Protein AF-0000000086748219 (afdb_homodimer)

Foldseek 3Di:
DQQQEEEEEDQALLCQLVLLLVVVVVHVAYEYEYEAQADRPPPPDVVVVQVSNVVSPHPYYYYHYCNQVLCVVQVLLLLLLLFDAPNARSCPLLSVLLSVLVRSLVVCVVVVHQEYEYADDDQSVVLNQVNNVVSRGHYHHSCPPVPDDLVNSVVVCVVVVNDCVRRRPDQWDWGDGLQWIKIFGDPVQPVPDDQDPVNCCVQLVQEDDDDDKDKKKFWDALSATQDIRPHGDHSSVLSVVQVNVCSHQVESWDWDFHQALVGDTTTMIIRGRSSRQSSVQSLVLLPQQDDDVLNVVSNVLSNVLNVCSRNSNCPPVVNVVSSVSSSVSSNLSGWMWMWIGHRHDIDTDDIDGPRGPDDPLCDPPDDRPPDDPVVVVVCCVVVCVVVVVVVVVVVD/DQQQEEEEEDQALLCQLVLLLVVVVVHVAYEYEYEAQADRPPPPDPVVVQVSNVVSPHPYYYYHYCNQVLCVVQVLLLLLLLFDAPNARSCPLLSVLLSVLVRSLVVCVVVVHQEYEYADDDLSVVLNQVNNVVSRGHYHHSCPPVPDDLVNSVVVCVVVVNDCVRYRPDQWDWGDGLQWIKIFGDPVQPVPDDQDPVNCCVQLVQEDDDDDKDKKKFWDALLATQDIRPHGDHSSVLSVVQVNVCSHQVESWDWDFHQALVGDTTTMIIRGRSSRQSSVQSLVLLPQQDDDVLNVVSNVLSNVLNVCSRNSNCVPVVNVVSSVSSSVSSNLSGWMWMWIDHRHDIGTDDIDGPRGPDDPLCDPPDDRPPDDPVVVVVCCVVVCVVVVVVVVVVVD

InterPro domains:
  IPR001518 Argininosuccinate synthase [PTHR11587] (19-390)
  IPR014729 Rossmann-like alpha/beta/alpha sandwich fold [G3DSA:3.40.50.620] (17-172)
  IPR024074 Argininosuccinate synthetase, catalytic/multimerisation domain body [G3DSA:3.90.1260.10] (173-395)
  IPR024074 Argininosuccinate synthetase, catalytic/multimerisation domain body [SSF69864] (170-391)
  IPR048267 Arginosuccinate synthase-like, N-terminal domain [PF00764] (21-163)
  IPR048268 Arginosuccinate synthase C-terminal domain [PF20979] (172-387)

Secondary structure (DSSP, 8-state):
-EEEEEEEEE--TTTHHHHHHHHHTT-SEEEEEEEESS--TT---HHHHHHHHHHHT-SEEEEEE-HHHHIIIIIHHHHHTT--BTTTB--HHHHHHHHHHHHHHHHHHHHTEEEEEE---HHHHHHHHHHHHHTT-EEEETTTT----HHHHHHHHHHTT--GGGTTS---EEEEETTEEEEESGGGG-TTSPPPHHHHHHHTTT--SS---EEEEEEEETTEEEEETTEE--HHHHHHHHHHHHHHHT-SEEEEEEE-TTS-EEEEEEE-HHHHHHHHHHHHHHHHHS-HHHHHHHHHHHHHHHHHHHTT-TT-HHHHHHHHHHHHHHTT--EEEEEEEETTEEEEEEEE-SS----GGG-TTTT-SS--HHHHHHHHHHHTHHHHHHHHHH--/-EEEEEEEEE--TTTHHHHHHHHHTT-SEEEEEEEESS--TT---HHHHHHHHHHHT-SEEEEEE-HHHHIIIIIHHHHHTT--BTTTB--HHHHHHHHHHHHHHHHHHHHTEEEEEE---HHHHHHHHHHHHHTT-EEEETTTT----HHHHHHHHHHTT--GGGTTS---EEEEETTEEEEESGGGG-TTSPPPHHHHHHHTTT--SS---EEEEEEEETTEEEEETTEE--HHHHHHHHHHHHHHHT-SEEEEEEE-TTS-EEEEEEE-HHHHHHHHHHHHHHHHHS-HHHHHHHHHHHHHHHHHHHTT-TT-HHHHHHHHHHHHHHTT--EEEEEEEETTEEEEEEEE-SS----GGG-TTTT-SS--HHHHHHHHHHHTHHHHHHHTTT--

Solvent-accessible surface area (backbone atoms only — not comparable to full-atom values): 40875 Å² total; per-residue (Å²): 124,40,82,42,34,33,37,34,51,55,84,53,76,55,54,42,43,61,48,43,43,58,45,52,76,75,23,85,36,37,32,37,33,36,69,39,54,42,65,51,78,90,62,86,48,72,65,57,52,44,50,49,42,44,73,31,58,31,74,41,74,43,81,40,86,36,40,65,59,40,41,66,69,42,50,45,54,37,44,58,34,52,38,50,43,90,83,42,38,66,49,37,66,44,48,44,39,53,46,49,30,54,53,50,46,54,53,26,57,77,68,51,34,38,35,37,33,36,72,48,60,58,65,52,32,37,27,34,40,41,45,26,39,59,70,72,34,45,58,37,60,63,48,61,72,58,76,69,49,69,64,52,53,44,51,50,26,58,70,67,65,42,70,54,84,66,48,77,79,52,63,58,50,74,48,49,36,66,55,24,35,36,44,28,38,61,77,42,58,44,47,62,47,65,82,47,68,72,55,43,49,65,75,45,65,60,42,57,90,78,66,82,64,42,76,46,32,41,30,29,55,50,48,38,62,42,25,54,68,86,40,77,44,55,58,65,56,51,38,53,51,35,33,56,53,17,43,29,30,48,23,41,63,28,61,42,55,42,65,41,74,88,49,48,56,46,41,38,39,27,34,21,23,30,54,46,54,50,24,54,45,45,48,52,47,38,45,42,28,42,52,46,70,54,48,62,51,45,56,57,52,21,49,54,51,29,52,35,37,66,58,41,37,72,70,29,68,64,49,55,55,49,47,53,54,42,52,61,61,20,62,40,20,34,32,37,33,31,34,40,40,32,62,46,30,78,40,62,50,28,38,45,49,91,46,40,73,65,48,68,50,52,25,71,78,74,82,17,87,73,51,56,60,64,52,45,55,54,44,35,60,60,67,34,48,64,45,39,63,60,33,55,69,64,79,93,125,40,84,43,35,34,39,32,50,56,85,52,78,55,54,41,42,61,49,42,43,57,44,52,76,74,23,85,36,37,33,36,32,37,71,41,50,58,52,53,78,90,63,85,45,71,67,57,53,43,51,51,44,43,73,32,58,32,74,41,75,44,80,42,87,36,39,65,59,38,40,66,69,42,51,44,53,37,42,58,34,52,37,50,42,91,83,42,39,66,49,37,66,46,50,45,38,53,46,51,31,53,52,50,48,53,52,26,59,76,68,48,36,39,34,40,31,38,72,47,58,58,65,50,30,35,27,34,40,43,45,26,39,59,70,72,33,46,57,37,60,62,49,61,74,57,77,68,50,70,65,51,52,45,50,49,26,57,71,67,66,44,72,54,86,68,49,78,81,54,64,57,51,73,48,49,37,59,55,25,36,36,42,28,41,62,77,42,58,43,47,63,47,64,82,49,67,73,57,44,48,65,74,46,66,61,42,58,90,79,66,81,64,42,76,48,33,42,30,30,54,52,48,38,62,41,25,54,69,85,40,76,42,56,58,64,57,51,38,53,52,35,35,57,52,16,43,30,28,48,22,41,64,28,60,44,55,42,65,41,73,90,49,49,54,45,41,38,39,26,34,22,23,29,54,47,52,50,24,55,45,46,49,52,46,37,44,42,28,44,53,45,70,55,47,60,51,44,55,56,51,21,49,53,50,29,52,36,37,64,58,42,36,74,70,30,67,64,50,54,55,49,48,52,53,44,52,61,61,21,61,40,21,34,33,39,33,32,35,40,39,32,64,47,32,77,40,61,50,30,39,46,49,92,46,38,73,64,48,69,49,51,27,71,78,58,88,16,86,71,50,56,61,65,52,46,56,54,45,35,60,59,66,33,49,64,45,38,63,60,34,56,69,63,78,94

Nearest PDB structures (foldseek):
  4xfj-assembly1_A-2  TM=9.222E-01  e=5.088E-36  Mycolicibacterium thermoresistibile ATCC 19527
  1kh2-assembly1_C  TM=9.119E-01  e=2.266E-33  Thermus thermophilus
  1kh2-assembly1_D  TM=9.105E-01  e=1.922E-33  Thermus thermophilus
  1kh1-assembly1_A  TM=9.023E-01  e=4.147E-33  Thermus thermophilus
  1kh2-assembly1_B  TM=9.054E-01  e=7.590E-33  Thermus thermophilus

Radius of gyration: 29.4 Å; Cα contacts (8 Å, |Δi|>4): 1573; chains: 2; bounding box: 52×96×67 Å

pLDDT: mean 86.66, std 14.76, range [33.09, 98.88]

Sequence (792 aa):
MNSNSVLVIYYNRRYNPLIIRSLKYEFKEVISLYIDEGKVRDIEDIEDIELECMVAGADKFIYKDYRIQYVENFILKAIKANAIYQNGCFLSAELSRSAIAEAAVEVANDLNIDYIAHQFSGNDQVRMDMNIEILNKIPIAALREFKYDENIVFNYAMRYGIPQEFGGNNPYSINENIGGFSIESSPLEESEILLPEDGKEKLFEHALSATEPIFLSLDFENGVPISLDGEKKSLYEIIEILNEIGKKLSIGIFDIVEDGIVGLKTRAIYQSPAAHVLITAHRDLEYYCSNRNENWFKEIIDKKWGELVYSGLWYDPLLTHLNHFINSMNQNVNGEVTLELGYKYVNVCSRTSKTSIHDHNLAIYNRGNLYSQSYAEVFEKTFNIYNKQNAKPKMRMNSNSVLVIYYNRRYNPLIIRSLKYEFKEVISLYIDEGKVRDIEDIEDIELECMVAGADKFIYKDYRIQYVENFILKAIKANAIYQNGCFLSAELSRSAIAEAAVEVANDLNIDYIAHQFSGNDQVRMDMNIEILNKIPIAALREFKYDENIVFNYAMRYGIPQEFGGNNPYSINENIGGFSIESSPLEESEILLPEDGKEKLFEHALSATEPIFLSLDFENGVPISLDGEKKSLYEIIEILNEIGKKLSIGIFDIVEDGIVGLKTRAIYQSPAAHVLITAHRDLEYYCSNRNENWFKEIIDKKWGELVYSGLWYDPLLTHLNHFINSMNQNVNGEVTLELGYKYVNVCSRTSKTSIHDHNLAIYNRGNLYSQSYAEVFEKTFNIYNKQNAKPKMR

Structure (mmCIF, N/CA/C/O backbone):
data_AF-0000000086748219-model_v1
#
loop_
_entity.id
_entity.type
_entity.pdbx_description
1 polymer 'argininosuccinate synthase'
#
loop_
_atom_site.group_PDB
_atom_site.id
_atom_site.type_symbol
_atom_site.label_atom_id
_atom_site.label_alt_id
_atom_site.label_comp_id
_atom_site.label_asym_id
_atom_site.label_entity_id
_atom_site.label_seq_id
_atom_site.pdbx_PDB_ins_code
_atom_site.Cartn_x
_atom_site.Cartn_y
_atom_site.Cartn_z
_atom_site.occupancy
_atom_site.B_iso_or_equiv
_atom_site.auth_seq_id
_atom_site.auth_comp_id
_atom_site.auth_asym_id
_atom_site.auth_atom_id
_atom_site.pdbx_PDB_model_num
ATOM 1 N N . MET A 1 1 ? -13.281 46.312 7.117 1 44.25 1 MET A N 1
ATOM 2 C CA . MET A 1 1 ? -12.039 45.562 7.109 1 44.25 1 MET A CA 1
ATOM 3 C C . MET A 1 1 ? -11.039 46.125 8.109 1 44.25 1 MET A C 1
ATOM 5 O O . MET A 1 1 ? -10.719 47.312 8.062 1 44.25 1 MET A O 1
ATOM 9 N N . ASN A 1 2 ? -11.195 45.625 9.375 1 56.09 2 ASN A N 1
ATOM 10 C CA . ASN A 1 2 ? -10.375 46.219 10.43 1 56.09 2 ASN A CA 1
ATOM 11 C C . ASN A 1 2 ? -8.891 45.938 10.203 1 56.09 2 ASN A C 1
ATOM 13 O O . ASN A 1 2 ? -8.438 44.781 10.359 1 56.09 2 ASN A O 1
ATOM 17 N N . SER A 1 3 ? -8.227 46.875 9.469 1 68.81 3 SER A N 1
ATOM 18 C CA . SER A 1 3 ? -6.836 46.812 9.023 1 68.81 3 SER A CA 1
ATOM 19 C C . SER A 1 3 ? -5.871 47.031 10.18 1 68.81 3 SER A C 1
ATOM 21 O O . SER A 1 3 ? -4.656 46.906 10.016 1 68.81 3 SER A O 1
ATOM 23 N N . ASN A 1 4 ? -6.465 47.094 11.422 1 89.94 4 ASN A N 1
ATOM 24 C CA . ASN A 1 4 ? -5.555 47.438 12.508 1 89.94 4 ASN A CA 1
ATOM 25 C C . ASN A 1 4 ? -5.328 46.25 13.445 1 89.94 4 ASN A C 1
ATOM 27 O O . ASN A 1 4 ? -4.551 46.344 14.398 1 89.94 4 ASN A O 1
ATOM 31 N N . SER A 1 5 ? -6.059 45.188 13.117 1 96.62 5 SER A N 1
ATOM 32 C CA . SER A 1 5 ? -5.926 44.031 13.977 1 96.62 5 SER A CA 1
ATOM 33 C C . SER A 1 5 ? -5.422 42.812 13.195 1 96.62 5 SER A C 1
ATOM 35 O O . SER A 1 5 ? -5.656 42.719 11.984 1 96.62 5 SER A O 1
ATOM 37 N N . VAL A 1 6 ? -4.75 41.938 13.875 1 97.81 6 VAL A N 1
ATOM 38 C CA . VAL A 1 6 ? -4.25 40.719 13.258 1 97.81 6 VAL A CA 1
ATOM 39 C C . VAL A 1 6 ? -4.473 39.531 14.203 1 97.81 6 VAL A C 1
ATOM 41 O O . VAL A 1 6 ? -4.336 39.656 15.422 1 97.81 6 VAL A O 1
ATOM 44 N N . LEU A 1 7 ? -4.965 38.5 13.633 1 98.19 7 LEU A N 1
ATOM 45 C CA . LEU A 1 7 ? -5.047 37.25 14.336 1 98.19 7 LEU A CA 1
ATOM 46 C C . LEU A 1 7 ? -3.789 36.406 14.102 1 98.19 7 LEU A C 1
ATOM 48 O O . LEU A 1 7 ? -3.424 36.125 12.953 1 98.19 7 LEU A O 1
ATOM 52 N N . VAL A 1 8 ? -3.07 36.031 15.195 1 97 8 VAL A N 1
ATOM 53 C CA . VAL A 1 8 ? -1.841 35.281 15.031 1 97 8 VAL A CA 1
ATOM 54 C C . VAL A 1 8 ? -2.031 33.875 15.609 1 97 8 VAL A C 1
ATOM 56 O O . VAL A 1 8 ? -2.381 33.719 16.781 1 97 8 VAL A O 1
ATOM 59 N N . ILE A 1 9 ? -1.791 32.844 14.773 1 96.19 9 ILE A N 1
ATOM 60 C CA . ILE A 1 9 ? -1.945 31.438 15.164 1 96.19 9 ILE A CA 1
ATOM 61 C C . ILE A 1 9 ? -0.724 30.984 15.961 1 96.19 9 ILE A C 1
ATOM 63 O O . ILE A 1 9 ? 0.408 31.078 15.484 1 96.19 9 ILE A O 1
ATOM 67 N N . TYR A 1 10 ? -0.985 30.578 17.172 1 91.75 10 TYR A N 1
ATOM 68 C CA . TYR A 1 10 ? 0.047 29.953 17.969 1 91.75 10 TYR A CA 1
ATOM 69 C C . TYR A 1 10 ? 0.236 28.484 17.562 1 91.75 10 TYR A C 1
ATOM 71 O O . TYR A 1 10 ? -0.708 27.703 17.609 1 91.75 10 TYR A O 1
ATOM 79 N N . TYR A 1 11 ? 1.419 28.078 17.25 1 83.75 11 TYR A N 1
ATOM 80 C CA . TYR A 1 11 ? 1.657 26.703 16.844 1 83.75 11 TYR A CA 1
ATOM 81 C C . TYR A 1 11 ? 2.939 26.156 17.469 1 83.75 11 TYR A C 1
ATOM 83 O O . TYR A 1 11 ? 2.994 25 17.891 1 83.75 11 TYR A O 1
ATOM 91 N N . ASN A 1 12 ? 4 26.922 17.391 1 73.94 12 ASN A N 1
ATOM 92 C CA . ASN A 1 12 ? 5.297 26.562 17.953 1 73.94 12 ASN A CA 1
ATOM 93 C C . ASN A 1 12 ? 5.82 27.625 18.906 1 73.94 12 ASN A C 1
ATOM 95 O O . ASN A 1 12 ? 5.734 28.812 18.609 1 73.94 12 ASN A O 1
ATOM 99 N N . ARG A 1 13 ? 6.355 27.188 19.891 1 68.75 13 ARG A N 1
ATOM 100 C CA . ARG A 1 13 ? 6.758 28.078 20.969 1 68.75 13 ARG A CA 1
ATOM 101 C C . ARG A 1 13 ? 8.008 28.859 20.594 1 68.75 13 ARG A C 1
ATOM 103 O O . ARG A 1 13 ? 8.203 29.984 21.047 1 68.75 13 ARG A O 1
ATOM 110 N N . ARG A 1 14 ? 8.727 28.297 19.75 1 70.94 14 ARG A N 1
ATOM 111 C CA . ARG A 1 14 ? 10.047 28.844 19.5 1 70.94 14 ARG A CA 1
ATOM 112 C C . ARG A 1 14 ? 9.953 30.234 18.875 1 70.94 14 ARG A C 1
ATOM 114 O O . ARG A 1 14 ? 10.656 31.156 19.281 1 70.94 14 ARG A O 1
ATOM 121 N N . TYR A 1 15 ? 9.07 30.438 17.984 1 77.94 15 TYR A N 1
ATOM 122 C CA . TYR A 1 15 ? 9.07 31.672 17.219 1 77.94 15 TYR A CA 1
ATOM 123 C C . TYR A 1 15 ? 7.898 32.562 17.609 1 77.94 15 TYR A C 1
ATOM 125 O O . TYR A 1 15 ? 7.867 33.75 17.266 1 77.94 15 TYR A O 1
ATOM 133 N N . ASN A 1 16 ? 7.031 32.094 18.391 1 82.31 16 ASN A N 1
ATOM 134 C CA . ASN A 1 16 ? 5.762 32.75 18.641 1 82.31 16 ASN A CA 1
ATOM 135 C C . ASN A 1 16 ? 5.961 34.094 19.297 1 82.31 16 ASN A C 1
ATOM 137 O O . ASN A 1 16 ? 5.383 35.094 18.875 1 82.31 16 ASN A O 1
ATOM 141 N N . PRO A 1 17 ? 6.777 34.156 20.312 1 79.5 17 PRO A N 1
ATOM 142 C CA . PRO A 1 17 ? 6.934 35.469 20.969 1 79.5 17 PRO A CA 1
ATOM 143 C C . PRO A 1 17 ? 7.527 36.531 20.047 1 79.5 17 PRO A C 1
ATOM 145 O O . PRO A 1 17 ? 7.105 37.688 20.078 1 79.5 17 PRO A O 1
ATOM 148 N N . LEU A 1 18 ? 8.469 36.094 19.281 1 80.06 18 LEU A N 1
ATOM 149 C CA . LEU A 1 18 ? 9.086 37.031 18.344 1 80.06 18 LEU A CA 1
ATOM 150 C C . LEU A 1 18 ? 8.094 37.5 17.281 1 80.06 18 LEU A C 1
ATOM 152 O O . LEU A 1 18 ? 8.109 38.656 16.859 1 80.06 18 LEU A O 1
ATOM 156 N N . ILE A 1 19 ? 7.281 36.625 16.891 1 87.88 19 ILE A N 1
ATOM 157 C CA . ILE A 1 19 ? 6.285 36.906 15.875 1 87.88 19 ILE A CA 1
ATOM 158 C C . ILE A 1 19 ? 5.266 37.906 16.422 1 87.88 19 ILE A C 1
ATOM 160 O O . ILE A 1 19 ? 4.938 38.906 15.773 1 87.88 19 ILE A O 1
ATOM 164 N N . ILE A 1 20 ? 4.859 37.719 17.594 1 90.12 20 ILE A N 1
ATOM 165 C CA . ILE A 1 20 ? 3.877 38.562 18.234 1 90.12 20 ILE A CA 1
ATOM 166 C C . ILE A 1 20 ? 4.457 39.969 18.391 1 90.12 20 ILE A C 1
ATOM 168 O O . ILE A 1 20 ? 3.797 40.969 18.078 1 90.12 20 ILE A O 1
ATOM 172 N N . ARG A 1 21 ? 5.633 40.094 18.797 1 84.88 21 ARG A N 1
ATOM 173 C CA . ARG A 1 21 ? 6.281 41.375 18.984 1 84.88 21 ARG A CA 1
ATOM 174 C C . ARG A 1 21 ? 6.426 42.125 17.656 1 84.88 21 ARG A C 1
ATOM 176 O O . ARG A 1 21 ? 6.223 43.344 17.594 1 84.88 21 ARG A O 1
ATOM 183 N N . SER A 1 22 ? 6.859 41.344 16.719 1 85.19 22 SER A N 1
ATOM 184 C CA . SER A 1 22 ? 7.008 41.969 15.398 1 85.19 22 SER A CA 1
ATOM 185 C C . SER A 1 22 ? 5.68 42.5 14.875 1 85.19 22 SER A C 1
ATOM 187 O O . SER A 1 22 ? 5.625 43.562 14.273 1 85.19 22 SER A O 1
ATOM 189 N N . LEU A 1 23 ? 4.629 41.781 15.125 1 91 23 LEU A N 1
ATOM 190 C CA . LEU A 1 23 ? 3.309 42.156 14.625 1 91 23 LEU A CA 1
ATOM 191 C C . LEU A 1 23 ? 2.779 43.375 15.375 1 91 23 LEU A C 1
ATOM 193 O O . LEU A 1 23 ? 2.012 44.188 14.82 1 91 23 LEU A O 1
ATOM 197 N N . LYS A 1 24 ? 3.227 43.594 16.547 1 89.44 24 LYS A N 1
ATOM 198 C CA . LYS A 1 24 ? 2.801 44.75 17.359 1 89.44 24 LYS A CA 1
ATOM 199 C C . LYS A 1 24 ? 3.299 46.062 16.766 1 89.44 24 LYS A C 1
ATOM 201 O O . LYS A 1 24 ? 2.699 47.125 16.984 1 89.44 24 LYS A O 1
ATOM 206 N N . TYR A 1 25 ? 4.352 45.906 16.016 1 86.25 25 TYR A N 1
ATOM 207 C CA . TYR A 1 25 ? 4.871 47.094 15.359 1 86.25 25 TYR A CA 1
ATOM 208 C C . TYR A 1 25 ? 4.039 47.469 14.133 1 86.25 25 TYR A C 1
ATOM 210 O O . TYR A 1 25 ? 4.078 48.594 13.648 1 86.25 25 TYR A O 1
ATOM 218 N N . GLU A 1 26 ? 3.344 46.562 13.688 1 89 26 GLU A N 1
ATOM 219 C CA . GLU A 1 26 ? 2.627 46.75 12.438 1 89 26 GLU A CA 1
ATOM 220 C C . GLU A 1 26 ? 1.127 46.906 12.672 1 89 26 GLU A C 1
ATOM 222 O O . GLU A 1 26 ? 0.426 47.531 11.875 1 89 26 GLU A O 1
ATOM 227 N N . PHE A 1 27 ? 0.646 46.312 13.766 1 94.81 27 PHE A N 1
ATOM 228 C CA . PHE A 1 27 ? -0.787 46.281 14.039 1 94.81 27 PHE A CA 1
ATOM 229 C C . PHE A 1 27 ? -1.09 46.844 15.414 1 94.81 27 PHE A C 1
ATOM 231 O O . PHE A 1 27 ? -0.301 46.688 16.344 1 94.81 27 PHE A O 1
ATOM 238 N N . LYS A 1 28 ? -2.18 47.531 15.57 1 95.19 28 LYS A N 1
ATOM 239 C CA . LYS A 1 28 ? -2.604 48.094 16.844 1 95.19 28 LYS A CA 1
ATOM 240 C C . LYS A 1 28 ? -3.033 47 17.828 1 95.19 28 LYS A C 1
ATOM 242 O O . LYS A 1 28 ? -2.857 47.156 19.031 1 95.19 28 LYS A O 1
ATOM 247 N N . GLU A 1 29 ? -3.627 46.031 17.234 1 97.06 29 GLU A N 1
ATOM 248 C CA . GLU A 1 29 ? -4.133 44.938 18.047 1 97.06 29 GLU A CA 1
ATOM 249 C C . GLU A 1 29 ? -3.676 43.594 17.5 1 97.06 29 GLU A C 1
ATOM 251 O O . GLU A 1 29 ? -3.891 43.281 16.328 1 97.06 29 GLU A O 1
ATOM 256 N N . VAL A 1 30 ? -3.037 42.812 18.406 1 96.81 30 VAL A N 1
ATOM 257 C CA . VAL A 1 30 ? -2.586 41.469 18.078 1 96.81 30 VAL A CA 1
ATOM 258 C C . VAL A 1 30 ? -3.32 40.469 18.953 1 96.81 30 VAL A C 1
ATOM 260 O O . VAL A 1 30 ? -3.213 40.5 20.172 1 96.81 30 VAL A O 1
ATOM 263 N N . ILE A 1 31 ? -4.09 39.625 18.297 1 98 31 ILE A N 1
ATOM 264 C CA . ILE A 1 31 ? -4.832 38.562 19 1 98 31 ILE A CA 1
ATOM 265 C C . ILE A 1 31 ? -4.207 37.219 18.703 1 98 31 ILE A C 1
ATOM 267 O O . ILE A 1 31 ? -4.105 36.812 17.547 1 98 31 ILE A O 1
ATOM 271 N N . SER A 1 32 ? -3.805 36.5 19.812 1 96.5 32 SER A N 1
ATOM 272 C CA . SER A 1 32 ? -3.232 35.156 19.656 1 96.5 32 SER A CA 1
ATOM 273 C C . SER A 1 32 ? -4.316 34.094 19.688 1 96.5 32 SER A C 1
ATOM 275 O O . SER A 1 32 ? -5.266 34.188 20.469 1 96.5 32 SER A O 1
ATOM 277 N N . LEU A 1 33 ? -4.168 33.125 18.812 1 96.94 33 LEU A N 1
ATOM 278 C CA . LEU A 1 33 ? -5.141 32.031 18.688 1 96.94 33 LEU A CA 1
ATOM 279 C C . LEU A 1 33 ? -4.457 30.688 18.766 1 96.94 33 LEU A C 1
ATOM 281 O O . LEU A 1 33 ? -3.527 30.406 18 1 96.94 33 LEU A O 1
ATOM 285 N N . TYR A 1 34 ? -4.891 29.906 19.719 1 94.31 34 TYR A N 1
ATOM 286 C CA . TYR A 1 34 ? -4.488 28.5 19.766 1 94.31 34 TYR A CA 1
ATOM 287 C C . TYR A 1 34 ? -5.621 27.594 19.328 1 94.31 34 TYR A C 1
ATOM 289 O O . TYR A 1 34 ? -6.727 27.641 19.875 1 94.31 34 TYR A O 1
ATOM 297 N N . ILE A 1 35 ? -5.367 26.844 18.312 1 95 35 ILE A N 1
ATOM 298 C CA . ILE A 1 35 ? -6.34 25.891 17.781 1 95 35 ILE A CA 1
ATOM 299 C C . ILE A 1 35 ? -5.977 24.469 18.219 1 95 35 ILE A C 1
ATOM 301 O O . ILE A 1 35 ? -4.91 23.969 17.875 1 95 35 ILE A O 1
ATOM 305 N N . ASP A 1 36 ? -6.883 23.828 18.953 1 93 36 ASP A N 1
ATOM 306 C CA . ASP A 1 36 ? -6.656 22.484 19.484 1 93 36 ASP A CA 1
ATOM 307 C C . ASP A 1 36 ? -7.152 21.406 18.516 1 93 36 ASP A C 1
ATOM 309 O O . ASP A 1 36 ? -8.359 21.203 18.375 1 93 36 ASP A O 1
ATOM 313 N N . GLU A 1 37 ? -6.305 20.75 17.844 1 92.62 37 GLU A N 1
ATOM 314 C CA . GLU A 1 37 ? -6.621 19.656 16.922 1 92.62 37 GLU A CA 1
ATOM 315 C C . GLU A 1 37 ? -6.316 18.312 17.547 1 92.62 37 GLU A C 1
ATOM 317 O O . GLU A 1 37 ? -6.109 17.328 16.828 1 92.62 37 GLU A O 1
ATOM 322 N N . GLY A 1 38 ? -6.27 18.156 18.844 1 84.75 38 GLY A N 1
ATOM 323 C CA . GLY A 1 38 ? -5.898 16.938 19.547 1 84.75 38 GLY A CA 1
ATOM 324 C C . GLY A 1 38 ? -4.398 16.766 19.703 1 84.75 38 GLY A C 1
ATOM 325 O O . GLY A 1 38 ? -3.686 16.516 18.734 1 84.75 38 GLY A O 1
ATOM 326 N N . LYS A 1 39 ? -3.609 16.781 20.75 1 67.06 39 LYS A N 1
ATOM 327 C CA . LYS A 1 39 ? -2.279 16.656 21.344 1 67.06 39 LYS A CA 1
ATOM 328 C C . LYS A 1 39 ? -1.251 17.453 20.547 1 67.06 39 LYS A C 1
ATOM 330 O O . LYS A 1 39 ? -0.856 17.047 19.453 1 67.06 39 LYS A O 1
ATOM 335 N N . VAL A 1 40 ? -1.242 18.703 20.703 1 55.19 40 VAL A N 1
ATOM 336 C CA . VAL A 1 40 ? -0.011 19.297 20.203 1 55.19 40 VAL A CA 1
ATOM 337 C C . VAL A 1 40 ? 1.123 19.078 21.203 1 55.19 40 VAL A C 1
ATOM 339 O O . VAL A 1 40 ? 0.905 19.109 22.406 1 55.19 40 VAL A O 1
ATOM 342 N N . ARG A 1 41 ? 2.193 18.375 20.703 1 51.03 41 ARG A N 1
ATOM 343 C CA . ARG A 1 41 ? 3.369 18.109 21.516 1 51.03 41 ARG A CA 1
ATOM 344 C C . ARG A 1 41 ? 3.664 19.281 22.453 1 51.03 41 ARG A C 1
ATOM 346 O O . ARG A 1 41 ? 3.553 20.438 22.047 1 51.03 41 ARG A O 1
ATOM 353 N N . ASP A 1 42 ? 3.922 18.969 23.703 1 50.16 42 ASP A N 1
ATOM 354 C CA . ASP A 1 42 ? 4.578 19.781 24.734 1 50.16 42 ASP A CA 1
ATOM 355 C C . ASP A 1 42 ? 3.609 20.781 25.359 1 50.16 42 ASP A C 1
ATOM 357 O O . ASP A 1 42 ? 4.023 21.672 26.094 1 50.16 42 ASP A O 1
ATOM 361 N N . ILE A 1 43 ? 2.371 20.75 24.719 1 56.06 43 ILE A N 1
ATOM 362 C CA . ILE A 1 43 ? 1.488 21.719 25.344 1 56.06 43 ILE A CA 1
ATOM 363 C C . ILE A 1 43 ? 0.711 21.047 26.484 1 56.06 43 ILE A C 1
ATOM 365 O O . ILE A 1 43 ? -0.194 20.25 26.234 1 56.06 43 ILE A O 1
ATOM 369 N N . GLU A 1 44 ? 1.254 21.031 27.641 1 58.5 44 GLU A N 1
ATOM 370 C CA . GLU A 1 44 ? 0.619 20.453 28.812 1 58.5 44 GLU A CA 1
ATOM 371 C C . GLU A 1 44 ? -0.442 21.391 29.391 1 58.5 44 GLU A C 1
ATOM 373 O O . GLU A 1 44 ? -1.471 20.938 29.891 1 58.5 44 GLU A O 1
ATOM 378 N N . ASP A 1 45 ? -0.203 22.688 29.109 1 74.25 45 ASP A N 1
ATOM 379 C CA . ASP A 1 45 ? -1.075 23.594 29.859 1 74.25 45 ASP A CA 1
ATOM 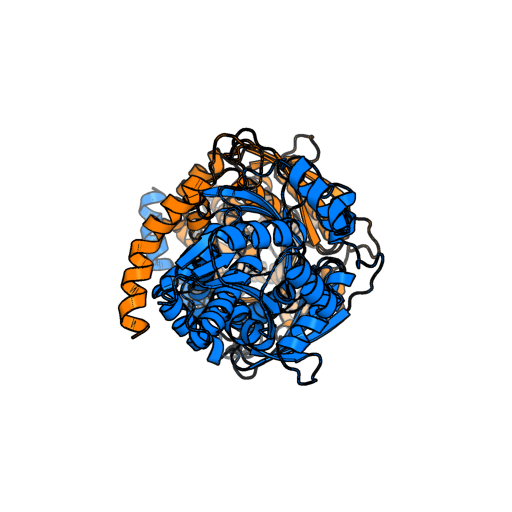380 C C . ASP A 1 45 ? -1.427 24.828 29.031 1 74.25 45 ASP A C 1
ATOM 382 O O . ASP A 1 45 ? -0.548 25.609 28.672 1 74.25 45 ASP A O 1
ATOM 386 N N . ILE A 1 46 ? -2.691 25.016 28.672 1 85.25 46 ILE A N 1
ATOM 387 C CA . ILE A 1 46 ? -3.229 26.125 27.891 1 85.25 46 ILE A CA 1
ATOM 388 C C . ILE A 1 46 ? -2.926 27.438 28.609 1 85.25 46 ILE A C 1
ATOM 390 O O . ILE A 1 46 ? -2.701 28.453 27.953 1 85.25 46 ILE A O 1
ATOM 394 N N . GLU A 1 47 ? -2.865 27.375 29.891 1 85.62 47 GLU A N 1
ATOM 395 C CA . GLU A 1 47 ? -2.584 28.578 30.672 1 85.62 47 GLU A CA 1
ATOM 396 C C . GLU A 1 47 ? -1.161 29.062 30.422 1 85.62 47 GLU A C 1
ATOM 398 O O . GLU A 1 47 ? -0.912 30.281 30.406 1 85.62 47 GLU A O 1
ATOM 403 N N . ASP A 1 48 ? -0.318 28.156 30.25 1 82.81 48 ASP A N 1
ATOM 404 C CA . ASP A 1 48 ? 1.069 28.516 29.953 1 82.81 48 ASP A CA 1
ATOM 405 C C . ASP A 1 48 ? 1.195 29.172 28.594 1 82.81 48 ASP A C 1
ATOM 407 O O . ASP A 1 48 ? 1.968 30.125 28.422 1 82.81 48 ASP A O 1
ATOM 411 N N . ILE A 1 49 ? 0.416 28.719 27.672 1 86.88 49 ILE A N 1
ATOM 412 C CA . ILE A 1 49 ? 0.436 29.281 26.328 1 86.88 49 ILE A CA 1
ATOM 413 C C . ILE A 1 49 ? -0.123 30.703 26.359 1 86.88 49 ILE A C 1
ATOM 415 O O . ILE A 1 49 ? 0.437 31.609 25.75 1 86.88 49 ILE A O 1
ATOM 419 N N . GLU A 1 50 ? -1.192 30.844 27.094 1 90.25 50 GLU A N 1
ATOM 420 C CA . GLU A 1 50 ? -1.798 32.156 27.219 1 90.25 50 GLU A CA 1
ATOM 421 C C . GLU A 1 50 ? -0.817 33.156 27.828 1 90.25 50 GLU A C 1
ATOM 423 O O . GLU A 1 50 ? -0.656 34.281 27.312 1 90.25 50 GLU A O 1
ATOM 428 N N . LEU A 1 51 ? -0.209 32.688 28.875 1 85.88 51 LEU A N 1
ATOM 429 C CA . LEU A 1 51 ? 0.747 33.562 29.547 1 85.88 51 LEU A CA 1
ATOM 430 C C . LEU A 1 51 ? 1.887 33.938 28.609 1 85.88 51 LEU A C 1
ATOM 432 O O . LEU A 1 51 ? 2.295 35.125 28.578 1 85.88 51 LEU A O 1
ATOM 436 N N . GLU A 1 52 ? 2.4 32.969 27.906 1 83.44 52 GLU A N 1
ATOM 437 C CA . GLU A 1 52 ? 3.486 33.219 26.969 1 83.44 52 GLU A CA 1
ATOM 438 C C . GLU A 1 52 ? 3.078 34.25 25.906 1 83.44 52 GLU A C 1
ATOM 440 O O . GLU A 1 52 ? 3.854 35.125 25.578 1 83.44 52 GLU A O 1
ATOM 445 N N . CYS A 1 53 ? 1.902 34.125 25.406 1 90.62 53 CYS A N 1
ATOM 446 C CA . CYS A 1 53 ? 1.413 35.031 24.359 1 90.62 53 CYS A CA 1
ATOM 447 C C . CYS A 1 53 ? 1.209 36.438 24.891 1 90.62 53 CYS A C 1
ATOM 449 O O . CYS A 1 53 ? 1.591 37.406 24.25 1 90.62 53 CYS A O 1
ATOM 451 N N . MET A 1 54 ? 0.697 36.531 26.094 1 91.44 54 MET A N 1
ATOM 452 C CA . MET A 1 54 ? 0.422 37.812 26.703 1 91.44 54 MET A CA 1
ATOM 453 C C . MET A 1 54 ? 1.719 38.562 27.031 1 91.44 54 MET A C 1
ATOM 455 O O . MET A 1 54 ? 1.835 39.75 26.797 1 91.44 54 MET A O 1
ATOM 459 N N . VAL A 1 55 ? 2.641 37.781 27.5 1 85.31 55 VAL A N 1
ATOM 460 C CA . VAL A 1 55 ? 3.936 38.344 27.859 1 85.31 55 VAL A CA 1
ATOM 461 C C . VAL A 1 55 ? 4.648 38.844 26.594 1 85.31 55 VAL A C 1
ATOM 463 O O . VAL A 1 55 ? 5.355 39.844 26.625 1 85.31 55 VAL A O 1
ATOM 466 N N . ALA A 1 56 ? 4.426 38.125 25.562 1 86.75 56 ALA A N 1
ATOM 467 C CA . ALA A 1 56 ? 5.059 38.5 24.297 1 86.75 56 ALA A CA 1
ATOM 468 C C . ALA A 1 56 ? 4.43 39.75 23.719 1 86.75 56 ALA A C 1
ATOM 470 O O . ALA A 1 56 ? 5.008 40.375 22.828 1 86.75 56 ALA A O 1
ATOM 471 N N . GLY A 1 57 ? 3.223 40.188 24.203 1 89.62 57 GLY A N 1
ATOM 472 C CA . GLY A 1 57 ? 2.652 41.438 23.797 1 89.62 57 GLY A CA 1
ATOM 473 C C . GLY A 1 57 ? 1.289 41.312 23.141 1 89.62 57 GLY A C 1
ATOM 474 O O . GLY A 1 57 ? 0.713 42.281 22.672 1 89.62 57 GLY A O 1
ATOM 475 N N . ALA A 1 58 ? 0.746 40.125 23.172 1 95.31 58 ALA A N 1
ATOM 476 C CA . ALA A 1 58 ? -0.592 39.938 22.609 1 95.31 58 ALA A CA 1
ATOM 477 C C . ALA A 1 58 ? -1.633 40.688 23.438 1 95.31 58 ALA A C 1
ATOM 479 O O . ALA A 1 58 ? -1.527 40.75 24.656 1 95.31 58 ALA A O 1
ATOM 480 N N . ASP A 1 59 ? -2.592 41.219 22.734 1 97 59 ASP A N 1
ATOM 481 C CA . ASP A 1 59 ? -3.652 41.969 23.406 1 97 59 ASP A CA 1
ATOM 482 C C . ASP A 1 59 ? -4.723 41.031 23.953 1 97 59 ASP A C 1
ATOM 484 O O . ASP A 1 59 ? -5.414 41.344 24.922 1 97 59 ASP A O 1
ATOM 488 N N . LYS A 1 60 ? -4.875 39.938 23.297 1 97.25 60 LYS A N 1
ATOM 489 C CA . LYS A 1 60 ? -5.859 38.906 23.672 1 97.25 60 LYS A CA 1
ATOM 490 C C . LYS A 1 60 ? -5.383 37.531 23.266 1 97.25 60 LYS A C 1
ATOM 492 O O . LYS A 1 60 ? -4.59 37.375 22.328 1 97.25 60 LYS A O 1
ATOM 497 N N . PHE A 1 61 ? -5.82 36.531 24.078 1 96.69 61 PHE A N 1
ATOM 498 C CA . PHE A 1 61 ? -5.574 35.125 23.766 1 96.69 61 PHE A CA 1
ATOM 499 C C . PHE A 1 61 ? -6.887 34.375 23.625 1 96.69 61 PHE A C 1
ATOM 501 O O . PHE A 1 61 ? -7.793 34.531 24.453 1 96.69 61 PHE A O 1
ATOM 508 N N . ILE A 1 62 ? -7.023 33.594 22.516 1 97.31 62 ILE A N 1
ATOM 509 C CA . ILE A 1 62 ? -8.219 32.781 22.281 1 97.31 62 ILE A CA 1
ATOM 510 C C . ILE A 1 62 ? -7.836 31.328 22.125 1 97.31 62 ILE A C 1
ATOM 512 O O . ILE A 1 62 ? -6.895 31 21.391 1 97.31 62 ILE A O 1
ATOM 516 N N . TYR A 1 63 ? -8.484 30.453 22.875 1 94.75 63 TYR A N 1
ATOM 517 C CA . TYR A 1 63 ? -8.406 29.016 22.688 1 94.75 63 TYR A CA 1
ATOM 518 C C . TYR A 1 63 ? -9.602 28.5 21.891 1 94.75 63 TYR A C 1
ATOM 520 O O . TYR A 1 63 ? -10.75 28.75 22.25 1 94.75 63 TYR A O 1
ATOM 528 N N . LYS A 1 64 ? -9.336 27.891 20.781 1 95.69 64 LYS A N 1
ATOM 529 C CA . LYS A 1 64 ? -10.383 27.297 19.953 1 95.69 64 LYS A CA 1
ATOM 530 C C . LYS A 1 64 ? -10.289 25.781 19.953 1 95.69 64 LYS A C 1
ATOM 532 O O . LYS A 1 64 ? -9.344 25.203 19.391 1 95.69 64 LYS A O 1
ATOM 537 N N . ASP A 1 65 ? -11.25 25.125 20.578 1 94.38 65 ASP A N 1
ATOM 538 C CA . ASP A 1 65 ? -11.352 23.672 20.5 1 94.38 65 ASP A CA 1
ATOM 539 C C . ASP A 1 65 ? -11.852 23.234 19.125 1 94.38 65 ASP A C 1
ATOM 541 O O . ASP A 1 65 ? -12.977 23.547 18.734 1 94.38 65 ASP A O 1
ATOM 545 N N . TYR A 1 66 ? -10.977 22.578 18.391 1 95.81 66 TYR A N 1
ATOM 546 C CA . TYR A 1 66 ? -11.32 22.172 17.031 1 95.81 66 TYR A CA 1
ATOM 547 C C . TYR A 1 66 ? -11.125 20.672 16.844 1 95.81 66 TYR A C 1
ATOM 549 O O . TYR A 1 66 ? -11.086 20.172 15.711 1 95.81 66 TYR A O 1
ATOM 557 N N . ARG A 1 67 ? -11.062 19.953 17.969 1 95.38 67 ARG A N 1
ATOM 558 C CA . ARG A 1 67 ? -10.727 18.531 17.984 1 95.38 67 ARG A CA 1
ATOM 559 C C . ARG A 1 67 ? -11.789 17.703 17.266 1 95.38 67 ARG A C 1
ATOM 561 O O . ARG A 1 67 ? -11.469 16.891 16.391 1 95.38 67 ARG A O 1
ATOM 568 N N . ILE A 1 68 ? -13.008 17.891 17.469 1 96.44 68 ILE A N 1
ATOM 569 C CA . ILE A 1 68 ? -14.102 17.109 16.906 1 96.44 68 ILE A CA 1
ATOM 570 C C . ILE A 1 68 ? -14.297 17.469 15.438 1 96.44 68 ILE A C 1
ATOM 572 O O . ILE A 1 68 ? -14.438 16.594 14.586 1 96.44 68 ILE A O 1
ATOM 576 N N . GLN A 1 69 ? -14.289 18.766 15.125 1 97.06 69 GLN A N 1
ATOM 577 C CA . GLN A 1 69 ? -14.43 19.219 13.742 1 97.06 69 GLN A CA 1
ATOM 578 C C . GLN A 1 69 ? -13.297 18.672 12.875 1 97.06 69 GLN A C 1
ATOM 580 O O . GLN A 1 69 ? -13.531 18.266 11.734 1 97.06 69 GLN A O 1
ATOM 585 N N . TYR A 1 70 ? -12.102 18.656 13.477 1 97.56 70 TYR A N 1
ATOM 586 C CA . TYR A 1 70 ? -10.945 18.156 12.742 1 97.56 70 TYR A CA 1
ATOM 587 C C . TYR A 1 70 ? -11.117 16.688 12.383 1 97.56 70 TYR A C 1
ATOM 589 O O . TYR A 1 70 ? -10.906 16.297 11.227 1 97.56 70 TYR A O 1
ATOM 597 N N . VAL A 1 71 ? -11.578 15.875 13.32 1 97.62 71 VAL A N 1
ATOM 598 C CA . VAL A 1 71 ? -11.688 14.43 13.133 1 97.62 71 VAL A CA 1
ATOM 599 C C . VAL A 1 71 ? -12.867 14.117 12.211 1 97.62 71 VAL A C 1
ATOM 601 O O . VAL A 1 71 ? -12.734 13.312 11.281 1 97.62 71 VAL A O 1
ATOM 604 N N . GLU A 1 72 ? -13.984 14.812 12.32 1 97.38 72 GLU A N 1
ATOM 605 C CA . GLU A 1 72 ? -15.219 14.477 11.617 1 97.38 72 GLU A CA 1
ATOM 606 C C . GLU A 1 72 ? -15.227 15.055 10.203 1 97.38 72 GLU A C 1
ATOM 608 O O . GLU A 1 72 ? -15.812 14.469 9.289 1 97.38 72 GLU A O 1
ATOM 613 N N . ASN A 1 73 ? -14.531 16.188 10.031 1 97.75 73 ASN A N 1
ATOM 614 C CA . ASN A 1 73 ? -14.656 16.859 8.75 1 97.75 73 ASN A CA 1
ATOM 615 C C . ASN A 1 73 ? -13.414 16.656 7.883 1 97.75 73 ASN A C 1
ATOM 617 O O . ASN A 1 73 ? -13.453 16.875 6.672 1 97.75 73 ASN A O 1
ATOM 621 N N . PHE A 1 74 ? -12.336 16.266 8.484 1 98.5 74 PHE A N 1
ATOM 622 C CA . PHE A 1 74 ? -11.102 16.156 7.715 1 98.5 74 PHE A CA 1
ATOM 623 C C . PHE A 1 74 ? -10.547 14.742 7.773 1 98.5 74 PHE A C 1
ATOM 625 O O . PHE A 1 74 ? -10.492 14.047 6.754 1 98.5 74 PHE A O 1
ATOM 632 N N . ILE A 1 75 ? -10.289 14.219 8.977 1 98.56 75 ILE A N 1
ATOM 633 C CA . ILE A 1 75 ? -9.656 12.914 9.117 1 98.56 75 ILE A CA 1
ATOM 634 C C . ILE A 1 75 ? -10.594 11.828 8.586 1 98.56 75 ILE A C 1
ATOM 636 O O . ILE A 1 75 ? -10.156 10.883 7.934 1 98.56 75 ILE A O 1
ATOM 640 N N . LEU A 1 76 ? -11.898 11.961 8.875 1 98.81 76 LEU A N 1
ATOM 641 C CA . LEU A 1 76 ? -12.867 10.969 8.414 1 98.81 76 LEU A CA 1
ATOM 642 C C . LEU A 1 76 ? -12.852 10.867 6.895 1 98.81 76 LEU A C 1
ATOM 644 O O . LEU A 1 76 ? -12.945 9.773 6.34 1 98.81 76 LEU A O 1
ATOM 648 N N . LYS A 1 77 ? -12.758 11.992 6.223 1 98.75 77 LYS A N 1
ATOM 649 C CA . LYS A 1 77 ? -12.688 11.984 4.766 1 98.75 77 LYS A CA 1
ATOM 650 C C . LYS A 1 77 ? -11.445 11.234 4.281 1 98.75 77 LYS A C 1
ATOM 652 O O . LYS A 1 77 ? -11.484 10.539 3.266 1 98.75 77 LYS A O 1
ATOM 657 N N . ALA A 1 78 ? -10.359 11.43 4.98 1 98.88 78 ALA A N 1
ATOM 658 C CA . ALA A 1 78 ? -9.125 10.734 4.625 1 98.88 78 ALA A CA 1
ATOM 659 C C . ALA A 1 78 ? -9.273 9.227 4.816 1 98.88 78 ALA A C 1
ATOM 661 O O . ALA A 1 78 ? -8.766 8.438 4.012 1 98.88 78 ALA A O 1
ATOM 662 N N . ILE A 1 79 ? -9.953 8.805 5.883 1 98.81 79 ILE A N 1
ATOM 663 C CA . ILE A 1 79 ? -10.195 7.383 6.133 1 98.81 79 ILE A CA 1
ATOM 664 C C . ILE A 1 79 ? -11.023 6.789 4.996 1 98.81 79 ILE A C 1
ATOM 666 O O . ILE A 1 79 ? -10.648 5.773 4.41 1 98.81 79 ILE A O 1
ATOM 670 N N . LYS A 1 80 ? -12.102 7.5 4.641 1 98.81 80 LYS A N 1
ATOM 671 C CA . LYS A 1 80 ? -12.984 7.016 3.586 1 98.81 80 LYS A CA 1
ATOM 672 C C . LYS A 1 80 ? -12.273 6.98 2.24 1 98.81 80 LYS A C 1
ATOM 674 O O . LYS A 1 80 ? -12.594 6.16 1.379 1 98.81 80 LYS A O 1
ATOM 679 N N . ALA A 1 81 ? -11.266 7.805 2.088 1 98.75 81 ALA A N 1
ATOM 680 C CA . ALA A 1 81 ? -10.508 7.891 0.842 1 98.75 81 ALA A CA 1
ATOM 681 C C . ALA A 1 81 ? -9.305 6.949 0.864 1 98.75 81 ALA A C 1
ATOM 683 O O . ALA A 1 81 ? -8.5 6.938 -0.068 1 98.75 81 ALA A O 1
ATOM 684 N N . ASN A 1 82 ? -9.18 6.164 1.945 1 98.62 82 ASN A N 1
ATOM 685 C CA . ASN A 1 82 ? -7.984 5.34 2.104 1 98.62 82 ASN A CA 1
ATOM 686 C C . ASN A 1 82 ? -6.715 6.129 1.805 1 98.62 82 ASN A C 1
ATOM 688 O O . ASN A 1 82 ? -5.844 5.652 1.072 1 98.62 82 ASN A O 1
ATOM 692 N N . ALA A 1 83 ? -6.559 7.273 2.365 1 98.19 83 ALA A N 1
ATOM 693 C CA . ALA A 1 83 ? -5.562 8.258 1.939 1 98.19 83 ALA A CA 1
ATOM 694 C C . ALA A 1 83 ? -4.184 7.91 2.492 1 98.19 83 ALA A C 1
ATOM 696 O O . ALA A 1 83 ? -3.99 7.859 3.709 1 98.19 83 ALA A O 1
ATOM 697 N N . ILE A 1 84 ? -3.246 7.68 1.661 1 97.38 84 ILE A N 1
ATOM 698 C CA . ILE A 1 84 ? -1.824 7.531 1.954 1 97.38 84 ILE A CA 1
ATOM 699 C C . ILE A 1 84 ? -0.998 8.07 0.79 1 97.38 84 ILE A C 1
ATOM 701 O O . ILE A 1 84 ? -1.099 7.574 -0.335 1 97.38 84 ILE A O 1
ATOM 705 N N . TYR A 1 85 ? -0.346 9.141 1.043 1 97.62 85 TYR A N 1
ATOM 706 C CA . TYR A 1 85 ? 0.497 9.75 0.022 1 97.62 85 TYR A CA 1
ATOM 707 C C . TYR A 1 85 ? 1.865 9.086 -0.027 1 97.62 85 TYR A C 1
ATOM 709 O O . TYR A 1 85 ? 2.559 8.992 0.99 1 97.62 85 TYR A O 1
ATOM 717 N N . GLN A 1 86 ? 2.182 8.5 -1.201 1 96 86 GLN A N 1
ATOM 718 C CA . GLN A 1 86 ? 3.451 7.871 -1.55 1 96 86 GLN A CA 1
ATOM 719 C C . GLN A 1 86 ? 3.848 6.82 -0.514 1 96 86 GLN A C 1
ATOM 721 O O . GLN A 1 86 ? 5 6.777 -0.076 1 96 86 GLN A O 1
ATOM 726 N N . ASN A 1 87 ? 2.895 6.078 -0.021 1 93.81 87 ASN A N 1
ATOM 727 C CA . ASN A 1 87 ? 3.018 4.848 0.753 1 93.81 87 ASN A CA 1
ATOM 728 C C . ASN A 1 87 ? 3.641 5.105 2.123 1 93.81 87 ASN A C 1
ATOM 730 O O . ASN A 1 87 ? 4.391 4.273 2.635 1 93.81 87 ASN A O 1
ATOM 734 N N . GLY A 1 88 ? 3.355 6.293 2.668 1 95.94 88 GLY A N 1
ATOM 735 C CA . GLY A 1 88 ? 3.93 6.484 3.99 1 95.94 88 GLY A CA 1
ATOM 736 C C . GLY A 1 88 ? 3.389 7.707 4.703 1 95.94 88 GLY A C 1
ATOM 737 O O . GLY A 1 88 ? 3.459 7.797 5.934 1 95.94 88 GLY A O 1
ATOM 738 N N . CYS A 1 89 ? 2.895 8.602 3.949 1 97.31 89 CYS A N 1
ATOM 739 C CA . CYS A 1 89 ? 2.354 9.836 4.516 1 97.31 89 CYS A CA 1
ATOM 740 C C . CYS A 1 89 ? 0.833 9.781 4.578 1 97.31 89 CYS A C 1
ATOM 742 O O . CYS A 1 89 ? 0.165 9.758 3.543 1 97.31 89 CYS A O 1
ATOM 744 N N . PHE A 1 90 ? 0.295 9.836 5.758 1 98.06 90 PHE A N 1
ATOM 745 C CA . PHE A 1 90 ? -1.149 9.75 5.938 1 98.06 90 PHE A CA 1
ATOM 746 C C . PHE A 1 90 ? -1.775 11.141 5.98 1 98.06 90 PHE A C 1
ATOM 748 O O . PHE A 1 90 ? -2.863 11.312 6.531 1 98.06 90 PHE A O 1
ATOM 755 N N . LEU A 1 91 ? -1.058 12.164 5.57 1 98.19 91 LEU A N 1
ATOM 756 C CA . LEU A 1 91 ? -1.521 13.516 5.285 1 98.19 91 LEU A CA 1
ATOM 757 C C . LEU A 1 91 ? -1.93 14.234 6.566 1 98.19 91 LEU A C 1
ATOM 759 O O . LEU A 1 91 ? -2.877 15.016 6.57 1 98.19 91 LEU A O 1
ATOM 763 N N . SER A 1 92 ? -1.312 13.922 7.684 1 96.44 92 SER A N 1
ATOM 764 C CA . SER A 1 92 ? -1.671 14.523 8.969 1 96.44 92 SER A CA 1
ATOM 765 C C . SER A 1 92 ? -1.466 16.031 8.945 1 96.44 92 SER A C 1
ATOM 767 O O . SER A 1 92 ? -2.357 16.797 9.336 1 96.44 92 SER A O 1
ATOM 769 N N . ALA A 1 93 ? -0.311 16.5 8.484 1 94.88 93 ALA A N 1
ATOM 770 C CA . ALA A 1 93 ? -0.023 17.922 8.422 1 94.88 93 ALA A CA 1
ATOM 771 C C . ALA A 1 93 ? -0.903 18.625 7.391 1 94.88 93 ALA A C 1
ATOM 773 O O . ALA A 1 93 ? -1.396 19.734 7.625 1 94.88 93 ALA A O 1
ATOM 774 N N . GLU A 1 94 ? -1.057 18 6.273 1 96.88 94 GLU A N 1
ATOM 775 C CA . GLU A 1 94 ? -1.824 18.562 5.172 1 96.88 94 GLU A CA 1
ATOM 776 C C . GLU A 1 94 ? -3.279 18.797 5.57 1 96.88 94 GLU A C 1
ATOM 778 O O . GLU A 1 94 ? -3.848 19.844 5.285 1 96.88 94 GLU A O 1
ATOM 783 N N . LEU A 1 95 ? -3.832 17.797 6.23 1 98.25 95 LEU A N 1
ATOM 784 C CA . LEU A 1 95 ? -5.199 17.922 6.723 1 98.25 95 LEU A CA 1
ATOM 785 C C . LEU A 1 95 ? -5.281 18.969 7.82 1 98.25 95 LEU A C 1
ATOM 787 O O . LEU A 1 95 ? -6.227 19.766 7.852 1 98.25 95 LEU A O 1
ATOM 791 N N . SER A 1 96 ? -4.352 18.984 8.656 1 96.56 96 SER A N 1
ATOM 792 C CA . SER A 1 96 ? -4.297 19.938 9.766 1 96.56 96 SER A CA 1
ATOM 793 C C . SER A 1 96 ? -4.254 21.375 9.266 1 96.56 96 SER A C 1
ATOM 795 O O . SER A 1 96 ? -4.949 22.25 9.797 1 96.56 96 SER A O 1
ATOM 797 N N . ARG A 1 97 ? -3.457 21.688 8.258 1 96.94 97 ARG A N 1
ATOM 798 C CA . ARG A 1 97 ? -3.332 23.047 7.766 1 96.94 97 ARG A CA 1
ATOM 799 C C . ARG A 1 97 ? -4.664 23.562 7.23 1 96.94 97 ARG A C 1
ATOM 801 O O . ARG A 1 97 ? -4.957 24.75 7.324 1 96.94 97 ARG A O 1
ATOM 808 N N . SER A 1 98 ? -5.375 22.703 6.555 1 96.88 98 SER A N 1
ATOM 809 C CA . SER A 1 98 ? -6.707 23.094 6.098 1 96.88 98 SER A CA 1
ATOM 810 C C . SER A 1 98 ? -7.645 23.344 7.273 1 96.88 98 SER A C 1
ATOM 812 O O . SER A 1 98 ? -8.406 24.312 7.27 1 96.88 98 SER A O 1
ATOM 814 N N . ALA A 1 99 ? -7.562 22.516 8.25 1 97.44 99 ALA A N 1
ATOM 815 C CA . ALA A 1 99 ? -8.406 22.641 9.43 1 97.44 99 ALA A CA 1
ATOM 816 C C . ALA A 1 99 ? -8.07 23.906 10.211 1 97.44 99 ALA A C 1
ATOM 818 O O . ALA A 1 99 ? -8.969 24.641 10.648 1 97.44 99 ALA A O 1
ATOM 819 N N . ILE A 1 100 ? -6.785 24.156 10.391 1 97.19 100 ILE A N 1
ATOM 820 C CA . ILE A 1 100 ? -6.316 25.328 11.125 1 97.19 100 ILE A CA 1
ATOM 821 C C . ILE A 1 100 ? -6.746 26.594 10.398 1 97.19 100 ILE A C 1
ATOM 823 O O . ILE A 1 100 ? -7.207 27.547 11.023 1 97.19 100 ILE A O 1
ATOM 827 N N . ALA A 1 101 ? -6.586 26.578 9.125 1 97.5 101 ALA A N 1
ATOM 828 C CA . ALA A 1 101 ? -7.02 27.734 8.344 1 97.5 101 ALA A CA 1
ATOM 829 C C . ALA A 1 101 ? -8.516 27.984 8.516 1 97.5 101 ALA A C 1
ATOM 831 O O . ALA A 1 101 ? -8.938 29.125 8.742 1 97.5 101 ALA A O 1
ATOM 832 N N . GLU A 1 102 ? -9.281 26.953 8.406 1 97.62 102 GLU A N 1
ATOM 833 C CA . GLU A 1 102 ? -10.734 27.062 8.555 1 97.62 102 GLU A CA 1
ATOM 834 C C . GLU A 1 102 ? -11.094 27.594 9.938 1 97.62 102 GLU A C 1
ATOM 836 O O . GLU A 1 102 ? -11.922 28.5 10.062 1 97.62 102 GLU A O 1
ATOM 841 N N . ALA A 1 103 ? -10.492 27.062 10.961 1 98.12 103 ALA A N 1
ATOM 842 C CA . ALA A 1 103 ? -10.75 27.484 12.336 1 98.12 103 ALA A CA 1
ATOM 843 C C . ALA A 1 103 ? -10.359 28.938 12.539 1 98.12 103 ALA A C 1
ATOM 845 O O . ALA A 1 103 ? -11.086 29.703 13.18 1 98.12 103 ALA A O 1
ATOM 846 N N . ALA A 1 104 ? -9.18 29.297 12.039 1 98.44 104 ALA A N 1
ATOM 847 C CA . ALA A 1 104 ? -8.695 30.672 12.172 1 98.44 104 ALA A CA 1
ATOM 848 C C . ALA A 1 104 ? -9.633 31.656 11.477 1 98.44 104 ALA A C 1
ATOM 850 O O . ALA A 1 104 ? -9.914 32.719 12 1 98.44 104 ALA A O 1
ATOM 851 N N . VAL A 1 105 ? -10.125 31.297 10.336 1 97.81 105 VAL A N 1
ATOM 852 C CA . VAL A 1 105 ? -11.016 32.156 9.57 1 97.81 105 VAL A CA 1
ATOM 853 C C . VAL A 1 105 ? -12.344 32.312 10.312 1 97.81 105 VAL A C 1
ATOM 855 O O . VAL A 1 105 ? -12.922 33.406 10.336 1 97.81 105 VAL A O 1
ATOM 858 N N . GLU A 1 106 ? -12.797 31.25 10.891 1 98 106 GLU A N 1
ATOM 859 C CA . GLU A 1 106 ? -14.008 31.359 11.703 1 98 106 GLU A CA 1
ATOM 860 C C . GLU A 1 106 ? -13.852 32.406 12.805 1 98 106 GLU A C 1
ATOM 862 O O . GLU A 1 106 ? -14.719 33.25 12.984 1 98 106 GLU A O 1
ATOM 867 N N . VAL A 1 107 ? -12.742 32.344 13.492 1 98.19 107 VAL A N 1
ATOM 868 C CA . VAL A 1 107 ? -12.484 33.281 14.586 1 98.19 107 VAL A CA 1
ATOM 869 C C . VAL A 1 107 ? -12.305 34.688 14.031 1 98.19 107 VAL A C 1
ATOM 871 O O . VAL A 1 107 ? -12.836 35.656 14.586 1 98.19 107 VAL A O 1
ATOM 874 N N . ALA A 1 108 ? -11.562 34.781 12.977 1 97.94 108 ALA A N 1
ATOM 875 C CA . ALA A 1 108 ? -11.328 36.094 12.336 1 97.94 108 ALA A CA 1
ATOM 876 C C . ALA A 1 108 ? -12.641 36.719 11.906 1 97.94 108 ALA A C 1
ATOM 878 O O . ALA A 1 108 ? -12.82 37.938 12.031 1 97.94 108 ALA A O 1
ATOM 879 N N . ASN A 1 109 ? -13.555 35.938 11.352 1 97.25 109 ASN A N 1
ATOM 880 C CA . ASN A 1 109 ? -14.875 36.438 10.969 1 97.25 109 ASN A CA 1
ATOM 881 C C . ASN A 1 109 ? -15.648 36.969 12.172 1 97.25 109 ASN A C 1
ATOM 883 O O . ASN A 1 109 ? -16.25 38.031 12.117 1 97.25 109 ASN A O 1
ATOM 887 N N . ASP A 1 110 ? -15.625 36.25 13.242 1 97.19 110 ASP A N 1
ATOM 888 C CA . ASP A 1 110 ? -16.328 36.656 14.461 1 97.19 110 ASP A CA 1
ATOM 889 C C . ASP A 1 110 ? -15.781 37.969 15 1 97.19 110 ASP A C 1
ATOM 891 O O . ASP A 1 110 ? -16.531 38.75 15.57 1 97.19 110 ASP A O 1
ATOM 895 N N . LEU A 1 111 ? -14.469 38.219 14.758 1 96.56 111 LEU A N 1
ATOM 896 C CA . LEU A 1 111 ? -13.812 39.375 15.312 1 96.56 111 LEU A CA 1
ATOM 897 C C . LEU A 1 111 ? -13.711 40.5 14.273 1 96.56 111 LEU A C 1
ATOM 899 O O . LEU A 1 111 ? -13.195 41.594 14.562 1 96.56 111 LEU A O 1
ATOM 903 N N . ASN A 1 112 ? -14.156 40.156 13.062 1 96.44 112 ASN A N 1
ATOM 904 C CA . ASN A 1 112 ? -14.078 41.094 11.945 1 96.44 112 ASN A CA 1
ATOM 905 C C . ASN A 1 112 ? -12.641 41.531 11.664 1 96.44 112 ASN A C 1
ATOM 907 O O . ASN A 1 112 ? -12.344 42.719 11.547 1 96.44 112 ASN A O 1
ATOM 911 N N . ILE A 1 113 ? -11.773 40.56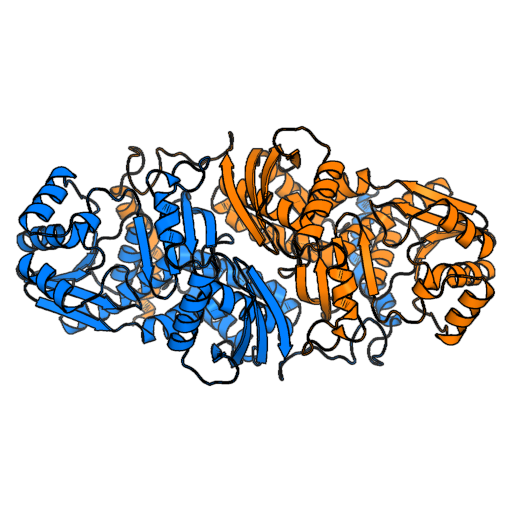2 11.695 1 97.19 113 ILE A N 1
ATOM 912 C CA . ILE A 1 113 ? -10.359 40.75 11.383 1 97.19 113 ILE A CA 1
ATOM 913 C C . ILE A 1 113 ? -10.055 40.188 9.992 1 97.19 113 ILE A C 1
ATOM 915 O O . ILE A 1 113 ? -10.523 39.094 9.641 1 97.19 113 ILE A O 1
ATOM 919 N N . ASP A 1 114 ? -9.273 40.844 9.258 1 96.62 114 ASP A N 1
ATOM 920 C CA . ASP A 1 114 ? -8.977 40.438 7.895 1 96.62 114 ASP A CA 1
ATOM 921 C C . ASP A 1 114 ? -7.645 39.656 7.84 1 96.62 114 ASP A C 1
ATOM 923 O O . ASP A 1 114 ? -7.453 38.812 6.984 1 96.62 114 ASP A O 1
ATOM 927 N N . TYR A 1 115 ? -6.672 40.031 8.711 1 97.5 115 TYR A N 1
ATOM 928 C CA . TYR A 1 115 ? -5.309 39.531 8.648 1 97.5 115 TYR A CA 1
ATOM 929 C C . TYR A 1 115 ? -5.141 38.312 9.57 1 97.5 115 TYR A C 1
ATOM 931 O O . TYR A 1 115 ? -5.527 38.375 10.734 1 97.5 115 TYR A O 1
ATOM 939 N N . ILE A 1 116 ? -4.613 37.25 9.086 1 97.62 116 ILE A N 1
ATOM 940 C CA . ILE A 1 116 ? -4.277 36.031 9.852 1 97.62 116 ILE A CA 1
ATOM 941 C C . ILE A 1 116 ? -2.801 35.719 9.656 1 97.62 116 ILE A C 1
ATOM 943 O O . ILE A 1 116 ? -2.359 35.438 8.539 1 97.62 116 ILE A O 1
ATOM 947 N N . ALA A 1 117 ? -2.084 35.75 10.727 1 95.94 117 ALA A N 1
ATOM 948 C CA . ALA A 1 117 ? -0.66 35.406 10.68 1 95.94 117 ALA A CA 1
ATOM 949 C C . ALA A 1 117 ? -0.41 33.969 11.133 1 95.94 117 ALA A C 1
ATOM 951 O O . ALA A 1 117 ? -1.059 33.5 12.062 1 95.94 117 ALA A O 1
ATOM 952 N N . HIS A 1 118 ? 0.455 33.281 10.477 1 94.44 118 HIS A N 1
ATOM 953 C CA . HIS A 1 118 ? 0.862 31.938 10.859 1 94.44 118 HIS A CA 1
ATOM 954 C C . HIS A 1 118 ? 2.379 31.797 10.828 1 94.44 118 HIS A C 1
ATOM 956 O O . HIS A 1 118 ? 3.088 32.719 10.398 1 94.44 118 HIS A O 1
ATOM 962 N N . GLN A 1 119 ? 2.895 30.625 11.305 1 88.88 119 GLN A N 1
ATOM 963 C CA . GLN A 1 119 ? 4.34 30.484 11.43 1 88.88 119 GLN A CA 1
ATOM 964 C C . GLN A 1 119 ? 4.836 29.234 10.695 1 88.88 119 GLN A C 1
ATOM 966 O O . GLN A 1 119 ? 5.84 28.641 11.094 1 88.88 119 GLN A O 1
ATOM 971 N N . PHE A 1 120 ? 4.145 28.812 9.719 1 87.81 120 PHE A N 1
ATOM 972 C CA . PHE A 1 120 ? 4.539 27.625 8.969 1 87.81 120 PHE A CA 1
ATOM 973 C C . PHE A 1 120 ? 5.516 27.984 7.859 1 87.81 120 PHE A C 1
ATOM 975 O O . PHE A 1 120 ? 5.527 29.125 7.383 1 87.81 120 PHE A O 1
ATOM 982 N N . SER A 1 121 ? 6.348 27.047 7.477 1 80.75 121 SER A N 1
ATOM 983 C CA . SER A 1 121 ? 7.305 27.188 6.387 1 80.75 121 SER A CA 1
ATOM 984 C C . SER A 1 121 ? 7.168 26.047 5.379 1 80.75 121 SER A C 1
ATOM 986 O O . SER A 1 121 ? 6.395 25.109 5.59 1 80.75 121 SER A O 1
ATOM 988 N N . GLY A 1 122 ? 7.84 26.219 4.242 1 81.06 122 GLY A N 1
ATOM 989 C CA . GLY A 1 122 ? 7.871 25.156 3.258 1 81.06 122 GLY A CA 1
ATOM 990 C C . GLY A 1 122 ? 6.516 24.875 2.633 1 81.06 122 GLY A C 1
ATOM 991 O O . GLY A 1 122 ? 5.801 25.812 2.25 1 81.06 122 GLY A O 1
ATOM 992 N N . ASN A 1 123 ? 6.188 23.609 2.57 1 86.75 123 ASN A N 1
ATOM 993 C CA . ASN A 1 123 ? 4.914 23.219 1.983 1 86.75 123 ASN A CA 1
ATOM 994 C C . ASN A 1 123 ? 3.73 23.75 2.791 1 86.75 123 ASN A C 1
ATOM 996 O O . ASN A 1 123 ? 2.707 24.125 2.223 1 86.75 123 ASN A O 1
ATOM 1000 N N . ASP A 1 124 ? 3.949 23.812 4.016 1 90.62 124 ASP A N 1
ATOM 1001 C CA . ASP A 1 124 ? 2.852 24.172 4.91 1 90.62 124 ASP A CA 1
ATOM 1002 C C . ASP A 1 124 ? 2.527 25.672 4.809 1 90.62 124 ASP A C 1
ATOM 1004 O O . ASP A 1 124 ? 1.376 26.062 4.992 1 90.62 124 ASP A O 1
ATOM 1008 N N . GLN A 1 125 ? 3.551 26.469 4.551 1 88.94 125 GLN A N 1
ATOM 1009 C CA . GLN A 1 125 ? 3.26 27.875 4.332 1 88.94 125 GLN A CA 1
ATOM 1010 C C . GLN A 1 125 ? 2.365 28.062 3.111 1 88.94 125 GLN A C 1
ATOM 1012 O O . GLN A 1 125 ? 1.447 28.891 3.131 1 88.94 125 GLN A O 1
ATOM 1017 N N . VAL A 1 126 ? 2.664 27.266 2.115 1 88.75 126 VAL A N 1
ATOM 1018 C CA . VAL A 1 126 ? 1.885 27.328 0.884 1 88.75 126 VAL A CA 1
ATOM 1019 C C . VAL A 1 126 ? 0.445 26.906 1.159 1 88.75 126 VAL A C 1
ATOM 1021 O O . VAL A 1 126 ? -0.5 27.578 0.757 1 88.75 126 VAL A O 1
ATOM 1024 N N . ARG A 1 127 ? 0.256 25.875 1.883 1 93.56 127 ARG A N 1
ATOM 1025 C CA . ARG A 1 127 ? -1.068 25.359 2.209 1 93.56 127 ARG A CA 1
ATOM 1026 C C . ARG A 1 127 ? -1.871 26.375 3.014 1 93.56 127 ARG A C 1
ATOM 1028 O O . ARG A 1 127 ? -3.035 26.641 2.707 1 93.56 127 ARG A O 1
ATOM 1035 N N . MET A 1 128 ? -1.205 26.969 3.953 1 94.31 128 MET A N 1
ATOM 1036 C CA . MET A 1 128 ? -1.869 27.938 4.828 1 94.31 128 MET A CA 1
ATOM 1037 C C . MET A 1 128 ? -2.271 29.188 4.051 1 94.31 128 MET A C 1
ATOM 1039 O O . MET A 1 128 ? -3.414 29.641 4.145 1 94.31 128 MET A O 1
ATOM 1043 N N . ASP A 1 129 ? -1.329 29.672 3.279 1 92.62 129 ASP A N 1
ATOM 1044 C CA . ASP A 1 129 ? -1.603 30.891 2.506 1 92.62 129 ASP A CA 1
ATOM 1045 C C . ASP A 1 129 ? -2.781 30.672 1.558 1 92.62 129 ASP A C 1
ATOM 1047 O O . ASP A 1 129 ? -3.699 31.5 1.507 1 92.62 129 ASP A O 1
ATOM 1051 N N . MET A 1 130 ? -2.777 29.562 0.894 1 90.94 130 MET A N 1
ATOM 1052 C CA . MET A 1 130 ? -3.809 29.281 -0.101 1 90.94 130 MET A CA 1
ATOM 1053 C C . MET A 1 130 ? -5.176 29.141 0.56 1 90.94 130 MET A C 1
ATOM 1055 O O . MET A 1 130 ? -6.16 29.734 0.101 1 90.94 130 MET A O 1
ATOM 1059 N N . ASN A 1 131 ? -5.242 28.453 1.648 1 92.88 131 ASN A N 1
ATOM 1060 C CA . ASN A 1 131 ? -6.52 28.203 2.299 1 92.88 131 ASN A CA 1
ATOM 1061 C C . ASN A 1 131 ? -7.082 29.469 2.947 1 92.88 131 ASN A C 1
ATOM 1063 O O . ASN A 1 131 ? -8.281 29.734 2.846 1 92.88 131 ASN A O 1
ATOM 1067 N N . ILE A 1 132 ? -6.223 30.25 3.564 1 94.38 132 ILE A N 1
ATOM 1068 C CA . ILE A 1 132 ? -6.664 31.484 4.188 1 94.38 132 ILE A CA 1
ATOM 1069 C C . ILE A 1 132 ? -7.188 32.438 3.121 1 94.38 132 ILE A C 1
ATOM 1071 O O . ILE A 1 132 ? -8.242 33.062 3.295 1 94.38 132 ILE A O 1
ATOM 1075 N N . GLU A 1 133 ? -6.523 32.5 2.018 1 92.12 133 GLU A N 1
ATOM 1076 C CA . GLU A 1 133 ? -6.906 33.406 0.929 1 92.12 133 GLU A CA 1
ATOM 1077 C C . GLU A 1 133 ? -8.227 32.969 0.301 1 92.12 133 GLU A C 1
ATOM 1079 O O . GLU A 1 133 ? -9.094 33.812 0.018 1 92.12 133 GLU A O 1
ATOM 1084 N N . ILE A 1 134 ? -8.359 31.703 0.084 1 90.12 134 ILE A N 1
ATOM 1085 C CA . ILE A 1 134 ? -9.562 31.172 -0.552 1 90.12 134 ILE A CA 1
ATOM 1086 C C . ILE A 1 134 ? -10.773 31.453 0.333 1 90.12 134 ILE A C 1
ATOM 1088 O O . ILE A 1 134 ? -11.883 31.672 -0.168 1 90.12 134 ILE A O 1
ATOM 1092 N N . LEU A 1 135 ? -10.531 31.516 1.621 1 92.88 135 LEU A N 1
ATOM 1093 C CA . LEU A 1 135 ? -11.609 31.766 2.574 1 92.88 135 LEU A CA 1
ATOM 1094 C C . LEU A 1 135 ? -11.758 33.25 2.842 1 92.88 135 LEU A C 1
ATOM 1096 O O . LEU A 1 135 ? -12.367 33.656 3.842 1 92.88 135 LEU A O 1
ATOM 1100 N N . ASN A 1 136 ? -11.141 34.062 2.037 1 91.38 136 ASN A N 1
ATOM 1101 C CA . ASN A 1 136 ? -11.344 35.5 1.945 1 91.38 136 ASN A CA 1
ATOM 1102 C C . ASN A 1 136 ? -10.695 36.25 3.117 1 91.38 136 ASN A C 1
ATOM 1104 O O . ASN A 1 136 ? -11.297 37.125 3.703 1 91.38 136 ASN A O 1
ATOM 1108 N N . LYS A 1 137 ? -9.555 35.844 3.521 1 95.38 137 LYS A N 1
ATOM 1109 C CA . LYS A 1 137 ? -8.711 36.531 4.48 1 95.38 137 LYS A CA 1
ATOM 1110 C C . LYS A 1 137 ? -7.312 36.75 3.916 1 95.38 137 LYS A C 1
ATOM 1112 O O . LYS A 1 137 ? -6.98 36.25 2.846 1 95.38 137 LYS A O 1
ATOM 1117 N N . ILE A 1 138 ? -6.539 37.594 4.574 1 94.38 138 ILE A N 1
ATOM 1118 C CA . ILE A 1 138 ? -5.199 37.938 4.113 1 94.38 138 ILE A CA 1
ATOM 1119 C C . ILE A 1 138 ? -4.16 37.219 4.977 1 94.38 138 ILE A C 1
ATOM 1121 O O . ILE A 1 138 ? -4.004 37.531 6.156 1 94.38 138 ILE A O 1
ATOM 1125 N N . PRO A 1 139 ? -3.453 36.25 4.414 1 94.5 139 PRO A N 1
ATOM 1126 C CA . PRO A 1 139 ? -2.445 35.531 5.199 1 94.5 139 PRO A CA 1
ATOM 1127 C C . PRO A 1 139 ? -1.157 36.312 5.379 1 94.5 139 PRO A C 1
ATOM 1129 O O . PRO A 1 139 ? -0.774 37.094 4.492 1 94.5 139 PRO A O 1
ATOM 1132 N N . ILE A 1 140 ? -0.574 36.156 6.523 1 92.69 140 ILE A N 1
ATOM 1133 C CA . ILE A 1 140 ? 0.771 36.656 6.812 1 92.69 140 ILE A CA 1
ATOM 1134 C C . ILE A 1 140 ? 1.665 35.5 7.227 1 92.69 140 ILE A C 1
ATOM 1136 O O . ILE A 1 140 ? 1.49 34.906 8.305 1 92.69 140 ILE A O 1
ATOM 1140 N N . ALA A 1 141 ? 2.58 35.125 6.359 1 90.12 141 ALA A N 1
ATOM 1141 C CA . ALA A 1 141 ? 3.6 34.156 6.73 1 90.12 141 ALA A CA 1
ATOM 1142 C C . ALA A 1 141 ? 4.715 34.812 7.543 1 90.12 141 ALA A C 1
ATOM 1144 O O . ALA A 1 141 ? 5.688 35.312 6.98 1 90.12 141 ALA A O 1
ATOM 1145 N N . ALA A 1 142 ? 4.637 34.656 8.727 1 86.06 142 ALA A N 1
ATOM 1146 C CA . ALA A 1 142 ? 5.43 35.5 9.633 1 86.06 142 ALA A CA 1
ATOM 1147 C C . ALA A 1 142 ? 6.906 35.094 9.57 1 86.06 142 ALA A C 1
ATOM 1149 O O . ALA A 1 142 ? 7.781 35.938 9.836 1 86.06 142 ALA A O 1
ATOM 1150 N N . LEU A 1 143 ? 7.168 33.812 9.18 1 79.88 143 LEU A N 1
ATOM 1151 C CA . LEU A 1 143 ? 8.547 33.344 9.195 1 79.88 143 LEU A CA 1
ATOM 1152 C C . LEU A 1 143 ? 9.195 33.531 7.828 1 79.88 143 LEU A C 1
ATOM 1154 O O . LEU A 1 143 ? 10.391 33.25 7.664 1 79.88 143 LEU A O 1
ATOM 1158 N N . ARG A 1 144 ? 8.531 33.812 6.879 1 76.25 144 ARG A N 1
ATOM 1159 C CA . ARG A 1 144 ? 9.039 33.875 5.512 1 76.25 144 ARG A CA 1
ATOM 1160 C C . ARG A 1 144 ? 10.234 34.812 5.402 1 76.25 144 ARG A C 1
ATOM 1162 O O . ARG A 1 144 ? 11.219 34.5 4.73 1 76.25 144 ARG A O 1
ATOM 1169 N N . GLU A 1 145 ? 10.109 35.969 6.035 1 62.56 145 GLU A N 1
ATOM 1170 C CA . GLU A 1 145 ? 11.203 36.938 5.973 1 62.56 145 GLU A CA 1
ATOM 1171 C C . GLU A 1 145 ? 12.055 36.875 7.238 1 62.56 145 GLU A C 1
ATOM 1173 O O . GLU A 1 145 ? 12.75 37.844 7.562 1 62.56 145 GLU A O 1
ATOM 1178 N N . PHE A 1 146 ? 11.852 35.625 7.809 1 60.28 146 PHE A N 1
ATOM 1179 C CA . PHE A 1 146 ? 12.469 35.531 9.125 1 60.28 146 PHE A CA 1
ATOM 1180 C C . PHE A 1 146 ? 13.953 35.875 9.055 1 60.28 146 PHE A C 1
ATOM 1182 O O . PHE A 1 146 ? 14.734 35.125 8.438 1 60.28 146 PHE A O 1
ATOM 1189 N N . LYS A 1 147 ? 14.312 37.125 9.148 1 58.78 147 LYS A N 1
ATOM 1190 C CA . LYS A 1 147 ? 15.648 37.719 9.203 1 58.78 147 LYS A CA 1
ATOM 1191 C C . LYS A 1 147 ? 16.25 37.562 10.594 1 58.78 147 LYS A C 1
ATOM 1193 O O . LYS A 1 147 ? 17.281 38.188 10.898 1 58.78 147 LYS A O 1
ATOM 1198 N N . TYR A 1 148 ? 15.523 36.562 11.328 1 56.41 148 TYR A N 1
ATOM 1199 C CA . TYR A 1 148 ? 15.961 36.656 12.711 1 56.41 148 TYR A CA 1
ATOM 1200 C C . TYR A 1 148 ? 17.203 35.812 12.945 1 56.41 148 TYR A C 1
ATOM 1202 O O . TYR A 1 148 ? 17.266 34.656 12.508 1 56.41 148 TYR A O 1
ATOM 1210 N N . ASP A 1 149 ? 18.266 36.281 13.211 1 58.69 149 ASP A N 1
ATOM 1211 C CA . ASP A 1 149 ? 19.469 35.594 13.672 1 58.69 149 ASP A CA 1
ATOM 1212 C C . ASP A 1 149 ? 19.172 34.625 14.805 1 58.69 149 ASP A C 1
ATOM 1214 O O . ASP A 1 149 ? 18.375 34.938 15.695 1 58.69 149 ASP A O 1
ATOM 1218 N N . GLU A 1 150 ? 19.484 33.344 14.656 1 60.78 150 GLU A N 1
ATOM 1219 C CA . GLU A 1 150 ? 19.312 32.312 15.703 1 60.78 150 GLU A CA 1
ATOM 1220 C C . GLU A 1 150 ? 19.641 32.906 17.078 1 60.78 150 GLU A C 1
ATOM 1222 O O . GLU A 1 150 ? 19 32.562 18.078 1 60.78 150 GLU A O 1
ATOM 1227 N N . ASN A 1 151 ? 20.656 33.719 17.031 1 62.59 151 ASN A N 1
ATOM 1228 C CA . ASN A 1 151 ? 21.078 34.312 18.297 1 62.59 151 ASN A CA 1
ATOM 1229 C C . ASN A 1 151 ? 20 35.25 18.859 1 62.59 151 ASN A C 1
ATOM 1231 O O . ASN A 1 151 ? 19.812 35.281 20.078 1 62.59 151 ASN A O 1
ATOM 1235 N N . ILE A 1 152 ? 19.297 35.812 17.969 1 63.03 152 ILE A N 1
ATOM 1236 C CA . ILE A 1 152 ? 18.234 36.719 18.391 1 63.03 152 ILE A CA 1
ATOM 1237 C C . ILE A 1 152 ? 17.078 35.906 19 1 63.03 152 ILE A C 1
ATOM 1239 O O . ILE A 1 152 ? 16.547 36.281 20.047 1 63.03 152 ILE A O 1
ATOM 1243 N N . VAL A 1 153 ? 16.797 34.875 18.344 1 64.5 153 VAL A N 1
ATOM 1244 C CA . VAL A 1 153 ? 15.711 34 18.828 1 64.5 153 VAL A CA 1
ATOM 1245 C C . VAL A 1 153 ? 16.062 33.438 20.188 1 64.5 153 VAL A C 1
ATOM 1247 O O . VAL A 1 153 ? 15.234 33.406 21.094 1 64.5 153 VAL A O 1
ATOM 1250 N N . PHE A 1 154 ? 17.359 33.031 20.219 1 63.91 154 PHE A N 1
ATOM 1251 C CA . PHE A 1 154 ? 17.844 32.469 21.453 1 63.91 154 PHE A CA 1
ATOM 1252 C C . PHE A 1 154 ? 17.828 33.5 22.578 1 63.91 154 PHE A C 1
ATOM 1254 O O . PHE A 1 154 ? 17.344 33.219 23.688 1 63.91 154 PHE A O 1
ATOM 1261 N N . ASN A 1 155 ? 18.344 34.594 22.281 1 64.69 155 ASN A N 1
ATOM 1262 C CA . ASN A 1 155 ? 18.438 35.656 23.281 1 64.69 155 ASN A CA 1
ATOM 1263 C C . ASN A 1 155 ? 17.062 36.094 23.766 1 64.69 155 ASN A C 1
ATOM 1265 O O . ASN A 1 155 ? 16.875 36.344 24.953 1 64.69 155 ASN A O 1
ATOM 1269 N N . TYR A 1 156 ? 16.188 36.062 22.844 1 62.72 156 TYR A N 1
ATOM 1270 C CA . TYR A 1 156 ? 14.82 36.406 23.203 1 62.72 156 TYR A CA 1
ATOM 1271 C C . TYR A 1 156 ? 14.227 35.344 24.125 1 62.72 156 TYR A C 1
ATOM 1273 O O . TYR A 1 156 ? 13.609 35.688 25.141 1 62.72 156 TYR A O 1
ATOM 1281 N N . ALA A 1 157 ? 14.438 34.219 23.766 1 62.41 157 ALA A N 1
ATOM 1282 C CA . ALA A 1 157 ? 13.93 33.094 24.578 1 62.41 157 ALA A CA 1
ATOM 1283 C C . ALA A 1 157 ? 14.5 33.156 25.984 1 62.41 157 ALA A C 1
ATOM 1285 O O . ALA A 1 157 ? 13.773 32.969 26.969 1 62.41 157 ALA A O 1
ATOM 1286 N N . MET A 1 158 ? 15.758 33.438 25.969 1 63.34 158 MET A N 1
ATOM 1287 C CA . MET A 1 158 ? 16.438 33.5 27.25 1 63.34 158 MET A CA 1
ATOM 1288 C C . MET A 1 158 ? 15.875 34.625 28.094 1 63.34 158 MET A C 1
ATOM 1290 O O . MET A 1 158 ? 15.641 34.469 29.297 1 63.34 158 MET A O 1
ATOM 1294 N N . ARG A 1 159 ? 15.703 35.594 27.422 1 60.16 159 ARG A N 1
ATOM 1295 C CA . ARG A 1 159 ? 15.273 36.812 28.109 1 60.16 159 ARG A CA 1
ATOM 1296 C C . ARG A 1 159 ? 13.891 36.625 28.734 1 60.16 159 ARG A C 1
ATOM 1298 O O . ARG A 1 159 ? 13.602 37.156 29.797 1 60.16 159 ARG A O 1
ATOM 1305 N N . TYR A 1 160 ? 13.156 35.906 28.094 1 56.41 160 TYR A N 1
ATOM 1306 C CA . TYR A 1 160 ? 11.773 35.844 28.578 1 56.41 160 TYR A CA 1
ATOM 1307 C C . TYR A 1 160 ? 11.492 34.469 29.172 1 56.41 160 TYR A C 1
ATOM 1309 O O . TYR A 1 160 ? 10.336 34.094 29.391 1 56.41 160 TYR A O 1
ATOM 1317 N N . GLY A 1 161 ? 12.586 33.812 29.484 1 55.06 161 GLY A N 1
ATOM 1318 C CA . GLY A 1 161 ? 12.492 32.531 30.172 1 55.06 161 GLY A CA 1
ATOM 1319 C C . GLY A 1 161 ? 11.797 31.453 29.344 1 55.06 161 GLY A C 1
ATOM 1320 O O . GLY A 1 161 ? 11.094 30.609 29.891 1 55.06 161 GLY A O 1
ATOM 1321 N N . ILE A 1 162 ? 11.727 31.672 28.078 1 55.75 162 ILE A N 1
ATOM 1322 C CA . ILE A 1 162 ? 11.148 30.641 27.234 1 55.75 162 ILE A CA 1
ATOM 1323 C C . ILE A 1 162 ? 12.086 29.438 27.172 1 55.75 162 ILE A C 1
ATOM 1325 O O . ILE A 1 162 ? 13.258 29.562 26.812 1 55.75 162 ILE A O 1
ATOM 1329 N N . PRO A 1 163 ? 11.688 28.297 27.812 1 52.75 163 PRO A N 1
ATOM 1330 C CA . PRO A 1 163 ? 12.555 27.109 27.844 1 52.75 163 PRO A CA 1
ATOM 1331 C C . PRO A 1 163 ? 13.203 26.812 26.484 1 52.75 163 PRO A C 1
ATOM 1333 O O . PRO A 1 163 ? 12.547 26.922 25.453 1 52.75 163 PRO A O 1
ATOM 1336 N N . GLN A 1 164 ? 14.555 26.75 26.469 1 49.28 164 GLN A N 1
ATOM 1337 C CA . GLN A 1 164 ? 15.414 26.5 25.328 1 49.28 164 GLN A CA 1
ATOM 1338 C C . GLN A 1 164 ? 15.062 25.156 24.672 1 49.28 164 GLN A C 1
ATOM 1340 O O . GLN A 1 164 ? 15.461 24.906 23.531 1 49.28 164 GLN A O 1
ATOM 1345 N N . GLU A 1 165 ? 14.664 24.328 25.406 1 47.12 165 GLU A N 1
ATOM 1346 C CA . GLU A 1 165 ? 14.375 23 24.875 1 47.12 165 GLU A CA 1
ATOM 1347 C C . GLU A 1 165 ? 13.602 23.078 23.578 1 47.12 165 GLU A C 1
ATOM 1349 O O . GLU A 1 165 ? 13.625 22.125 22.781 1 47.12 165 GLU A O 1
ATOM 1354 N N . PHE A 1 166 ? 12.836 24.109 23.453 1 46.19 166 PHE A N 1
ATOM 1355 C CA . PHE A 1 166 ? 11.93 24.188 22.312 1 46.19 166 PHE A CA 1
ATOM 1356 C C . PHE A 1 166 ? 12.609 24.828 21.125 1 46.19 166 PHE A C 1
ATOM 1358 O O . PHE A 1 166 ? 12.18 24.656 19.984 1 46.19 166 PHE A O 1
ATOM 1365 N N . GLY A 1 167 ? 13.68 25.625 21.281 1 48.34 167 GLY A N 1
ATOM 1366 C CA . GLY A 1 167 ? 14.133 26.406 20.141 1 48.34 167 GLY A CA 1
ATOM 1367 C C . GLY A 1 167 ? 15.539 26.047 19.688 1 48.34 167 GLY A C 1
ATOM 1368 O O . GLY A 1 167 ? 15.812 25.938 18.5 1 48.34 167 GLY A O 1
ATOM 1369 N N . GLY A 1 168 ? 16.547 26.125 20.562 1 48.53 168 GLY A N 1
ATOM 1370 C CA . GLY A 1 168 ? 17.891 26.344 20.094 1 48.53 168 GLY A CA 1
ATOM 1371 C C . GLY A 1 168 ? 18.578 25.062 19.641 1 48.53 168 GLY A C 1
ATOM 1372 O O . GLY A 1 168 ? 19.375 25.078 18.688 1 48.53 168 GLY A O 1
ATOM 1373 N N . ASN A 1 169 ? 18.312 23.906 20.312 1 55.97 169 ASN A N 1
ATOM 1374 C CA . ASN A 1 169 ? 19.188 22.781 20.031 1 55.97 169 ASN A CA 1
ATOM 1375 C C . ASN A 1 169 ? 18.438 21.656 19.328 1 55.97 169 ASN A C 1
ATOM 1377 O O . ASN A 1 169 ? 18.953 20.531 19.234 1 55.97 169 ASN A O 1
ATOM 1381 N N . ASN A 1 170 ? 17.219 21.984 18.859 1 65.88 170 ASN A N 1
ATOM 1382 C CA . ASN A 1 170 ? 16.531 20.906 18.172 1 65.88 170 ASN A CA 1
ATOM 1383 C C . ASN A 1 170 ? 16.688 21.016 16.656 1 65.88 170 ASN A C 1
ATOM 1385 O O . ASN A 1 170 ? 16.109 21.906 16.031 1 65.88 170 ASN A O 1
ATOM 1389 N N . PRO A 1 171 ? 17.391 20.156 16.188 1 72.81 171 PRO A N 1
ATOM 1390 C CA . PRO A 1 171 ? 17.672 20.266 14.758 1 72.81 171 PRO A CA 1
ATOM 1391 C C . PRO A 1 171 ? 16.516 19.766 13.891 1 72.81 171 PRO A C 1
ATOM 1393 O O . PRO A 1 171 ? 16.578 19.844 12.664 1 72.81 171 PRO A O 1
ATOM 1396 N N . TYR A 1 172 ? 15.406 19.344 14.633 1 78.31 172 TYR A N 1
ATOM 1397 C CA . TYR A 1 172 ? 14.328 18.719 13.859 1 78.31 172 TYR A CA 1
ATOM 1398 C C . TYR A 1 172 ? 13.117 19.641 13.789 1 78.31 172 TYR A C 1
ATOM 1400 O O . TYR A 1 172 ? 12.875 20.438 14.711 1 78.31 172 TYR A O 1
ATOM 1408 N N . SER A 1 173 ? 12.445 19.562 12.633 1 79.81 173 SER A N 1
ATOM 1409 C CA . SER A 1 173 ? 11.094 20.094 12.508 1 79.81 173 SER A CA 1
ATOM 1410 C C . SER A 1 173 ? 10.047 19.031 12.789 1 79.81 173 SER A C 1
ATOM 1412 O O . SER A 1 173 ? 9.969 18.031 12.078 1 79.81 173 SER A O 1
ATOM 1414 N N . ILE A 1 174 ? 9.328 19.25 13.812 1 84.06 174 ILE A N 1
ATOM 1415 C CA . ILE A 1 174 ? 8.398 18.219 14.266 1 84.06 174 ILE A CA 1
ATOM 1416 C C . ILE A 1 174 ? 6.965 18.75 14.172 1 84.06 174 ILE A C 1
ATOM 1418 O O . ILE A 1 174 ? 6.699 19.906 14.508 1 84.06 174 ILE A O 1
ATOM 1422 N N . ASN A 1 175 ? 6.109 17.969 13.656 1 86.06 175 ASN A N 1
ATOM 1423 C CA . ASN A 1 175 ? 4.672 18.219 13.633 1 86.06 175 ASN A CA 1
ATOM 1424 C C . ASN A 1 175 ? 3.895 17.078 14.305 1 86.06 175 ASN A C 1
ATOM 1426 O O . ASN A 1 175 ? 4.195 15.906 14.086 1 86.06 175 ASN A O 1
ATOM 1430 N N . GLU A 1 176 ? 2.951 17.5 15.148 1 90.06 176 GLU A N 1
ATOM 1431 C CA . GLU A 1 176 ? 2.146 16.469 15.789 1 90.06 176 GLU A CA 1
ATOM 1432 C C . GLU A 1 176 ? 0.716 16.938 16.031 1 90.06 176 GLU A C 1
ATOM 1434 O O . GLU A 1 176 ? 0.495 18.094 16.391 1 90.06 176 GLU A O 1
ATOM 1439 N N . ASN A 1 177 ? -0.179 16.234 15.727 1 92.69 177 ASN A N 1
ATOM 1440 C CA . ASN A 1 177 ? -1.595 16.359 16.062 1 92.69 177 ASN A CA 1
ATOM 1441 C C . ASN A 1 177 ? -2.252 14.984 16.203 1 92.69 177 ASN A C 1
ATOM 1443 O O . ASN A 1 177 ? -1.565 13.961 16.219 1 92.69 177 ASN A O 1
ATOM 1447 N N . ILE A 1 178 ? -3.521 14.961 16.359 1 95.38 178 ILE A N 1
ATOM 1448 C CA . ILE A 1 178 ? -4.191 13.695 16.625 1 95.38 178 ILE A CA 1
ATOM 1449 C C . ILE A 1 178 ? -4.066 12.773 15.414 1 95.38 178 ILE A C 1
ATOM 1451 O O . ILE A 1 178 ? -4.188 11.555 15.539 1 95.38 178 ILE A O 1
ATOM 1455 N N . GLY A 1 179 ? -3.771 13.32 14.242 1 95.88 179 GLY A N 1
ATOM 1456 C CA . GLY A 1 179 ? -3.67 12.547 13.008 1 95.88 179 GLY A CA 1
ATOM 1457 C C . GLY A 1 179 ? -2.328 11.859 12.844 1 95.88 179 GLY A C 1
ATOM 1458 O O . GLY A 1 179 ? -2.201 10.914 12.062 1 95.88 179 GLY A O 1
ATOM 1459 N N . GLY A 1 180 ? -1.327 12.445 13.562 1 94.75 180 GLY A N 1
ATOM 1460 C CA . GLY A 1 180 ? -0.028 11.797 13.445 1 94.75 180 GLY A CA 1
ATOM 1461 C C . GLY A 1 180 ? 1.126 12.711 13.812 1 94.75 180 GLY A C 1
ATOM 1462 O O . GLY A 1 180 ? 0.914 13.812 14.328 1 94.75 180 GLY A O 1
ATOM 1463 N N . PHE A 1 181 ? 2.285 12.188 13.594 1 92.62 181 PHE A N 1
ATOM 1464 C CA . PHE A 1 181 ? 3.562 12.789 13.938 1 92.62 181 PHE A CA 1
ATOM 1465 C C . PHE A 1 181 ? 4.527 12.734 12.766 1 92.62 181 PHE A C 1
ATOM 1467 O O . PHE A 1 181 ? 4.5 11.781 11.977 1 92.62 181 PHE A O 1
ATOM 1474 N N . SER A 1 182 ? 5.273 13.773 12.562 1 92.38 182 SER A N 1
ATOM 1475 C CA . SER A 1 182 ? 6.328 13.75 11.555 1 92.38 182 SER A CA 1
ATOM 1476 C C . SER A 1 182 ? 7.59 14.445 12.055 1 92.38 182 SER A C 1
ATOM 1478 O O . SER A 1 182 ? 7.516 15.391 12.836 1 92.38 182 SER A O 1
ATOM 1480 N N . ILE A 1 183 ? 8.719 13.977 11.656 1 89.69 183 ILE A N 1
ATOM 1481 C CA . ILE A 1 183 ? 10.016 14.562 11.961 1 89.69 183 ILE A CA 1
ATOM 1482 C C . ILE A 1 183 ? 10.836 14.703 10.68 1 89.69 183 ILE A C 1
ATOM 1484 O O . ILE A 1 183 ? 10.891 13.773 9.867 1 89.69 183 ILE A O 1
ATOM 1488 N N . GLU A 1 184 ? 11.305 15.883 10.492 1 86.38 184 GLU A N 1
ATOM 1489 C CA . GLU A 1 184 ? 12.109 16.188 9.312 1 86.38 184 GLU A CA 1
ATOM 1490 C C . GLU A 1 184 ? 13.266 17.109 9.648 1 86.38 184 GLU A C 1
ATOM 1492 O O . GLU A 1 184 ? 13.469 17.469 10.82 1 86.38 184 GLU A O 1
ATOM 1497 N N . SER A 1 185 ? 14.07 17.453 8.695 1 73.25 185 SER A N 1
ATOM 1498 C CA . SER A 1 185 ? 15.086 18.5 8.695 1 73.25 185 SER A CA 1
ATOM 1499 C C . SER A 1 185 ? 16.391 18.016 9.297 1 73.25 185 SER A C 1
ATOM 1501 O O . SER A 1 185 ? 16.469 16.891 9.82 1 73.25 185 SER A O 1
ATOM 1503 N N . SER A 1 186 ? 17.438 18.797 9.133 1 73.88 186 SER A N 1
ATOM 1504 C CA . SER A 1 186 ? 18.828 18.828 9.57 1 73.88 186 SER A CA 1
ATOM 1505 C C . SER A 1 186 ? 19.562 17.562 9.156 1 73.88 186 SER A C 1
ATOM 1507 O O . SER A 1 186 ? 19.828 17.344 7.969 1 73.88 186 SER A O 1
ATOM 1509 N N . PRO A 1 187 ? 19.578 16.578 10.148 1 74.31 187 PRO A N 1
ATOM 1510 C CA . PRO A 1 187 ? 20.359 15.383 9.828 1 74.31 187 PRO A CA 1
ATOM 1511 C C . PRO A 1 187 ? 19.625 14.461 8.852 1 74.31 187 PRO A C 1
ATOM 1513 O O . PRO A 1 187 ? 20.266 13.68 8.133 1 74.31 187 PRO A O 1
ATOM 1516 N N . LEU A 1 188 ? 18.328 14.656 8.641 1 80.69 188 LEU A N 1
ATOM 1517 C CA . LEU A 1 188 ? 17.516 13.75 7.836 1 80.69 188 LEU A CA 1
ATOM 1518 C C . LEU A 1 188 ? 17.547 14.156 6.367 1 80.69 188 LEU A C 1
ATOM 1520 O O . LEU A 1 188 ? 17.078 13.406 5.504 1 80.69 188 LEU A O 1
ATOM 1524 N N . GLU A 1 189 ? 18.094 15.25 6.121 1 78.44 189 GLU A N 1
ATOM 1525 C CA . GLU A 1 189 ? 18.219 15.672 4.73 1 78.44 189 GLU A CA 1
ATOM 1526 C C . GLU A 1 189 ? 19.172 14.766 3.955 1 78.44 189 GLU A C 1
ATOM 1528 O O . GLU A 1 189 ? 19.094 14.688 2.727 1 78.44 189 GLU A O 1
ATOM 1533 N N . GLU A 1 190 ? 19.984 14.188 4.723 1 82.12 190 GLU A N 1
ATOM 1534 C CA . GLU A 1 190 ? 20.859 13.172 4.133 1 82.12 190 GLU A CA 1
ATOM 1535 C C . GLU A 1 190 ? 20.188 11.805 4.133 1 82.12 190 GLU A C 1
ATOM 1537 O O . GLU A 1 190 ? 20.219 11.094 5.141 1 82.12 190 GLU A O 1
ATOM 1542 N N . SER A 1 191 ? 19.75 11.383 2.988 1 87.19 191 SER A N 1
ATOM 1543 C CA . SER A 1 191 ? 18.906 10.195 2.891 1 87.19 191 SER A CA 1
ATOM 1544 C C . SER A 1 191 ? 19.703 8.922 3.131 1 87.19 191 SER A C 1
ATOM 1546 O O . SER A 1 191 ? 19.141 7.852 3.342 1 87.19 191 SER A O 1
ATOM 1548 N N . GLU A 1 192 ? 21.016 9.031 3.17 1 89.06 192 GLU A N 1
ATOM 1549 C CA . GLU A 1 192 ? 21.875 7.863 3.301 1 89.06 192 GLU A CA 1
ATOM 1550 C C . GLU A 1 192 ? 22.094 7.496 4.766 1 89.06 192 GLU A C 1
ATOM 1552 O O . GLU A 1 192 ? 22.578 6.406 5.074 1 89.06 192 GLU A O 1
ATOM 1557 N N . ILE A 1 193 ? 21.734 8.352 5.633 1 88.38 193 ILE A N 1
ATOM 1558 C CA . ILE A 1 193 ? 22.031 8.094 7.039 1 88.38 193 ILE A CA 1
ATOM 1559 C C . ILE A 1 193 ? 20.844 7.398 7.703 1 88.38 193 ILE A C 1
ATOM 1561 O O . ILE A 1 193 ? 19.703 7.625 7.328 1 88.38 193 ILE A O 1
ATOM 1565 N N . LEU A 1 194 ? 21.188 6.645 8.688 1 91.88 194 LEU A N 1
ATOM 1566 C CA . LEU A 1 194 ? 20.156 6.078 9.539 1 91.88 194 LEU A CA 1
ATOM 1567 C C . LEU A 1 194 ? 19.609 7.129 10.5 1 91.88 194 LEU A C 1
ATOM 1569 O O . LEU A 1 194 ? 20.266 8.133 10.773 1 91.88 194 LEU A O 1
ATOM 1573 N N . LEU A 1 195 ? 18.406 6.914 10.961 1 89.75 195 LEU A N 1
ATOM 1574 C CA . LEU A 1 195 ? 17.828 7.824 11.938 1 89.75 195 LEU A CA 1
ATOM 1575 C C . LEU A 1 195 ? 18.734 7.973 13.148 1 89.75 195 LEU A C 1
ATOM 1577 O O . LEU A 1 195 ? 19.062 6.984 13.812 1 89.75 195 LEU A O 1
ATOM 1581 N N . PRO A 1 196 ? 19.109 9.203 13.414 1 89.69 196 PRO A N 1
ATOM 1582 C CA . PRO A 1 196 ? 19.984 9.422 14.57 1 89.69 196 PRO A CA 1
ATOM 1583 C C . PRO A 1 196 ? 19.312 9.102 15.898 1 89.69 196 PRO A C 1
ATOM 1585 O O . PRO A 1 196 ? 18.078 9.078 15.977 1 89.69 196 PRO A O 1
ATOM 1588 N N . GLU A 1 197 ? 20.109 8.938 16.891 1 89.44 197 GLU A N 1
ATOM 1589 C CA . GLU A 1 197 ? 19.609 8.508 18.188 1 89.44 197 GLU A CA 1
ATOM 1590 C C . GLU A 1 197 ? 18.641 9.523 18.781 1 89.44 197 GLU A C 1
ATOM 1592 O O . GLU A 1 197 ? 17.641 9.148 19.391 1 89.44 197 GLU A O 1
ATOM 1597 N N . ASP A 1 198 ? 18.938 10.742 18.641 1 86.62 198 ASP A N 1
ATOM 1598 C CA . ASP A 1 198 ? 18.062 11.781 19.172 1 86.62 198 ASP A CA 1
ATOM 1599 C C . ASP A 1 198 ? 16.719 11.781 18.453 1 86.62 198 ASP A C 1
ATOM 1601 O O . ASP A 1 198 ? 15.68 12.055 19.078 1 86.62 198 ASP A O 1
ATOM 1605 N N . GLY A 1 199 ? 16.75 11.484 17.188 1 87.12 199 GLY A N 1
ATOM 1606 C CA . GLY A 1 199 ? 15.492 11.336 16.469 1 87.12 199 GLY A CA 1
ATOM 1607 C C . GLY A 1 199 ? 14.703 10.109 16.891 1 87.12 199 GLY A C 1
ATOM 1608 O O . GLY A 1 199 ? 13.477 10.172 17 1 87.12 199 GLY A O 1
ATOM 1609 N N . LYS A 1 200 ? 15.445 9.062 17.203 1 89.56 200 LYS A N 1
ATOM 1610 C CA . LYS A 1 200 ? 14.812 7.832 17.672 1 89.56 200 LYS A CA 1
ATOM 1611 C C . LYS A 1 200 ? 14.102 8.039 19 1 89.56 200 LYS A C 1
ATOM 1613 O O . LYS A 1 200 ? 13 7.523 19.219 1 89.56 200 LYS A O 1
ATOM 1618 N N . GLU A 1 201 ? 14.75 8.781 19.781 1 87.94 201 GLU A N 1
ATOM 1619 C CA . GLU A 1 201 ? 14.188 9.039 21.109 1 87.94 201 GLU A CA 1
ATOM 1620 C C . GLU A 1 201 ? 12.844 9.758 21 1 87.94 201 GLU A C 1
ATOM 1622 O O . GLU A 1 201 ? 11.914 9.461 21.75 1 87.94 201 GLU A O 1
ATOM 1627 N N . LYS A 1 202 ? 12.75 10.594 20.062 1 85.88 202 LYS A N 1
ATOM 1628 C CA . LYS A 1 202 ? 11.516 11.344 19.859 1 85.88 202 LYS A CA 1
ATOM 1629 C C . LYS A 1 202 ? 10.43 10.461 19.25 1 85.88 202 LYS A C 1
ATOM 1631 O O . LYS A 1 202 ? 9.281 10.492 19.688 1 85.88 202 LYS A O 1
ATOM 1636 N N . LEU A 1 203 ? 10.852 9.68 18.359 1 87.56 203 LEU A N 1
ATOM 1637 C CA . LEU A 1 203 ? 9.914 8.844 17.609 1 87.56 203 LEU A CA 1
ATOM 1638 C C . LEU A 1 203 ? 9.422 7.684 18.469 1 87.56 203 LEU A C 1
ATOM 1640 O O . LEU A 1 203 ? 8.25 7.309 18.406 1 87.56 203 LEU A O 1
ATOM 1644 N N . PHE A 1 204 ? 10.336 7.145 19.312 1 87.56 204 PHE A N 1
ATOM 1645 C CA . PHE A 1 204 ? 10.039 5.914 20.047 1 87.56 204 PHE A CA 1
ATOM 1646 C C . PHE A 1 204 ? 9.945 6.184 21.531 1 87.56 204 PHE A C 1
ATOM 1648 O O . PHE A 1 204 ? 10.188 5.289 22.344 1 87.56 204 PHE A O 1
ATOM 1655 N N . GLU A 1 205 ? 9.633 7.352 21.875 1 84.38 205 GLU A N 1
ATOM 1656 C CA . GLU A 1 205 ? 9.562 7.793 23.266 1 84.38 205 GLU A CA 1
ATOM 1657 C C . GLU A 1 205 ? 8.648 6.891 24.078 1 84.38 205 GLU A C 1
ATOM 1659 O O . GLU A 1 205 ? 8.93 6.602 25.25 1 84.38 205 GLU A O 1
ATOM 1664 N N . HIS A 1 206 ? 7.621 6.363 23.453 1 84.88 206 HIS A N 1
ATOM 1665 C CA . HIS A 1 206 ? 6.629 5.59 24.188 1 84.88 206 HIS A CA 1
ATOM 1666 C C . HIS A 1 206 ? 6.664 4.121 23.781 1 84.88 206 HIS A C 1
ATOM 1668 O O . HIS A 1 206 ? 5.801 3.342 24.203 1 84.88 206 HIS A O 1
ATOM 1674 N N . ALA A 1 207 ? 7.625 3.773 22.984 1 88.56 207 ALA A N 1
ATOM 1675 C CA . ALA A 1 207 ? 7.672 2.414 22.453 1 88.56 207 ALA A CA 1
ATOM 1676 C C . ALA A 1 207 ? 8.023 1.406 23.531 1 88.56 207 ALA A C 1
ATOM 1678 O O . ALA A 1 207 ? 8.875 1.669 24.391 1 88.56 207 ALA A O 1
ATOM 1679 N N . LEU A 1 208 ? 7.344 0.327 23.469 1 82.81 208 LEU A N 1
ATOM 1680 C CA . LEU A 1 208 ? 7.664 -0.788 24.344 1 82.81 208 LEU A CA 1
ATOM 1681 C C . LEU A 1 208 ? 8.617 -1.767 23.656 1 82.81 208 LEU A C 1
ATOM 1683 O O . LEU A 1 208 ? 8.617 -1.877 22.438 1 82.81 208 LEU A O 1
ATOM 1687 N N . SER A 1 209 ? 9.516 -2.451 24.328 1 65.62 209 SER A N 1
ATOM 1688 C CA . SER A 1 209 ? 10.5 -3.381 23.781 1 65.62 209 SER A CA 1
ATOM 1689 C C . SER A 1 209 ? 9.852 -4.691 23.359 1 65.62 209 SER A C 1
ATOM 1691 O O . SER A 1 209 ? 10.273 -5.316 22.391 1 65.62 209 SER A O 1
ATOM 1693 N N . ALA A 1 210 ? 9.156 -5.258 24.25 1 62.09 210 ALA A N 1
ATOM 1694 C CA . ALA A 1 210 ? 8.648 -6.586 23.906 1 62.09 210 ALA A CA 1
ATOM 1695 C C . ALA A 1 210 ? 7.137 -6.66 24.094 1 62.09 210 ALA A C 1
ATOM 1697 O O . ALA A 1 210 ? 6.625 -6.285 25.156 1 62.09 210 ALA A O 1
ATOM 1698 N N . THR A 1 211 ? 6.41 -6.73 22.797 1 70.19 211 THR A N 1
ATOM 1699 C CA . THR A 1 211 ? 5 -6.77 23.172 1 70.19 211 THR A CA 1
ATOM 1700 C C . THR A 1 211 ? 4.262 -7.852 22.391 1 70.19 211 THR A C 1
ATOM 1702 O O . THR A 1 211 ? 4.621 -8.156 21.25 1 70.19 211 THR A O 1
ATOM 1705 N N . GLU A 1 212 ? 3.572 -8.758 23.125 1 85.31 212 GLU A N 1
ATOM 1706 C CA . GLU A 1 212 ? 2.584 -9.648 22.531 1 85.31 212 GLU A CA 1
ATOM 1707 C C . GLU A 1 212 ? 1.601 -8.875 21.656 1 85.31 212 GLU A C 1
ATOM 1709 O O . GLU A 1 212 ? 1.216 -7.75 22 1 85.31 212 GLU A O 1
ATOM 1714 N N . PRO A 1 213 ? 1.354 -9.461 20.562 1 91.38 213 PRO A N 1
ATOM 1715 C CA . PRO A 1 213 ? 0.371 -8.797 19.703 1 91.38 213 PRO A CA 1
ATOM 1716 C C . PRO A 1 213 ? -0.993 -8.648 20.375 1 91.38 213 PRO A C 1
ATOM 1718 O O . PRO A 1 213 ? -1.323 -9.406 21.281 1 91.38 213 PRO A O 1
ATOM 1721 N N . ILE A 1 214 ? -1.679 -7.629 19.984 1 93.94 214 ILE A N 1
ATOM 1722 C CA . ILE A 1 214 ? -3.033 -7.383 20.453 1 93.94 214 ILE A CA 1
ATOM 1723 C C . ILE A 1 214 ? -4.027 -7.574 19.312 1 93.94 214 ILE A C 1
ATOM 1725 O O . ILE A 1 214 ? -3.738 -7.23 18.172 1 93.94 214 ILE A O 1
ATOM 1729 N N . PHE A 1 215 ? -5.176 -8.156 19.719 1 96.19 215 PHE A N 1
ATOM 1730 C CA . PHE A 1 215 ? -6.27 -8.281 18.75 1 96.19 215 PHE A CA 1
ATOM 1731 C C . PHE A 1 215 ? -7.379 -7.285 19.078 1 96.19 215 PHE A C 1
ATOM 1733 O O . PHE A 1 215 ? -7.723 -7.082 20.234 1 96.19 215 PHE A O 1
ATOM 1740 N N . LEU A 1 216 ? -7.84 -6.633 18.062 1 97.69 216 LEU A N 1
ATOM 1741 C CA . LEU A 1 216 ? -8.977 -5.734 18.25 1 97.69 216 LEU A CA 1
ATOM 1742 C C . LEU A 1 216 ? -9.898 -5.77 17.047 1 97.69 216 LEU A C 1
ATOM 1744 O O . LEU A 1 216 ? -9.508 -6.23 15.969 1 97.69 216 LEU A O 1
ATOM 1748 N N . SER A 1 217 ? -11.156 -5.324 17.266 1 98.38 217 SER A N 1
ATOM 1749 C CA . SER A 1 217 ? -12.141 -5.289 16.188 1 98.38 217 SER A CA 1
ATOM 1750 C C . SER A 1 217 ? -12.703 -3.887 16 1 98.38 217 SER A C 1
ATOM 1752 O O . SER A 1 217 ? -12.945 -3.172 16.969 1 98.38 217 SER A O 1
ATOM 1754 N N . LEU A 1 218 ? -12.82 -3.475 14.797 1 98.75 218 LEU A N 1
ATOM 1755 C CA . LEU A 1 218 ? -13.422 -2.201 14.414 1 98.75 218 LEU A CA 1
ATOM 1756 C C . LEU A 1 218 ? -14.703 -2.422 13.617 1 98.75 218 LEU A C 1
ATOM 1758 O O . LEU A 1 218 ? -14.727 -3.221 12.68 1 98.75 218 LEU A O 1
ATOM 1762 N N . ASP A 1 219 ? -15.719 -1.733 14.008 1 98.56 219 ASP A N 1
ATOM 1763 C CA . ASP A 1 219 ? -16.969 -1.746 13.258 1 98.56 219 ASP A CA 1
ATOM 1764 C C . ASP A 1 219 ? -17.156 -0.449 12.469 1 98.56 219 ASP A C 1
ATOM 1766 O O . ASP A 1 219 ? -16.844 0.635 12.977 1 98.56 219 ASP A O 1
ATOM 1770 N N . PHE A 1 220 ? -17.641 -0.618 11.266 1 98.69 220 PHE A N 1
ATOM 1771 C CA . PHE A 1 220 ? -17.875 0.518 10.375 1 98.69 220 PHE A CA 1
ATOM 1772 C C . PHE A 1 220 ? -19.328 0.593 9.961 1 98.69 220 PHE A C 1
ATOM 1774 O O . PHE A 1 220 ? -19.984 -0.437 9.75 1 98.69 220 PHE A O 1
ATOM 1781 N N . GLU A 1 221 ? -19.875 1.762 9.812 1 98.44 221 GLU A N 1
ATOM 1782 C CA . GLU A 1 221 ? -21.156 2.088 9.18 1 98.44 221 GLU A CA 1
ATOM 1783 C C . GLU A 1 221 ? -20.984 3.188 8.141 1 98.44 221 GLU A C 1
ATOM 1785 O O . GLU A 1 221 ? -20.594 4.312 8.469 1 98.44 221 GLU A O 1
ATOM 1790 N N . ASN A 1 222 ? -21.25 2.877 6.926 1 97.94 222 ASN A N 1
ATOM 1791 C CA . ASN A 1 222 ? -21.016 3.797 5.812 1 97.94 222 ASN A CA 1
ATOM 1792 C C . ASN A 1 222 ? -19.594 4.32 5.793 1 97.94 222 ASN A C 1
ATOM 1794 O O . ASN A 1 222 ? -19.359 5.52 5.641 1 97.94 222 ASN A O 1
ATOM 1798 N N . GLY A 1 223 ? -18.719 3.445 6.102 1 98.31 223 GLY A N 1
ATOM 1799 C CA . GLY A 1 223 ? -17.297 3.773 6.051 1 98.31 223 GLY A CA 1
ATOM 1800 C C . GLY A 1 223 ? -16.812 4.504 7.289 1 98.31 223 GLY A C 1
ATOM 1801 O O . GLY A 1 223 ? -15.641 4.852 7.387 1 98.31 223 GLY A O 1
ATOM 1802 N N . VAL A 1 224 ? -17.672 4.777 8.273 1 98.56 224 VAL A N 1
ATOM 1803 C CA . VAL A 1 224 ? -17.312 5.496 9.5 1 98.56 224 VAL A CA 1
ATOM 1804 C C . VAL A 1 224 ? -17.047 4.5 10.625 1 98.56 224 VAL A C 1
ATOM 1806 O O . VAL A 1 224 ? -17.906 3.676 10.945 1 98.56 224 VAL A O 1
ATOM 1809 N N . PRO A 1 225 ? -15.867 4.5 11.25 1 98.62 225 PRO A N 1
ATOM 1810 C CA . PRO A 1 225 ? -15.68 3.691 12.453 1 98.62 225 PRO A CA 1
ATOM 1811 C C . PRO A 1 225 ? -16.641 4.078 13.578 1 98.62 225 PRO A C 1
ATOM 1813 O O . PRO A 1 225 ? -16.703 5.246 13.977 1 98.62 225 PRO A O 1
ATOM 1816 N N . ILE A 1 226 ? -17.312 3.109 14.172 1 98.31 226 ILE A N 1
ATOM 1817 C CA . ILE A 1 226 ? -18.344 3.471 15.133 1 98.31 226 ILE A CA 1
ATOM 1818 C C . ILE A 1 226 ? -18.125 2.719 16.438 1 98.31 226 ILE A C 1
ATOM 1820 O O . ILE A 1 226 ? -18.75 3.035 17.453 1 98.31 226 ILE A O 1
ATOM 1824 N N . SER A 1 227 ? -17.25 1.678 16.406 1 98.19 227 SER A N 1
ATOM 1825 C CA . SER A 1 227 ? -17.016 0.934 17.641 1 98.19 227 SER A CA 1
ATOM 1826 C C . SER A 1 227 ? -15.633 0.284 17.641 1 98.19 227 SER A C 1
ATOM 1828 O O . SER A 1 227 ? -15.055 0.05 16.578 1 98.19 227 SER A O 1
ATOM 1830 N N . LEU A 1 228 ? -15.102 0.083 18.766 1 98.44 228 LEU A N 1
ATOM 1831 C CA . LEU A 1 228 ? -13.875 -0.649 19.047 1 98.44 228 LEU A CA 1
ATOM 1832 C C . LEU A 1 228 ? -14.133 -1.777 20.047 1 98.44 228 LEU A C 1
ATOM 1834 O O . LEU A 1 228 ? -14.586 -1.532 21.156 1 98.44 228 LEU A O 1
ATOM 1838 N N . ASP A 1 229 ? -13.938 -3.018 19.625 1 97.88 229 ASP A N 1
ATOM 1839 C CA . ASP A 1 229 ? -14.172 -4.215 20.422 1 97.88 229 ASP A CA 1
ATOM 1840 C C . ASP A 1 229 ? -15.625 -4.27 20.906 1 97.88 229 ASP A C 1
ATOM 1842 O O . ASP A 1 229 ? -15.875 -4.531 22.078 1 97.88 229 ASP A O 1
ATOM 1846 N N . GLY A 1 230 ? -16.469 -3.871 20.031 1 97.25 230 GLY A N 1
ATOM 1847 C CA . GLY A 1 230 ? -17.891 -3.986 20.312 1 97.25 230 GLY A CA 1
ATOM 1848 C C . GLY A 1 230 ? -18.438 -2.811 21.094 1 97.25 230 GLY A C 1
ATOM 1849 O O . GLY A 1 230 ? -19.656 -2.664 21.234 1 97.25 230 GLY A O 1
ATOM 1850 N N . GLU A 1 231 ? -17.625 -1.93 21.578 1 98.31 231 GLU A N 1
ATOM 1851 C CA . GLU A 1 231 ? -18.062 -0.766 22.344 1 98.31 231 GLU A CA 1
ATOM 1852 C C . GLU A 1 231 ? -18.172 0.468 21.453 1 98.31 231 GLU A C 1
ATOM 1854 O O . GLU A 1 231 ? -17.203 0.873 20.812 1 98.31 231 GLU A O 1
ATOM 1859 N N . LYS A 1 232 ? -19.328 1.054 21.453 1 98.25 232 LYS A N 1
ATOM 1860 C CA . LYS A 1 232 ? -19.547 2.266 20.672 1 98.25 232 LYS A CA 1
ATOM 1861 C C . LYS A 1 232 ? -18.688 3.42 21.188 1 98.25 232 LYS A C 1
ATOM 1863 O O . LYS A 1 232 ? -18.594 3.633 22.406 1 98.25 232 LYS A O 1
ATOM 1868 N N . LYS A 1 233 ? -18.031 4.078 20.359 1 97.94 233 LYS A N 1
ATOM 1869 C CA . LYS A 1 233 ? -17.172 5.219 20.656 1 97.94 233 LYS A CA 1
ATOM 1870 C C . LYS A 1 233 ? -17.203 6.234 19.516 1 97.94 233 LYS A C 1
ATOM 1872 O O . LYS A 1 233 ? -17.5 5.887 18.375 1 97.94 233 LYS A O 1
ATOM 1877 N N . SER A 1 234 ? -16.953 7.504 19.844 1 97.5 234 SER A N 1
ATOM 1878 C CA . SER A 1 234 ? -16.781 8.508 18.797 1 97.5 234 SER A CA 1
ATOM 1879 C C . SER A 1 234 ? -15.492 8.266 18.016 1 97.5 234 SER A C 1
ATOM 1881 O O . SER A 1 234 ? -14.578 7.594 18.5 1 97.5 234 SER A O 1
ATOM 1883 N N . LEU A 1 235 ? -15.461 8.742 16.875 1 97.81 235 LEU A N 1
ATOM 1884 C CA . LEU A 1 235 ? -14.25 8.609 16.062 1 97.81 235 LEU A CA 1
ATOM 1885 C C . LEU A 1 235 ? -13.047 9.203 16.797 1 97.81 235 LEU A C 1
ATOM 1887 O O . LEU A 1 235 ? -11.953 8.641 16.734 1 97.81 235 LEU A O 1
ATOM 1891 N N . TYR A 1 236 ? -13.211 10.352 17.453 1 96.94 236 TYR A N 1
ATOM 1892 C CA . TYR A 1 236 ? -12.133 10.969 18.219 1 96.94 236 TYR A CA 1
ATOM 1893 C C . TYR A 1 236 ? -11.578 10.023 19.266 1 96.94 236 TYR A C 1
ATOM 1895 O O . TYR A 1 236 ? -10.367 9.867 19.406 1 96.94 236 TYR A O 1
ATOM 1903 N N . GLU A 1 237 ? -12.461 9.352 19.984 1 96.69 237 GLU A N 1
ATOM 1904 C CA . GLU A 1 237 ? -12.055 8.414 21.031 1 96.69 237 GLU A CA 1
ATOM 1905 C C . GLU A 1 237 ? -11.32 7.215 20.438 1 96.69 237 GLU A C 1
ATOM 1907 O O . GLU A 1 237 ? -10.32 6.762 21 1 96.69 237 GLU A O 1
ATOM 1912 N N . ILE A 1 238 ? -11.852 6.723 19.359 1 98.25 238 ILE A N 1
ATOM 1913 C CA . ILE A 1 238 ? -11.234 5.582 18.688 1 98.25 238 ILE A CA 1
ATOM 1914 C C . ILE A 1 238 ? -9.805 5.941 18.281 1 98.25 238 ILE A C 1
ATOM 1916 O O . ILE A 1 238 ? -8.875 5.172 18.516 1 98.25 238 ILE A O 1
ATOM 1920 N N . ILE A 1 239 ? -9.648 7.121 17.703 1 98 239 ILE A N 1
ATOM 1921 C CA . ILE A 1 239 ? -8.344 7.57 17.234 1 98 239 ILE A CA 1
ATOM 1922 C C . ILE A 1 239 ? -7.391 7.723 18.422 1 98 239 ILE A C 1
ATOM 1924 O O . ILE A 1 239 ? -6.234 7.297 18.359 1 98 239 ILE A O 1
ATOM 1928 N N . GLU A 1 240 ? -7.82 8.281 19.531 1 95.69 240 GLU A N 1
ATOM 1929 C CA . GLU A 1 240 ? -6.988 8.453 20.719 1 95.69 240 GLU A CA 1
ATOM 1930 C C . GLU A 1 240 ? -6.488 7.105 21.25 1 95.69 240 GLU A C 1
ATOM 1932 O O . GLU A 1 240 ? -5.305 6.965 21.562 1 95.69 240 GLU A O 1
ATOM 1937 N N . ILE A 1 241 ? -7.395 6.148 21.312 1 96.62 241 ILE A N 1
ATOM 1938 C CA . ILE A 1 241 ? -7.051 4.828 21.828 1 96.62 241 ILE A CA 1
ATOM 1939 C C . ILE A 1 241 ? -6.039 4.156 20.891 1 96.62 241 ILE A C 1
ATOM 1941 O O . ILE A 1 241 ? -5.035 3.609 21.359 1 96.62 241 ILE A O 1
ATOM 1945 N N . LEU A 1 242 ? -6.309 4.23 19.625 1 97.69 242 LEU A N 1
ATOM 1946 C CA . LEU A 1 242 ? -5.422 3.594 18.656 1 97.69 242 LEU A CA 1
ATOM 1947 C C . LEU A 1 242 ? -4.055 4.266 18.641 1 97.69 242 LEU A C 1
ATOM 1949 O O . LEU A 1 242 ? -3.035 3.602 18.438 1 97.69 242 LEU A O 1
ATOM 1953 N N . ASN A 1 243 ? -4.023 5.594 18.828 1 96.19 243 ASN A N 1
ATOM 1954 C CA . ASN A 1 243 ? -2.74 6.281 18.938 1 96.19 243 ASN A CA 1
ATOM 1955 C C . ASN A 1 243 ? -1.946 5.801 20.156 1 96.19 243 ASN A C 1
ATOM 1957 O O . ASN A 1 243 ? -0.735 5.594 20.062 1 96.19 243 ASN A O 1
ATOM 1961 N N . GLU A 1 244 ? -2.598 5.648 21.234 1 93.94 244 GLU A N 1
ATOM 1962 C CA . GLU A 1 244 ? -1.927 5.176 22.438 1 93.94 244 GLU A CA 1
ATOM 1963 C C . GLU A 1 244 ? -1.345 3.779 22.234 1 93.94 244 GLU A C 1
ATOM 1965 O O . GLU A 1 244 ? -0.182 3.533 22.562 1 93.94 244 GLU A O 1
ATOM 1970 N N . ILE A 1 245 ? -2.152 2.906 21.688 1 94.81 245 ILE A N 1
ATOM 1971 C CA . ILE A 1 245 ? -1.721 1.538 21.422 1 94.81 245 ILE A CA 1
ATOM 1972 C C . ILE A 1 245 ? -0.591 1.544 20.391 1 94.81 245 ILE A C 1
ATOM 1974 O O . ILE A 1 245 ? 0.442 0.901 20.594 1 94.81 245 ILE A O 1
ATOM 1978 N N . GLY A 1 246 ? -0.813 2.283 19.359 1 95.12 246 GLY A N 1
ATOM 1979 C CA . GLY A 1 246 ? 0.128 2.291 18.25 1 95.12 246 GLY A CA 1
ATOM 1980 C C . GLY A 1 246 ? 1.473 2.893 18.609 1 95.12 246 GLY A C 1
ATOM 1981 O O . GLY A 1 246 ? 2.512 2.451 18.125 1 95.12 246 GLY A O 1
ATOM 1982 N N . LYS A 1 247 ? 1.473 3.938 19.453 1 93.69 247 LYS A N 1
ATOM 1983 C CA . LYS A 1 247 ? 2.738 4.516 19.906 1 93.69 247 LYS A CA 1
ATOM 1984 C C . LYS A 1 247 ? 3.545 3.504 20.719 1 93.69 247 LYS A C 1
ATOM 1986 O O . LYS A 1 247 ? 4.766 3.422 20.578 1 93.69 247 LYS A O 1
ATOM 1991 N N . LYS A 1 248 ? 2.865 2.725 21.484 1 93.75 248 LYS A N 1
ATOM 1992 C CA . LYS A 1 248 ? 3.521 1.701 22.297 1 93.75 248 LYS A CA 1
ATOM 1993 C C . LYS A 1 248 ? 4.074 0.581 21.422 1 93.75 248 LYS A C 1
ATOM 1995 O O . LYS A 1 248 ? 5.133 0.021 21.719 1 93.75 248 LYS A O 1
ATOM 2000 N N . LEU A 1 249 ? 3.422 0.309 20.328 1 95.12 249 LEU A N 1
ATOM 2001 C CA . LEU A 1 249 ? 3.799 -0.8 19.453 1 95.12 249 LEU A CA 1
ATOM 2002 C C . LEU A 1 249 ? 4.559 -0.299 18.234 1 95.12 249 LEU A C 1
ATOM 2004 O O . LEU A 1 249 ? 4.875 -1.077 17.328 1 95.12 249 LEU A O 1
ATOM 2008 N N . SER A 1 250 ? 4.828 1 18.141 1 94.5 250 SER A N 1
ATOM 2009 C CA . SER A 1 250 ? 5.559 1.611 17.031 1 94.5 250 SER A CA 1
ATOM 2010 C C . SER A 1 250 ? 4.879 1.327 15.695 1 94.5 250 SER A C 1
ATOM 2012 O O . SER A 1 250 ? 5.539 0.938 14.734 1 94.5 250 SER A O 1
ATOM 2014 N N . ILE A 1 251 ? 3.586 1.498 15.719 1 95.88 251 ILE A N 1
ATOM 2015 C CA . ILE A 1 251 ? 2.787 1.239 14.523 1 95.88 251 ILE A CA 1
ATOM 2016 C C . ILE A 1 251 ? 2.711 2.504 13.672 1 95.88 251 ILE A C 1
ATOM 2018 O O . ILE A 1 251 ? 2.617 3.613 14.203 1 95.88 251 ILE A O 1
ATOM 2022 N N . GLY A 1 252 ? 2.713 2.328 12.367 1 96.25 252 GLY A N 1
ATOM 2023 C CA . GLY A 1 252 ? 2.451 3.426 11.445 1 96.25 252 GLY A CA 1
ATOM 2024 C C . GLY A 1 252 ? 3.658 4.316 11.219 1 96.25 252 GLY A C 1
ATOM 2025 O O . GLY A 1 252 ? 3.518 5.52 11.008 1 96.25 252 GLY A O 1
ATOM 2026 N N . ILE A 1 253 ? 4.883 3.754 11.336 1 96.25 253 ILE A N 1
ATOM 2027 C CA . ILE A 1 253 ? 6.113 4.504 11.117 1 96.25 253 ILE A CA 1
ATOM 2028 C C . ILE A 1 253 ? 6.633 4.242 9.703 1 96.25 253 ILE A C 1
ATOM 2030 O O . ILE A 1 253 ? 6.84 3.088 9.32 1 96.25 253 ILE A O 1
ATOM 2034 N N . PHE A 1 254 ? 6.797 5.246 8.953 1 97.06 254 PHE A N 1
ATOM 2035 C CA . PHE A 1 254 ? 7.289 5.145 7.586 1 97.06 254 PHE A CA 1
ATOM 2036 C C . PHE A 1 254 ? 8.367 6.195 7.316 1 97.06 254 PHE A C 1
ATOM 2038 O O . PHE A 1 254 ? 8.188 7.371 7.641 1 97.06 254 PHE A O 1
ATOM 2045 N N . ASP A 1 255 ? 9.469 5.812 6.812 1 96.5 255 ASP A N 1
ATOM 2046 C CA . ASP A 1 255 ? 10.555 6.664 6.332 1 96.5 255 ASP A CA 1
ATOM 2047 C C . ASP A 1 255 ? 10.5 6.828 4.816 1 96.5 255 ASP A C 1
ATOM 2049 O O . ASP A 1 255 ? 10.758 5.879 4.074 1 96.5 255 ASP A O 1
ATOM 2053 N N . ILE A 1 256 ? 10.172 8.055 4.387 1 94.44 256 ILE A N 1
ATOM 2054 C CA . ILE A 1 256 ? 9.992 8.195 2.945 1 94.44 256 ILE A CA 1
ATOM 2055 C C . ILE A 1 256 ? 10.695 9.461 2.465 1 94.44 256 ILE A C 1
ATOM 2057 O O . ILE A 1 256 ? 10.945 10.375 3.252 1 94.44 256 ILE A O 1
ATOM 2061 N N . VAL A 1 257 ? 11.07 9.484 1.247 1 92.38 257 VAL A N 1
ATOM 2062 C CA . VAL A 1 257 ? 11.414 10.695 0.516 1 92.38 257 VAL A CA 1
ATOM 2063 C C . VAL A 1 257 ? 10.258 11.094 -0.395 1 92.38 257 VAL A C 1
ATOM 2065 O O . VAL A 1 257 ? 9.984 10.43 -1.396 1 92.38 257 VAL A O 1
ATOM 2068 N N . GLU A 1 258 ? 9.578 12.141 -0.005 1 91.94 258 GLU A N 1
ATOM 2069 C CA . GLU A 1 258 ? 8.336 12.484 -0.683 1 91.94 258 GLU A CA 1
ATOM 2070 C C . GLU A 1 258 ? 8.539 13.625 -1.67 1 91.94 258 GLU A C 1
ATOM 2072 O O . GLU A 1 258 ? 9.5 14.383 -1.562 1 91.94 258 GLU A O 1
ATOM 2077 N N . ASP A 1 259 ? 7.633 13.695 -2.605 1 92.12 259 ASP A N 1
ATOM 2078 C CA . ASP A 1 259 ? 7.555 14.805 -3.551 1 92.12 259 ASP A CA 1
ATOM 2079 C C . ASP A 1 259 ? 6.75 15.961 -2.975 1 92.12 259 ASP A C 1
ATOM 2081 O O . ASP A 1 259 ? 5.551 15.82 -2.713 1 92.12 259 ASP A O 1
ATOM 2085 N N . GLY A 1 260 ? 7.383 17.078 -2.816 1 89.38 260 GLY A N 1
ATOM 2086 C CA . GLY A 1 260 ? 6.711 18.25 -2.277 1 89.38 260 GLY A CA 1
ATOM 2087 C C . GLY A 1 260 ? 5.824 18.953 -3.289 1 89.38 260 GLY A C 1
ATOM 2088 O O . GLY A 1 260 ? 5.773 18.562 -4.457 1 89.38 260 GLY A O 1
ATOM 2089 N N . ILE A 1 261 ? 5.172 19.984 -2.855 1 86.25 261 ILE A N 1
ATOM 2090 C CA . ILE A 1 261 ? 4.172 20.688 -3.646 1 86.25 261 ILE A CA 1
ATOM 2091 C C . ILE A 1 261 ? 4.836 21.344 -4.855 1 86.25 261 ILE A C 1
ATOM 2093 O O . ILE A 1 261 ? 4.285 21.344 -5.957 1 86.25 261 ILE A O 1
ATOM 2097 N N . VAL A 1 262 ? 6.027 21.859 -4.652 1 78.38 262 VAL A N 1
ATOM 2098 C CA . VAL A 1 262 ? 6.691 22.578 -5.738 1 78.38 262 VAL A CA 1
ATOM 2099 C C . VAL A 1 262 ? 7.605 21.625 -6.504 1 78.38 262 VAL A C 1
ATOM 2101 O O . VAL A 1 262 ? 8.367 22.047 -7.375 1 78.38 262 VAL A O 1
ATOM 2104 N N . GLY A 1 263 ? 7.637 20.359 -6.055 1 78.19 263 GLY A N 1
ATOM 2105 C CA . GLY A 1 263 ? 8.391 19.359 -6.801 1 78.19 263 GLY A CA 1
ATOM 2106 C C . GLY A 1 263 ? 9.703 18.984 -6.137 1 78.19 263 GLY A C 1
ATOM 2107 O O . GLY A 1 263 ? 10.391 18.078 -6.594 1 78.19 263 GLY A O 1
ATOM 2108 N N . LEU A 1 264 ? 10.047 19.641 -5.059 1 81 264 LEU A N 1
ATOM 2109 C CA . LEU A 1 264 ? 11.266 19.297 -4.336 1 81 264 LEU A CA 1
ATOM 2110 C C . LEU A 1 264 ? 11.031 18.094 -3.43 1 81 264 LEU A C 1
ATOM 2112 O O . LEU A 1 264 ? 9.945 17.922 -2.883 1 81 264 LEU A O 1
ATOM 2116 N N . LYS A 1 265 ? 12.078 17.344 -3.301 1 86.25 265 LYS A N 1
ATOM 2117 C CA . LYS A 1 265 ? 11.984 16.141 -2.471 1 86.25 265 LYS A CA 1
ATOM 2118 C C . LYS A 1 265 ? 12.414 16.422 -1.037 1 86.25 265 LYS A C 1
ATOM 2120 O O . LYS A 1 265 ? 13.336 17.219 -0.811 1 86.25 265 LYS A O 1
ATOM 2125 N N . THR A 1 266 ? 11.758 15.812 -0.146 1 86.31 266 THR A N 1
ATOM 2126 C CA . THR A 1 266 ? 12.086 15.93 1.271 1 86.31 266 THR A CA 1
ATOM 2127 C C . THR A 1 266 ? 11.969 14.578 1.968 1 86.31 266 THR A C 1
ATOM 2129 O O . THR A 1 266 ? 11 13.852 1.751 1 86.31 266 THR A O 1
ATOM 2132 N N . ARG A 1 267 ? 12.945 14.258 2.746 1 91 267 ARG A N 1
ATOM 2133 C CA . ARG A 1 267 ? 12.852 13.062 3.582 1 91 267 ARG A CA 1
ATOM 2134 C C . ARG A 1 267 ? 12.133 13.375 4.895 1 91 267 ARG A C 1
ATOM 2136 O O . ARG A 1 267 ? 12.438 14.375 5.551 1 91 267 ARG A O 1
ATOM 2143 N N . ALA A 1 268 ? 11.211 12.633 5.203 1 92.81 268 ALA A N 1
ATOM 2144 C CA . ALA A 1 268 ? 10.5 12.727 6.477 1 92.81 268 ALA A CA 1
ATOM 2145 C C . ALA A 1 268 ? 10.172 11.344 7.027 1 92.81 268 ALA A C 1
ATOM 2147 O O . ALA A 1 268 ? 9.969 10.391 6.262 1 92.81 268 ALA A O 1
ATOM 2148 N N . ILE A 1 269 ? 10.164 11.242 8.312 1 95.12 269 ILE A N 1
ATOM 2149 C CA . ILE A 1 269 ? 9.688 10.047 9 1 95.12 269 ILE A CA 1
ATOM 2150 C C . ILE A 1 269 ? 8.344 10.344 9.672 1 95.12 269 ILE A C 1
ATOM 2152 O O . ILE A 1 269 ? 8.234 11.289 10.453 1 95.12 269 ILE A O 1
ATOM 2156 N N . TYR A 1 270 ? 7.398 9.562 9.336 1 96.19 270 TYR A N 1
ATOM 2157 C CA . TYR A 1 270 ? 6.035 9.75 9.828 1 96.19 270 TYR A CA 1
ATOM 2158 C C . TYR A 1 270 ? 5.656 8.648 10.812 1 96.19 270 TYR A C 1
ATOM 2160 O O . TYR A 1 270 ? 6.137 7.52 10.703 1 96.19 270 TYR A O 1
ATOM 2168 N N . GLN A 1 271 ? 4.789 8.992 11.758 1 96.25 271 GLN A N 1
ATOM 2169 C CA . GLN A 1 271 ? 4.082 8.023 12.578 1 96.25 271 GLN A CA 1
ATOM 2170 C C . GLN A 1 271 ? 2.605 8.383 12.711 1 96.25 271 GLN A C 1
ATOM 2172 O O . GLN A 1 271 ? 2.264 9.43 13.266 1 96.25 271 GLN A O 1
ATOM 2177 N N . SER A 1 272 ? 1.793 7.594 12.164 1 97.44 272 SER A N 1
ATOM 2178 C CA . SER A 1 272 ? 0.346 7.77 12.234 1 97.44 272 SER A CA 1
ATOM 2179 C C . SER A 1 272 ? -0.353 6.457 12.578 1 97.44 272 SER A C 1
ATOM 2181 O O . SER A 1 272 ? -1.013 5.855 11.727 1 97.44 272 SER A O 1
ATOM 2183 N N . PRO A 1 273 ? -0.294 6.086 13.828 1 97.12 273 PRO A N 1
ATOM 2184 C CA . PRO A 1 273 ? -0.784 4.758 14.195 1 97.12 273 PRO A CA 1
ATOM 2185 C C . PRO A 1 273 ? -2.277 4.582 13.93 1 97.12 273 PRO A C 1
ATOM 2187 O O . PRO A 1 273 ? -2.684 3.609 13.289 1 97.12 273 PRO A O 1
ATOM 2190 N N . ALA A 1 274 ? -3.088 5.531 14.398 1 98.19 274 ALA A N 1
ATOM 2191 C CA . ALA A 1 274 ? -4.535 5.406 14.234 1 98.19 274 ALA A CA 1
ATOM 2192 C C . ALA A 1 274 ? -4.926 5.391 12.758 1 98.19 274 ALA A C 1
ATOM 2194 O O . ALA A 1 274 ? -5.734 4.566 12.336 1 98.19 274 ALA A O 1
ATOM 2195 N N . ALA A 1 275 ? -4.336 6.312 12.008 1 98.5 275 ALA A N 1
ATOM 2196 C CA . ALA A 1 275 ? -4.648 6.367 10.586 1 98.5 275 ALA A CA 1
ATOM 2197 C C . ALA A 1 275 ? -4.277 5.059 9.891 1 98.5 275 ALA A C 1
ATOM 2199 O O . ALA A 1 275 ? -5.039 4.547 9.07 1 98.5 275 ALA A O 1
ATOM 2200 N N . HIS A 1 276 ? -3.113 4.52 10.188 1 98.56 276 HIS A N 1
ATOM 2201 C CA . HIS A 1 276 ? -2.654 3.277 9.578 1 98.56 276 HIS A CA 1
ATOM 2202 C C . HIS A 1 276 ? -3.604 2.125 9.891 1 98.56 276 HIS A C 1
ATOM 2204 O O . HIS A 1 276 ? -3.977 1.361 8.992 1 98.56 276 HIS A O 1
ATOM 2210 N N . VAL A 1 277 ? -3.996 2.01 11.102 1 98.69 277 VAL A N 1
ATOM 2211 C CA . VAL A 1 277 ? -4.883 0.935 11.539 1 98.69 277 VAL A CA 1
ATOM 2212 C C . VAL A 1 277 ? -6.254 1.102 10.891 1 98.69 277 VAL A C 1
ATOM 2214 O O . VAL A 1 277 ? -6.789 0.158 10.297 1 98.69 277 VAL A O 1
ATOM 2217 N N . LEU A 1 278 ? -6.777 2.309 10.961 1 98.88 278 LEU A N 1
ATOM 2218 C CA . LEU A 1 278 ? -8.133 2.57 10.484 1 98.88 278 LEU A CA 1
ATOM 2219 C C . LEU A 1 278 ? -8.211 2.416 8.969 1 98.88 278 LEU A C 1
ATOM 2221 O O . LEU A 1 278 ? -9.172 1.841 8.453 1 98.88 278 LEU A O 1
ATOM 2225 N N . ILE A 1 279 ? -7.246 2.916 8.289 1 98.81 279 ILE A N 1
ATOM 2226 C CA . ILE A 1 279 ? -7.273 2.85 6.832 1 98.81 279 ILE A CA 1
ATOM 2227 C C . ILE A 1 279 ? -7.062 1.408 6.375 1 98.81 279 ILE A C 1
ATOM 2229 O O . ILE A 1 279 ? -7.684 0.957 5.41 1 98.81 279 ILE A O 1
ATOM 2233 N N . THR A 1 280 ? -6.172 0.659 7.055 1 98.62 280 THR A N 1
ATOM 2234 C CA . THR A 1 280 ? -5.984 -0.756 6.754 1 98.62 280 THR A CA 1
ATOM 2235 C C . THR A 1 280 ? -7.301 -1.515 6.891 1 98.62 280 THR A C 1
ATOM 2237 O O . THR A 1 280 ? -7.68 -2.281 6 1 98.62 280 THR A O 1
ATOM 2240 N N . ALA A 1 281 ? -8 -1.276 7.957 1 98.69 281 ALA A N 1
ATOM 2241 C CA . ALA A 1 281 ? -9.281 -1.937 8.203 1 98.69 281 ALA A CA 1
ATOM 2242 C C . ALA A 1 281 ? -10.336 -1.495 7.195 1 98.69 281 ALA A C 1
ATOM 2244 O O . ALA A 1 281 ? -11.047 -2.326 6.625 1 98.69 281 ALA A O 1
ATOM 2245 N N . HIS A 1 282 ? -10.43 -0.218 6.988 1 98.81 282 HIS A N 1
ATOM 2246 C CA . HIS A 1 282 ? -11.43 0.343 6.086 1 98.81 282 HIS A CA 1
ATOM 2247 C C . HIS A 1 282 ? -11.25 -0.189 4.668 1 98.81 282 HIS A C 1
ATOM 2249 O O . HIS A 1 282 ? -12.219 -0.625 4.039 1 98.81 282 HIS A O 1
ATOM 2255 N N . ARG A 1 283 ? -10.055 -0.106 4.191 1 98.44 283 ARG A N 1
ATOM 2256 C CA . ARG A 1 283 ? -9.75 -0.549 2.836 1 98.44 283 ARG A CA 1
ATOM 2257 C C . ARG A 1 283 ? -10.109 -2.018 2.646 1 98.44 283 ARG A C 1
ATOM 2259 O O . ARG A 1 283 ? -10.68 -2.395 1.62 1 98.44 283 ARG A O 1
ATOM 2266 N N . ASP A 1 284 ? -9.734 -2.814 3.578 1 97.81 284 ASP A N 1
ATOM 2267 C CA . ASP A 1 284 ? -10.055 -4.238 3.512 1 97.81 284 ASP A CA 1
ATOM 2268 C C . ASP A 1 284 ? -11.562 -4.461 3.432 1 97.81 284 ASP A C 1
ATOM 2270 O O . ASP A 1 284 ? -12.039 -5.234 2.598 1 97.81 284 ASP A O 1
ATOM 2274 N N . LEU A 1 285 ? -12.312 -3.832 4.289 1 97.56 285 LEU A N 1
ATOM 2275 C CA . LEU A 1 285 ? -13.766 -3.967 4.305 1 97.56 285 LEU A CA 1
ATOM 2276 C C . LEU A 1 285 ? -14.375 -3.443 3.008 1 97.56 285 LEU A C 1
ATOM 2278 O O . LEU A 1 285 ? -15.344 -4.008 2.5 1 97.56 285 LEU A O 1
ATOM 2282 N N . GLU A 1 286 ? -13.828 -2.35 2.535 1 97.5 286 GLU A N 1
ATOM 2283 C CA . GLU A 1 286 ? -14.305 -1.767 1.283 1 97.5 286 GLU A CA 1
ATOM 2284 C C . GLU A 1 286 ? -14.125 -2.736 0.119 1 97.5 286 GLU A C 1
ATOM 2286 O O . GLU A 1 286 ? -15.023 -2.904 -0.703 1 97.5 286 GLU A O 1
ATOM 2291 N N . TYR A 1 287 ? -12.961 -3.357 0.03 1 95.5 287 TYR A N 1
ATOM 2292 C CA . TYR A 1 287 ? -12.742 -4.391 -0.976 1 95.5 287 TYR A CA 1
ATOM 2293 C C . TYR A 1 287 ? -13.789 -5.488 -0.87 1 95.5 287 TYR A C 1
ATOM 2295 O O . TYR A 1 287 ? -14.297 -5.977 -1.886 1 95.5 287 TYR A O 1
ATOM 2303 N N . TYR A 1 288 ? -14.078 -5.844 0.359 1 94.75 288 TYR A N 1
ATOM 2304 C CA . TYR A 1 288 ? -14.984 -6.945 0.656 1 94.75 288 TYR A CA 1
ATOM 2305 C C . TYR A 1 288 ? -16.406 -6.605 0.224 1 94.75 288 TYR A C 1
ATOM 2307 O O . TYR A 1 288 ? -17.156 -7.48 -0.228 1 94.75 288 TYR A O 1
ATOM 2315 N N . CYS A 1 289 ? -16.75 -5.324 0.281 1 94.69 289 CYS A N 1
ATOM 2316 C CA . CYS A 1 289 ? -18.141 -4.914 0.11 1 94.69 289 CYS A CA 1
ATOM 2317 C C . CYS A 1 289 ? -18.391 -4.414 -1.308 1 94.69 289 CYS A C 1
ATOM 2319 O O . CYS A 1 289 ? -19.547 -4.215 -1.708 1 94.69 289 CYS A O 1
ATOM 2321 N N . SER A 1 290 ? -17.359 -4.199 -2.1 1 93.94 290 SER A N 1
ATOM 2322 C CA . SER A 1 290 ? -17.5 -3.611 -3.428 1 93.94 290 SER A CA 1
ATOM 2323 C C . SER A 1 290 ? -17.062 -4.59 -4.512 1 93.94 290 SER A C 1
ATOM 2325 O O . SER A 1 290 ? -16.312 -5.531 -4.242 1 93.94 290 SER A O 1
ATOM 2327 N N . ASN A 1 291 ? -17.562 -4.426 -5.73 1 91.81 291 ASN A N 1
ATOM 2328 C CA . ASN A 1 291 ? -17.172 -5.316 -6.824 1 91.81 291 ASN A CA 1
ATOM 2329 C C . ASN A 1 291 ? -15.867 -4.875 -7.465 1 91.81 291 ASN A C 1
ATOM 2331 O O . ASN A 1 291 ? -15.289 -3.859 -7.074 1 91.81 291 ASN A O 1
ATOM 2335 N N . ARG A 1 292 ? -15.445 -5.621 -8.391 1 91.88 292 ARG A N 1
ATOM 2336 C CA . ARG A 1 292 ? -14.125 -5.449 -8.992 1 91.88 292 ARG A CA 1
ATOM 2337 C C . ARG A 1 292 ? -14.008 -4.086 -9.672 1 91.88 292 ARG A C 1
ATOM 2339 O O . ARG A 1 292 ? -13.016 -3.377 -9.477 1 91.88 292 ARG A O 1
ATOM 2346 N N . ASN A 1 293 ? -14.977 -3.709 -10.445 1 91.44 293 ASN A N 1
ATOM 2347 C CA . ASN A 1 293 ? -14.938 -2.441 -11.172 1 91.44 293 ASN A CA 1
ATOM 2348 C C . ASN A 1 293 ? -14.875 -1.255 -10.211 1 91.44 293 ASN A C 1
ATOM 2350 O O . ASN A 1 293 ? -14.117 -0.309 -10.438 1 91.44 293 ASN A O 1
ATOM 2354 N N . GLU A 1 294 ? -15.688 -1.376 -9.172 1 93.88 294 GLU A N 1
ATOM 2355 C CA . GLU A 1 294 ? -15.672 -0.333 -8.148 1 93.88 294 GLU A CA 1
ATOM 2356 C C . GLU A 1 294 ? -14.305 -0.237 -7.48 1 93.88 294 GLU A C 1
ATOM 2358 O O . GLU A 1 294 ? -13.727 0.848 -7.387 1 93.88 294 GLU A O 1
ATOM 2363 N N . ASN A 1 295 ? -13.812 -1.385 -7.07 1 95.69 295 ASN A N 1
ATOM 2364 C CA . ASN A 1 295 ? -12.547 -1.409 -6.344 1 95.69 295 ASN A CA 1
ATOM 2365 C C . ASN A 1 295 ? -11.398 -0.888 -7.203 1 95.69 295 ASN A C 1
ATOM 2367 O O . ASN A 1 295 ? -10.594 -0.076 -6.742 1 95.69 295 ASN A O 1
ATOM 2371 N N . TRP A 1 296 ? -11.328 -1.359 -8.5 1 95.62 296 TRP A N 1
ATOM 2372 C CA . TRP A 1 296 ? -10.258 -0.928 -9.406 1 95.62 296 TRP A CA 1
ATOM 2373 C C . TRP A 1 296 ? -10.32 0.579 -9.633 1 95.62 296 TRP A C 1
ATOM 2375 O O . TRP A 1 296 ? -9.289 1.262 -9.57 1 95.62 296 TRP A O 1
ATOM 2385 N N . PHE A 1 297 ? -11.453 1.108 -9.836 1 96.12 297 PHE A N 1
ATOM 2386 C CA . PHE A 1 297 ? -11.602 2.533 -10.109 1 96.12 297 PHE A CA 1
ATOM 2387 C C . PHE A 1 297 ? -11.359 3.354 -8.852 1 96.12 297 PHE A C 1
ATOM 2389 O O . PHE A 1 297 ? -10.742 4.418 -8.898 1 96.12 297 PHE A O 1
ATOM 2396 N N . LYS A 1 298 ? -11.812 2.895 -7.719 1 97.44 298 LYS A N 1
ATOM 2397 C CA . LYS A 1 298 ? -11.688 3.596 -6.445 1 97.44 298 LYS A CA 1
ATOM 2398 C C . LYS A 1 298 ? -10.227 3.799 -6.07 1 97.44 298 LYS A C 1
ATOM 2400 O O . LYS A 1 298 ? -9.875 4.797 -5.438 1 97.44 298 LYS A O 1
ATOM 2405 N N . GLU A 1 299 ? -9.375 2.889 -6.43 1 96.25 299 GLU A N 1
ATOM 2406 C CA . GLU A 1 299 ? -7.953 3.045 -6.141 1 96.25 299 GLU A CA 1
ATOM 2407 C C . GLU A 1 299 ? -7.379 4.273 -6.84 1 96.25 299 GLU A C 1
ATOM 2409 O O . GLU A 1 299 ? -6.527 4.969 -6.281 1 96.25 299 GLU A O 1
ATOM 2414 N N . ILE A 1 300 ? -7.816 4.531 -8.031 1 96.19 300 ILE A N 1
ATOM 2415 C CA . ILE A 1 300 ? -7.395 5.715 -8.773 1 96.19 300 ILE A CA 1
ATOM 2416 C C . ILE A 1 300 ? -7.945 6.969 -8.102 1 96.19 300 ILE A C 1
ATOM 2418 O O . ILE A 1 300 ? -7.227 7.961 -7.938 1 96.19 300 ILE A O 1
ATOM 2422 N N . ILE A 1 301 ? -9.195 6.922 -7.664 1 97.44 301 ILE A N 1
ATOM 2423 C CA . ILE A 1 301 ? -9.875 8.039 -7.02 1 97.44 301 ILE A CA 1
ATOM 2424 C C . ILE A 1 301 ? -9.18 8.383 -5.707 1 97.44 301 ILE A C 1
ATOM 2426 O O . ILE A 1 301 ? -8.922 9.555 -5.422 1 97.44 301 ILE A O 1
ATOM 2430 N N . ASP A 1 302 ? -8.883 7.336 -4.934 1 98.31 302 ASP A N 1
ATOM 2431 C CA . ASP A 1 302 ? -8.219 7.535 -3.648 1 98.31 302 ASP A CA 1
ATOM 2432 C C . ASP A 1 302 ? -6.863 8.219 -3.828 1 98.31 302 ASP A C 1
ATOM 2434 O O . ASP A 1 302 ? -6.508 9.117 -3.061 1 98.31 302 ASP A O 1
ATOM 2438 N N . LYS A 1 303 ? -6.121 7.789 -4.82 1 97.38 303 LYS A N 1
ATOM 2439 C CA . LYS A 1 303 ? -4.812 8.383 -5.094 1 97.38 303 LYS A CA 1
ATOM 2440 C C . LYS A 1 303 ? -4.941 9.859 -5.457 1 97.38 303 LYS A C 1
ATOM 2442 O O . LYS A 1 303 ? -4.207 10.695 -4.93 1 97.38 303 LYS A O 1
ATOM 2447 N N . LYS A 1 304 ? -5.82 10.141 -6.355 1 97.56 304 LYS A N 1
ATOM 2448 C CA . LYS A 1 304 ? -6.027 11.523 -6.773 1 97.56 304 LYS A CA 1
ATOM 2449 C C . LYS A 1 304 ? -6.457 12.398 -5.602 1 97.56 304 LYS A C 1
ATOM 2451 O O . LYS A 1 304 ? -6.02 13.539 -5.48 1 97.56 304 LYS A O 1
ATOM 2456 N N . TRP A 1 305 ? -7.316 11.867 -4.762 1 98.56 305 TRP A N 1
ATOM 2457 C CA . TRP A 1 305 ? -7.73 12.578 -3.557 1 98.56 305 TRP A CA 1
ATOM 2458 C C . TRP A 1 305 ? -6.523 12.953 -2.705 1 98.56 305 TRP A C 1
ATOM 2460 O O . TRP A 1 305 ? -6.383 14.109 -2.299 1 98.56 305 TRP A O 1
ATOM 2470 N N . GLY A 1 306 ? -5.648 11.969 -2.449 1 98.12 306 GLY A N 1
ATOM 2471 C CA . GLY A 1 306 ? -4.449 12.211 -1.664 1 98.12 306 GLY A CA 1
ATOM 2472 C C . GLY A 1 306 ? -3.535 13.25 -2.275 1 98.12 306 GLY A C 1
ATOM 2473 O O . GLY A 1 306 ? -2.971 14.086 -1.562 1 98.12 306 GLY A O 1
ATOM 2474 N N . GLU A 1 307 ? -3.418 13.281 -3.617 1 96.88 307 GLU A N 1
ATOM 2475 C CA . GLU A 1 307 ? -2.582 14.25 -4.328 1 96.88 307 GLU A CA 1
ATOM 2476 C C . GLU A 1 307 ? -3.104 15.672 -4.145 1 96.88 307 GLU A C 1
ATOM 2478 O O . GLU A 1 307 ? -2.324 16.609 -3.949 1 96.88 307 GLU A O 1
ATOM 2483 N N . LEU A 1 308 ? -4.406 15.82 -4.203 1 96.69 308 LEU A N 1
ATOM 2484 C CA . LEU A 1 308 ? -5.004 17.141 -4.059 1 96.69 308 LEU A CA 1
ATOM 2485 C C . LEU A 1 308 ? -4.812 17.672 -2.645 1 96.69 308 LEU A C 1
ATOM 2487 O O . LEU A 1 308 ? -4.402 18.828 -2.459 1 96.69 308 LEU A O 1
ATOM 2491 N N . VAL A 1 309 ? -5.043 16.812 -1.688 1 97.81 309 VAL A N 1
ATOM 2492 C CA . VAL A 1 309 ? -4.906 17.234 -0.299 1 97.81 309 VAL A CA 1
ATOM 2493 C C . VAL A 1 309 ? -3.443 17.547 0.004 1 97.81 309 VAL A C 1
ATOM 2495 O O . VAL A 1 309 ? -3.135 18.562 0.634 1 97.81 309 VAL A O 1
ATOM 2498 N N . TYR A 1 310 ? -2.59 16.672 -0.481 1 97.12 310 TYR A N 1
ATOM 2499 C CA . TYR A 1 310 ? -1.165 16.906 -0.292 1 97.12 310 TYR A CA 1
ATOM 2500 C C . TYR A 1 310 ? -0.766 18.266 -0.869 1 97.12 310 TYR A C 1
ATOM 2502 O O . TYR A 1 310 ? 0.053 18.984 -0.286 1 97.12 310 TYR A O 1
ATOM 2510 N N . SER A 1 311 ? -1.384 18.688 -1.926 1 93.44 311 SER A N 1
ATOM 2511 C CA . SER A 1 311 ? -1.027 19.906 -2.656 1 93.44 311 SER A CA 1
ATOM 2512 C C . SER A 1 311 ? -1.722 21.125 -2.07 1 93.44 311 SER A C 1
ATOM 2514 O O . SER A 1 311 ? -1.615 22.219 -2.615 1 93.44 311 SER A O 1
ATOM 2516 N N . GLY A 1 312 ? -2.465 20.953 -0.983 1 93.44 312 GLY A N 1
ATOM 2517 C CA . GLY A 1 312 ? -3.139 22.078 -0.342 1 93.44 312 GLY A CA 1
ATOM 2518 C C . GLY A 1 312 ? -4.402 22.5 -1.063 1 93.44 312 GLY A C 1
ATOM 2519 O O . GLY A 1 312 ? -4.859 23.641 -0.91 1 93.44 312 GLY A O 1
ATOM 2520 N N . LEU A 1 313 ? -5.012 21.625 -1.838 1 93.88 313 LEU A N 1
ATOM 2521 C CA . LEU A 1 313 ? -6.164 21.953 -2.664 1 93.88 313 LEU A CA 1
ATOM 2522 C C . LEU A 1 313 ? -7.453 21.453 -2.023 1 93.88 313 LEU A C 1
ATOM 2524 O O . LEU A 1 313 ? -8.289 20.844 -2.699 1 93.88 313 LEU A O 1
ATOM 2528 N N . TRP A 1 314 ? -7.613 21.672 -0.779 1 95.12 314 TRP A N 1
ATOM 2529 C CA . TRP A 1 314 ? -8.766 21.219 -0.006 1 95.12 314 TRP A CA 1
ATOM 2530 C C . TRP A 1 314 ? -10.062 21.797 -0.568 1 95.12 314 TRP A C 1
ATOM 2532 O O . TRP A 1 314 ? -11.102 21.141 -0.524 1 95.12 314 TRP A O 1
ATOM 2542 N N . TYR A 1 315 ? -9.977 23 -1.16 1 91.88 315 TYR A N 1
ATOM 2543 C CA . TYR A 1 315 ? -11.188 23.672 -1.617 1 91.88 315 TYR A CA 1
ATOM 2544 C C . TYR A 1 315 ? -11.32 23.578 -3.133 1 91.88 315 TYR A C 1
ATOM 2546 O O . TYR A 1 315 ? -12.18 24.234 -3.727 1 91.88 315 TYR A O 1
ATOM 2554 N N . ASP A 1 316 ? -10.5 22.812 -3.727 1 91.38 316 ASP A N 1
ATOM 2555 C CA . ASP A 1 316 ? -10.656 22.562 -5.156 1 91.38 316 ASP A CA 1
ATOM 2556 C C . ASP A 1 316 ? -11.969 21.844 -5.453 1 91.38 316 ASP A C 1
ATOM 2558 O O . ASP A 1 316 ? -12.32 20.875 -4.77 1 91.38 316 ASP A O 1
ATOM 2562 N N . PRO A 1 317 ? -12.688 22.297 -6.484 1 91.56 317 PRO A N 1
ATOM 2563 C CA . PRO A 1 317 ? -13.969 21.641 -6.797 1 91.56 317 PRO A CA 1
ATOM 2564 C C . PRO A 1 317 ? -13.82 20.156 -7.094 1 91.56 317 PRO A C 1
ATOM 2566 O O . PRO A 1 317 ? -14.734 19.375 -6.812 1 91.56 317 PRO A O 1
ATOM 2569 N N . LEU A 1 318 ? -12.742 19.797 -7.641 1 94.31 318 LEU A N 1
ATOM 2570 C CA . LEU A 1 318 ? -12.539 18.375 -7.938 1 94.31 318 LEU A CA 1
ATOM 2571 C C . LEU A 1 318 ? -12.586 17.547 -6.66 1 94.31 318 LEU A C 1
ATOM 2573 O O . LEU A 1 318 ? -13.094 16.422 -6.66 1 94.31 318 LEU A O 1
ATOM 2577 N N . LEU A 1 319 ? -11.977 18.047 -5.594 1 96.44 319 LEU A N 1
ATOM 2578 C CA . LEU A 1 319 ? -12.008 17.312 -4.336 1 96.44 319 LEU A CA 1
ATOM 2579 C C . LEU A 1 319 ? -13.445 17.078 -3.873 1 96.44 319 LEU A C 1
ATOM 2581 O O . LEU A 1 319 ? -13.758 16.016 -3.32 1 96.44 319 LEU A O 1
ATOM 2585 N N . THR A 1 320 ? -14.289 18.062 -4.117 1 94.38 320 THR A N 1
ATOM 2586 C CA . THR A 1 320 ? -15.703 17.922 -3.783 1 94.38 320 THR A CA 1
ATOM 2587 C C . THR A 1 320 ? -16.344 16.797 -4.574 1 94.38 320 THR A C 1
ATOM 2589 O O . THR A 1 320 ? -17.094 15.984 -4.016 1 94.38 320 THR A O 1
ATOM 2592 N N . HIS A 1 321 ? -16.078 16.734 -5.914 1 96.38 321 HIS A N 1
ATOM 2593 C CA . HIS A 1 321 ? -16.609 15.664 -6.75 1 96.38 321 HIS A CA 1
ATOM 2594 C C . HIS A 1 321 ? -16.078 14.305 -6.297 1 96.38 321 HIS A C 1
ATOM 2596 O O . HIS A 1 321 ? -16.844 13.328 -6.254 1 96.38 321 HIS A O 1
ATOM 2602 N N . LEU A 1 322 ? -14.805 14.242 -5.941 1 98.31 322 LEU A N 1
ATOM 2603 C CA . LEU A 1 322 ? -14.219 12.992 -5.453 1 98.31 322 LEU A CA 1
ATOM 2604 C C . LEU A 1 322 ? -14.883 12.562 -4.152 1 98.31 322 LEU A C 1
ATOM 2606 O O . LEU A 1 322 ? -15.148 11.375 -3.953 1 98.31 322 LEU A O 1
ATOM 2610 N N . ASN A 1 323 ? -15.156 13.516 -3.293 1 97.88 323 ASN A N 1
ATOM 2611 C CA . ASN A 1 323 ? -15.812 13.195 -2.031 1 97.88 323 ASN A CA 1
ATOM 2612 C C . ASN A 1 323 ? -17.203 12.609 -2.258 1 97.88 323 ASN A C 1
ATOM 2614 O O . ASN A 1 323 ? -17.625 11.703 -1.542 1 97.88 323 ASN A O 1
ATOM 2618 N N . HIS A 1 324 ? -17.922 13.164 -3.219 1 97.5 324 HIS A N 1
ATOM 2619 C CA . HIS A 1 324 ? -19.234 12.609 -3.535 1 97.5 324 HIS A CA 1
ATOM 2620 C C . HIS A 1 324 ? -19.125 11.164 -4.016 1 97.5 324 HIS A C 1
ATOM 2622 O O . HIS A 1 324 ? -19.922 10.312 -3.625 1 97.5 324 HIS A O 1
ATOM 2628 N N . PHE A 1 325 ? -18.172 10.891 -4.859 1 98.19 325 PHE A N 1
ATOM 2629 C CA . PHE A 1 325 ? -17.938 9.531 -5.332 1 98.19 325 PHE A CA 1
ATOM 2630 C C . PHE A 1 325 ? -17.578 8.609 -4.168 1 98.19 325 PHE A C 1
ATOM 2632 O O . PHE A 1 325 ? -18.156 7.539 -4.02 1 98.19 325 PHE A O 1
ATOM 2639 N N . ILE A 1 326 ? -16.656 9.039 -3.33 1 98.56 326 ILE A N 1
ATOM 2640 C CA . ILE A 1 326 ? -16.156 8.25 -2.211 1 98.56 326 ILE A CA 1
ATOM 2641 C C . ILE A 1 326 ? -17.281 7.977 -1.221 1 98.56 326 ILE A C 1
ATOM 2643 O O . ILE A 1 326 ? -17.438 6.848 -0.75 1 98.56 326 ILE A O 1
ATOM 2647 N N . ASN A 1 327 ? -18.078 8.969 -0.976 1 97.94 327 ASN A N 1
ATOM 2648 C CA . ASN A 1 327 ? -19.203 8.789 -0.069 1 97.94 327 ASN A CA 1
ATOM 2649 C C . ASN A 1 327 ? -20.219 7.797 -0.632 1 97.94 327 ASN A C 1
ATOM 2651 O O . ASN A 1 327 ? -20.812 7.008 0.113 1 97.94 327 ASN A O 1
ATOM 2655 N N . SER A 1 328 ? -20.484 7.914 -1.893 1 97.56 328 SER A N 1
ATOM 2656 C CA . SER A 1 328 ? -21.406 6.992 -2.531 1 97.56 328 SER A CA 1
ATOM 2657 C C . SER A 1 328 ? -20.938 5.547 -2.396 1 97.56 328 SER A C 1
ATOM 2659 O O . SER A 1 328 ? -21.734 4.66 -2.068 1 97.56 328 SER A O 1
ATOM 2661 N N . MET A 1 329 ? -19.672 5.277 -2.553 1 96.12 329 MET A N 1
ATOM 2662 C CA . MET A 1 329 ? -19.125 3.93 -2.436 1 96.12 329 MET A CA 1
ATOM 2663 C C . MET A 1 329 ? -19.156 3.453 -0.987 1 96.12 329 MET A C 1
ATOM 2665 O O . MET A 1 329 ? -19.312 2.26 -0.727 1 96.12 329 MET A O 1
ATOM 2669 N N . ASN A 1 330 ? -18.953 4.355 -0.082 1 97.94 330 ASN A N 1
ATOM 2670 C CA . ASN A 1 330 ? -18.844 4 1.329 1 97.94 330 ASN A CA 1
ATOM 2671 C C . ASN A 1 330 ? -20.188 3.641 1.925 1 97.94 330 ASN A C 1
ATOM 2673 O O . ASN A 1 330 ? -20.266 3.1 3.029 1 97.94 330 ASN A O 1
ATOM 2677 N N . GLN A 1 331 ? -21.281 3.891 1.222 1 96 331 GLN A N 1
ATOM 2678 C CA . GLN A 1 331 ? -22.609 3.514 1.702 1 96 331 GLN A CA 1
ATOM 2679 C C . GLN A 1 331 ? -22.688 2.014 1.972 1 96 331 GLN A C 1
ATOM 2681 O O . GLN A 1 331 ? -23.438 1.574 2.842 1 96 331 GLN A O 1
ATOM 2686 N N . ASN A 1 332 ? -21.859 1.263 1.293 1 94.06 332 ASN A N 1
ATOM 2687 C CA . ASN A 1 332 ? -21.906 -0.19 1.424 1 94.06 332 ASN A CA 1
ATOM 2688 C C . ASN A 1 332 ? -20.812 -0.706 2.361 1 94.06 332 ASN A C 1
ATOM 2690 O O . ASN A 1 332 ? -20.719 -1.911 2.598 1 94.06 332 ASN A O 1
ATOM 2694 N N . VAL A 1 333 ? -19.984 0.156 2.895 1 97.5 333 VAL A N 1
ATOM 2695 C CA . VAL A 1 333 ? -18.906 -0.263 3.77 1 97.5 333 VAL A CA 1
ATOM 2696 C C . VAL A 1 333 ? -19.406 -0.354 5.211 1 97.5 333 VAL A C 1
ATOM 2698 O O . VAL A 1 333 ? -19.172 0.551 6.016 1 97.5 333 VAL A O 1
ATOM 2701 N N . ASN A 1 334 ? -20.141 -1.435 5.449 1 97.38 334 ASN A N 1
ATOM 2702 C CA . ASN A 1 334 ? -20.719 -1.751 6.746 1 97.38 334 ASN A CA 1
ATOM 2703 C C . ASN A 1 334 ? -20.281 -3.127 7.238 1 97.38 334 ASN A C 1
ATOM 2705 O O . ASN A 1 334 ? -20.5 -4.133 6.555 1 97.38 334 ASN A O 1
ATOM 2709 N N . GLY A 1 335 ? -19.609 -3.158 8.359 1 97.75 335 GLY A N 1
ATOM 2710 C CA . GLY A 1 335 ? -19.172 -4.438 8.883 1 97.75 335 GLY A CA 1
ATOM 2711 C C . GLY A 1 335 ? -18.062 -4.309 9.914 1 97.75 335 GLY A C 1
ATOM 2712 O O . GLY A 1 335 ? -17.781 -3.211 10.406 1 97.75 335 GLY A O 1
ATOM 2713 N N . GLU A 1 336 ? -17.516 -5.473 10.266 1 98.12 336 GLU A N 1
ATOM 2714 C CA . GLU A 1 336 ? -16.516 -5.551 11.32 1 98.12 336 GLU A CA 1
ATOM 2715 C C . GLU A 1 336 ? -15.227 -6.184 10.805 1 98.12 336 GLU A C 1
ATOM 2717 O O . GLU A 1 336 ? -15.266 -7.172 10.062 1 98.12 336 GLU A O 1
ATOM 2722 N N . VAL A 1 337 ? -14.133 -5.594 11.141 1 98.5 337 VAL A N 1
ATOM 2723 C CA . VAL A 1 337 ? -12.82 -6.125 10.797 1 98.5 337 VAL A CA 1
ATOM 2724 C C . VAL A 1 337 ? -12.031 -6.41 12.078 1 98.5 337 VAL A C 1
ATOM 2726 O O . VAL A 1 337 ? -11.961 -5.566 12.977 1 98.5 337 VAL A O 1
ATOM 2729 N N . THR A 1 338 ? -11.453 -7.562 12.164 1 98.38 338 THR A N 1
ATOM 2730 C CA . THR A 1 338 ? -10.555 -7.914 13.258 1 98.38 338 THR A CA 1
ATOM 2731 C C . THR A 1 338 ? -9.094 -7.777 12.82 1 98.38 338 THR A C 1
ATOM 2733 O O . THR A 1 338 ? -8.711 -8.289 11.766 1 98.38 338 THR A O 1
ATOM 2736 N N . LEU A 1 339 ? -8.32 -7.105 13.664 1 98.44 339 LEU A N 1
ATOM 2737 C CA . LEU A 1 339 ? -6.926 -6.836 13.352 1 98.44 339 LEU A CA 1
ATOM 2738 C C . LEU A 1 339 ? -6.004 -7.402 14.422 1 98.44 339 LEU A C 1
ATOM 2740 O O . LEU A 1 339 ? -6.383 -7.469 15.594 1 98.44 339 LEU A O 1
ATOM 2744 N N . GLU A 1 340 ? -4.875 -7.828 14.016 1 97.25 340 GLU A N 1
ATOM 2745 C CA . GLU A 1 340 ? -3.74 -8.109 14.891 1 97.25 340 GLU A CA 1
ATOM 2746 C C . GLU A 1 340 ? -2.723 -6.973 14.859 1 97.25 340 GLU A C 1
ATOM 2748 O O . GLU A 1 340 ? -2.213 -6.621 13.789 1 97.25 340 GLU A O 1
ATOM 2753 N N . LEU A 1 341 ? -2.506 -6.348 16 1 96.81 341 LEU A N 1
ATOM 2754 C CA . LEU A 1 341 ? -1.49 -5.309 16.125 1 96.81 341 LEU A CA 1
ATOM 2755 C C . LEU A 1 341 ? -0.274 -5.828 16.891 1 96.81 341 LEU A C 1
ATOM 2757 O O . LEU A 1 341 ? -0.398 -6.297 18.031 1 96.81 341 LEU A O 1
ATOM 2761 N N . GLY A 1 342 ? 0.829 -5.82 16.25 1 94.31 342 GLY A N 1
ATOM 2762 C CA . GLY A 1 342 ? 2.105 -6.133 16.875 1 94.31 342 GLY A CA 1
ATOM 2763 C C . GLY A 1 342 ? 3.139 -5.035 16.688 1 94.31 342 GLY A C 1
ATOM 2764 O O . GLY A 1 342 ? 2.812 -3.934 16.25 1 94.31 342 GLY A O 1
ATOM 2765 N N . TYR A 1 343 ? 4.363 -5.332 17.141 1 93.12 343 TYR A N 1
ATOM 2766 C CA . TYR A 1 343 ? 5.422 -4.336 17.016 1 93.12 343 TYR A CA 1
ATOM 2767 C C . TYR A 1 343 ? 5.703 -4.004 15.562 1 93.12 343 TYR A C 1
ATOM 2769 O O . TYR A 1 343 ? 6.258 -4.828 14.828 1 93.12 343 TYR A O 1
ATOM 2777 N N . LYS A 1 344 ? 5.23 -2.871 15.078 1 94.06 344 LYS A N 1
ATOM 2778 C CA . LYS A 1 344 ? 5.523 -2.25 13.789 1 94.06 344 LYS A CA 1
ATOM 2779 C C . LYS A 1 344 ? 4.676 -2.865 12.68 1 94.06 344 LYS A C 1
ATOM 2781 O O . LYS A 1 344 ? 4.961 -2.674 11.492 1 94.06 344 LYS A O 1
ATOM 2786 N N . TYR A 1 345 ? 3.582 -3.682 13.07 1 94.5 345 TYR A N 1
ATOM 2787 C CA . TYR A 1 345 ? 2.766 -4.215 11.984 1 94.5 345 TYR A CA 1
ATOM 2788 C C . TYR A 1 345 ? 1.293 -4.246 12.375 1 94.5 345 TYR A C 1
ATOM 2790 O O . TYR A 1 345 ? 0.958 -4.234 13.562 1 94.5 345 TYR A O 1
ATOM 2798 N N . VAL A 1 346 ? 0.461 -4.145 11.398 1 97.38 346 VAL A N 1
ATOM 2799 C CA . VAL A 1 346 ? -0.988 -4.309 11.453 1 97.38 346 VAL A CA 1
ATOM 2800 C C . VAL A 1 346 ? -1.436 -5.348 10.43 1 97.38 346 VAL A C 1
ATOM 2802 O O . VAL A 1 346 ? -1.123 -5.234 9.242 1 97.38 346 VAL A O 1
ATOM 2805 N N . ASN A 1 347 ? -2.145 -6.418 10.883 1 96.81 347 ASN A N 1
ATOM 2806 C CA . ASN A 1 347 ? -2.635 -7.449 9.969 1 96.81 347 ASN A CA 1
ATOM 2807 C C . ASN A 1 347 ? -4.141 -7.652 10.109 1 96.81 347 ASN A C 1
ATOM 2809 O O . ASN A 1 347 ? -4.664 -7.68 11.227 1 96.81 347 ASN A O 1
ATOM 2813 N N . VAL A 1 348 ? -4.805 -7.699 9.031 1 97.81 348 VAL A N 1
ATOM 2814 C CA . VAL A 1 348 ? -6.215 -8.086 9.039 1 97.81 348 VAL A CA 1
ATOM 2815 C C . VAL A 1 348 ? -6.336 -9.586 9.281 1 97.81 348 VAL A C 1
ATOM 2817 O O . VAL A 1 348 ? -5.594 -10.383 8.703 1 97.81 348 VAL A O 1
ATOM 2820 N N . CYS A 1 349 ? -7.301 -9.969 10.117 1 96.19 349 CYS A N 1
ATOM 2821 C CA . CYS A 1 349 ? -7.438 -11.367 10.492 1 96.19 349 CYS A CA 1
ATOM 2822 C C . CYS A 1 349 ? -8.773 -11.93 10.023 1 96.19 349 CYS A C 1
ATOM 2824 O O . CYS A 1 349 ? -8.898 -13.133 9.766 1 96.19 349 CYS A O 1
ATOM 2826 N N . SER A 1 350 ? -9.789 -11.109 10.031 1 95.69 350 SER A N 1
ATOM 2827 C CA . SER A 1 350 ? -11.117 -11.516 9.602 1 95.69 350 SER A CA 1
ATOM 2828 C C . SER A 1 350 ? -12.008 -10.305 9.328 1 95.69 350 SER A C 1
ATOM 2830 O O . SER A 1 350 ? -11.656 -9.18 9.688 1 95.69 350 SER A O 1
ATOM 2832 N N . ARG A 1 351 ? -13.102 -10.516 8.633 1 96.06 351 ARG A N 1
ATOM 2833 C CA . ARG A 1 351 ? -14.078 -9.469 8.367 1 96.06 351 ARG A CA 1
ATOM 2834 C C . ARG A 1 351 ? -15.477 -10.055 8.18 1 96.06 351 ARG A C 1
ATOM 2836 O O . ARG A 1 351 ? -15.617 -11.188 7.715 1 96.06 351 ARG A O 1
ATOM 2843 N N . THR A 1 352 ? -16.406 -9.32 8.555 1 94.62 352 THR A N 1
ATOM 2844 C CA . THR A 1 352 ? -17.812 -9.648 8.352 1 94.62 352 THR A CA 1
ATOM 2845 C C . THR A 1 352 ? -18.594 -8.43 7.879 1 94.62 352 THR A C 1
ATOM 2847 O O . THR A 1 352 ? -18.234 -7.297 8.211 1 94.62 352 THR A O 1
ATOM 2850 N N . SER A 1 353 ? -19.562 -8.703 7.051 1 94.38 353 SER A N 1
ATOM 2851 C CA . SER A 1 353 ? -20.391 -7.613 6.555 1 94.38 353 SER A CA 1
ATOM 2852 C C . SER A 1 353 ? -21.75 -8.125 6.102 1 94.38 353 SER A C 1
ATOM 2854 O O . SER A 1 353 ? -21.844 -9.188 5.477 1 94.38 353 SER A O 1
ATOM 2856 N N . LYS A 1 354 ? -22.781 -7.371 6.395 1 89.06 354 LYS A N 1
ATOM 2857 C CA . LYS A 1 354 ? -24.125 -7.684 5.895 1 89.06 354 LYS A CA 1
ATOM 2858 C C . LYS A 1 354 ? -24.328 -7.133 4.488 1 89.06 354 LYS A C 1
ATOM 2860 O O . LYS A 1 354 ? -25.297 -7.48 3.812 1 89.06 354 LYS A O 1
ATOM 2865 N N . THR A 1 355 ? -23.359 -6.383 4.059 1 89.19 355 THR A N 1
ATOM 2866 C CA . THR A 1 355 ? -23.484 -5.754 2.748 1 89.19 355 THR A CA 1
ATOM 2867 C C . THR A 1 355 ? -22.438 -6.312 1.779 1 89.19 355 THR A C 1
ATOM 2869 O O . THR A 1 355 ? -22.281 -5.797 0.672 1 89.19 355 THR A O 1
ATOM 2872 N N . SER A 1 356 ? -21.781 -7.309 2.193 1 86.38 356 SER A N 1
ATOM 2873 C CA . SER A 1 356 ? -20.781 -7.898 1.308 1 86.38 356 SER A CA 1
ATOM 2874 C C . SER A 1 356 ? -21.438 -8.547 0.094 1 86.38 356 SER A C 1
ATOM 2876 O O . SER A 1 356 ? -22.578 -9.008 0.169 1 86.38 356 SER A O 1
ATOM 2878 N N . ILE A 1 357 ? -20.688 -8.57 -0.971 1 79.25 357 ILE A N 1
ATOM 2879 C CA . ILE A 1 357 ? -21.188 -9.242 -2.164 1 79.25 357 ILE A CA 1
ATOM 2880 C C . ILE A 1 357 ? -20.578 -10.641 -2.262 1 79.25 357 ILE A C 1
ATOM 2882 O O . ILE A 1 357 ? -20.812 -11.352 -3.24 1 79.25 357 ILE A O 1
ATOM 2886 N N . HIS A 1 358 ? -19.828 -10.938 -1.249 1 77.31 358 HIS A N 1
ATOM 2887 C CA . HIS A 1 358 ? -19.25 -12.273 -1.166 1 77.31 358 HIS A CA 1
ATOM 2888 C C . HIS A 1 358 ? -20.312 -13.312 -0.843 1 77.31 358 HIS A C 1
ATOM 2890 O O . HIS A 1 358 ? -21.078 -13.148 0.11 1 77.31 358 HIS A O 1
ATOM 2896 N N . ASP A 1 359 ? -20.422 -14.227 -1.691 1 70.88 359 ASP A N 1
ATOM 2897 C CA . ASP A 1 359 ? -21.328 -15.344 -1.482 1 70.88 359 ASP A CA 1
ATOM 2898 C C . ASP A 1 359 ? -20.578 -16.672 -1.463 1 70.88 359 ASP A C 1
ATOM 2900 O O . ASP A 1 359 ? -20 -17.078 -2.475 1 70.88 359 ASP A O 1
ATOM 2904 N N . HIS A 1 360 ? -20.609 -17.281 -0.36 1 66.75 360 HIS A N 1
ATOM 2905 C CA . HIS A 1 360 ? -19.891 -18.531 -0.161 1 66.75 360 HIS A CA 1
ATOM 2906 C C . HIS A 1 360 ? -20.328 -19.578 -1.176 1 66.75 360 HIS A C 1
ATOM 2908 O O . HIS A 1 360 ? -19.531 -20.453 -1.552 1 66.75 360 HIS A O 1
ATOM 2914 N N . ASN A 1 361 ? -21.531 -19.406 -1.603 1 64 361 ASN A N 1
ATOM 2915 C CA . ASN A 1 361 ? -22.078 -20.391 -2.539 1 64 361 ASN A CA 1
ATOM 2916 C C . ASN A 1 361 ? -21.531 -20.188 -3.945 1 64 361 ASN A C 1
ATOM 2918 O O . ASN A 1 361 ? -21.625 -21.078 -4.797 1 64 361 ASN A O 1
ATOM 2922 N N . LEU A 1 362 ? -20.938 -19.047 -4.152 1 62.53 362 LEU A N 1
ATOM 2923 C CA . LEU A 1 362 ? -20.359 -18.719 -5.457 1 62.53 362 LEU A CA 1
ATOM 2924 C C . LEU A 1 362 ? -18.859 -18.953 -5.457 1 62.53 362 LEU A C 1
ATOM 2926 O O . LEU A 1 362 ? -18.188 -18.688 -6.457 1 62.53 362 LEU A O 1
ATOM 2930 N N . ALA A 1 363 ? -18.453 -19.562 -4.465 1 57.19 363 ALA A N 1
ATOM 2931 C CA . ALA A 1 363 ? -17 -19.719 -4.34 1 57.19 363 ALA A CA 1
ATOM 2932 C C . ALA A 1 363 ? -16.469 -20.672 -5.406 1 57.19 363 ALA A C 1
ATOM 2934 O O . ALA A 1 363 ? -17.094 -21.688 -5.719 1 57.19 363 ALA A O 1
ATOM 2935 N N . ILE A 1 364 ? -15.383 -20.25 -6.094 1 53.31 364 ILE A N 1
ATOM 2936 C CA . ILE A 1 364 ? -14.797 -20.875 -7.27 1 53.31 364 ILE A CA 1
ATOM 2937 C C . ILE A 1 364 ? -14.367 -22.297 -6.93 1 53.31 364 ILE A C 1
ATOM 2939 O O . ILE A 1 364 ? -14.438 -23.203 -7.773 1 53.31 364 ILE A O 1
ATOM 2943 N N . TYR A 1 365 ? -13.695 -22.5 -5.605 1 49.03 365 TYR A N 1
ATOM 2944 C CA . TYR A 1 365 ? -13.141 -23.812 -5.301 1 49.03 365 TYR A CA 1
ATOM 2945 C C . TYR A 1 365 ? -14.117 -24.641 -4.473 1 49.03 365 TYR A C 1
ATOM 2947 O O . TYR A 1 365 ? -14.5 -24.25 -3.371 1 49.03 365 TYR A O 1
ATOM 2955 N N . ASN A 1 366 ? -14.922 -25.422 -4.984 1 50.97 366 ASN A N 1
ATOM 2956 C CA . ASN A 1 366 ? -15.68 -26.578 -4.535 1 50.97 366 ASN A CA 1
ATOM 2957 C C . ASN A 1 366 ? -17.188 -26.375 -4.738 1 50.97 366 ASN A C 1
ATOM 2959 O O . ASN A 1 366 ? -17.797 -27.078 -5.547 1 50.97 366 ASN A O 1
ATOM 2963 N N . ARG A 1 367 ? -17.812 -26.031 -3.568 1 46.09 367 ARG A N 1
ATOM 2964 C CA . ARG A 1 367 ? -19.094 -26.547 -3.09 1 46.09 367 ARG A CA 1
ATOM 2965 C C . ARG A 1 367 ? -20.25 -25.703 -3.594 1 46.09 367 ARG A C 1
ATOM 2967 O O . ARG A 1 367 ? -21.422 -26 -3.295 1 46.09 367 ARG A O 1
ATOM 2974 N N . GLY A 1 368 ? -19.781 -24.594 -4.207 1 45.94 368 GLY A N 1
ATOM 2975 C CA . GLY A 1 368 ? -21.047 -23.922 -4.492 1 45.94 368 GLY A CA 1
ATOM 2976 C C . GLY A 1 368 ? -21.609 -24.266 -5.859 1 45.94 368 GLY A C 1
ATOM 2977 O O . GLY A 1 368 ? -20.891 -24.781 -6.723 1 45.94 368 GLY A O 1
ATOM 2978 N N . ASN A 1 369 ? -22.875 -24.531 -5.953 1 49.41 369 ASN A N 1
ATOM 2979 C CA . ASN A 1 369 ? -23.688 -25 -7.062 1 49.41 369 ASN A CA 1
ATOM 2980 C C . ASN A 1 369 ? -23.922 -23.906 -8.094 1 49.41 369 ASN A C 1
ATOM 2982 O O . ASN A 1 369 ? -24.469 -24.156 -9.164 1 49.41 369 ASN A O 1
ATOM 2986 N N . LEU A 1 370 ? -23.344 -22.75 -7.73 1 50.53 370 LEU A N 1
ATOM 2987 C CA . LEU A 1 370 ? -23.859 -21.719 -8.625 1 50.53 370 LEU A CA 1
ATOM 2988 C C . LEU A 1 370 ? -22.828 -21.344 -9.688 1 50.53 370 LEU A C 1
ATOM 2990 O O . LEU A 1 370 ? -23.156 -20.766 -10.711 1 50.53 370 LEU A O 1
ATOM 2994 N N . TYR A 1 371 ? -21.484 -21.75 -9.477 1 57.53 371 TYR A N 1
ATOM 2995 C CA . TYR A 1 371 ? -20.484 -21.484 -10.508 1 57.53 371 TYR A CA 1
ATOM 2996 C C . TYR A 1 371 ? -19.906 -22.781 -11.047 1 57.53 371 TYR A C 1
ATOM 2998 O O . TYR A 1 371 ? -19.266 -23.547 -10.312 1 57.53 371 TYR A O 1
ATOM 3006 N N . SER A 1 372 ? -20.359 -23.031 -12.227 1 63.75 372 SER A N 1
ATOM 3007 C CA . SER A 1 372 ? -19.844 -24.234 -12.875 1 63.75 372 SER A CA 1
ATOM 3008 C C . SER A 1 372 ? -18.484 -23.969 -13.516 1 63.75 372 SER A C 1
ATOM 3010 O O . SER A 1 372 ? -18.281 -22.922 -14.148 1 63.75 372 SER A O 1
ATOM 3012 N N . GLN A 1 373 ? -17.578 -24.781 -13.281 1 67.38 373 GLN A N 1
ATOM 3013 C CA . GLN A 1 373 ? -16.266 -24.719 -13.891 1 67.38 373 GLN A CA 1
ATOM 3014 C C . GLN A 1 373 ? -16.359 -24.641 -15.414 1 67.38 373 GLN A C 1
ATOM 3016 O O . GLN A 1 373 ? -15.469 -24.125 -16.078 1 67.38 373 GLN A O 1
ATOM 3021 N N . SER A 1 374 ? -17.453 -25.141 -15.898 1 68.31 374 SER A N 1
ATOM 3022 C CA . SER A 1 374 ? -17.656 -25.078 -17.344 1 68.31 374 SER A CA 1
ATOM 3023 C C . SER A 1 374 ? -17.859 -23.641 -17.812 1 68.31 374 SER A C 1
ATOM 3025 O O . SER A 1 374 ? -17.625 -23.344 -18.984 1 68.31 374 SER A O 1
ATOM 3027 N N . TYR A 1 375 ? -18.328 -22.812 -16.922 1 68.38 375 TYR A N 1
ATOM 3028 C CA . TYR A 1 375 ? -18.484 -21.406 -17.281 1 68.38 375 TYR A CA 1
ATOM 3029 C C . TYR A 1 375 ? -17.125 -20.766 -17.547 1 68.38 375 TYR A C 1
ATOM 3031 O O . TYR A 1 375 ? -17.016 -19.859 -18.375 1 68.38 375 TYR A O 1
ATOM 3039 N N . ALA A 1 376 ? -16.109 -21.312 -16.844 1 71 376 ALA A N 1
ATOM 3040 C CA . ALA A 1 376 ? -14.766 -20.797 -17.047 1 71 376 ALA A CA 1
ATOM 3041 C C . ALA A 1 376 ? -14.305 -20.984 -18.484 1 71 376 ALA A C 1
ATOM 3043 O O . ALA A 1 376 ? -13.625 -20.125 -19.047 1 71 376 ALA A O 1
ATOM 3044 N N . GLU A 1 377 ? -14.711 -22.094 -19 1 73.06 377 GLU A N 1
ATOM 3045 C CA . GLU A 1 377 ? -14.328 -22.375 -20.375 1 73.06 377 GLU A CA 1
ATOM 3046 C C . GLU A 1 377 ? -14.945 -21.375 -21.344 1 73.06 377 GLU A C 1
ATOM 3048 O O . GLU A 1 377 ? -14.258 -20.844 -22.219 1 73.06 377 GLU A O 1
ATOM 3053 N N . VAL A 1 378 ? -16.219 -21.109 -21.156 1 67.06 378 VAL A N 1
ATOM 3054 C CA . VAL A 1 378 ? -16.922 -20.188 -22.031 1 67.06 378 VAL A CA 1
ATOM 3055 C C . VAL A 1 378 ? -16.375 -18.766 -21.828 1 67.06 378 VAL A C 1
ATOM 3057 O O . VAL A 1 378 ? -16.172 -18.031 -22.797 1 67.06 378 VAL A O 1
ATOM 3060 N N . PHE A 1 379 ? -16.172 -18.516 -20.641 1 75.06 379 PHE A N 1
ATOM 3061 C CA . PHE A 1 379 ? -15.648 -17.188 -20.297 1 75.06 379 PHE A CA 1
ATOM 3062 C C . PHE A 1 379 ? -14.305 -16.953 -20.969 1 75.06 379 PHE A C 1
ATOM 3064 O O . PHE A 1 379 ? -14.117 -15.945 -21.672 1 75.06 379 PHE A O 1
ATOM 3071 N N . GLU A 1 380 ? -13.422 -17.812 -20.797 1 77.31 380 GLU A N 1
ATOM 3072 C CA . GLU A 1 380 ? -12.078 -17.594 -21.312 1 77.31 380 GLU A CA 1
ATOM 3073 C C . GLU A 1 380 ? -12.078 -17.547 -22.844 1 77.31 380 GLU A C 1
ATOM 3075 O O . GLU A 1 380 ? -11.312 -16.781 -23.438 1 77.31 380 GLU A O 1
ATOM 3080 N N . LYS A 1 381 ? -12.898 -18.375 -23.484 1 70.25 381 LYS A N 1
ATOM 3081 C CA . LYS A 1 381 ? -12.969 -18.375 -24.938 1 70.25 381 LYS A CA 1
ATOM 3082 C C . LYS A 1 381 ? -13.461 -17.031 -25.469 1 70.25 381 LYS A C 1
ATOM 3084 O O . LYS A 1 381 ? -12.992 -16.562 -26.5 1 70.25 381 LYS A O 1
ATOM 3089 N N . THR A 1 382 ? -14.391 -16.422 -24.688 1 66.88 382 THR A N 1
ATOM 3090 C CA . THR A 1 382 ? -14.93 -15.125 -25.094 1 66.88 382 THR A CA 1
ATOM 3091 C C . THR A 1 382 ? -13.977 -14 -24.703 1 66.88 382 THR A C 1
ATOM 3093 O O . THR A 1 382 ? -13.688 -13.109 -25.516 1 66.88 382 THR A O 1
ATOM 3096 N N . PHE A 1 383 ? -13.5 -14.164 -23.547 1 74.88 383 PHE A N 1
ATOM 3097 C CA . PHE A 1 383 ? -12.617 -13.141 -23 1 74.88 383 PHE A CA 1
ATOM 3098 C C . PHE A 1 383 ? -11.312 -13.07 -23.766 1 74.88 383 PHE A C 1
ATOM 3100 O O . PHE A 1 383 ? -10.727 -12 -23.922 1 74.88 383 PHE A O 1
ATOM 3107 N N . ASN A 1 384 ? -10.953 -14.156 -24.375 1 72.94 384 ASN A N 1
ATOM 3108 C CA . ASN A 1 384 ? -9.648 -14.273 -25.016 1 72.94 384 ASN A CA 1
ATOM 3109 C C . ASN A 1 384 ? -9.711 -13.883 -26.484 1 72.94 384 ASN A C 1
ATOM 3111 O O . ASN A 1 384 ? -8.68 -13.812 -27.156 1 72.94 384 ASN A O 1
ATOM 3115 N N . ILE A 1 385 ? -10.875 -13.648 -27.047 1 63.38 385 ILE A N 1
ATOM 3116 C CA . ILE A 1 385 ? -11.055 -13.406 -28.469 1 63.38 385 ILE A CA 1
ATOM 3117 C C . ILE A 1 385 ? -10.195 -12.219 -28.906 1 63.38 385 ILE A C 1
ATOM 3119 O O . ILE A 1 385 ? -9.438 -12.305 -29.875 1 63.38 385 ILE A O 1
ATOM 3123 N N . TYR A 1 386 ? -10.242 -11.156 -28.125 1 64.5 386 TYR A N 1
ATOM 3124 C CA . TYR A 1 386 ? -9.523 -9.961 -28.531 1 64.5 386 TYR A CA 1
ATOM 3125 C C . TYR A 1 386 ? -8.016 -10.133 -28.344 1 64.5 386 TYR A C 1
ATOM 3127 O O . TYR A 1 386 ? -7.227 -9.688 -29.172 1 64.5 386 TYR A O 1
ATOM 3135 N N . ASN A 1 387 ? -7.672 -10.844 -27.281 1 70.31 387 ASN A N 1
ATOM 3136 C CA . ASN A 1 387 ? -6.25 -11.039 -27 1 70.31 387 ASN A CA 1
ATOM 3137 C C . ASN A 1 387 ? -5.59 -11.93 -28.047 1 70.31 387 ASN A C 1
ATOM 3139 O O . ASN A 1 387 ? -4.449 -11.68 -28.438 1 70.31 387 ASN A O 1
ATOM 3143 N N . LYS A 1 388 ? -6.324 -12.914 -28.484 1 68.25 388 LYS A N 1
ATOM 3144 C CA . LYS A 1 388 ? -5.824 -13.82 -29.516 1 68.25 388 LYS A CA 1
ATOM 3145 C C . LYS A 1 388 ? -5.648 -13.102 -30.844 1 68.25 388 LYS A C 1
ATOM 3147 O O . LYS A 1 388 ? -4.656 -13.32 -31.547 1 68.25 388 LYS A O 1
ATOM 3152 N N . GLN A 1 389 ? -6.59 -12.211 -31.172 1 67.31 389 GLN A N 1
ATOM 3153 C CA . GLN A 1 389 ? -6.52 -11.477 -32.438 1 67.31 389 GLN A CA 1
ATOM 3154 C C . GLN A 1 389 ? -5.316 -10.539 -32.469 1 67.31 389 GLN A C 1
ATOM 3156 O O . GLN A 1 389 ? -4.688 -10.352 -33.5 1 67.31 389 GLN A O 1
ATOM 3161 N N . ASN A 1 390 ? -4.996 -10.062 -31.312 1 68.06 390 ASN A N 1
ATOM 3162 C CA . ASN A 1 390 ? -3.885 -9.117 -31.234 1 68.06 390 ASN A CA 1
ATOM 3163 C C . ASN A 1 390 ? -2.539 -9.836 -31.219 1 68.06 390 ASN A C 1
ATOM 3165 O O . ASN A 1 390 ? -1.518 -9.258 -31.594 1 68.06 390 ASN A O 1
ATOM 3169 N N . ALA A 1 391 ? -2.506 -11.047 -30.625 1 62.12 391 ALA A N 1
ATOM 3170 C CA . ALA A 1 391 ? -1.265 -11.805 -30.531 1 62.12 391 ALA A CA 1
ATOM 3171 C C . ALA A 1 391 ? -0.858 -12.383 -31.875 1 62.12 391 ALA A C 1
ATOM 3173 O O . ALA A 1 391 ? 0.327 -12.602 -32.125 1 62.12 391 ALA A O 1
ATOM 3174 N N . LYS A 1 392 ? -1.748 -12.617 -32.688 1 54.31 392 LYS A N 1
ATOM 3175 C CA . LYS A 1 392 ? -1.515 -13.242 -34 1 54.31 392 LYS A CA 1
ATOM 3176 C C . LYS A 1 392 ? -0.54 -12.422 -34.812 1 54.31 392 LYS A C 1
ATOM 3178 O O . LYS A 1 392 ? 0.426 -12.961 -35.375 1 54.31 392 LYS A O 1
ATOM 3183 N N . PRO A 1 393 ? -0.762 -11.062 -34.906 1 46.12 393 PRO A N 1
ATOM 3184 C CA . PRO A 1 393 ? 0.179 -10.328 -35.781 1 46.12 393 PRO A CA 1
ATOM 3185 C C . PRO A 1 393 ? 1.571 -10.219 -35.156 1 46.12 393 PRO A C 1
ATOM 3187 O O . PRO A 1 393 ? 2.549 -9.977 -35.875 1 46.12 393 PRO A O 1
ATOM 3190 N N . LYS A 1 394 ? 1.633 -10.375 -33.969 1 51.28 394 LYS A N 1
ATOM 3191 C CA . LYS A 1 394 ? 2.906 -10.07 -33.312 1 51.28 394 LYS A CA 1
ATOM 3192 C C . LYS A 1 394 ? 3.754 -11.328 -33.156 1 51.28 394 LYS A C 1
ATOM 3194 O O . LYS A 1 394 ? 4.93 -11.25 -32.812 1 51.28 394 LYS A O 1
ATOM 3199 N N . MET A 1 395 ? 3.154 -12.5 -32.906 1 39.69 395 MET A N 1
ATOM 3200 C CA . MET A 1 395 ? 3.838 -13.789 -32.906 1 39.69 395 MET A CA 1
ATOM 3201 C C . MET A 1 395 ? 4.316 -14.141 -34.312 1 39.69 395 MET A C 1
ATOM 3203 O O . MET A 1 395 ? 5.027 -15.133 -34.5 1 39.69 395 MET A O 1
ATOM 3207 N N . ARG A 1 396 ? 3.953 -13.336 -35.188 1 33.66 396 ARG A N 1
ATOM 3208 C CA . ARG A 1 396 ? 4.578 -13.461 -36.5 1 33.66 396 ARG A CA 1
ATOM 3209 C C . ARG A 1 396 ? 5.895 -12.695 -36.531 1 33.66 396 ARG A C 1
ATOM 3211 O O . ARG A 1 396 ? 5.98 -11.562 -36.062 1 33.66 396 ARG A O 1
ATOM 3218 N N . MET B 1 1 ? 0.491 -31.719 -37.125 1 44.91 1 MET B N 1
ATOM 3219 C CA . MET B 1 1 ? -0.158 -31.547 -35.844 1 44.91 1 MET B CA 1
ATOM 3220 C C . MET B 1 1 ? -0.495 -32.906 -35.219 1 44.91 1 MET B C 1
ATOM 3222 O O . MET B 1 1 ? -1.138 -33.75 -35.875 1 44.91 1 MET B O 1
ATOM 3226 N N . ASN B 1 2 ? 0.519 -33.406 -34.438 1 58.03 2 ASN B N 1
ATOM 3227 C CA . ASN B 1 2 ? 0.391 -34.75 -33.906 1 58.03 2 ASN B CA 1
ATOM 3228 C C . ASN B 1 2 ? -0.764 -34.844 -32.906 1 58.03 2 ASN B C 1
ATOM 3230 O O . ASN B 1 2 ? -0.681 -34.344 -31.797 1 58.03 2 ASN B O 1
ATOM 3234 N N . SER B 1 3 ? -1.958 -35.281 -33.438 1 69.5 3 SER B N 1
ATOM 3235 C CA . SER B 1 3 ? -3.221 -35.375 -32.719 1 69.5 3 SER B CA 1
ATOM 3236 C C . SER B 1 3 ? -3.252 -36.594 -31.797 1 69.5 3 SER B C 1
ATOM 3238 O O . SER B 1 3 ? -4.184 -36.75 -31.016 1 69.5 3 SER B O 1
ATOM 3240 N N . ASN B 1 4 ? -2.076 -37.25 -31.703 1 90.12 4 ASN B N 1
ATOM 3241 C CA . ASN B 1 4 ? -2.143 -38.5 -30.938 1 90.12 4 ASN B CA 1
ATOM 3242 C C . ASN B 1 4 ? -1.348 -38.406 -29.641 1 90.12 4 ASN B C 1
ATOM 3244 O O . ASN B 1 4 ? -1.312 -39.344 -28.859 1 90.12 4 ASN B O 1
ATOM 3248 N N . SER B 1 5 ? -0.727 -37.25 -29.5 1 96.69 5 SER B N 1
ATOM 3249 C CA . SER B 1 5 ? 0.08 -37.062 -28.297 1 96.69 5 SER B CA 1
ATOM 3250 C C . SER B 1 5 ? -0.407 -35.875 -27.469 1 96.69 5 SER B C 1
ATOM 3252 O O . SER B 1 5 ? -0.975 -34.938 -28.016 1 96.69 5 SER B O 1
ATOM 3254 N N . VAL B 1 6 ? -0.193 -35.969 -26.188 1 97.81 6 VAL B N 1
ATOM 3255 C CA . VAL B 1 6 ? -0.56 -34.875 -25.281 1 97.81 6 VAL B CA 1
ATOM 3256 C C . VAL B 1 6 ? 0.557 -34.656 -24.266 1 97.81 6 VAL B C 1
ATOM 3258 O O . VAL B 1 6 ? 1.186 -35.594 -23.812 1 97.81 6 VAL B O 1
ATOM 3261 N N . LEU B 1 7 ? 0.863 -33.406 -24.109 1 98.19 7 LEU B N 1
ATOM 3262 C CA . LEU B 1 7 ? 1.757 -33 -23.031 1 98.19 7 LEU B CA 1
ATOM 3263 C C . LEU B 1 7 ? 0.969 -32.688 -21.766 1 98.19 7 LEU B C 1
ATOM 3265 O O . LEU B 1 7 ? 0.068 -31.844 -21.781 1 98.19 7 LEU B O 1
ATOM 3269 N N . VAL B 1 8 ? 1.258 -33.406 -20.641 1 97 8 VAL B N 1
ATOM 3270 C CA . VAL B 1 8 ? 0.518 -33.156 -19.406 1 97 8 VAL B CA 1
ATOM 3271 C C . VAL B 1 8 ? 1.444 -32.531 -18.359 1 97 8 VAL B C 1
ATOM 3273 O O . VAL B 1 8 ? 2.482 -33.125 -18.016 1 97 8 VAL B O 1
ATOM 3276 N N . ILE B 1 9 ? 1.061 -31.359 -17.828 1 96.19 9 ILE B N 1
ATOM 3277 C CA . ILE B 1 9 ? 1.847 -30.641 -16.828 1 96.19 9 ILE B CA 1
ATOM 3278 C C . ILE B 1 9 ? 1.618 -31.25 -15.453 1 96.19 9 ILE B C 1
ATOM 3280 O O . ILE B 1 9 ? 0.48 -31.344 -14.984 1 96.19 9 ILE B O 1
ATOM 3284 N N . TYR B 1 10 ? 2.693 -31.703 -14.867 1 91.81 10 TYR B N 1
ATOM 3285 C CA . TYR B 1 10 ? 2.662 -32.156 -13.477 1 91.81 10 TYR B CA 1
ATOM 3286 C C . TYR B 1 10 ? 2.715 -30.938 -12.539 1 91.81 10 TYR B C 1
ATOM 3288 O O . TYR B 1 10 ? 3.656 -30.156 -12.586 1 91.81 10 TYR B O 1
ATOM 3296 N N . TYR B 1 11 ? 1.795 -30.828 -11.633 1 83.88 11 TYR B N 1
ATOM 3297 C CA . TYR B 1 11 ? 1.789 -29.703 -10.711 1 83.88 11 TYR B CA 1
ATOM 3298 C C . TYR B 1 11 ? 1.438 -30.156 -9.297 1 83.88 11 TYR B C 1
ATOM 3300 O O . TYR B 1 11 ? 2.014 -29.672 -8.32 1 83.88 11 TYR B O 1
ATOM 3308 N N . ASN B 1 12 ? 0.403 -30.938 -9.172 1 73.88 12 ASN B N 1
ATOM 3309 C CA . ASN B 1 12 ? -0.044 -31.469 -7.891 1 73.88 12 ASN B CA 1
ATOM 3310 C C . ASN B 1 12 ? -0.153 -33 -7.914 1 73.88 12 ASN B C 1
ATOM 3312 O O . ASN B 1 12 ? -0.637 -33.562 -8.891 1 73.88 12 ASN B O 1
ATOM 3316 N N . ARG B 1 13 ? 0.226 -33.531 -6.883 1 68.88 13 ARG B N 1
ATOM 3317 C CA . ARG B 1 13 ? 0.333 -35 -6.824 1 68.88 13 ARG B CA 1
ATOM 3318 C C . ARG B 1 13 ? -1.043 -35.625 -6.703 1 68.88 13 ARG B C 1
ATOM 3320 O O . ARG B 1 13 ? -1.249 -36.75 -7.168 1 68.88 13 ARG B O 1
ATOM 3327 N N . ARG B 1 14 ? -1.905 -34.875 -6.191 1 71 14 ARG B N 1
ATOM 3328 C CA . ARG B 1 14 ? -3.188 -35.469 -5.824 1 71 14 ARG B CA 1
ATOM 3329 C C . ARG B 1 14 ? -3.939 -35.969 -7.059 1 71 14 ARG B C 1
ATOM 3331 O O . ARG B 1 14 ? -4.465 -37.094 -7.074 1 71 14 ARG B O 1
ATOM 3338 N N . TYR B 1 15 ? -3.926 -35.25 -8.102 1 77.75 15 TYR B N 1
ATOM 3339 C CA . TYR B 1 15 ? -4.793 -35.562 -9.227 1 77.75 15 TYR B CA 1
ATOM 3340 C C . TYR B 1 15 ? -3.982 -36.062 -10.414 1 77.75 15 TYR B C 1
ATOM 3342 O O . TYR B 1 15 ? -4.539 -36.625 -11.367 1 77.75 15 TYR B O 1
ATOM 3350 N N . ASN B 1 16 ? -2.717 -36 -10.336 1 82.38 16 ASN B N 1
ATOM 3351 C CA . ASN B 1 16 ? -1.861 -36.219 -11.5 1 82.38 16 ASN B CA 1
ATOM 3352 C C . ASN B 1 16 ? -1.998 -37.656 -12.031 1 82.38 16 ASN B C 1
ATOM 3354 O O . ASN B 1 16 ? -2.172 -37.844 -13.234 1 82.38 16 ASN B O 1
ATOM 3358 N N . PRO B 1 17 ? -1.953 -38.625 -11.172 1 79.31 17 PRO B N 1
ATOM 3359 C CA . PRO B 1 17 ? -2.049 -40 -11.703 1 79.31 17 PRO B CA 1
ATOM 3360 C C . PRO B 1 17 ? -3.381 -40.25 -12.398 1 79.31 17 PRO B C 1
ATOM 3362 O O . PRO B 1 17 ? -3.414 -40.938 -13.438 1 79.31 17 PRO B O 1
ATOM 3365 N N . LEU B 1 18 ? -4.41 -39.75 -11.828 1 80.19 18 LEU B N 1
ATOM 3366 C CA . LEU B 1 18 ? -5.73 -39.938 -12.422 1 80.19 18 LEU B CA 1
ATOM 3367 C C . LEU B 1 18 ? -5.832 -39.219 -13.758 1 80.19 18 LEU B C 1
ATOM 3369 O O . LEU B 1 18 ? -6.461 -39.719 -14.695 1 80.19 18 LEU B O 1
ATOM 3373 N N . ILE B 1 19 ? -5.234 -38.125 -13.82 1 87.81 19 ILE B N 1
ATOM 3374 C CA . ILE B 1 19 ? -5.262 -37.312 -15.047 1 87.81 19 ILE B CA 1
ATOM 3375 C C . ILE B 1 19 ? -4.488 -38.062 -16.141 1 87.81 19 ILE B C 1
ATOM 3377 O O . ILE B 1 19 ? -4.973 -38.188 -17.281 1 87.81 19 ILE B O 1
ATOM 3381 N N . ILE B 1 20 ? -3.387 -38.594 -15.828 1 90.19 20 ILE B N 1
ATOM 3382 C CA . ILE B 1 20 ? -2.555 -39.281 -16.797 1 90.19 20 ILE B CA 1
ATOM 3383 C C . ILE B 1 20 ? -3.297 -40.531 -17.312 1 90.19 20 ILE B C 1
ATOM 3385 O O . ILE B 1 20 ? -3.334 -40.781 -18.516 1 90.19 20 ILE B O 1
ATOM 3389 N N . ARG B 1 21 ? -3.914 -41.219 -16.484 1 85 21 ARG B N 1
ATOM 3390 C CA . ARG B 1 21 ? -4.648 -42.438 -16.875 1 85 21 ARG B CA 1
ATOM 3391 C C . ARG B 1 21 ? -5.816 -42.062 -17.797 1 85 21 ARG B C 1
ATOM 3393 O O . ARG B 1 21 ? -6.082 -42.781 -18.766 1 85 21 ARG B O 1
ATOM 3400 N N . SER B 1 22 ? -6.48 -41.062 -17.375 1 85.31 22 SER B N 1
ATOM 3401 C CA . SER B 1 22 ? -7.605 -40.625 -18.188 1 85.31 22 SER B CA 1
ATOM 3402 C C . SER B 1 22 ? -7.148 -40.219 -19.594 1 85.31 22 SER B C 1
ATOM 3404 O O . SER B 1 22 ? -7.824 -40.5 -20.578 1 85.31 22 SER B O 1
ATOM 3406 N N . LEU B 1 23 ? -6.043 -39.594 -19.688 1 91.06 23 LEU B N 1
ATOM 3407 C CA . LEU B 1 23 ? -5.531 -39.094 -20.969 1 91.06 23 LEU B CA 1
ATOM 3408 C C . LEU B 1 23 ? -5.059 -40.25 -21.844 1 91.06 23 LEU B C 1
ATOM 3410 O O . LEU B 1 23 ? -5.102 -40.188 -23.062 1 91.06 23 LEU B O 1
ATOM 3414 N N . LYS B 1 24 ? -4.695 -41.344 -21.25 1 89.62 24 LYS B N 1
ATOM 3415 C CA . LYS B 1 24 ? -4.234 -42.5 -21.969 1 89.62 24 LYS B CA 1
ATOM 3416 C C . LYS B 1 24 ? -5.367 -43.125 -22.781 1 89.62 24 LYS B C 1
ATOM 3418 O O . LYS B 1 24 ? -5.125 -43.812 -23.781 1 89.62 24 LYS B O 1
ATOM 3423 N N . TYR B 1 25 ? -6.547 -42.875 -22.312 1 86.38 25 TYR B N 1
ATOM 3424 C CA . TYR B 1 25 ? -7.699 -43.375 -23.047 1 86.38 25 TYR B CA 1
ATOM 3425 C C . TYR B 1 25 ? -7.98 -42.531 -24.281 1 86.38 25 TYR B C 1
ATOM 3427 O O . TYR B 1 25 ? -8.656 -43 -25.203 1 86.38 25 TYR B O 1
ATOM 3435 N N . GLU B 1 26 ? -7.488 -41.406 -24.266 1 89 26 GLU B N 1
ATOM 3436 C CA . GLU B 1 26 ? -7.828 -40.469 -25.344 1 89 26 GLU B CA 1
ATOM 3437 C C . GLU B 1 26 ? -6.656 -40.281 -26.281 1 89 26 GLU B C 1
ATOM 3439 O O . GLU B 1 26 ? -6.848 -39.938 -27.453 1 89 26 GLU B O 1
ATOM 3444 N N . PHE B 1 27 ? -5.43 -40.469 -25.781 1 94.88 27 PHE B N 1
ATOM 3445 C CA . PHE B 1 27 ? -4.23 -40.219 -26.562 1 94.88 27 PHE B CA 1
ATOM 3446 C C . PHE B 1 27 ? -3.32 -41.438 -26.609 1 94.88 27 PHE B C 1
ATOM 3448 O O . PHE B 1 27 ? -3.24 -42.188 -25.641 1 94.88 27 PHE B O 1
ATOM 3455 N N . LYS B 1 28 ? -2.652 -41.656 -27.703 1 95.19 28 LYS B N 1
ATOM 3456 C CA . LYS B 1 28 ? -1.722 -42.781 -27.859 1 95.19 28 LYS B CA 1
ATOM 3457 C C . LYS B 1 28 ? -0.464 -42.562 -27.016 1 95.19 28 LYS B C 1
ATOM 3459 O O . LYS B 1 28 ? 0.132 -43.531 -26.531 1 95.19 28 LYS B O 1
ATOM 3464 N N . GLU B 1 29 ? -0.116 -41.312 -26.953 1 97.12 29 GLU B N 1
ATOM 3465 C CA . GLU B 1 29 ? 1.096 -40.969 -26.219 1 97.12 29 GLU B CA 1
ATOM 3466 C C . GLU B 1 29 ? 0.838 -39.844 -25.219 1 97.12 29 GLU B C 1
ATOM 3468 O O . GLU B 1 29 ? 0.344 -38.781 -25.609 1 97.12 29 GLU B O 1
ATOM 3473 N N . VAL B 1 30 ? 1.19 -40.156 -23.953 1 96.88 30 VAL B N 1
ATOM 3474 C CA . VAL B 1 30 ? 1.07 -39.156 -22.891 1 96.88 30 VAL B CA 1
ATOM 3475 C C . VAL B 1 30 ? 2.453 -38.812 -22.328 1 96.88 30 VAL B C 1
ATOM 3477 O O . VAL B 1 30 ? 3.143 -39.688 -21.812 1 96.88 30 VAL B O 1
ATOM 3480 N N . ILE B 1 31 ? 2.855 -37.562 -22.5 1 98 31 ILE B N 1
ATOM 3481 C CA . ILE B 1 31 ? 4.145 -37.125 -22 1 98 31 ILE B CA 1
ATOM 3482 C C . ILE B 1 31 ? 3.936 -36.188 -20.797 1 98 31 ILE B C 1
ATOM 3484 O O . ILE B 1 31 ? 3.26 -35.188 -20.906 1 98 31 ILE B O 1
ATOM 3488 N N . SER B 1 32 ? 4.559 -36.594 -19.641 1 96.62 32 SER B N 1
ATOM 3489 C CA . SER B 1 32 ? 4.461 -35.781 -18.438 1 96.62 32 SER B CA 1
ATOM 3490 C C . SER B 1 32 ? 5.578 -34.75 -18.375 1 96.62 32 SER B C 1
ATOM 3492 O O . SER B 1 32 ? 6.723 -35.031 -18.734 1 96.62 32 SER B O 1
ATOM 3494 N N . LEU B 1 33 ? 5.223 -33.531 -17.969 1 97 33 LEU B N 1
ATOM 3495 C CA . LEU B 1 33 ? 6.164 -32.438 -17.891 1 97 33 LEU B CA 1
ATOM 3496 C C . LEU B 1 33 ? 6.145 -31.781 -16.516 1 97 33 LEU B C 1
ATOM 3498 O O . LEU B 1 33 ? 5.09 -31.375 -16.031 1 97 33 LEU B O 1
ATOM 3502 N N . TYR B 1 34 ? 7.297 -31.766 -15.883 1 94.38 34 TYR B N 1
ATOM 3503 C CA . TYR B 1 34 ? 7.473 -30.984 -14.664 1 94.38 34 TYR B CA 1
ATOM 3504 C C . TYR B 1 34 ? 8.281 -29.719 -14.93 1 94.38 34 TYR B C 1
ATOM 3506 O O . TYR B 1 34 ? 9.391 -29.781 -15.461 1 94.38 34 TYR B O 1
ATOM 3514 N N . ILE B 1 35 ? 7.688 -28.609 -14.664 1 95.06 35 ILE B N 1
ATOM 3515 C CA . ILE B 1 35 ? 8.336 -27.312 -14.844 1 95.06 35 ILE B CA 1
ATOM 3516 C C . ILE B 1 35 ? 8.789 -26.781 -13.492 1 95.06 35 ILE B C 1
ATOM 3518 O O . ILE B 1 35 ? 7.969 -26.516 -12.609 1 95.06 35 ILE B O 1
ATOM 3522 N N . ASP B 1 36 ? 10.102 -26.547 -13.328 1 93.12 36 ASP B N 1
ATOM 3523 C CA . ASP B 1 36 ? 10.695 -26.078 -12.078 1 93.12 36 ASP B CA 1
ATOM 3524 C C . ASP B 1 36 ? 10.766 -24.562 -12.039 1 93.12 36 ASP B C 1
ATOM 3526 O O . ASP B 1 36 ? 11.594 -23.953 -12.719 1 93.12 36 ASP B O 1
ATOM 3530 N N . GLU B 1 37 ? 9.977 -23.938 -11.266 1 92.75 37 GLU B N 1
ATOM 3531 C CA . GLU B 1 37 ? 9.953 -22.484 -11.078 1 92.75 37 GLU B CA 1
ATOM 3532 C C . GLU B 1 37 ? 10.547 -22.094 -9.734 1 92.75 37 GLU B C 1
ATOM 3534 O O . GLU B 1 37 ? 10.234 -21.031 -9.195 1 92.75 37 GLU B O 1
ATOM 3539 N N . GLY B 1 38 ? 11.609 -22.797 -8.992 1 84.81 38 GLY B N 1
ATOM 3540 C CA . GLY B 1 38 ? 12.25 -22.516 -7.719 1 84.81 38 GLY B CA 1
ATOM 3541 C C . GLY B 1 38 ? 11.453 -23.016 -6.527 1 84.81 38 GLY B C 1
ATOM 3542 O O . GLY B 1 38 ? 11.305 -22.297 -5.535 1 84.81 38 GLY B O 1
ATOM 3543 N N . LYS B 1 39 ? 10.867 -24.016 -6.07 1 67.25 39 LYS B N 1
ATOM 3544 C CA . LYS B 1 39 ? 10.359 -24.75 -4.91 1 67.25 39 LYS B CA 1
ATOM 3545 C C . LYS B 1 39 ? 8.867 -25.031 -5.051 1 67.25 39 LYS B C 1
ATOM 3547 O O . LYS B 1 39 ? 8.039 -24.125 -4.863 1 67.25 39 LYS B O 1
ATOM 3552 N N . VAL B 1 40 ? 8.633 -26 -5.77 1 55.5 40 VAL B N 1
ATOM 3553 C CA . VAL B 1 40 ? 7.246 -26.438 -5.59 1 55.5 40 VAL B CA 1
ATOM 3554 C C . VAL B 1 40 ? 7.133 -27.312 -4.348 1 55.5 40 VAL B C 1
ATOM 3556 O O . VAL B 1 40 ? 8.039 -28.078 -4.035 1 55.5 40 VAL B O 1
ATOM 3559 N N . ARG B 1 41 ? 6.281 -26.844 -3.369 1 51.62 41 ARG B N 1
ATOM 3560 C CA . ARG B 1 41 ? 6.047 -27.562 -2.121 1 51.62 41 ARG B CA 1
ATOM 3561 C C . ARG B 1 41 ? 6.078 -29.062 -2.344 1 51.62 41 ARG B C 1
ATOM 3563 O O . ARG B 1 41 ? 5.547 -29.562 -3.34 1 51.62 41 ARG B O 1
ATOM 3570 N N . ASP B 1 42 ? 6.781 -29.797 -1.459 1 50.56 42 ASP B N 1
ATOM 3571 C CA . ASP B 1 42 ? 6.727 -31.234 -1.188 1 50.56 42 ASP B CA 1
ATOM 3572 C C . ASP B 1 42 ? 7.512 -32.031 -2.236 1 50.56 42 ASP B C 1
ATOM 3574 O O . ASP B 1 42 ? 7.41 -33.25 -2.301 1 50.56 42 ASP B O 1
ATOM 3578 N N . ILE B 1 43 ? 8.016 -31.172 -3.232 1 56.31 43 ILE B N 1
ATOM 3579 C CA . ILE B 1 43 ? 8.758 -31.969 -4.207 1 56.31 43 ILE B CA 1
ATOM 3580 C C . ILE B 1 43 ? 10.227 -32.062 -3.805 1 56.31 43 ILE B C 1
ATOM 3582 O O . ILE B 1 43 ? 10.961 -31.062 -3.912 1 56.31 43 ILE B O 1
ATOM 3586 N N . GLU B 1 44 ? 10.578 -33 -3.031 1 58.75 44 GLU B N 1
ATOM 3587 C CA . GLU B 1 44 ? 11.953 -33.219 -2.578 1 58.75 44 GLU B CA 1
ATOM 3588 C C . GLU B 1 44 ? 12.789 -33.906 -3.654 1 58.75 44 GLU B C 1
ATOM 3590 O O . GLU B 1 44 ? 13.977 -33.625 -3.793 1 58.75 44 GLU B O 1
ATOM 3595 N N . ASP B 1 45 ? 12.078 -34.688 -4.469 1 74.44 45 ASP B N 1
ATOM 3596 C CA . ASP B 1 45 ? 12.891 -35.5 -5.34 1 74.44 45 ASP B CA 1
ATOM 3597 C C . ASP B 1 45 ? 12.242 -35.688 -6.711 1 74.44 45 ASP B C 1
ATOM 3599 O O . ASP B 1 45 ? 11.148 -36.219 -6.828 1 74.44 45 ASP B O 1
ATOM 3603 N N . ILE B 1 46 ? 12.867 -35.188 -7.758 1 85.38 46 ILE B N 1
ATOM 3604 C CA . ILE B 1 46 ? 12.422 -35.25 -9.148 1 85.38 46 ILE B CA 1
ATOM 3605 C C . ILE B 1 46 ? 12.242 -36.688 -9.57 1 85.38 46 ILE B C 1
ATOM 3607 O O . ILE B 1 46 ? 11.352 -37 -10.367 1 85.38 46 ILE B O 1
ATOM 3611 N N . GLU B 1 47 ? 13.055 -37.531 -9 1 85.56 47 GLU B N 1
ATOM 3612 C CA . GLU B 1 47 ? 12.969 -38.938 -9.328 1 85.56 47 GLU B CA 1
ATOM 3613 C C . GLU B 1 47 ? 11.656 -39.562 -8.859 1 85.56 47 GLU B C 1
ATOM 3615 O O . GLU B 1 47 ? 11.094 -40.438 -9.523 1 85.56 47 GLU B O 1
ATOM 3620 N N . ASP B 1 48 ? 11.219 -39.094 -7.781 1 82.94 48 ASP B N 1
ATOM 3621 C CA . ASP B 1 48 ? 9.945 -39.562 -7.254 1 82.94 48 ASP B CA 1
ATOM 3622 C C . ASP B 1 48 ? 8.789 -39.125 -8.148 1 82.94 48 ASP B C 1
ATOM 3624 O O . ASP B 1 48 ? 7.844 -39.875 -8.359 1 82.94 48 ASP B O 1
ATOM 3628 N N . ILE B 1 49 ? 8.898 -37.969 -8.688 1 86.88 49 ILE B N 1
ATOM 3629 C CA . ILE B 1 49 ? 7.859 -37.438 -9.57 1 86.88 49 ILE B CA 1
ATOM 3630 C C . ILE B 1 49 ? 7.84 -38.25 -10.867 1 86.88 49 ILE B C 1
ATOM 3632 O O . ILE B 1 49 ? 6.773 -38.594 -11.367 1 86.88 49 ILE B O 1
ATOM 3636 N N . GLU B 1 50 ? 9.023 -38.5 -11.359 1 90.38 50 GLU B N 1
ATOM 3637 C CA . GLU B 1 50 ? 9.133 -39.281 -12.578 1 90.38 50 GLU B CA 1
ATOM 3638 C C . GLU B 1 50 ? 8.508 -40.656 -12.398 1 90.38 50 GLU B C 1
ATOM 3640 O O . GLU B 1 50 ? 7.73 -41.125 -13.242 1 90.38 50 GLU B O 1
ATOM 3645 N N . LEU B 1 51 ? 8.883 -41.25 -11.305 1 86 51 LEU B N 1
ATOM 3646 C CA . LEU B 1 51 ? 8.367 -42.594 -11.023 1 86 51 LEU B CA 1
ATOM 3647 C C . LEU B 1 51 ? 6.844 -42.562 -10.93 1 86 51 LEU B C 1
ATOM 3649 O O . LEU B 1 51 ? 6.168 -43.438 -11.469 1 86 51 LEU B O 1
ATOM 3653 N N . GLU B 1 52 ? 6.336 -41.594 -10.219 1 83.5 52 GLU B N 1
ATOM 3654 C CA . GLU B 1 52 ? 4.891 -41.438 -10.062 1 83.5 52 GLU B CA 1
ATOM 3655 C C . GLU B 1 52 ? 4.203 -41.281 -11.414 1 83.5 52 GLU B C 1
ATOM 3657 O O . GLU B 1 52 ? 3.162 -41.906 -11.656 1 83.5 52 GLU B O 1
ATOM 3662 N N . CYS B 1 53 ? 4.746 -40.531 -12.289 1 90.81 53 CYS B N 1
ATOM 3663 C CA . CYS B 1 53 ? 4.164 -40.281 -13.594 1 90.81 53 CYS B CA 1
ATOM 3664 C C . CYS B 1 53 ? 4.215 -41.5 -14.469 1 90.81 53 CYS B C 1
ATOM 3666 O O . CYS B 1 53 ? 3.232 -41.844 -15.133 1 90.81 53 CYS B O 1
ATOM 3668 N N . MET B 1 54 ? 5.32 -42.219 -14.375 1 91.5 54 MET B N 1
ATOM 3669 C CA . MET B 1 54 ? 5.5 -43.438 -15.195 1 91.5 54 MET B CA 1
ATOM 3670 C C . MET B 1 54 ? 4.559 -44.531 -14.742 1 91.5 54 MET B C 1
ATOM 3672 O O . MET B 1 54 ? 3.957 -45.219 -15.57 1 91.5 54 MET B O 1
ATOM 3676 N N . VAL B 1 55 ? 4.426 -44.625 -13.469 1 85.38 55 VAL B N 1
ATOM 3677 C CA . VAL B 1 55 ? 3.553 -45.656 -12.906 1 85.38 55 VAL B CA 1
ATOM 3678 C C . VAL B 1 55 ? 2.1 -45.344 -13.266 1 85.38 55 VAL B C 1
ATOM 3680 O O . VAL B 1 55 ? 1.306 -46.25 -13.492 1 85.38 55 VAL B O 1
ATOM 3683 N N . ALA B 1 56 ? 1.811 -44.125 -13.336 1 86.75 56 ALA B N 1
ATOM 3684 C CA . ALA B 1 56 ? 0.451 -43.688 -13.664 1 86.75 56 ALA B CA 1
ATOM 3685 C C . ALA B 1 56 ? 0.139 -43.969 -15.133 1 86.75 56 ALA B C 1
ATOM 3687 O O . ALA B 1 56 ? -1.026 -43.969 -15.539 1 86.75 56 ALA B O 1
ATOM 3688 N N . GLY B 1 57 ? 1.192 -44.188 -16 1 89.81 57 GLY B N 1
ATOM 3689 C CA . GLY B 1 57 ? 0.946 -44.594 -17.375 1 89.81 57 GLY B CA 1
ATOM 3690 C C . GLY B 1 57 ? 1.554 -43.625 -18.391 1 89.81 57 GLY B C 1
ATOM 3691 O O . GLY B 1 57 ? 1.366 -43.812 -19.594 1 89.81 57 GLY B O 1
ATOM 3692 N N . ALA B 1 58 ? 2.324 -42.688 -17.906 1 95.38 58 ALA B N 1
ATOM 3693 C CA . ALA B 1 58 ? 2.982 -41.781 -18.844 1 95.38 58 ALA B CA 1
ATOM 3694 C C . ALA B 1 58 ? 4.012 -42.531 -19.688 1 95.38 58 ALA B C 1
ATOM 3696 O O . ALA B 1 58 ? 4.688 -43.438 -19.203 1 95.38 58 ALA B O 1
ATOM 3697 N N . ASP B 1 59 ? 4.09 -42.125 -20.922 1 97.06 59 ASP B N 1
ATOM 3698 C CA . ASP B 1 59 ? 5.043 -42.75 -21.828 1 97.06 59 ASP B CA 1
ATOM 3699 C C . ASP B 1 59 ? 6.438 -42.156 -21.656 1 97.06 59 ASP B C 1
ATOM 3701 O O . ASP B 1 59 ? 7.441 -42.812 -21.938 1 97.06 59 ASP B O 1
ATOM 3705 N N . LYS B 1 60 ? 6.492 -40.906 -21.281 1 97.31 60 LYS B N 1
ATOM 3706 C CA . LYS B 1 60 ? 7.73 -40.188 -21.078 1 97.31 60 LYS B CA 1
ATOM 3707 C C . LYS B 1 60 ? 7.566 -39.125 -19.984 1 97.31 60 LYS B C 1
ATOM 3709 O O . LYS B 1 60 ? 6.457 -38.625 -19.734 1 97.31 60 LYS B O 1
ATOM 3714 N N . PHE B 1 61 ? 8.68 -38.875 -19.281 1 96.75 61 PHE B N 1
ATOM 3715 C CA . PHE B 1 61 ? 8.734 -37.812 -18.297 1 96.75 61 PHE B CA 1
ATOM 3716 C C . PHE B 1 61 ? 9.82 -36.781 -18.656 1 96.75 61 PHE B C 1
ATOM 3718 O O . PHE B 1 61 ? 10.938 -37.156 -19.016 1 96.75 61 PHE B O 1
ATOM 3725 N N . ILE B 1 62 ? 9.461 -35.469 -18.656 1 97.31 62 ILE B N 1
ATOM 3726 C CA . ILE B 1 62 ? 10.406 -34.406 -18.969 1 97.31 62 ILE B CA 1
ATOM 3727 C C . ILE B 1 62 ? 10.484 -33.438 -17.797 1 97.31 62 ILE B C 1
ATOM 3729 O O . ILE B 1 62 ? 9.453 -33.031 -17.25 1 97.31 62 ILE B O 1
ATOM 3733 N N . TYR B 1 63 ? 11.672 -33.156 -17.328 1 94.81 63 TYR B N 1
ATOM 3734 C CA . TYR B 1 63 ? 11.953 -32.094 -16.375 1 94.81 63 TYR B CA 1
ATOM 3735 C C . TYR B 1 63 ? 12.453 -30.828 -17.078 1 94.81 63 TYR B C 1
ATOM 3737 O O . TYR B 1 63 ? 13.43 -30.891 -17.844 1 94.81 63 TYR B O 1
ATOM 3745 N N . LYS B 1 64 ? 11.75 -29.75 -16.922 1 95.75 64 LYS B N 1
ATOM 3746 C CA . LYS B 1 64 ? 12.164 -28.484 -17.5 1 95.75 64 LYS B CA 1
ATOM 3747 C C . LYS B 1 64 ? 12.555 -27.484 -16.422 1 95.75 64 LYS B C 1
ATOM 3749 O O . LYS B 1 64 ? 11.703 -27.016 -15.664 1 95.75 64 LYS B O 1
ATOM 3754 N N . ASP B 1 65 ? 13.844 -27.172 -16.328 1 94.5 65 ASP B N 1
ATOM 3755 C CA . ASP B 1 65 ? 14.312 -26.109 -15.438 1 94.5 65 ASP B CA 1
ATOM 3756 C C . ASP B 1 65 ? 13.938 -24.734 -15.984 1 94.5 65 ASP B C 1
ATOM 3758 O O . ASP B 1 65 ? 14.406 -24.328 -17.047 1 94.5 65 ASP B O 1
ATOM 3762 N N . TYR B 1 66 ? 13.055 -24.062 -15.305 1 95.88 66 TYR B N 1
ATOM 3763 C CA . TYR B 1 66 ? 12.57 -22.766 -15.766 1 95.88 66 TYR B CA 1
ATOM 3764 C C . TYR B 1 66 ? 12.766 -21.703 -14.695 1 95.88 66 TYR B C 1
ATOM 3766 O O . TYR B 1 66 ? 12.148 -20.641 -14.75 1 95.88 66 TYR B O 1
ATOM 3774 N N . ARG B 1 67 ? 13.656 -21.922 -13.719 1 95.75 67 ARG B N 1
ATOM 3775 C CA . ARG B 1 67 ? 13.867 -21.078 -12.547 1 95.75 67 ARG B CA 1
ATOM 3776 C C . ARG B 1 67 ? 14.422 -19.719 -12.945 1 95.75 67 ARG B C 1
ATOM 3778 O O . ARG B 1 67 ? 13.875 -18.688 -12.562 1 95.75 67 ARG B O 1
ATOM 3785 N N . ILE B 1 68 ? 15.367 -19.688 -13.766 1 96.25 68 ILE B N 1
ATOM 3786 C CA . ILE B 1 68 ? 16.031 -18.453 -14.148 1 96.25 68 ILE B CA 1
ATOM 3787 C C . ILE B 1 68 ? 15.133 -17.641 -15.078 1 96.25 68 ILE B C 1
ATOM 3789 O O . ILE B 1 68 ? 14.977 -16.422 -14.906 1 96.25 68 ILE B O 1
ATOM 3793 N N . GLN B 1 69 ? 14.516 -18.312 -16.047 1 97.06 69 GLN B N 1
ATOM 3794 C CA . GLN B 1 69 ? 13.602 -17.641 -16.969 1 97.06 69 GLN B CA 1
ATOM 3795 C C . GLN B 1 69 ? 12.414 -17.047 -16.234 1 97.06 69 GLN B C 1
ATOM 3797 O O . GLN B 1 69 ? 11.984 -15.93 -16.547 1 97.06 69 GLN B O 1
ATOM 3802 N N . TYR B 1 70 ? 11.945 -17.797 -15.227 1 97.62 70 TYR B N 1
ATOM 3803 C CA . TYR B 1 70 ? 10.805 -17.328 -14.453 1 97.62 70 TYR B CA 1
ATOM 3804 C C . TYR B 1 70 ? 11.148 -16.047 -13.703 1 97.62 70 TYR B C 1
ATOM 3806 O O . TYR B 1 70 ? 10.398 -15.07 -13.75 1 97.62 70 TYR B O 1
ATOM 3814 N N . VAL B 1 71 ? 12.312 -15.992 -13.094 1 97.69 71 VAL B N 1
ATOM 3815 C CA . VAL B 1 71 ? 12.719 -14.859 -12.266 1 97.69 71 VAL B CA 1
ATOM 3816 C C . VAL B 1 71 ? 13.07 -13.664 -13.148 1 97.69 71 VAL B C 1
ATOM 3818 O O . VAL B 1 71 ? 12.648 -12.539 -12.875 1 97.69 71 VAL B O 1
ATOM 3821 N N . GLU B 1 72 ? 13.719 -13.859 -14.281 1 97.44 72 GLU B N 1
ATOM 3822 C CA . GLU B 1 72 ? 14.266 -12.781 -15.102 1 97.44 72 GLU B CA 1
ATOM 3823 C C . GLU B 1 72 ? 13.195 -12.211 -16.031 1 97.44 72 GLU B C 1
ATOM 3825 O O . GLU B 1 72 ? 13.219 -11.023 -16.359 1 97.44 72 GLU B O 1
ATOM 3830 N N . ASN B 1 73 ? 12.25 -13.078 -16.438 1 97.75 73 ASN B N 1
ATOM 3831 C CA . ASN B 1 73 ? 11.312 -12.625 -17.469 1 97.75 73 ASN B CA 1
ATOM 3832 C C . ASN B 1 73 ? 9.953 -12.281 -16.875 1 97.75 73 ASN B C 1
ATOM 3834 O O . ASN B 1 73 ? 9.148 -11.609 -17.516 1 97.75 73 ASN B O 1
ATOM 3838 N N . PHE B 1 74 ? 9.68 -12.758 -15.688 1 98.5 74 PHE B N 1
ATOM 3839 C CA . PHE B 1 74 ? 8.352 -12.555 -15.133 1 98.5 74 PHE B CA 1
ATOM 3840 C C . PHE B 1 74 ? 8.422 -11.805 -13.805 1 98.5 74 PHE B C 1
ATOM 3842 O O . PHE B 1 74 ? 7.961 -10.672 -13.695 1 98.5 74 PHE B O 1
ATOM 3849 N N . ILE B 1 75 ? 9.164 -12.344 -12.836 1 98.56 75 ILE B N 1
ATOM 3850 C CA . ILE B 1 75 ? 9.203 -11.758 -11.5 1 98.56 75 ILE B CA 1
ATOM 3851 C C . ILE B 1 75 ? 9.875 -10.383 -11.562 1 98.56 75 ILE B C 1
ATOM 3853 O O . ILE B 1 75 ? 9.43 -9.445 -10.898 1 98.56 75 ILE B O 1
ATOM 3857 N N . LEU B 1 76 ? 10.945 -10.266 -12.367 1 98.81 76 LEU B N 1
ATOM 3858 C CA . LEU B 1 76 ? 11.648 -8.984 -12.484 1 98.81 76 LEU B CA 1
ATOM 3859 C C . LEU B 1 76 ? 10.703 -7.898 -12.992 1 98.81 76 LEU B C 1
ATOM 3861 O O . LEU B 1 76 ? 10.758 -6.762 -12.516 1 98.81 76 LEU B O 1
ATOM 3865 N N . LYS B 1 77 ? 9.859 -8.227 -13.945 1 98.81 77 LYS B N 1
ATOM 3866 C CA . LYS B 1 77 ? 8.898 -7.258 -14.453 1 98.81 77 LYS B CA 1
ATOM 3867 C C . LYS B 1 77 ? 7.934 -6.816 -13.352 1 98.81 77 LYS B C 1
ATOM 3869 O O . LYS B 1 77 ? 7.539 -5.648 -13.297 1 98.81 77 LYS B O 1
ATOM 3874 N N . ALA B 1 78 ? 7.547 -7.754 -12.531 1 98.88 78 ALA B N 1
ATOM 3875 C CA . ALA B 1 78 ? 6.656 -7.43 -11.422 1 98.88 78 ALA B CA 1
ATOM 3876 C C . ALA B 1 78 ? 7.344 -6.5 -10.422 1 98.88 78 ALA B C 1
ATOM 3878 O O . ALA B 1 78 ? 6.719 -5.586 -9.875 1 98.88 78 ALA B O 1
ATOM 3879 N N . ILE B 1 79 ? 8.641 -6.723 -10.164 1 98.81 79 ILE B N 1
ATOM 3880 C CA . ILE B 1 79 ? 9.398 -5.867 -9.258 1 98.81 79 ILE B CA 1
ATOM 3881 C C . ILE B 1 79 ? 9.453 -4.445 -9.812 1 98.81 79 ILE B C 1
ATOM 3883 O O . ILE B 1 79 ? 9.133 -3.484 -9.117 1 98.81 79 ILE B O 1
ATOM 3887 N N . LYS B 1 80 ? 9.781 -4.344 -11.117 1 98.81 80 LYS B N 1
ATOM 3888 C CA . LYS B 1 80 ? 9.891 -3.035 -11.75 1 98.81 80 LYS B CA 1
ATOM 3889 C C . LYS B 1 80 ? 8.539 -2.328 -11.789 1 98.81 80 LYS B C 1
ATOM 3891 O O . LYS B 1 80 ? 8.469 -1.098 -11.766 1 98.81 80 LYS B O 1
ATOM 3896 N N . ALA B 1 81 ? 7.469 -3.092 -11.766 1 98.75 81 ALA B N 1
ATOM 3897 C CA . ALA B 1 81 ? 6.117 -2.547 -11.82 1 98.75 81 ALA B CA 1
ATOM 3898 C C . ALA B 1 81 ? 5.57 -2.299 -10.414 1 98.75 81 ALA B C 1
ATOM 3900 O O . ALA B 1 81 ? 4.41 -1.91 -10.258 1 98.75 81 ALA B O 1
ATOM 3901 N N . ASN B 1 82 ? 6.406 -2.537 -9.406 1 98.62 82 ASN B N 1
ATOM 3902 C CA . ASN B 1 82 ? 5.914 -2.457 -8.031 1 98.62 82 ASN B CA 1
ATOM 3903 C C . ASN B 1 82 ? 4.574 -3.174 -7.871 1 98.62 82 ASN B C 1
ATOM 3905 O O . ASN B 1 82 ? 3.641 -2.631 -7.281 1 98.62 82 ASN B O 1
ATOM 3909 N N . ALA B 1 83 ? 4.461 -4.363 -8.336 1 98.19 83 ALA B N 1
ATOM 3910 C CA . ALA B 1 83 ? 3.182 -5.039 -8.531 1 98.19 83 ALA B CA 1
ATOM 3911 C C . ALA B 1 83 ? 2.654 -5.609 -7.215 1 98.19 83 ALA B C 1
ATOM 3913 O O . ALA B 1 83 ? 3.297 -6.461 -6.598 1 98.19 83 ALA B O 1
ATOM 3914 N N . ILE B 1 84 ? 1.54 -5.18 -6.777 1 97.38 84 ILE B N 1
ATOM 3915 C CA . ILE B 1 84 ? 0.756 -5.719 -5.672 1 97.38 84 ILE B CA 1
ATOM 3916 C C . ILE B 1 84 ? -0.733 -5.555 -5.965 1 97.38 84 ILE B C 1
ATOM 3918 O O . ILE B 1 84 ? -1.22 -4.43 -6.121 1 97.38 84 ILE B O 1
ATOM 3922 N N . TYR B 1 85 ? -1.369 -6.641 -6.18 1 97.62 85 TYR B N 1
ATOM 3923 C CA . TYR B 1 85 ? -2.801 -6.625 -6.453 1 97.62 85 TYR B CA 1
ATOM 3924 C C . TYR B 1 85 ? -3.604 -6.562 -5.16 1 97.62 85 TYR B C 1
ATOM 3926 O O . TYR B 1 85 ? -3.428 -7.402 -4.273 1 97.62 85 TYR B O 1
ATOM 3934 N N . GLN B 1 86 ? -4.391 -5.477 -5.016 1 96 86 GLN B N 1
ATOM 3935 C CA . GLN B 1 86 ? -5.316 -5.207 -3.924 1 96 86 GLN B CA 1
ATOM 3936 C C . GLN B 1 86 ? -4.625 -5.324 -2.57 1 96 86 GLN B C 1
ATOM 3938 O O . GLN B 1 86 ? -5.156 -5.938 -1.645 1 96 86 GLN B O 1
ATOM 3943 N N . ASN B 1 87 ? -3.402 -4.859 -2.484 1 93.81 87 ASN B N 1
ATOM 3944 C CA . ASN B 1 87 ? -2.619 -4.594 -1.282 1 93.81 87 ASN B CA 1
ATOM 3945 C C . ASN B 1 87 ? -2.279 -5.887 -0.541 1 93.81 87 ASN B C 1
ATOM 3947 O O . ASN B 1 87 ? -2.219 -5.902 0.69 1 93.81 87 ASN B O 1
ATOM 3951 N N . GLY B 1 88 ? -2.107 -6.965 -1.308 1 95.88 88 GLY B N 1
ATOM 3952 C CA . GLY B 1 88 ? -1.747 -8.164 -0.566 1 95.88 88 GLY B CA 1
ATOM 3953 C C . GLY B 1 88 ? -1.287 -9.305 -1.457 1 95.88 88 GLY B C 1
ATOM 3954 O O . GLY B 1 88 ? -0.592 -10.211 -1.001 1 95.88 88 GLY B O 1
ATOM 3955 N N . CYS B 1 89 ? -1.68 -9.234 -2.656 1 97.25 89 CYS B N 1
ATOM 3956 C CA . CYS B 1 89 ? -1.316 -10.281 -3.609 1 97.25 89 CYS B CA 1
ATOM 3957 C C . CYS B 1 89 ? -0.176 -9.82 -4.512 1 97.25 89 CYS B C 1
ATOM 3959 O O . CYS B 1 89 ? -0.342 -8.891 -5.305 1 97.25 89 CYS B O 1
ATOM 3961 N N . PHE B 1 90 ? 0.935 -10.484 -4.434 1 98.06 90 PHE B N 1
ATOM 3962 C CA . PHE B 1 90 ? 2.105 -10.102 -5.215 1 98.06 90 PHE B CA 1
ATOM 3963 C C . PHE B 1 90 ? 2.154 -10.875 -6.527 1 98.06 90 PHE B C 1
ATOM 3965 O O . PHE B 1 90 ? 3.221 -11.023 -7.125 1 98.06 90 PHE B O 1
ATOM 3972 N N . LEU B 1 91 ? 1.062 -11.508 -6.93 1 98.19 91 LEU B N 1
ATOM 3973 C CA . LEU B 1 91 ? 0.795 -12.078 -8.242 1 98.19 91 LEU B CA 1
ATOM 3974 C C . LEU B 1 91 ? 1.675 -13.297 -8.492 1 98.19 91 LEU B C 1
ATOM 3976 O O . LEU B 1 91 ? 2.107 -13.539 -9.617 1 98.19 91 LEU B O 1
ATOM 3980 N N . SER B 1 92 ? 2.039 -14.039 -7.469 1 96.44 92 SER B N 1
ATOM 3981 C CA . SER B 1 92 ? 2.918 -15.195 -7.609 1 96.44 92 SER B CA 1
ATOM 3982 C C . SER B 1 92 ? 2.295 -16.25 -8.508 1 96.44 92 SER B C 1
ATOM 3984 O O . SER B 1 92 ? 2.939 -16.75 -9.438 1 96.44 92 SER B O 1
ATOM 3986 N N . ALA B 1 93 ? 1.04 -16.609 -8.266 1 94.81 93 ALA B N 1
ATOM 3987 C CA . ALA B 1 93 ? 0.358 -17.625 -9.07 1 94.81 93 ALA B CA 1
ATOM 3988 C C . ALA B 1 93 ? 0.116 -17.125 -10.484 1 94.81 93 ALA B C 1
ATOM 3990 O O . ALA B 1 93 ? 0.277 -17.875 -11.453 1 94.81 93 ALA B O 1
ATOM 3991 N N . GLU B 1 94 ? -0.284 -15.906 -10.586 1 96.94 94 GLU B N 1
ATOM 3992 C CA . GLU B 1 94 ? -0.611 -15.305 -11.875 1 96.94 94 GLU B CA 1
ATOM 3993 C C . GLU B 1 94 ? 0.606 -15.281 -12.797 1 96.94 94 GLU B C 1
ATOM 3995 O O . GLU B 1 94 ? 0.506 -15.625 -13.977 1 96.94 94 GLU B O 1
ATOM 4000 N N . LEU B 1 95 ? 1.726 -14.875 -12.227 1 98.25 95 LEU B N 1
ATOM 4001 C CA . LEU B 1 95 ? 2.971 -14.875 -12.984 1 98.25 95 LEU B CA 1
ATOM 4002 C C . LEU B 1 95 ? 3.4 -16.297 -13.328 1 98.25 95 LEU B C 1
ATOM 4004 O O . LEU B 1 95 ? 3.842 -16.562 -14.453 1 98.25 95 LEU B O 1
ATOM 4008 N N . SER B 1 96 ? 3.262 -17.156 -12.43 1 96.62 96 SER B N 1
ATOM 4009 C CA . SER B 1 96 ? 3.635 -18.547 -12.609 1 96.62 96 SER B CA 1
ATOM 4010 C C . SER B 1 96 ? 2.846 -19.203 -13.742 1 96.62 96 SER B C 1
ATOM 4012 O O . SER B 1 96 ? 3.408 -19.922 -14.562 1 96.62 96 SER B O 1
ATOM 4014 N N . ARG B 1 97 ? 1.541 -18.969 -13.836 1 96.94 97 ARG B N 1
ATOM 4015 C CA . ARG B 1 97 ? 0.722 -19.594 -14.867 1 96.94 97 ARG B CA 1
ATOM 4016 C C . ARG B 1 97 ? 1.175 -19.156 -16.266 1 96.94 97 ARG B C 1
ATOM 4018 O O . ARG B 1 97 ? 1.089 -19.938 -17.219 1 96.94 97 ARG B O 1
ATOM 4025 N N . SER B 1 98 ? 1.526 -17.906 -16.391 1 96.94 98 SER B N 1
ATOM 4026 C CA . SER B 1 98 ? 2.068 -17.453 -17.656 1 96.94 98 SER B CA 1
ATOM 4027 C C . SER B 1 98 ? 3.4 -18.125 -17.969 1 96.94 98 SER B C 1
ATOM 4029 O O . SER B 1 98 ? 3.646 -18.531 -19.109 1 96.94 98 SER B O 1
ATOM 4031 N N . ALA B 1 99 ? 4.215 -18.25 -17 1 97.5 99 ALA B N 1
ATOM 4032 C CA . ALA B 1 99 ? 5.527 -18.875 -17.156 1 97.5 99 ALA B CA 1
ATOM 4033 C C . ALA B 1 99 ? 5.387 -20.359 -17.5 1 97.5 99 ALA B C 1
ATOM 4035 O O . ALA B 1 99 ? 6.078 -20.859 -18.391 1 97.5 99 ALA B O 1
ATOM 4036 N N . ILE B 1 100 ? 4.508 -21.031 -16.781 1 97.25 100 ILE B N 1
ATOM 4037 C CA . ILE B 1 100 ? 4.277 -22.453 -17 1 97.25 100 ILE B CA 1
ATOM 4038 C C . ILE B 1 100 ? 3.734 -22.688 -18.406 1 97.25 100 ILE B C 1
ATOM 4040 O O . ILE B 1 100 ? 4.168 -23.609 -19.094 1 97.25 100 ILE B O 1
ATOM 4044 N N . ALA B 1 101 ? 2.826 -21.875 -18.781 1 97.5 101 ALA B N 1
ATOM 4045 C CA . ALA B 1 101 ? 2.285 -22 -20.141 1 97.5 101 ALA B CA 1
ATOM 4046 C C . ALA B 1 101 ? 3.381 -21.812 -21.188 1 97.5 101 ALA B C 1
ATOM 4048 O O . ALA B 1 101 ? 3.479 -22.594 -22.125 1 97.5 101 ALA B O 1
ATOM 4049 N N . GLU B 1 102 ? 4.176 -20.797 -21.016 1 97.62 102 GLU B N 1
ATOM 4050 C CA . GLU B 1 102 ? 5.266 -20.531 -21.938 1 97.62 102 GLU B CA 1
ATOM 4051 C C . GLU B 1 102 ? 6.238 -21.703 -22 1 97.62 102 GLU B C 1
ATOM 4053 O O . GLU B 1 102 ? 6.621 -22.141 -23.094 1 97.62 102 GLU B O 1
ATOM 4058 N N . ALA B 1 103 ? 6.621 -22.234 -20.875 1 98.12 103 ALA B N 1
ATOM 4059 C CA . ALA B 1 103 ? 7.543 -23.359 -20.797 1 98.12 103 ALA B CA 1
ATOM 4060 C C . ALA B 1 103 ? 6.945 -24.594 -21.453 1 98.12 103 ALA B C 1
ATOM 4062 O O . ALA B 1 103 ? 7.633 -25.312 -22.188 1 98.12 103 ALA B O 1
ATOM 4063 N N . ALA B 1 104 ? 5.676 -24.875 -21.141 1 98.5 104 ALA B N 1
ATOM 4064 C CA . ALA B 1 104 ? 4.992 -26.031 -21.703 1 98.5 104 ALA B CA 1
ATOM 4065 C C . ALA B 1 104 ? 4.918 -25.922 -23.234 1 98.5 104 ALA B C 1
ATOM 4067 O O . ALA B 1 104 ? 5.121 -26.922 -23.938 1 98.5 104 ALA B O 1
ATOM 4068 N N . VAL B 1 105 ? 4.668 -24.766 -23.734 1 97.88 105 VAL B N 1
ATOM 4069 C CA . VAL B 1 105 ? 4.555 -24.547 -25.172 1 97.88 105 VAL B CA 1
ATOM 4070 C C . VAL B 1 105 ? 5.918 -24.75 -25.828 1 97.88 105 VAL B C 1
ATOM 4072 O O . VAL B 1 105 ? 6.008 -25.328 -26.922 1 97.88 105 VAL B O 1
ATOM 4075 N N . GLU B 1 106 ? 6.934 -24.281 -25.188 1 98.06 106 GLU B N 1
ATOM 4076 C CA . GLU B 1 106 ? 8.281 -24.531 -25.703 1 98.06 106 GLU B CA 1
ATOM 4077 C C . GLU B 1 106 ? 8.547 -26.016 -25.875 1 98.06 106 GLU B C 1
ATOM 4079 O O . GLU B 1 106 ? 9.008 -26.438 -26.938 1 98.06 106 GLU B O 1
ATOM 4084 N N . VAL B 1 107 ? 8.203 -26.781 -24.875 1 98.19 107 VAL B N 1
ATOM 4085 C CA . VAL B 1 107 ? 8.422 -28.219 -24.922 1 98.19 107 VAL B CA 1
ATOM 4086 C C . VAL B 1 107 ? 7.516 -28.859 -25.984 1 98.19 107 VAL B C 1
ATOM 4088 O O . VAL B 1 107 ? 7.949 -29.719 -26.75 1 98.19 107 VAL B O 1
ATOM 4091 N N . ALA B 1 108 ? 6.285 -28.453 -26 1 98 108 ALA B N 1
ATOM 4092 C CA . ALA B 1 108 ? 5.32 -28.969 -26.969 1 98 108 ALA B CA 1
ATOM 4093 C C . ALA B 1 108 ? 5.785 -28.703 -28.391 1 98 108 ALA B C 1
ATOM 4095 O O . ALA B 1 108 ? 5.625 -29.547 -29.281 1 98 108 ALA B O 1
ATOM 4096 N N . ASN B 1 109 ? 6.328 -27.516 -28.656 1 97.31 109 ASN B N 1
ATOM 4097 C CA . ASN B 1 109 ? 6.871 -27.188 -29.969 1 97.31 109 ASN B CA 1
ATOM 4098 C C . ASN B 1 109 ? 8.031 -28.109 -30.344 1 97.31 109 ASN B C 1
ATOM 4100 O O . ASN B 1 109 ? 8.094 -28.609 -31.469 1 97.31 109 ASN B O 1
ATOM 4104 N N . ASP B 1 110 ? 8.914 -28.359 -29.422 1 97.12 110 ASP B N 1
ATOM 4105 C CA . ASP B 1 110 ? 10.055 -29.234 -29.672 1 97.12 110 ASP B CA 1
ATOM 4106 C C . ASP B 1 110 ? 9.609 -30.641 -30.016 1 97.12 110 ASP B C 1
ATOM 4108 O O . ASP B 1 110 ? 10.266 -31.328 -30.797 1 97.12 110 ASP B O 1
ATOM 4112 N N . LEU B 1 111 ? 8.438 -31.047 -29.453 1 96.56 111 LEU B N 1
ATOM 4113 C CA . LEU B 1 111 ? 7.961 -32.406 -29.625 1 96.56 111 LEU B CA 1
ATOM 4114 C C . LEU B 1 111 ? 6.895 -32.5 -30.703 1 96.56 111 LEU B C 1
ATOM 4116 O O . LEU B 1 111 ? 6.375 -33.594 -31 1 96.56 111 LEU B O 1
ATOM 4120 N N . ASN B 1 112 ? 6.551 -31.328 -31.219 1 96.5 112 ASN B N 1
ATOM 4121 C CA . ASN B 1 112 ? 5.504 -31.234 -32.25 1 96.5 112 ASN B CA 1
ATOM 4122 C C . ASN B 1 112 ? 4.172 -31.766 -31.719 1 96.5 112 ASN B C 1
ATOM 4124 O O . ASN B 1 112 ? 3.523 -32.562 -32.375 1 96.5 112 ASN B O 1
ATOM 4128 N N . ILE B 1 113 ? 3.859 -31.391 -30.516 1 97.25 113 ILE B N 1
ATOM 4129 C CA . ILE B 1 113 ? 2.598 -31.75 -29.875 1 97.25 113 ILE B CA 1
ATOM 4130 C C . ILE B 1 113 ? 1.677 -30.531 -29.844 1 97.25 113 ILE B C 1
ATOM 4132 O O . ILE B 1 113 ? 2.117 -29.422 -29.531 1 97.25 113 ILE B O 1
ATOM 4136 N N . ASP B 1 114 ? 0.446 -30.734 -30.062 1 96.69 114 ASP B N 1
ATOM 4137 C CA . ASP B 1 114 ? -0.499 -29.625 -30.109 1 96.69 114 ASP B CA 1
ATOM 4138 C C . ASP B 1 114 ? -1.246 -29.484 -28.781 1 96.69 114 ASP B C 1
ATOM 4140 O O . ASP B 1 114 ? -1.652 -28.391 -28.406 1 96.69 114 ASP B O 1
ATOM 4144 N N . TYR B 1 115 ? -1.503 -30.625 -28.094 1 97.56 115 TYR B N 1
ATOM 4145 C CA . TYR B 1 115 ? -2.355 -30.656 -26.906 1 97.56 115 TYR B CA 1
ATOM 4146 C C . TYR B 1 115 ? -1.525 -30.516 -25.641 1 97.56 115 TYR B C 1
ATOM 4148 O O . TYR B 1 115 ? -0.525 -31.219 -25.469 1 97.56 115 TYR B O 1
ATOM 4156 N N . ILE B 1 116 ? -1.867 -29.609 -24.75 1 97.69 116 ILE B N 1
ATOM 4157 C CA . ILE B 1 116 ? -1.256 -29.438 -23.438 1 97.69 116 ILE B CA 1
ATOM 4158 C C . ILE B 1 116 ? -2.326 -29.531 -22.359 1 97.69 116 ILE B C 1
ATOM 4160 O O . ILE B 1 116 ? -3.268 -28.734 -22.328 1 97.69 116 ILE B O 1
ATOM 4164 N N . ALA B 1 117 ? -2.176 -30.5 -21.516 1 95.94 117 ALA B N 1
ATOM 4165 C CA . ALA B 1 117 ? -3.119 -30.703 -20.422 1 95.94 117 ALA B CA 1
ATOM 4166 C C . ALA B 1 117 ? -2.572 -30.109 -19.125 1 95.94 117 ALA B C 1
ATOM 4168 O O . ALA B 1 117 ? -1.374 -30.219 -18.844 1 95.94 117 ALA B O 1
ATOM 4169 N N . HIS B 1 118 ? -3.395 -29.469 -18.359 1 94.44 118 HIS B N 1
ATOM 4170 C CA . HIS B 1 118 ? -3.027 -28.953 -17.047 1 94.44 118 HIS B CA 1
ATOM 4171 C C . HIS B 1 118 ? -4.082 -29.297 -16 1 94.44 118 HIS B C 1
ATOM 4173 O O . HIS B 1 118 ? -5.133 -29.859 -16.344 1 94.44 118 HIS B O 1
ATOM 4179 N N . GLN B 1 119 ? -3.781 -28.984 -14.711 1 88.94 119 GLN B N 1
ATOM 4180 C CA . GLN B 1 119 ? -4.684 -29.422 -13.648 1 88.94 119 GLN B CA 1
ATOM 4181 C C . GLN B 1 119 ? -5.125 -28.25 -12.781 1 88.94 119 GLN B C 1
ATOM 4183 O O . GLN B 1 119 ? -5.406 -28.422 -11.594 1 88.94 119 GLN B O 1
ATOM 4188 N N . PHE B 1 120 ? -5.117 -27.094 -13.297 1 87.75 120 PHE B N 1
ATOM 4189 C CA . PHE B 1 120 ? -5.508 -25.906 -12.539 1 87.75 120 PHE B CA 1
ATOM 4190 C C . PHE B 1 120 ? -7.02 -25.703 -12.594 1 87.75 120 PHE B C 1
ATOM 4192 O O . PHE B 1 120 ? -7.676 -26.156 -13.539 1 87.75 120 PHE B O 1
ATOM 4199 N N . SER B 1 121 ? -7.566 -25.078 -11.578 1 80.69 121 SER B N 1
ATOM 4200 C CA . SER B 1 121 ? -8.984 -24.734 -11.484 1 80.69 121 SER B CA 1
ATOM 4201 C C . SER B 1 121 ? -9.172 -23.25 -11.195 1 80.69 121 SER B C 1
ATOM 4203 O O . SER B 1 121 ? -8.203 -22.531 -10.961 1 80.69 121 SER B O 1
ATOM 4205 N N . GLY B 1 122 ? -10.43 -22.812 -11.32 1 81.06 122 GLY B N 1
ATOM 4206 C CA . GLY B 1 122 ? -10.742 -21.438 -10.961 1 81.06 122 GLY B CA 1
ATOM 4207 C C . GLY B 1 122 ? -10.094 -20.406 -11.867 1 81.06 122 GLY B C 1
ATOM 4208 O O . GLY B 1 122 ? -10.109 -20.562 -13.094 1 81.06 122 GLY B O 1
ATOM 4209 N N . ASN B 1 123 ? -9.508 -19.406 -11.25 1 86.88 123 ASN B N 1
ATOM 4210 C CA . ASN B 1 123 ? -8.844 -18.344 -12.008 1 86.88 123 ASN B CA 1
ATOM 4211 C C . ASN B 1 123 ? -7.652 -18.891 -12.797 1 86.88 123 ASN B C 1
ATOM 4213 O O . ASN B 1 123 ? -7.398 -18.453 -13.922 1 86.88 123 ASN B O 1
ATOM 4217 N N . ASP B 1 124 ? -7.055 -19.828 -12.227 1 90.62 124 ASP B N 1
ATOM 4218 C CA . ASP B 1 124 ? -5.82 -20.328 -12.82 1 90.62 124 ASP B CA 1
ATOM 4219 C C . ASP B 1 124 ? -6.109 -21.172 -14.062 1 90.62 124 ASP B C 1
ATOM 4221 O O . ASP B 1 124 ? -5.297 -21.203 -14.992 1 90.62 124 ASP B O 1
ATOM 4225 N N . GLN B 1 125 ? -7.25 -21.844 -14.047 1 89 125 GLN B N 1
ATOM 4226 C CA . GLN B 1 125 ? -7.625 -22.547 -15.266 1 89 125 GLN B CA 1
ATOM 4227 C C . GLN B 1 125 ? -7.812 -21.578 -16.438 1 89 125 GLN B C 1
ATOM 4229 O O . GLN B 1 125 ? -7.395 -21.859 -17.562 1 89 125 GLN B O 1
ATOM 4234 N N . VAL B 1 126 ? -8.406 -20.469 -16.094 1 88.81 126 VAL B N 1
ATOM 4235 C CA . VAL B 1 126 ? -8.648 -19.438 -17.094 1 88.81 126 VAL B CA 1
ATOM 4236 C C . VAL B 1 126 ? -7.316 -18.891 -17.609 1 88.81 126 VAL B C 1
ATOM 4238 O O . VAL B 1 126 ? -7.109 -18.797 -18.828 1 88.81 126 VAL B O 1
ATOM 4241 N N . ARG B 1 127 ? -6.414 -18.641 -16.766 1 93.62 127 ARG B N 1
ATOM 4242 C CA . ARG B 1 127 ? -5.105 -18.109 -17.125 1 93.62 127 ARG B CA 1
ATOM 4243 C C . ARG B 1 127 ? -4.336 -19.078 -18.016 1 93.62 127 ARG B C 1
ATOM 4245 O O . ARG B 1 127 ? -3.783 -18.703 -19.047 1 93.62 127 ARG B O 1
ATOM 4252 N N . MET B 1 128 ? -4.395 -20.312 -17.641 1 94.38 128 MET B N 1
ATOM 4253 C CA . MET B 1 128 ? -3.666 -21.344 -18.359 1 94.38 128 MET B CA 1
ATOM 4254 C C . MET B 1 128 ? -4.254 -21.547 -19.766 1 94.38 128 MET B C 1
ATOM 4256 O O . MET B 1 128 ? -3.521 -21.562 -20.75 1 94.38 128 MET B O 1
ATOM 4260 N N . ASP B 1 129 ? -5.559 -21.656 -19.797 1 92.69 129 ASP B N 1
ATOM 4261 C CA . ASP B 1 129 ? -6.227 -21.859 -21.078 1 92.69 129 ASP B CA 1
ATOM 4262 C C . ASP B 1 129 ? -5.922 -20.719 -22.047 1 92.69 129 ASP B C 1
ATOM 4264 O O . ASP B 1 129 ? -5.551 -20.953 -23.203 1 92.69 129 ASP B O 1
ATOM 4268 N N . MET B 1 130 ? -6.012 -19.516 -21.547 1 91 130 MET B N 1
ATOM 4269 C CA . MET B 1 130 ? -5.82 -18.344 -22.391 1 91 130 MET B CA 1
ATOM 4270 C C . MET B 1 130 ? -4.383 -18.281 -22.906 1 91 130 MET B C 1
ATOM 4272 O O . MET B 1 130 ? -4.156 -18.062 -24.094 1 91 130 MET B O 1
ATOM 4276 N N . ASN B 1 131 ? -3.436 -18.531 -22.062 1 92.88 131 ASN B N 1
ATOM 4277 C CA . ASN B 1 131 ? -2.035 -18.391 -22.453 1 92.88 131 ASN B CA 1
ATOM 4278 C C . ASN B 1 131 ? -1.612 -19.5 -23.406 1 92.88 131 ASN B C 1
ATOM 4280 O O . ASN B 1 131 ? -0.911 -19.25 -24.391 1 92.88 131 ASN B O 1
ATOM 4284 N N . ILE B 1 132 ? -2.072 -20.703 -23.156 1 94.38 132 ILE B N 1
ATOM 4285 C CA . ILE B 1 132 ? -1.746 -21.828 -24.031 1 94.38 132 ILE B CA 1
ATOM 4286 C C . ILE B 1 132 ? -2.344 -21.594 -25.422 1 94.38 132 ILE B C 1
ATOM 4288 O O . ILE B 1 132 ? -1.676 -21.797 -26.438 1 94.38 132 ILE B O 1
ATOM 4292 N N . GLU B 1 133 ? -3.543 -21.094 -25.469 1 92.25 133 GLU B N 1
ATOM 4293 C CA . GLU B 1 133 ? -4.234 -20.844 -26.734 1 92.25 133 GLU B CA 1
ATOM 4294 C C . GLU B 1 133 ? -3.557 -19.719 -27.516 1 92.25 133 GLU B C 1
ATOM 4296 O O . GLU B 1 133 ? -3.373 -19.828 -28.734 1 92.25 133 GLU B O 1
ATOM 4301 N N . ILE B 1 134 ? -3.205 -18.672 -26.812 1 90.31 134 ILE B N 1
ATOM 4302 C CA . ILE B 1 134 ? -2.588 -17.531 -27.469 1 90.31 134 ILE B CA 1
ATOM 4303 C C . ILE B 1 134 ? -1.252 -17.938 -28.078 1 90.31 134 ILE B C 1
ATOM 4305 O O . ILE B 1 134 ? -0.855 -17.406 -29.125 1 90.31 134 ILE B O 1
ATOM 4309 N N . LEU B 1 135 ? -0.627 -18.922 -27.484 1 92.94 135 LEU B N 1
ATOM 4310 C CA . LEU B 1 135 ? 0.664 -19.406 -27.969 1 92.94 135 LEU B CA 1
ATOM 4311 C C . LEU B 1 135 ? 0.484 -20.531 -28.969 1 92.94 135 LEU B C 1
ATOM 4313 O O . LEU B 1 135 ? 1.424 -21.297 -29.234 1 92.94 135 LEU B O 1
ATOM 4317 N N . ASN B 1 136 ? -0.713 -20.719 -29.422 1 91.38 136 ASN B N 1
ATOM 4318 C CA . ASN B 1 136 ? -1.072 -21.562 -30.562 1 91.38 136 ASN B CA 1
ATOM 4319 C C . ASN B 1 136 ? -1.019 -23.047 -30.203 1 91.38 136 ASN B C 1
ATOM 4321 O O . ASN B 1 136 ? -0.502 -23.859 -30.969 1 91.38 136 ASN B O 1
ATOM 4325 N N . LYS B 1 137 ? -1.436 -23.391 -29.062 1 95.44 137 LYS B N 1
ATOM 4326 C CA . LYS B 1 137 ? -1.646 -24.781 -28.625 1 95.44 137 LYS B CA 1
ATOM 4327 C C . LYS B 1 137 ? -3.07 -24.984 -28.125 1 95.44 137 LYS B C 1
ATOM 4329 O O . LYS B 1 137 ? -3.83 -24.031 -27.984 1 95.44 137 LYS B O 1
ATOM 4334 N N . ILE B 1 138 ? -3.455 -26.219 -27.938 1 94.44 138 ILE B N 1
ATOM 4335 C CA . ILE B 1 138 ? -4.805 -26.562 -27.5 1 94.44 138 ILE B CA 1
ATOM 4336 C C . ILE B 1 138 ? -4.785 -26.984 -26.031 1 94.44 138 ILE B C 1
ATOM 4338 O O . ILE B 1 138 ? -4.242 -28.031 -25.703 1 94.44 138 ILE B O 1
ATOM 4342 N N . PRO B 1 139 ? -5.344 -26.156 -25.156 1 94.5 139 PRO B N 1
ATOM 4343 C CA . PRO B 1 139 ? -5.348 -26.516 -23.734 1 94.5 139 PRO B CA 1
ATOM 4344 C C . PRO B 1 139 ? -6.395 -27.578 -23.391 1 94.5 139 PRO B C 1
ATOM 4346 O O . PRO B 1 139 ? -7.461 -27.609 -24.016 1 94.5 139 PRO B O 1
ATOM 4349 N N . ILE B 1 140 ? -6.035 -28.422 -22.469 1 92.75 140 ILE B N 1
ATOM 4350 C CA . ILE B 1 140 ? -6.961 -29.359 -21.844 1 92.75 140 ILE B CA 1
ATOM 4351 C C . ILE B 1 140 ? -6.98 -29.125 -20.328 1 92.75 140 ILE B C 1
ATOM 4353 O O . ILE B 1 140 ? -6 -29.422 -19.641 1 92.75 140 ILE B O 1
ATOM 4357 N N . ALA B 1 141 ? -8.07 -28.578 -19.844 1 90.12 141 ALA B N 1
ATOM 4358 C CA . ALA B 1 141 ? -8.266 -28.5 -18.391 1 90.12 141 ALA B CA 1
ATOM 4359 C C . ALA B 1 141 ? -8.742 -29.828 -17.828 1 90.12 141 ALA B C 1
ATOM 4361 O O . ALA B 1 141 ? -9.945 -30.094 -17.766 1 90.12 141 ALA B O 1
ATOM 4362 N N . ALA B 1 142 ? -7.887 -30.5 -17.312 1 86 142 ALA B N 1
ATOM 4363 C CA . ALA B 1 142 ? -8.133 -31.906 -17.031 1 86 142 ALA B CA 1
ATOM 4364 C C . ALA B 1 142 ? -9.109 -32.062 -15.859 1 86 142 ALA B C 1
ATOM 4366 O O . ALA B 1 142 ? -9.82 -33.062 -15.766 1 86 142 ALA B O 1
ATOM 4367 N N . LEU B 1 143 ? -9.141 -31.031 -14.984 1 79.81 143 LEU B N 1
ATOM 4368 C CA . LEU B 1 143 ? -9.969 -31.156 -13.789 1 79.81 143 LEU B CA 1
ATOM 4369 C C . LEU B 1 143 ? -11.352 -30.562 -14.023 1 79.81 143 LEU B C 1
ATOM 4371 O O . LEU B 1 143 ? -12.227 -30.656 -13.164 1 79.81 143 LEU B O 1
ATOM 4375 N N . ARG B 1 144 ? -11.562 -29.922 -15.023 1 76.12 144 ARG B N 1
ATOM 4376 C CA . ARG B 1 144 ? -12.812 -29.203 -15.258 1 76.12 144 ARG B CA 1
ATOM 4377 C C . ARG B 1 144 ? -14 -30.156 -15.219 1 76.12 144 ARG B C 1
ATOM 4379 O O . ARG B 1 144 ? -15.047 -29.812 -14.664 1 76.12 144 ARG B O 1
ATOM 4386 N N . GLU B 1 145 ? -13.82 -31.312 -15.836 1 62.72 145 GLU B N 1
ATOM 4387 C CA . GLU B 1 145 ? -14.914 -32.281 -15.867 1 62.72 145 GLU B CA 1
ATOM 4388 C C . GLU B 1 145 ? -14.734 -33.344 -14.797 1 62.72 145 GLU B C 1
ATOM 4390 O O . GLU B 1 145 ? -15.328 -34.438 -14.891 1 62.72 145 GLU B O 1
ATOM 4395 N N . PHE B 1 146 ? -13.812 -32.844 -13.891 1 60.38 146 PHE B N 1
ATOM 4396 C CA . PHE B 1 146 ? -13.414 -33.875 -12.93 1 60.38 146 PHE B CA 1
ATOM 4397 C C . PHE B 1 146 ? -14.625 -34.406 -12.188 1 60.38 146 PHE B C 1
ATOM 4399 O O . PHE B 1 146 ? -15.273 -33.688 -11.422 1 60.38 146 PHE B O 1
ATOM 4406 N N . LYS B 1 147 ? -15.289 -35.406 -12.727 1 58.22 147 LYS B N 1
ATOM 4407 C CA . LYS B 1 147 ? -16.406 -36.188 -12.211 1 58.22 147 LYS B CA 1
ATOM 4408 C C . LYS B 1 147 ? -15.945 -37.219 -11.188 1 58.22 147 LYS B C 1
ATOM 4410 O O . LYS B 1 147 ? -16.703 -38.125 -10.82 1 58.22 147 LYS B O 1
ATOM 4415 N N . TYR B 1 148 ? -14.625 -36.844 -10.727 1 55.78 148 TYR B N 1
ATOM 4416 C CA . TYR B 1 148 ? -14.117 -38 -9.953 1 55.78 148 TYR B CA 1
ATOM 4417 C C . TYR B 1 148 ? -14.562 -37.906 -8.5 1 55.78 148 TYR B C 1
ATOM 4419 O O . TYR B 1 148 ? -14.469 -36.844 -7.883 1 55.78 148 TYR B O 1
ATOM 4427 N N . ASP B 1 149 ? -15.312 -38.688 -8.016 1 58.56 149 ASP B N 1
ATOM 4428 C CA . ASP B 1 149 ? -15.656 -38.875 -6.609 1 58.56 149 ASP B CA 1
ATOM 4429 C C . ASP B 1 149 ? -14.406 -38.938 -5.734 1 58.56 149 ASP B C 1
ATOM 4431 O O . ASP B 1 149 ? -13.391 -39.5 -6.137 1 58.56 149 ASP B O 1
ATOM 4435 N N . GLU B 1 150 ? -14.297 -38.094 -4.699 1 60.59 150 GLU B N 1
ATOM 4436 C CA . GLU B 1 150 ? -13.188 -38.094 -3.754 1 60.59 150 GLU B CA 1
ATOM 4437 C C . GLU B 1 150 ? -12.758 -39.531 -3.432 1 60.59 150 GLU B C 1
ATOM 4439 O O . GLU B 1 150 ? -11.57 -39.812 -3.266 1 60.59 150 GLU B O 1
ATOM 4444 N N . ASN B 1 151 ? -13.766 -40.344 -3.359 1 62.38 151 ASN B N 1
ATOM 4445 C CA . ASN B 1 151 ? -13.492 -41.75 -3.049 1 62.38 151 ASN B CA 1
ATOM 4446 C C . ASN B 1 151 ? -12.672 -42.406 -4.148 1 62.38 151 ASN B C 1
ATOM 4448 O O . ASN B 1 151 ? -11.797 -43.25 -3.867 1 62.38 151 ASN B O 1
ATOM 4452 N N . ILE B 1 152 ? -12.906 -41.938 -5.32 1 62.91 152 ILE B N 1
ATOM 4453 C CA . ILE B 1 152 ? -12.18 -42.531 -6.449 1 62.91 152 ILE B CA 1
ATOM 4454 C C . ILE B 1 152 ? -10.727 -42.062 -6.414 1 62.91 152 ILE B C 1
ATOM 4456 O O . ILE B 1 152 ? -9.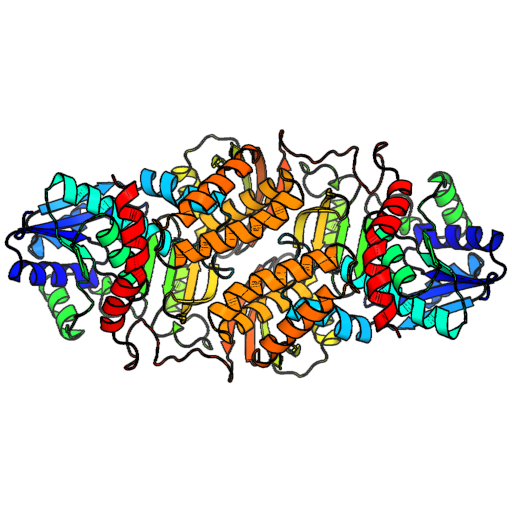805 -42.844 -6.629 1 62.91 152 ILE B O 1
ATOM 4460 N N . VAL B 1 153 ? -10.57 -40.844 -6.117 1 64.12 153 VAL B N 1
ATOM 4461 C CA . VAL B 1 153 ? -9.227 -40.281 -6.047 1 64.12 153 VAL B CA 1
ATOM 4462 C C . VAL B 1 153 ? -8.438 -40.969 -4.926 1 64.12 153 VAL B C 1
ATOM 4464 O O . VAL B 1 153 ? -7.277 -41.312 -5.113 1 64.12 153 VAL B O 1
ATOM 4467 N N . PHE B 1 154 ? -9.203 -41.125 -3.84 1 63.62 154 PHE B N 1
ATOM 4468 C CA . PHE B 1 154 ? -8.586 -41.75 -2.678 1 63.62 154 PHE B CA 1
ATOM 4469 C C . PHE B 1 154 ? -8.211 -43.188 -2.979 1 63.62 154 PHE B C 1
ATOM 4471 O O . PHE B 1 154 ? -7.094 -43.625 -2.686 1 63.62 154 PHE B O 1
ATOM 4478 N N . ASN B 1 155 ? -9.133 -43.875 -3.516 1 64.75 155 ASN B N 1
ATOM 4479 C CA . ASN B 1 155 ? -8.922 -45.281 -3.809 1 64.75 155 ASN B CA 1
ATOM 4480 C C . ASN B 1 155 ? -7.781 -45.469 -4.801 1 64.75 155 ASN B C 1
ATOM 4482 O O . ASN B 1 155 ? -6.988 -46.406 -4.66 1 64.75 155 ASN B O 1
ATOM 4486 N N . TYR B 1 156 ? -7.734 -44.562 -5.68 1 62.56 156 TYR B N 1
ATOM 4487 C CA . TYR B 1 156 ? -6.641 -44.625 -6.641 1 62.56 156 TYR B CA 1
ATOM 4488 C C . TYR B 1 156 ? -5.297 -44.375 -5.965 1 62.56 156 TYR B C 1
ATOM 4490 O O . TYR B 1 156 ? -4.332 -45.125 -6.199 1 62.56 156 TYR B O 1
ATOM 4498 N N . ALA B 1 157 ? -5.312 -43.438 -5.18 1 62.25 157 ALA B N 1
ATOM 4499 C CA . ALA B 1 157 ? -4.086 -43.125 -4.453 1 62.25 157 ALA B CA 1
ATOM 4500 C C . ALA B 1 157 ? -3.627 -44.312 -3.607 1 62.25 157 ALA B C 1
ATOM 4502 O O . ALA B 1 157 ? -2.438 -44.656 -3.576 1 62.25 157 ALA B O 1
ATOM 4503 N N . MET B 1 158 ? -4.625 -44.844 -3.016 1 63.19 158 MET B N 1
ATOM 4504 C CA . MET B 1 158 ? -4.324 -46 -2.162 1 63.19 158 MET B CA 1
ATOM 4505 C C . MET B 1 158 ? -3.783 -47.156 -2.982 1 63.19 158 MET B C 1
ATOM 4507 O O . MET B 1 158 ? -2.812 -47.812 -2.584 1 63.19 158 MET B O 1
ATOM 4511 N N . ARG B 1 159 ? -4.402 -47.281 -3.988 1 60.16 159 ARG B N 1
ATOM 4512 C CA . ARG B 1 159 ? -4.066 -48.438 -4.832 1 60.16 159 ARG B CA 1
ATOM 4513 C C . ARG B 1 159 ? -2.643 -48.312 -5.363 1 60.16 159 ARG B C 1
ATOM 4515 O O . ARG B 1 159 ? -1.95 -49.344 -5.512 1 60.16 159 ARG B O 1
ATOM 4522 N N . TYR B 1 160 ? -2.266 -47.188 -5.578 1 56.38 160 TYR B N 1
ATOM 4523 C CA . TYR B 1 160 ? -0.964 -47.062 -6.223 1 56.38 160 TYR B CA 1
ATOM 4524 C C . TYR B 1 160 ? 0.063 -46.469 -5.254 1 56.38 160 TYR B C 1
ATOM 4526 O O . TYR B 1 160 ? 1.135 -46.031 -5.668 1 56.38 160 TYR B O 1
ATOM 4534 N N . GLY B 1 161 ? -0.302 -46.562 -4.008 1 54.97 161 GLY B N 1
ATOM 4535 C CA . GLY B 1 161 ? 0.613 -46.188 -2.951 1 54.97 161 GLY B CA 1
ATOM 4536 C C . GLY B 1 161 ? 0.943 -44.688 -2.971 1 54.97 161 GLY B C 1
ATOM 4537 O O . GLY B 1 161 ? 2.062 -44.312 -2.637 1 54.97 161 GLY B O 1
ATOM 4538 N N . ILE B 1 162 ? 0.127 -43.938 -3.609 1 55.72 162 ILE B N 1
ATOM 4539 C CA . ILE B 1 162 ? 0.349 -42.5 -3.592 1 55.72 162 ILE B CA 1
ATOM 4540 C C . ILE B 1 162 ? 0.036 -41.938 -2.201 1 55.72 162 ILE B C 1
ATOM 4542 O O . ILE B 1 162 ? -1.062 -42.125 -1.681 1 55.72 162 ILE B O 1
ATOM 4546 N N . PRO B 1 163 ? 1.081 -41.5 -1.439 1 52.91 163 PRO B N 1
ATOM 4547 C CA . PRO B 1 163 ? 0.87 -41.031 -0.074 1 52.91 163 PRO B CA 1
ATOM 4548 C C . PRO B 1 163 ? -0.338 -40.094 0.042 1 52.91 163 PRO B C 1
ATOM 4550 O O . PRO B 1 163 ? -0.563 -39.25 -0.834 1 52.91 163 PRO B O 1
ATOM 4553 N N . GLN B 1 164 ? -1.292 -40.438 0.957 1 49.28 164 GLN B N 1
ATOM 4554 C CA . GLN B 1 164 ? -2.543 -39.75 1.253 1 49.28 164 GLN B CA 1
ATOM 4555 C C . GLN B 1 164 ? -2.283 -38.312 1.707 1 49.28 164 GLN B C 1
ATOM 4557 O O . GLN B 1 164 ? -3.195 -37.5 1.712 1 49.28 164 GLN B O 1
ATOM 4562 N N . GLU B 1 165 ? -1.278 -38.156 2.289 1 47.09 165 GLU B N 1
ATOM 4563 C CA . GLU B 1 165 ? -0.977 -36.844 2.838 1 47.09 165 GLU B CA 1
ATOM 4564 C C . GLU B 1 165 ? -1.273 -35.719 1.825 1 47.09 165 GLU B C 1
ATOM 4566 O O . GLU B 1 165 ? -1.493 -34.562 2.201 1 47.09 165 GLU B O 1
ATOM 4571 N N . PHE B 1 166 ? -1.15 -36.062 0.595 1 46 166 PHE B N 1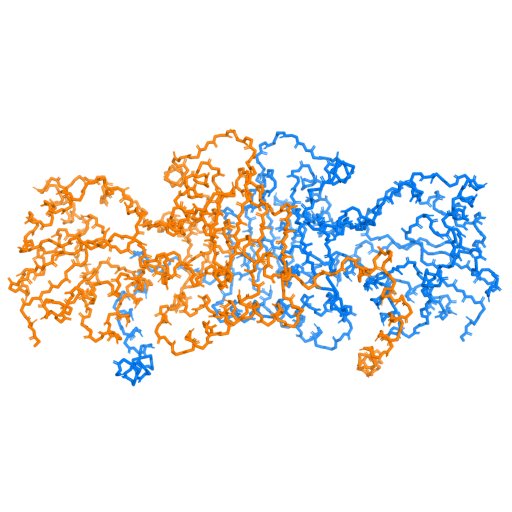
ATOM 4572 C CA . PHE B 1 166 ? -1.236 -35.031 -0.438 1 46 166 PHE B CA 1
ATOM 4573 C C . PHE B 1 166 ? -2.676 -34.875 -0.899 1 46 166 PHE B C 1
ATOM 4575 O O . PHE B 1 166 ? -3.012 -33.844 -1.513 1 46 166 PHE B O 1
ATOM 4582 N N . GLY B 1 167 ? -3.604 -35.781 -0.678 1 48.47 167 GLY B N 1
ATOM 4583 C CA . GLY B 1 167 ? -4.891 -35.656 -1.341 1 48.47 167 GLY B CA 1
ATOM 4584 C C . GLY B 1 167 ? -6.051 -35.531 -0.372 1 48.47 167 GLY B C 1
ATOM 4585 O O . GLY B 1 167 ? -6.965 -34.719 -0.583 1 48.47 167 GLY B O 1
ATOM 4586 N N . GLY B 1 168 ? -6.223 -36.469 0.542 1 48.66 168 GLY B N 1
ATOM 4587 C CA . GLY B 1 168 ? -7.555 -36.719 1.071 1 48.66 168 GLY B CA 1
ATOM 4588 C C . GLY B 1 168 ? -7.934 -35.75 2.186 1 48.66 168 GLY B C 1
ATOM 4589 O O . GLY B 1 168 ? -9.102 -35.375 2.318 1 48.66 168 GLY B O 1
ATOM 4590 N N . ASN B 1 169 ? -6.941 -35.312 3.035 1 56.03 169 ASN B N 1
ATOM 4591 C CA . ASN B 1 169 ? -7.402 -34.625 4.242 1 56.03 169 ASN B CA 1
ATOM 4592 C C . ASN B 1 169 ? -6.973 -33.188 4.266 1 56.03 169 ASN B C 1
ATOM 4594 O O . ASN B 1 169 ? -7.062 -32.5 5.301 1 56.03 169 ASN B O 1
ATOM 4598 N N . ASN B 1 170 ? -6.531 -32.688 3.076 1 66.06 170 ASN B N 1
ATOM 4599 C CA . ASN B 1 170 ? -6.156 -31.281 3.121 1 66.06 170 ASN B CA 1
ATOM 4600 C C . ASN B 1 170 ? -7.262 -30.391 2.555 1 66.06 170 ASN B C 1
ATOM 4602 O O . ASN B 1 170 ? -7.512 -30.391 1.35 1 66.06 170 ASN B O 1
ATOM 4606 N N . PRO B 1 171 ? -7.797 -29.734 3.383 1 72.88 171 PRO B N 1
ATOM 4607 C CA . PRO B 1 171 ? -8.938 -28.922 2.938 1 72.88 171 PRO B CA 1
ATOM 4608 C C . PRO B 1 171 ? -8.508 -27.641 2.215 1 72.88 171 PRO B C 1
ATOM 4610 O O . PRO B 1 171 ? -9.359 -26.891 1.728 1 72.88 171 PRO B O 1
ATOM 4613 N N . TYR B 1 172 ? -7.125 -27.516 2.086 1 78.38 172 TYR B N 1
ATOM 4614 C CA . TYR B 1 172 ? -6.668 -26.25 1.522 1 78.38 172 TYR B CA 1
ATOM 4615 C C . TYR B 1 172 ? -6.129 -26.438 0.11 1 78.38 172 TYR B C 1
ATOM 4617 O O . TYR B 1 172 ? -5.609 -27.516 -0.219 1 78.38 172 TYR B O 1
ATOM 4625 N N . SER B 1 173 ? -6.359 -25.406 -0.714 1 79.81 173 SER B N 1
ATOM 4626 C CA . SER B 1 173 ? -5.637 -25.25 -1.974 1 79.81 173 SER B CA 1
ATOM 4627 C C . SER B 1 173 ? -4.383 -24.406 -1.798 1 79.81 173 SER B C 1
ATOM 4629 O O . SER B 1 173 ? -4.469 -23.234 -1.443 1 79.81 173 SER B O 1
ATOM 4631 N N . ILE B 1 174 ? -3.291 -25.016 -2.004 1 84.06 174 ILE B N 1
ATOM 4632 C CA . ILE B 1 174 ? -2.025 -24.344 -1.725 1 84.06 174 ILE B CA 1
ATOM 4633 C C . ILE B 1 174 ? -1.224 -24.203 -3.016 1 84.06 174 ILE B C 1
ATOM 4635 O O . ILE B 1 174 ? -1.171 -25.125 -3.83 1 84.06 174 ILE B O 1
ATOM 4639 N N . ASN B 1 175 ? -0.706 -23.062 -3.23 1 86.06 175 ASN B N 1
ATOM 4640 C CA . ASN B 1 175 ? 0.227 -22.766 -4.312 1 86.06 175 ASN B CA 1
ATOM 4641 C C . ASN B 1 175 ? 1.549 -22.219 -3.785 1 86.06 175 ASN B C 1
ATOM 4643 O O . ASN B 1 175 ? 1.561 -21.391 -2.879 1 86.06 175 ASN B O 1
ATOM 4647 N N . GLU B 1 176 ? 2.631 -22.781 -4.328 1 90.12 176 GLU B N 1
ATOM 4648 C CA . GLU B 1 176 ? 3.926 -22.266 -3.893 1 90.12 176 GLU B CA 1
ATOM 4649 C C . GLU B 1 176 ? 4.949 -22.297 -5.023 1 90.12 176 GLU B C 1
ATOM 4651 O O . GLU B 1 176 ? 4.984 -23.266 -5.801 1 90.12 176 GLU B O 1
ATOM 4656 N N . ASN B 1 177 ? 5.613 -21.359 -5.242 1 92.75 177 ASN B N 1
ATOM 4657 C CA . ASN B 1 177 ? 6.797 -21.219 -6.086 1 92.75 177 ASN B CA 1
ATOM 4658 C C . ASN B 1 177 ? 7.777 -20.203 -5.523 1 92.75 177 ASN B C 1
ATOM 4660 O O . ASN B 1 177 ? 7.617 -19.734 -4.391 1 92.75 177 ASN B O 1
ATOM 4664 N N . ILE B 1 178 ? 8.773 -19.891 -6.242 1 95.38 178 ILE B N 1
ATOM 4665 C CA . ILE B 1 178 ? 9.812 -19.031 -5.707 1 95.38 178 ILE B CA 1
ATOM 4666 C C . ILE B 1 178 ? 9.242 -17.625 -5.473 1 95.38 178 ILE B C 1
ATOM 4668 O O . ILE B 1 178 ? 9.781 -16.859 -4.676 1 95.38 178 ILE B O 1
ATOM 4672 N N . GLY B 1 179 ? 8.117 -17.297 -6.105 1 95.94 179 GLY B N 1
ATOM 4673 C CA . GLY B 1 179 ? 7.504 -15.977 -6 1 95.94 179 GLY B CA 1
ATOM 4674 C C . GLY B 1 179 ? 6.656 -15.812 -4.75 1 95.94 179 GLY B C 1
ATOM 4675 O O . GLY B 1 179 ? 6.355 -14.688 -4.34 1 95.94 179 GLY B O 1
ATOM 4676 N N . GLY B 1 180 ? 6.215 -16.984 -4.234 1 94.81 180 GLY B N 1
ATOM 4677 C CA . GLY B 1 180 ? 5.414 -16.875 -3.025 1 94.81 180 GLY B CA 1
ATOM 4678 C C . GLY B 1 180 ? 4.543 -18.094 -2.775 1 94.81 180 GLY B C 1
ATOM 4679 O O . GLY B 1 180 ? 4.688 -19.125 -3.447 1 94.81 180 GLY B O 1
ATOM 4680 N N . PHE B 1 181 ? 3.75 -17.953 -1.766 1 92.62 181 PHE B N 1
ATOM 4681 C CA . PHE B 1 181 ? 2.871 -18.984 -1.237 1 92.62 181 PHE B CA 1
ATOM 4682 C C . PHE B 1 181 ? 1.458 -18.453 -1.04 1 92.62 181 PHE B C 1
ATOM 4684 O O . PHE B 1 181 ? 1.275 -17.266 -0.719 1 92.62 181 PHE B O 1
ATOM 4691 N N . SER B 1 182 ? 0.475 -19.25 -1.354 1 92.38 182 SER B N 1
ATOM 4692 C CA . SER B 1 182 ? -0.905 -18.875 -1.056 1 92.38 182 SER B CA 1
ATOM 4693 C C . SER B 1 182 ? -1.699 -20.078 -0.536 1 92.38 182 SER B C 1
ATOM 4695 O O . SER B 1 182 ? -1.444 -21.219 -0.928 1 92.38 182 SER B O 1
ATOM 4697 N N . ILE B 1 183 ? -2.6 -19.828 0.347 1 89.69 183 ILE B N 1
ATOM 4698 C CA . ILE B 1 183 ? -3.512 -20.844 0.886 1 89.69 183 ILE B CA 1
ATOM 4699 C C . ILE B 1 183 ? -4.945 -20.312 0.82 1 89.69 183 ILE B C 1
ATOM 4701 O O . ILE B 1 183 ? -5.215 -19.172 1.173 1 89.69 183 ILE B O 1
ATOM 4705 N N . GLU B 1 184 ? -5.762 -21.125 0.244 1 86.38 184 GLU B N 1
ATOM 4706 C CA . GLU B 1 184 ? -7.172 -20.781 0.095 1 86.38 184 GLU B CA 1
ATOM 4707 C C . GLU B 1 184 ? -8.07 -22 0.327 1 86.38 184 GLU B C 1
ATOM 4709 O O . GLU B 1 184 ? -7.582 -23.078 0.668 1 86.38 184 GLU B O 1
ATOM 4714 N N . SER B 1 185 ? -9.344 -21.828 0.24 1 72.88 185 SER B N 1
ATOM 4715 C CA . SER B 1 185 ? -10.398 -22.844 0.17 1 72.88 185 SER B CA 1
ATOM 4716 C C . SER B 1 185 ? -10.797 -23.328 1.562 1 72.88 185 SER B C 1
ATOM 4718 O O . SER B 1 185 ? -10.164 -22.953 2.555 1 72.88 185 SER B O 1
ATOM 4720 N N . SER B 1 186 ? -11.883 -24.062 1.615 1 73.62 186 SER B N 1
ATOM 4721 C CA . SER B 1 186 ? -12.609 -24.812 2.635 1 73.62 186 SER B CA 1
ATOM 4722 C C . SER B 1 186 ? -13 -23.906 3.805 1 73.62 186 SER B C 1
ATOM 4724 O O . SER B 1 186 ? -13.883 -23.062 3.67 1 73.62 186 SER B O 1
ATOM 4726 N N . PRO B 1 187 ? -12.078 -23.922 4.848 1 74.12 187 PRO B N 1
ATOM 4727 C CA . PRO B 1 187 ? -12.461 -23.141 6.027 1 74.12 187 PRO B CA 1
ATOM 4728 C C . PRO B 1 187 ? -12.281 -21.641 5.824 1 74.12 187 PRO B C 1
ATOM 4730 O O . PRO B 1 187 ? -12.945 -20.844 6.488 1 74.12 187 PRO B O 1
ATOM 4733 N N . LEU B 1 188 ? -11.555 -21.234 4.789 1 80.69 188 LEU B N 1
ATOM 4734 C CA . LEU B 1 188 ? -11.211 -19.828 4.59 1 80.69 188 LEU B CA 1
ATOM 4735 C C . LEU B 1 188 ? -12.273 -19.125 3.76 1 80.69 188 LEU B C 1
ATOM 4737 O O . LEU B 1 188 ? -12.258 -17.891 3.637 1 80.69 188 LEU B O 1
ATOM 4741 N N . GLU B 1 189 ? -13.172 -19.844 3.285 1 78.38 189 GLU B N 1
ATOM 4742 C CA . GLU B 1 189 ? -14.266 -19.234 2.535 1 78.38 189 GLU B CA 1
ATOM 4743 C C . GLU B 1 189 ? -15.148 -18.391 3.445 1 78.38 189 GLU B C 1
ATOM 4745 O O . GLU B 1 189 ? -15.844 -17.484 2.977 1 78.38 189 GLU B O 1
ATOM 4750 N N . GLU B 1 190 ? -15.062 -18.766 4.656 1 82.25 190 GLU B N 1
ATOM 4751 C CA . GLU B 1 190 ? -15.742 -17.938 5.656 1 82.25 190 GLU B CA 1
ATOM 4752 C C . GLU B 1 190 ? -14.836 -16.812 6.152 1 82.25 190 GLU B C 1
ATOM 4754 O O . GLU B 1 190 ? -14 -17.031 7.031 1 82.25 190 GLU B O 1
ATOM 4759 N N . SER B 1 191 ? -15.125 -15.633 5.715 1 87.31 191 SER B N 1
ATOM 4760 C CA . SER B 1 191 ? -14.219 -14.508 5.945 1 87.31 191 SER B CA 1
ATOM 4761 C C . SER B 1 191 ? -14.25 -14.062 7.406 1 87.31 191 SER B C 1
ATOM 4763 O O . SER B 1 191 ? -13.383 -13.312 7.848 1 87.31 191 SER B O 1
ATOM 4765 N N . GLU B 1 192 ? -15.188 -14.562 8.172 1 89.06 192 GLU B N 1
ATOM 4766 C CA . GLU B 1 192 ? -15.359 -14.133 9.562 1 89.06 192 GLU B CA 1
ATOM 4767 C C . GLU B 1 192 ? -14.484 -14.945 10.508 1 89.06 192 GLU B C 1
ATOM 4769 O O . GLU B 1 192 ? -14.297 -14.57 11.664 1 89.06 192 GLU B O 1
ATOM 4774 N N . ILE B 1 193 ? -13.938 -16 10.039 1 88.5 193 ILE B N 1
ATOM 4775 C CA . ILE B 1 193 ? -13.195 -16.875 10.938 1 88.5 193 ILE B CA 1
ATOM 4776 C C . ILE B 1 193 ? -11.719 -16.484 10.922 1 88.5 193 ILE B C 1
ATOM 4778 O O . ILE B 1 193 ? -11.195 -16.031 9.898 1 88.5 193 ILE B O 1
ATOM 4782 N N . LEU B 1 194 ? -11.117 -16.75 12.023 1 92 194 LEU B N 1
ATOM 4783 C CA . LEU B 1 194 ? -9.664 -16.625 12.086 1 92 194 LEU B CA 1
ATOM 4784 C C . LEU B 1 194 ? -8.992 -17.797 11.398 1 92 194 LEU B C 1
ATOM 4786 O O . LEU B 1 194 ? -9.594 -18.875 11.25 1 92 194 LEU B O 1
ATOM 4790 N N . LEU B 1 195 ? -7.781 -17.594 10.953 1 89.62 195 LEU B N 1
ATOM 4791 C CA . LEU B 1 195 ? -7.027 -18.688 10.352 1 89.62 195 LEU B CA 1
ATOM 4792 C C . LEU B 1 195 ? -6.961 -19.891 11.289 1 89.62 195 LEU B C 1
ATOM 4794 O O . LEU B 1 195 ? -6.48 -19.781 12.414 1 89.62 195 LEU B O 1
ATOM 4798 N N . PRO B 1 196 ? -7.434 -21 10.789 1 89.56 196 PRO B N 1
ATOM 4799 C CA . PRO B 1 196 ? -7.398 -22.203 11.633 1 89.56 196 PRO B CA 1
ATOM 4800 C C . PRO B 1 196 ? -5.977 -22.672 11.938 1 89.56 196 PRO B C 1
ATOM 4802 O O . PRO B 1 196 ? -5.043 -22.328 11.203 1 89.56 196 PRO B O 1
ATOM 4805 N N . GLU B 1 197 ? -5.867 -23.469 12.93 1 89.44 197 GLU B N 1
ATOM 4806 C CA . GLU B 1 197 ? -4.562 -23.906 13.414 1 89.44 197 GLU B CA 1
ATOM 4807 C C . GLU B 1 197 ? -3.811 -24.688 12.336 1 89.44 197 GLU B C 1
ATOM 4809 O O . GLU B 1 197 ? -2.598 -24.531 12.188 1 89.44 197 GLU B O 1
ATOM 4814 N N . ASP B 1 198 ? -4.492 -25.5 11.656 1 86.62 198 ASP B N 1
ATOM 4815 C CA . ASP B 1 198 ? -3.844 -26.297 10.617 1 86.62 198 ASP B CA 1
ATOM 4816 C C . ASP B 1 198 ? -3.334 -25.406 9.484 1 86.62 198 ASP B C 1
ATOM 4818 O O . ASP B 1 198 ? -2.297 -25.688 8.883 1 86.62 198 ASP B O 1
ATOM 4822 N N . GLY B 1 199 ? -4.07 -24.375 9.211 1 87.25 199 GLY B N 1
ATOM 4823 C CA . GLY B 1 199 ? -3.59 -23.391 8.25 1 87.25 199 GLY B CA 1
ATOM 4824 C C . GLY B 1 199 ? -2.383 -22.609 8.734 1 87.25 199 GLY B C 1
ATOM 4825 O O . GLY B 1 199 ? -1.448 -22.359 7.973 1 87.25 199 GLY B O 1
ATOM 4826 N N . LYS B 1 200 ? -2.385 -22.344 10.031 1 89.56 200 LYS B N 1
ATOM 4827 C CA . LYS B 1 200 ? -1.266 -21.641 10.641 1 89.56 200 LYS B CA 1
ATOM 4828 C C . LYS B 1 200 ? 0.018 -22.453 10.562 1 89.56 200 LYS B C 1
ATOM 4830 O O . LYS B 1 200 ? 1.095 -21.906 10.305 1 89.56 200 LYS B O 1
ATOM 4835 N N . GLU B 1 201 ? -0.175 -23.688 10.773 1 88.06 201 GLU B N 1
ATOM 4836 C CA . GLU B 1 201 ? 0.982 -24.578 10.742 1 88.06 201 GLU B CA 1
ATOM 4837 C C . GLU B 1 201 ? 1.647 -24.578 9.375 1 88.06 201 GLU B C 1
ATOM 4839 O O . GLU B 1 201 ? 2.875 -24.609 9.273 1 88.06 201 GLU B O 1
ATOM 4844 N N . LYS B 1 202 ? 0.86 -24.484 8.391 1 85.94 202 LYS B N 1
ATOM 4845 C CA . LYS B 1 202 ? 1.392 -24.469 7.035 1 85.94 202 LYS B CA 1
ATOM 4846 C C . LYS B 1 202 ? 2.049 -23.125 6.711 1 85.94 202 LYS B C 1
ATOM 4848 O O . LYS B 1 202 ? 3.137 -23.094 6.133 1 85.94 202 LYS B O 1
ATOM 4853 N N . LEU B 1 203 ? 1.423 -22.125 7.16 1 87.69 203 LEU B N 1
ATOM 4854 C CA . LEU B 1 203 ? 1.882 -20.781 6.848 1 87.69 203 LEU B CA 1
ATOM 4855 C C . LEU B 1 203 ? 3.131 -20.422 7.652 1 87.69 203 LEU B C 1
ATOM 4857 O O . LEU B 1 203 ? 4.039 -19.766 7.137 1 87.69 203 LEU B O 1
ATOM 4861 N N . PHE B 1 204 ? 3.176 -20.906 8.906 1 87.5 204 PHE B N 1
ATOM 4862 C CA . PHE B 1 204 ? 4.223 -20.484 9.836 1 87.5 204 PHE B CA 1
ATOM 4863 C C . PHE B 1 204 ? 5.156 -21.641 10.156 1 87.5 204 PHE B C 1
ATOM 4865 O O . PHE B 1 204 ? 5.777 -21.672 11.219 1 87.5 204 PHE B O 1
ATOM 4872 N N . GLU B 1 205 ? 5.223 -22.562 9.305 1 84.31 205 GLU B N 1
ATOM 4873 C CA . GLU B 1 205 ? 6.016 -23.766 9.484 1 84.31 205 GLU B CA 1
ATOM 4874 C C . GLU B 1 205 ? 7.465 -23.438 9.828 1 84.31 205 GLU B C 1
ATOM 4876 O O . GLU B 1 205 ? 8.086 -24.125 10.648 1 84.31 205 GLU B O 1
ATOM 4881 N N . HIS B 1 206 ? 7.961 -22.344 9.305 1 84.88 206 HIS B N 1
ATOM 4882 C CA . HIS B 1 206 ? 9.375 -22.031 9.484 1 84.88 206 HIS B CA 1
ATOM 4883 C C . HIS B 1 206 ? 9.555 -20.781 10.344 1 84.88 206 HIS B C 1
ATOM 4885 O O . HIS B 1 206 ? 10.664 -20.266 10.477 1 84.88 206 HIS B O 1
ATOM 4891 N N . ALA B 1 207 ? 8.461 -20.281 10.875 1 88.69 207 ALA B N 1
ATOM 4892 C CA . ALA B 1 207 ? 8.51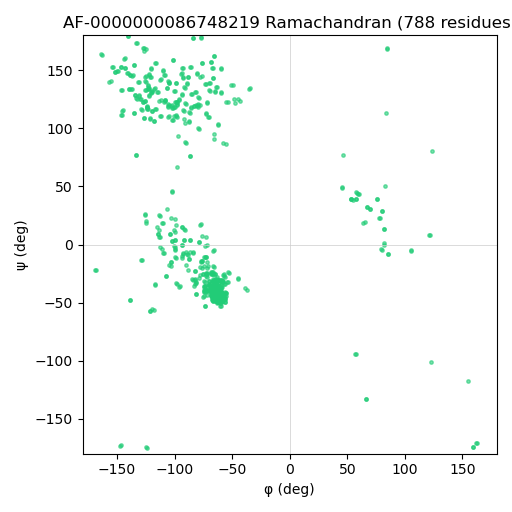6 -19.031 11.625 1 88.69 207 ALA B CA 1
ATOM 4893 C C . ALA B 1 207 ? 9.266 -19.203 12.938 1 88.69 207 ALA B C 1
ATOM 4895 O O . ALA B 1 207 ? 9.109 -20.219 13.625 1 88.69 207 ALA B O 1
ATOM 4896 N N . LEU B 1 208 ? 10.047 -18.219 13.219 1 82.75 208 LEU B N 1
ATOM 4897 C CA . LEU B 1 208 ? 10.727 -18.172 14.508 1 82.75 208 LEU B CA 1
ATOM 4898 C C . LEU B 1 208 ? 9.93 -17.344 15.516 1 82.75 208 LEU B C 1
ATOM 4900 O O . LEU B 1 208 ? 9.188 -16.438 15.133 1 82.75 208 LEU B O 1
ATOM 4904 N N . SER B 1 209 ? 9.914 -17.625 16.812 1 66 209 SER B N 1
ATOM 4905 C CA . SER B 1 209 ? 9.164 -16.953 17.859 1 66 209 SER B CA 1
ATOM 4906 C C . SER B 1 209 ? 9.766 -15.586 18.188 1 66 209 SER B C 1
ATOM 4908 O O . SER B 1 209 ? 9.047 -14.648 18.516 1 66 209 SER B O 1
ATOM 4910 N N . ALA B 1 210 ? 11.008 -15.586 18.453 1 62.16 210 ALA B N 1
ATOM 4911 C CA . ALA B 1 210 ? 11.562 -14.312 18.906 1 62.16 210 ALA B CA 1
ATOM 4912 C C . ALA B 1 210 ? 12.766 -13.906 18.062 1 62.16 210 ALA B C 1
ATOM 4914 O O . ALA B 1 210 ? 13.688 -14.703 17.859 1 62.16 210 ALA B O 1
ATOM 4915 N N . THR B 1 211 ? 12.453 -12.758 17.172 1 70.19 211 THR B N 1
ATOM 4916 C CA . THR B 1 211 ? 13.68 -12.539 16.406 1 70.19 211 THR B CA 1
ATOM 4917 C C . THR B 1 211 ? 14.047 -11.055 16.391 1 70.19 211 THR B C 1
ATOM 4919 O O . THR B 1 211 ? 13.164 -10.195 16.406 1 70.19 211 THR B O 1
ATOM 4922 N N . GLU B 1 212 ? 15.297 -10.734 16.828 1 85.38 212 GLU B N 1
ATOM 4923 C CA . GLU B 1 212 ? 15.883 -9.422 16.578 1 85.38 212 GLU B CA 1
ATOM 4924 C C . GLU B 1 212 ? 15.797 -9.055 15.094 1 85.38 212 GLU B C 1
ATOM 4926 O O . GLU B 1 212 ? 15.938 -9.914 14.227 1 85.38 212 GLU B O 1
ATOM 4931 N N . PRO B 1 213 ? 15.453 -7.855 14.914 1 91.25 213 PRO B N 1
ATOM 4932 C CA . PRO B 1 213 ? 15.406 -7.422 13.516 1 91.25 213 PRO B CA 1
ATOM 4933 C C . PRO B 1 213 ? 16.766 -7.555 12.812 1 91.25 213 PRO B C 1
ATOM 4935 O O . PRO B 1 213 ? 17.797 -7.547 13.461 1 91.25 213 PRO B O 1
ATOM 4938 N N . ILE B 1 214 ? 16.688 -7.742 11.547 1 93.94 214 ILE B N 1
ATOM 4939 C CA . ILE B 1 214 ? 17.875 -7.82 10.703 1 93.94 214 ILE B CA 1
ATOM 4940 C C . ILE B 1 214 ? 17.922 -6.613 9.766 1 93.94 214 ILE B C 1
ATOM 4942 O O . ILE B 1 214 ? 16.875 -6.156 9.281 1 93.94 214 ILE B O 1
ATOM 4946 N N . PHE B 1 215 ? 19.172 -6.141 9.594 1 96.19 215 PHE B N 1
ATOM 4947 C CA . PHE B 1 215 ? 19.375 -5.074 8.625 1 96.19 215 PHE B CA 1
ATOM 4948 C C . PHE B 1 215 ? 20.062 -5.617 7.371 1 96.19 215 PHE B C 1
ATOM 4950 O O . PHE B 1 215 ? 20.984 -6.434 7.461 1 96.19 215 PHE B O 1
ATOM 4957 N N . LEU B 1 216 ? 19.562 -5.23 6.25 1 97.62 216 LEU B N 1
ATOM 4958 C CA . LEU B 1 216 ? 20.219 -5.609 5 1 97.62 216 LEU B CA 1
ATOM 4959 C C . LEU B 1 216 ? 20.109 -4.484 3.975 1 97.62 216 LEU B C 1
ATOM 4961 O O . LEU B 1 216 ? 19.297 -3.572 4.125 1 97.62 216 LEU B O 1
ATOM 4965 N N . SER B 1 217 ? 21.016 -4.543 2.975 1 98.38 217 SER B N 1
ATOM 4966 C CA . SER B 1 217 ? 21.016 -3.539 1.914 1 98.38 217 SER B CA 1
ATOM 4967 C C . SER B 1 217 ? 20.875 -4.184 0.541 1 98.38 217 SER B C 1
ATOM 4969 O O . SER B 1 217 ? 21.438 -5.246 0.284 1 98.38 217 SER B O 1
ATOM 4971 N N . LEU B 1 218 ? 20.078 -3.609 -0.277 1 98.75 218 LEU B N 1
ATOM 4972 C CA . LEU B 1 218 ? 19.875 -4.023 -1.66 1 98.75 218 LEU B CA 1
ATOM 4973 C C . LEU B 1 218 ? 20.344 -2.943 -2.627 1 98.75 218 LEU B C 1
ATOM 4975 O O . LEU B 1 218 ? 20.016 -1.768 -2.463 1 98.75 218 LEU B O 1
ATOM 4979 N N . ASP B 1 219 ? 21.109 -3.361 -3.584 1 98.56 219 ASP B N 1
ATOM 4980 C CA . ASP B 1 219 ? 21.531 -2.459 -4.652 1 98.56 219 ASP B CA 1
ATOM 4981 C C . ASP B 1 219 ? 20.766 -2.742 -5.941 1 98.56 219 ASP B C 1
ATOM 4983 O O . ASP B 1 219 ? 20.531 -3.902 -6.293 1 98.56 219 ASP B O 1
ATOM 4987 N N . PHE B 1 220 ? 20.391 -1.662 -6.594 1 98.69 220 PHE B N 1
ATOM 4988 C CA . PHE B 1 220 ? 19.641 -1.755 -7.844 1 98.69 220 PHE B CA 1
ATOM 4989 C C . PHE B 1 220 ? 20.406 -1.072 -8.977 1 98.69 220 PHE B C 1
ATOM 4991 O O . PHE B 1 220 ? 21.047 -0.043 -8.766 1 98.69 220 PHE B O 1
ATOM 4998 N N . GLU B 1 221 ? 20.344 -1.596 -10.164 1 98.5 221 GLU B N 1
ATOM 4999 C CA . GLU B 1 221 ? 20.75 -0.994 -11.43 1 98.5 221 GLU B CA 1
ATOM 5000 C C . GLU B 1 221 ? 19.641 -1.083 -12.469 1 98.5 221 GLU B C 1
ATOM 5002 O O . GLU B 1 221 ? 19.234 -2.18 -12.859 1 98.5 221 GLU B O 1
ATOM 5007 N N . ASN B 1 222 ? 19.141 0.026 -12.891 1 98 222 ASN B N 1
ATOM 5008 C CA . ASN B 1 222 ? 18 0.088 -13.805 1 98 222 ASN B CA 1
ATOM 5009 C C . ASN B 1 222 ? 16.797 -0.691 -13.258 1 98 222 ASN B C 1
ATOM 5011 O O . ASN B 1 222 ? 16.172 -1.463 -13.984 1 98 222 ASN B O 1
ATOM 5015 N N . GLY B 1 223 ? 16.641 -0.579 -12.008 1 98.31 223 GLY B N 1
ATOM 5016 C CA . GLY B 1 223 ? 15.508 -1.201 -11.352 1 98.31 223 GLY B CA 1
ATOM 5017 C C . GLY B 1 223 ? 15.719 -2.676 -11.062 1 98.31 223 GLY B C 1
ATOM 5018 O O . GLY B 1 223 ? 14.836 -3.34 -10.516 1 98.31 223 GLY B O 1
ATOM 5019 N N . VAL B 1 224 ? 16.875 -3.256 -11.391 1 98.56 224 VAL B N 1
ATOM 5020 C CA . VAL B 1 224 ? 17.172 -4.668 -11.188 1 98.56 224 VAL B CA 1
ATOM 5021 C C . VAL B 1 224 ? 18 -4.844 -9.922 1 98.56 224 VAL B C 1
ATOM 5023 O O . VAL B 1 224 ? 19.078 -4.242 -9.781 1 98.56 224 VAL B O 1
ATOM 5026 N N . PRO B 1 225 ? 17.562 -5.637 -8.938 1 98.62 225 PRO B N 1
ATOM 5027 C CA . PRO B 1 225 ? 18.438 -5.961 -7.812 1 98.62 225 PRO B CA 1
ATOM 5028 C C . PRO B 1 225 ? 19.719 -6.68 -8.25 1 98.62 225 PRO B C 1
ATOM 5030 O O . PRO B 1 225 ? 19.641 -7.711 -8.922 1 98.62 225 PRO B O 1
ATOM 5033 N N . ILE B 1 226 ? 20.859 -6.223 -7.781 1 98.31 226 ILE B N 1
ATOM 5034 C CA . ILE B 1 226 ? 22.094 -6.789 -8.312 1 98.31 226 ILE B CA 1
ATOM 5035 C C . ILE B 1 226 ? 23 -7.234 -7.164 1 98.31 226 ILE B C 1
ATOM 5037 O O . ILE B 1 226 ? 23.984 -7.938 -7.379 1 98.31 226 ILE B O 1
ATOM 5041 N N . SER B 1 227 ? 22.656 -6.785 -5.918 1 98.19 227 SER B N 1
ATOM 5042 C CA . SER B 1 227 ? 23.5 -7.191 -4.793 1 98.19 227 SER B CA 1
ATOM 5043 C C . SER B 1 227 ? 22.719 -7.176 -3.486 1 98.19 227 SER B C 1
ATOM 5045 O O . SER B 1 227 ? 21.703 -6.484 -3.371 1 98.19 227 SER B O 1
ATOM 5047 N N . LEU B 1 228 ? 23.109 -7.969 -2.588 1 98.44 228 LEU B N 1
ATOM 5048 C CA . LEU B 1 228 ? 22.641 -8.047 -1.208 1 98.44 228 LEU B CA 1
ATOM 5049 C C . LEU B 1 228 ? 23.797 -7.879 -0.232 1 98.44 228 LEU B C 1
ATOM 5051 O O . LEU B 1 228 ? 24.766 -8.656 -0.257 1 98.44 228 LEU B O 1
ATOM 5055 N N . ASP B 1 229 ? 23.781 -6.82 0.574 1 97.94 229 ASP B N 1
ATOM 5056 C CA . ASP B 1 229 ? 24.828 -6.48 1.535 1 97.94 229 ASP B CA 1
ATOM 5057 C C . ASP B 1 229 ? 26.172 -6.32 0.843 1 97.94 229 ASP B C 1
ATOM 5059 O O . ASP B 1 229 ? 27.188 -6.859 1.308 1 97.94 229 ASP B O 1
ATOM 5063 N N . GLY B 1 230 ? 26.094 -5.734 -0.303 1 97.25 230 GLY B N 1
ATOM 5064 C CA . GLY B 1 230 ? 27.312 -5.406 -1.019 1 97.25 230 GLY B CA 1
ATOM 5065 C C . GLY B 1 230 ? 27.844 -6.559 -1.855 1 97.25 230 GLY B C 1
ATOM 5066 O O . GLY B 1 230 ? 28.75 -6.371 -2.672 1 97.25 230 GLY B O 1
ATOM 5067 N N . GLU B 1 231 ? 27.297 -7.73 -1.741 1 98.31 231 GLU B N 1
ATOM 5068 C CA . GLU B 1 231 ? 27.75 -8.891 -2.512 1 98.31 231 GLU B CA 1
ATOM 5069 C C . GLU B 1 231 ? 26.891 -9.086 -3.756 1 98.31 231 GLU B C 1
ATOM 5071 O O . GLU B 1 231 ? 25.672 -9.234 -3.658 1 98.31 231 GLU B O 1
ATOM 5076 N N . LYS B 1 232 ? 27.516 -9.133 -4.863 1 98.25 232 LYS B N 1
ATOM 5077 C CA . LYS B 1 232 ? 26.812 -9.344 -6.121 1 98.25 232 LYS B CA 1
ATOM 5078 C C . LYS B 1 232 ? 26.172 -10.734 -6.16 1 98.25 232 LYS B C 1
ATOM 5080 O O . LYS B 1 232 ? 26.797 -11.719 -5.781 1 98.25 232 LYS B O 1
ATOM 5085 N N . LYS B 1 233 ? 24.969 -10.805 -6.516 1 97.94 233 LYS B N 1
ATOM 5086 C CA . LYS B 1 233 ? 24.188 -12.031 -6.629 1 97.94 233 LYS B CA 1
ATOM 5087 C C . LYS B 1 233 ? 23.188 -11.938 -7.766 1 97.94 233 LYS B C 1
ATOM 5089 O O . LYS B 1 233 ? 22.781 -10.836 -8.156 1 97.94 233 LYS B O 1
ATOM 5094 N N . SER B 1 234 ? 22.828 -13.102 -8.344 1 97.56 234 SER B N 1
ATOM 5095 C CA . SER B 1 234 ? 21.734 -13.125 -9.312 1 97.56 234 SER B CA 1
ATOM 5096 C C . SER B 1 234 ? 20.406 -12.828 -8.633 1 97.56 234 SER B C 1
ATOM 5098 O O . SER B 1 234 ? 20.266 -12.984 -7.422 1 97.56 234 SER B O 1
ATOM 5100 N N . LEU B 1 235 ? 19.5 -12.383 -9.383 1 97.81 235 LEU B N 1
ATOM 5101 C CA . LEU B 1 235 ? 18.172 -12.125 -8.844 1 97.81 235 LEU B CA 1
ATOM 5102 C C . LEU B 1 235 ? 17.594 -13.383 -8.195 1 97.81 235 LEU B C 1
ATOM 5104 O O . LEU B 1 235 ? 16.953 -13.305 -7.148 1 97.81 235 LEU B O 1
ATOM 5108 N N . TYR B 1 236 ? 17.781 -14.547 -8.82 1 97 236 TYR B N 1
ATOM 5109 C CA . TYR B 1 236 ? 17.297 -15.812 -8.266 1 97 236 TYR B CA 1
ATOM 5110 C C . TYR B 1 236 ? 17.875 -16.047 -6.875 1 97 236 TYR B C 1
ATOM 5112 O O . TYR B 1 236 ? 17.141 -16.406 -5.953 1 97 236 TYR B O 1
ATOM 5120 N N . GLU B 1 237 ? 19.156 -15.82 -6.707 1 96.81 237 GLU B N 1
ATOM 5121 C CA . GLU B 1 237 ? 19.812 -16.016 -5.422 1 96.81 237 GLU B CA 1
ATOM 5122 C C . GLU B 1 237 ? 19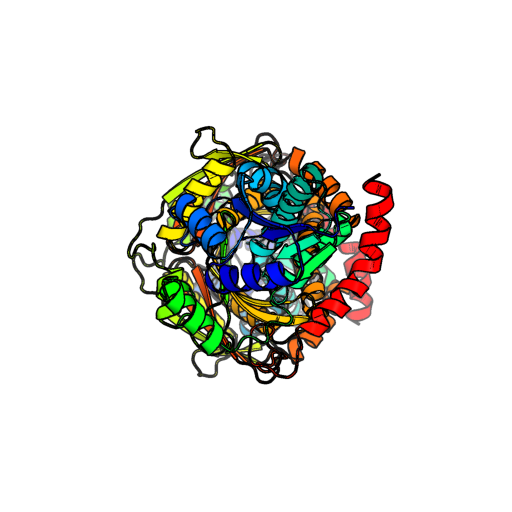.281 -15.047 -4.375 1 96.81 237 GLU B C 1
ATOM 5124 O O . GLU B 1 237 ? 19.062 -15.422 -3.221 1 96.81 237 GLU B O 1
ATOM 5129 N N . ILE B 1 238 ? 19.125 -13.812 -4.797 1 98.31 238 ILE B N 1
ATOM 5130 C CA . ILE B 1 238 ? 18.609 -12.789 -3.889 1 98.31 238 ILE B CA 1
ATOM 5131 C C . ILE B 1 238 ? 17.234 -13.188 -3.391 1 98.31 238 ILE B C 1
ATOM 5133 O O . ILE B 1 238 ? 16.953 -13.125 -2.191 1 98.31 238 ILE B O 1
ATOM 5137 N N . ILE B 1 239 ? 16.391 -13.648 -4.297 1 97.94 239 ILE B N 1
ATOM 5138 C CA . ILE B 1 239 ? 15.023 -14.039 -3.955 1 97.94 239 ILE B CA 1
ATOM 5139 C C . ILE B 1 239 ? 15.055 -15.227 -3.002 1 97.94 239 ILE B C 1
ATOM 5141 O O . ILE B 1 239 ? 14.32 -15.258 -2.012 1 97.94 239 ILE B O 1
ATOM 5145 N N . GLU B 1 240 ? 15.891 -16.219 -3.227 1 95.69 240 GLU B N 1
ATOM 5146 C CA . GLU B 1 240 ? 16 -17.391 -2.365 1 95.69 240 GLU B CA 1
ATOM 5147 C C . GLU B 1 240 ? 16.375 -17 -0.942 1 95.69 240 GLU B C 1
ATOM 5149 O O . GLU B 1 240 ? 15.789 -17.5 0.024 1 95.69 240 GLU B O 1
ATOM 5154 N N . ILE B 1 241 ? 17.375 -16.125 -0.84 1 96.69 241 ILE B N 1
ATOM 5155 C CA . ILE B 1 241 ? 17.859 -15.688 0.466 1 96.69 241 ILE B CA 1
ATOM 5156 C C . ILE B 1 241 ? 16.75 -14.922 1.197 1 96.69 241 ILE B C 1
ATOM 5158 O O . ILE B 1 241 ? 16.5 -15.172 2.377 1 96.69 241 ILE B O 1
ATOM 5162 N N . LEU B 1 242 ? 16.125 -14.031 0.495 1 97.69 242 LEU B N 1
ATOM 5163 C CA . LEU B 1 242 ? 15.07 -13.219 1.109 1 97.69 242 LEU B CA 1
ATOM 5164 C C . LEU B 1 242 ? 13.883 -14.086 1.517 1 97.69 242 LEU B C 1
ATOM 5166 O O . LEU B 1 242 ? 13.227 -13.812 2.523 1 97.69 242 LEU B O 1
ATOM 5170 N N . ASN B 1 243 ? 13.57 -15.117 0.713 1 96.19 243 ASN B N 1
ATOM 5171 C CA . ASN B 1 243 ? 12.516 -16.047 1.1 1 96.19 243 ASN B CA 1
ATOM 5172 C C . ASN B 1 243 ? 12.867 -16.797 2.387 1 96.19 243 ASN B C 1
ATOM 5174 O O . ASN B 1 243 ? 12.008 -16.969 3.258 1 96.19 243 ASN B O 1
ATOM 5178 N N . GLU B 1 244 ? 14.062 -17.219 2.492 1 93.94 244 GLU B N 1
ATOM 5179 C CA . GLU B 1 244 ? 14.492 -17.922 3.697 1 93.94 244 GLU B CA 1
ATOM 5180 C C . GLU B 1 244 ? 14.375 -17.031 4.93 1 93.94 244 GLU B C 1
ATOM 5182 O O . GLU B 1 244 ? 13.828 -17.438 5.953 1 93.94 244 GLU B O 1
ATOM 5187 N N . ILE B 1 245 ? 14.875 -15.812 4.793 1 94.88 245 ILE B N 1
ATOM 5188 C CA . ILE B 1 245 ? 14.812 -14.852 5.891 1 94.88 245 ILE B CA 1
ATOM 5189 C C . ILE B 1 245 ? 13.359 -14.516 6.203 1 94.88 245 ILE B C 1
ATOM 5191 O O . ILE B 1 245 ? 12.945 -14.531 7.367 1 94.88 245 ILE B O 1
ATOM 5195 N N . GLY B 1 246 ? 12.633 -14.25 5.168 1 95.06 246 GLY B N 1
ATOM 5196 C CA . GLY B 1 246 ? 11.266 -13.797 5.332 1 95.06 246 GLY B CA 1
ATOM 5197 C C . GLY B 1 246 ? 10.352 -14.867 5.914 1 95.06 246 GLY B C 1
ATOM 5198 O O . GLY B 1 246 ? 9.43 -14.555 6.676 1 95.06 246 GLY B O 1
ATOM 5199 N N . LYS B 1 247 ? 10.562 -16.125 5.535 1 93.69 247 LYS B N 1
ATOM 5200 C CA . LYS B 1 247 ? 9.773 -17.203 6.117 1 93.69 247 LYS B CA 1
ATOM 5201 C C . LYS B 1 247 ? 10.016 -17.328 7.617 1 93.69 247 LYS B C 1
ATOM 5203 O O . LYS B 1 247 ? 9.086 -17.547 8.391 1 93.69 247 LYS B O 1
ATOM 5208 N N . LYS B 1 248 ? 11.227 -17.109 8.008 1 93.69 248 LYS B N 1
ATOM 5209 C CA . LYS B 1 248 ? 11.586 -17.172 9.43 1 93.69 248 LYS B CA 1
ATOM 5210 C C . LYS B 1 248 ? 10.984 -15.992 10.195 1 93.69 248 LYS B C 1
ATOM 5212 O O . LYS B 1 248 ? 10.586 -16.141 11.352 1 93.69 248 LYS B O 1
ATOM 5217 N N . LEU B 1 249 ? 10.836 -14.875 9.539 1 95.12 249 LEU B N 1
ATOM 5218 C CA . LEU B 1 249 ? 10.359 -13.664 10.195 1 95.12 249 LEU B CA 1
ATOM 5219 C C . LEU B 1 249 ? 8.891 -13.414 9.867 1 95.12 249 LEU B C 1
ATOM 5221 O O . LEU B 1 249 ? 8.336 -12.383 10.25 1 95.12 249 LEU B O 1
ATOM 5225 N N . SER B 1 250 ? 8.242 -14.312 9.117 1 94.5 250 SER B N 1
ATOM 5226 C CA . SER B 1 250 ? 6.836 -14.195 8.75 1 94.5 250 SER B CA 1
ATOM 5227 C C . SER B 1 250 ? 6.566 -12.898 7.996 1 94.5 250 SER B C 1
ATOM 5229 O O . SER B 1 250 ? 5.605 -12.188 8.305 1 94.5 250 SER B O 1
ATOM 5231 N N . ILE B 1 251 ? 7.449 -12.617 7.074 1 95.94 251 ILE B N 1
ATOM 5232 C CA . ILE B 1 251 ? 7.34 -11.398 6.285 1 95.94 251 ILE B CA 1
ATOM 5233 C C . ILE B 1 251 ? 6.469 -11.648 5.059 1 95.94 251 ILE B C 1
ATOM 5235 O O . ILE B 1 251 ? 6.523 -12.719 4.457 1 95.94 251 ILE B O 1
ATOM 5239 N N . GLY B 1 252 ? 5.695 -10.648 4.684 1 96.31 252 GLY B N 1
ATOM 5240 C CA . GLY B 1 252 ? 4.965 -10.688 3.426 1 96.31 252 GLY B CA 1
ATOM 5241 C C . GLY B 1 252 ? 3.688 -11.5 3.504 1 96.31 252 GLY B C 1
ATOM 5242 O O . GLY B 1 252 ? 3.281 -12.125 2.521 1 96.31 252 GLY B O 1
ATOM 5243 N N . ILE B 1 253 ? 3.064 -11.578 4.703 1 96.25 253 ILE B N 1
ATOM 5244 C CA . ILE B 1 253 ? 1.817 -12.305 4.891 1 96.25 253 ILE B CA 1
ATOM 5245 C C . ILE B 1 253 ? 0.639 -11.336 4.848 1 96.25 253 ILE B C 1
ATOM 5247 O O . ILE B 1 253 ? 0.6 -10.367 5.609 1 96.25 253 ILE B O 1
ATOM 5251 N N . PHE B 1 254 ? -0.265 -11.555 3.984 1 97.06 254 PHE B N 1
ATOM 5252 C CA . PHE B 1 254 ? -1.448 -10.719 3.838 1 97.06 254 PHE B CA 1
ATOM 5253 C C . PHE B 1 254 ? -2.705 -11.57 3.705 1 97.06 254 PHE B C 1
ATOM 5255 O O . PHE B 1 254 ? -2.736 -12.523 2.922 1 97.06 254 PHE B O 1
ATOM 5262 N N . ASP B 1 255 ? -3.691 -11.312 4.469 1 96.5 255 ASP B N 1
ATOM 5263 C CA . ASP B 1 255 ? -5.027 -11.898 4.398 1 96.5 255 ASP B CA 1
ATOM 5264 C C . ASP B 1 255 ? -5.996 -10.969 3.67 1 96.5 255 ASP B C 1
ATOM 5266 O O . ASP B 1 255 ? -6.359 -9.914 4.191 1 96.5 255 ASP B O 1
ATOM 5270 N N . ILE B 1 256 ? -6.41 -11.398 2.467 1 94.44 256 ILE B N 1
ATOM 5271 C CA . ILE B 1 256 ? -7.242 -10.469 1.71 1 94.44 256 ILE B CA 1
ATOM 5272 C C . ILE B 1 256 ? -8.43 -11.219 1.107 1 94.44 256 ILE B C 1
ATOM 5274 O O . ILE B 1 256 ? -8.391 -12.438 0.953 1 94.44 256 ILE B O 1
ATOM 5278 N N . VAL B 1 257 ? -9.477 -10.523 0.866 1 92.44 257 VAL B N 1
ATOM 5279 C CA . VAL B 1 257 ? -10.555 -10.953 -0.016 1 92.44 257 VAL B CA 1
ATOM 5280 C C . VAL B 1 257 ? -10.43 -10.258 -1.367 1 92.44 257 VAL B C 1
ATOM 5282 O O . VAL B 1 257 ? -10.672 -9.047 -1.476 1 92.44 257 VAL B O 1
ATOM 5285 N N . GLU B 1 258 ? -10.016 -11.016 -2.346 1 92 258 GLU B N 1
ATOM 5286 C CA . GLU B 1 258 ? -9.664 -10.398 -3.621 1 92 258 GLU B CA 1
ATOM 5287 C C . GLU B 1 258 ? -10.781 -10.562 -4.645 1 92 258 GLU B C 1
ATOM 5289 O O . GLU B 1 258 ? -11.641 -11.438 -4.5 1 92 258 GLU B O 1
ATOM 5294 N N . ASP B 1 259 ? -10.75 -9.695 -5.621 1 92.19 259 ASP B N 1
ATOM 5295 C CA . ASP B 1 259 ? -11.641 -9.781 -6.773 1 92.19 259 ASP B CA 1
ATOM 5296 C C . ASP B 1 259 ? -11.062 -10.703 -7.848 1 92.19 259 ASP B C 1
ATOM 5298 O O . ASP B 1 259 ? -10 -10.414 -8.406 1 92.19 259 ASP B O 1
ATOM 5302 N N . GLY B 1 260 ? -11.758 -11.758 -8.148 1 89.38 260 GLY B N 1
ATOM 5303 C CA . GLY B 1 260 ? -11.305 -12.703 -9.156 1 89.38 260 GLY B CA 1
ATOM 5304 C C . GLY B 1 260 ? -11.523 -12.219 -10.57 1 89.38 260 GLY B C 1
ATOM 5305 O O . GLY B 1 260 ? -12.102 -11.148 -10.789 1 89.38 260 GLY B O 1
ATOM 5306 N N . ILE B 1 261 ? -11.102 -12.992 -11.508 1 86.44 261 ILE B N 1
ATOM 5307 C CA . ILE B 1 261 ? -11.102 -12.625 -12.922 1 86.44 261 ILE B CA 1
ATOM 5308 C C . ILE B 1 261 ? -12.539 -12.445 -13.406 1 86.44 261 ILE B C 1
ATOM 5310 O O . ILE B 1 261 ? -12.828 -11.523 -14.164 1 86.44 261 ILE B O 1
ATOM 5314 N N . VAL B 1 262 ? -13.422 -13.297 -12.922 1 78.25 262 VAL B N 1
ATOM 5315 C CA . VAL B 1 262 ? -14.797 -13.234 -13.406 1 78.25 262 VAL B CA 1
ATOM 5316 C C . VAL B 1 262 ? -15.633 -12.359 -12.477 1 78.25 262 VAL B C 1
ATOM 5318 O O . VAL B 1 262 ? -16.859 -12.281 -12.617 1 78.25 262 VAL B O 1
ATOM 5321 N N . GLY B 1 263 ? -14.984 -11.836 -11.438 1 78.12 263 GLY B N 1
ATOM 5322 C CA . GLY B 1 263 ? -15.688 -10.898 -10.57 1 78.12 263 GLY B CA 1
ATOM 5323 C C . GLY B 1 263 ? -16.078 -11.5 -9.234 1 78.12 263 GLY B C 1
ATOM 5324 O O . GLY B 1 263 ? -16.547 -10.789 -8.344 1 78.12 263 GLY B O 1
ATOM 5325 N N . LEU B 1 264 ? -15.852 -12.766 -9.055 1 80.88 264 LEU B N 1
ATOM 5326 C CA . LEU B 1 264 ? -16.156 -13.398 -7.773 1 80.88 264 LEU B CA 1
ATOM 5327 C C . LEU B 1 264 ? -15.047 -13.141 -6.762 1 80.88 264 LEU B C 1
ATOM 5329 O O . LEU B 1 264 ? -13.867 -13.086 -7.125 1 80.88 264 LEU B O 1
ATOM 5333 N N . LYS B 1 265 ? -15.469 -13.039 -5.543 1 86.31 265 LYS B N 1
ATOM 5334 C CA . LYS B 1 265 ? -14.508 -12.766 -4.48 1 86.31 265 LYS B CA 1
ATOM 5335 C C . LYS B 1 265 ? -14 -14.062 -3.852 1 86.31 265 LYS B C 1
ATOM 5337 O O . LYS B 1 265 ? -14.758 -15.031 -3.719 1 86.31 265 LYS B O 1
ATOM 5342 N N . THR B 1 266 ? -12.781 -14.055 -3.502 1 86.06 266 THR B N 1
ATOM 5343 C CA . THR B 1 266 ? -12.156 -15.188 -2.832 1 86.06 266 THR B CA 1
ATOM 5344 C C . THR B 1 266 ? -11.219 -14.719 -1.73 1 86.06 266 THR B C 1
ATOM 5346 O O . THR B 1 266 ? -10.438 -13.781 -1.932 1 86.06 266 THR B O 1
ATOM 5349 N N . ARG B 1 267 ? -11.328 -15.328 -0.599 1 91.06 267 ARG B N 1
ATOM 5350 C CA . ARG B 1 267 ? -10.367 -15.062 0.466 1 91.06 267 ARG B CA 1
ATOM 5351 C C . ARG B 1 267 ? -9.125 -15.93 0.31 1 91.06 267 ARG B C 1
ATOM 5353 O O . ARG B 1 267 ? -9.227 -17.141 0.085 1 91.06 267 ARG B O 1
ATOM 5360 N N . ALA B 1 268 ? -8.039 -15.352 0.344 1 92.75 268 ALA B N 1
ATOM 5361 C CA . ALA B 1 268 ? -6.758 -16.062 0.321 1 92.75 268 ALA B CA 1
ATOM 5362 C C . ALA B 1 268 ? -5.754 -15.398 1.263 1 92.75 268 ALA B C 1
ATOM 5364 O O . ALA B 1 268 ? -5.805 -14.188 1.486 1 92.75 268 ALA B O 1
ATOM 5365 N N . ILE B 1 269 ? -4.914 -16.188 1.819 1 95.12 269 ILE B N 1
ATOM 5366 C CA . ILE B 1 269 ? -3.77 -15.703 2.586 1 95.12 269 ILE B CA 1
ATOM 5367 C C . ILE B 1 269 ? -2.482 -15.945 1.799 1 95.12 269 ILE B C 1
ATOM 5369 O O . ILE B 1 269 ? -2.197 -17.062 1.388 1 95.12 269 ILE B O 1
ATOM 5373 N N . TYR B 1 270 ? -1.777 -14.906 1.598 1 96.12 270 TYR B N 1
ATOM 5374 C CA . TYR B 1 270 ? -0.556 -14.938 0.802 1 96.12 270 TYR B CA 1
ATOM 5375 C C . TYR B 1 270 ? 0.674 -14.742 1.682 1 96.12 270 TYR B C 1
ATOM 5377 O O . TYR B 1 270 ? 0.611 -14.062 2.709 1 96.12 270 TYR B O 1
ATOM 5385 N N . GLN B 1 271 ? 1.782 -15.344 1.264 1 96.25 271 GLN B N 1
ATOM 5386 C CA . GLN B 1 271 ? 3.105 -15.031 1.791 1 96.25 271 GLN B CA 1
ATOM 5387 C C . GLN B 1 271 ? 4.129 -14.906 0.667 1 96.25 271 GLN B C 1
ATOM 5389 O O . GLN B 1 271 ? 4.406 -15.875 -0.039 1 96.25 271 GLN B O 1
ATOM 5394 N N . SER B 1 272 ? 4.605 -13.758 0.473 1 97.44 272 SER B N 1
ATOM 5395 C CA . SER B 1 272 ? 5.629 -13.477 -0.528 1 97.44 272 SER B CA 1
ATOM 5396 C C . SER B 1 272 ? 6.746 -12.617 0.049 1 97.44 272 SER B C 1
ATOM 5398 O O . SER B 1 272 ? 6.859 -11.438 -0.285 1 97.44 272 SER B O 1
ATOM 5400 N N . PRO B 1 273 ? 7.605 -13.234 0.809 1 97.06 273 PRO B N 1
ATOM 5401 C CA . PRO B 1 273 ? 8.602 -12.438 1.54 1 97.06 273 PRO B CA 1
ATOM 5402 C C 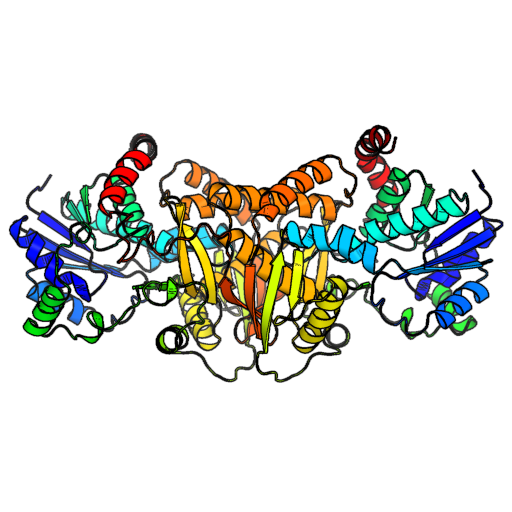. PRO B 1 273 ? 9.547 -11.68 0.614 1 97.06 273 PRO B C 1
ATOM 5404 O O . PRO B 1 273 ? 9.727 -10.469 0.77 1 97.06 273 PRO B O 1
ATOM 5407 N N . ALA B 1 274 ? 10.133 -12.383 -0.353 1 98.19 274 ALA B N 1
ATOM 5408 C CA . ALA B 1 274 ? 11.094 -11.742 -1.242 1 98.19 274 ALA B CA 1
ATOM 5409 C C . ALA B 1 274 ? 10.445 -10.617 -2.043 1 98.19 274 ALA B C 1
ATOM 5411 O O . ALA B 1 274 ? 11.008 -9.523 -2.16 1 98.19 274 ALA B O 1
ATOM 5412 N N . ALA B 1 275 ? 9.266 -10.906 -2.58 1 98.5 275 ALA B N 1
ATOM 5413 C CA . ALA B 1 275 ? 8.57 -9.891 -3.361 1 98.5 275 ALA B CA 1
ATOM 5414 C C . ALA B 1 275 ? 8.266 -8.656 -2.512 1 98.5 275 ALA B C 1
ATOM 5416 O O . ALA B 1 275 ? 8.453 -7.523 -2.961 1 98.5 275 ALA B O 1
ATOM 5417 N N . HIS B 1 276 ? 7.789 -8.852 -1.296 1 98.56 276 HIS B N 1
ATOM 5418 C CA . HIS B 1 276 ? 7.461 -7.75 -0.403 1 98.56 276 HIS B CA 1
ATOM 5419 C C . HIS B 1 276 ? 8.688 -6.895 -0.106 1 98.56 276 HIS B C 1
ATOM 5421 O O . HIS B 1 276 ? 8.625 -5.664 -0.172 1 98.56 276 HIS B O 1
ATOM 5427 N N . VAL B 1 277 ? 9.773 -7.508 0.183 1 98.69 277 VAL B N 1
ATOM 5428 C CA . VAL B 1 277 ? 11.008 -6.805 0.514 1 98.69 277 VAL B CA 1
ATOM 5429 C C . VAL B 1 277 ? 11.523 -6.059 -0.714 1 98.69 277 VAL B C 1
ATOM 5431 O O . VAL B 1 277 ? 11.82 -4.863 -0.642 1 98.69 277 VAL B O 1
ATOM 5434 N N . LEU B 1 278 ? 11.57 -6.762 -1.827 1 98.88 278 LEU B N 1
ATOM 5435 C CA . LEU B 1 278 ? 12.156 -6.199 -3.041 1 98.88 278 LEU B CA 1
ATOM 5436 C C . LEU B 1 278 ? 11.305 -5.051 -3.57 1 98.88 278 LEU B C 1
ATOM 5438 O O . LEU B 1 278 ? 11.844 -4.02 -3.988 1 98.88 278 LEU B O 1
ATOM 5442 N N . ILE B 1 279 ? 10.023 -5.223 -3.555 1 98.81 279 ILE B N 1
ATOM 5443 C CA . ILE B 1 279 ? 9.148 -4.188 -4.086 1 98.81 279 ILE B CA 1
ATOM 5444 C C . ILE B 1 279 ? 9.148 -2.979 -3.156 1 98.81 279 ILE B C 1
ATOM 5446 O O . ILE B 1 279 ? 9.117 -1.834 -3.615 1 98.81 279 ILE B O 1
ATOM 5450 N N . THR B 1 280 ? 9.18 -3.207 -1.836 1 98.62 280 THR B N 1
ATOM 5451 C CA . THR B 1 280 ? 9.297 -2.109 -0.882 1 98.62 280 THR B CA 1
ATOM 5452 C C . THR B 1 280 ? 10.555 -1.287 -1.148 1 98.62 280 THR B C 1
ATOM 5454 O O . THR B 1 280 ? 10.492 -0.057 -1.213 1 98.62 280 THR B O 1
ATOM 5457 N N . ALA B 1 281 ? 11.648 -1.952 -1.343 1 98.69 281 ALA B N 1
ATOM 5458 C CA . ALA B 1 281 ? 12.922 -1.285 -1.608 1 98.69 281 ALA B CA 1
ATOM 5459 C C . ALA B 1 281 ? 12.898 -0.576 -2.959 1 98.69 281 ALA B C 1
ATOM 5461 O O . ALA B 1 281 ? 13.297 0.586 -3.064 1 98.69 281 ALA B O 1
ATOM 5462 N N . HIS B 1 282 ? 12.445 -1.269 -3.961 1 98.81 282 HIS B N 1
ATOM 5463 C CA . HIS B 1 282 ? 12.414 -0.729 -5.316 1 98.81 282 HIS B CA 1
ATOM 5464 C C . HIS B 1 282 ? 11.555 0.528 -5.391 1 98.81 282 HIS B C 1
ATOM 5466 O O . HIS B 1 282 ? 11.977 1.543 -5.949 1 98.81 282 HIS B O 1
ATOM 5472 N N . ARG B 1 283 ? 10.375 0.425 -4.871 1 98.44 283 ARG B N 1
ATOM 5473 C CA . ARG B 1 283 ? 9.438 1.544 -4.902 1 98.44 283 ARG B CA 1
ATOM 5474 C C . ARG B 1 283 ? 10.023 2.77 -4.211 1 98.44 283 ARG B C 1
ATOM 5476 O O . ARG B 1 283 ? 9.898 3.891 -4.711 1 98.44 283 ARG B O 1
ATOM 5483 N N . ASP B 1 284 ? 10.594 2.564 -3.082 1 97.81 284 ASP B N 1
ATOM 5484 C CA . ASP B 1 284 ? 11.219 3.662 -2.348 1 97.81 284 ASP B CA 1
ATOM 5485 C C . ASP B 1 284 ? 12.312 4.328 -3.178 1 97.81 284 ASP B C 1
ATOM 5487 O O . ASP B 1 284 ? 12.359 5.559 -3.273 1 97.81 284 ASP B O 1
ATOM 5491 N N . LEU B 1 285 ? 13.188 3.561 -3.742 1 97.56 285 LEU B N 1
ATOM 5492 C CA . LEU B 1 285 ? 14.273 4.086 -4.562 1 97.56 285 LEU B CA 1
ATOM 5493 C C . LEU B 1 285 ? 13.734 4.797 -5.797 1 97.56 285 LEU B C 1
ATOM 5495 O O . LEU B 1 285 ? 14.273 5.82 -6.219 1 97.56 285 LEU B O 1
ATOM 5499 N N . GLU B 1 286 ? 12.703 4.215 -6.363 1 97.5 286 GLU B N 1
ATOM 5500 C CA . GLU B 1 286 ? 12.078 4.816 -7.535 1 97.5 286 GLU B CA 1
ATOM 5501 C C . GLU B 1 286 ? 11.516 6.199 -7.211 1 97.5 286 GLU B C 1
ATOM 5503 O O . GLU B 1 286 ? 11.688 7.145 -7.984 1 97.5 286 GLU B O 1
ATOM 5508 N N . TYR B 1 287 ? 10.82 6.32 -6.098 1 95.56 287 TYR B N 1
ATOM 5509 C CA . TYR B 1 287 ? 10.344 7.625 -5.645 1 95.56 287 TYR B CA 1
ATOM 5510 C C . TYR B 1 287 ? 11.5 8.617 -5.527 1 95.56 287 TYR B C 1
ATOM 5512 O O . TYR B 1 287 ? 11.367 9.781 -5.906 1 95.56 287 TYR B O 1
ATOM 5520 N N . TYR B 1 288 ? 12.586 8.109 -5.008 1 94.56 288 TYR B N 1
ATOM 5521 C CA . TYR B 1 288 ? 13.766 8.93 -4.727 1 94.56 288 TYR B CA 1
ATOM 5522 C C . TYR B 1 288 ? 14.398 9.43 -6.02 1 94.56 288 TYR B C 1
ATOM 5524 O O . TYR B 1 288 ? 14.914 10.547 -6.07 1 94.56 288 TYR B O 1
ATOM 5532 N N . CYS B 1 289 ? 14.289 8.633 -7.082 1 94.69 289 CYS B N 1
ATOM 5533 C CA . CYS B 1 289 ? 15.047 8.898 -8.305 1 94.69 289 CYS B CA 1
ATOM 5534 C C . CYS B 1 289 ? 14.18 9.602 -9.336 1 94.69 289 CYS B C 1
ATOM 5536 O O . CYS B 1 289 ? 14.688 10.094 -10.344 1 94.69 289 CYS B O 1
ATOM 5538 N N . SER B 1 290 ? 12.875 9.672 -9.133 1 93.88 290 SER B N 1
ATOM 5539 C CA . SER B 1 290 ? 11.953 10.219 -10.125 1 93.88 290 SER B CA 1
ATOM 5540 C C . SER B 1 290 ? 11.258 11.469 -9.602 1 93.88 290 SER B C 1
ATOM 5542 O O . SER B 1 290 ? 11.18 11.688 -8.391 1 93.88 290 SER B O 1
ATOM 5544 N N . ASN B 1 291 ? 10.789 12.336 -10.5 1 91.88 291 ASN B N 1
ATOM 5545 C CA . ASN B 1 291 ? 10.102 13.555 -10.078 1 91.88 291 ASN B CA 1
ATOM 5546 C C . ASN B 1 291 ? 8.625 13.289 -9.797 1 91.88 291 ASN B C 1
ATOM 5548 O O . ASN B 1 291 ? 8.148 12.164 -9.969 1 91.88 291 ASN B O 1
ATOM 5552 N N . ARG B 1 292 ? 7.961 14.273 -9.375 1 91.81 292 ARG B N 1
ATOM 5553 C CA . ARG B 1 292 ? 6.59 14.156 -8.891 1 91.81 292 ARG B CA 1
ATOM 5554 C C . ARG B 1 292 ? 5.66 13.664 -10 1 91.81 292 ARG B C 1
ATOM 5556 O O . ARG B 1 292 ? 4.855 12.75 -9.781 1 91.81 292 ARG B O 1
ATOM 5563 N N . ASN B 1 293 ? 5.75 14.234 -11.164 1 91.38 293 ASN B N 1
ATOM 5564 C CA . ASN B 1 293 ? 4.875 13.852 -12.266 1 91.38 293 ASN B CA 1
ATOM 5565 C C . ASN B 1 293 ? 5.066 12.391 -12.664 1 91.38 293 ASN B C 1
ATOM 5567 O O . ASN B 1 293 ? 4.094 11.68 -12.906 1 91.38 293 ASN B O 1
ATOM 5571 N N . GLU B 1 294 ? 6.336 12.023 -12.695 1 93.88 294 GLU B N 1
ATOM 5572 C CA . GLU B 1 294 ? 6.648 10.633 -13 1 93.88 294 GLU B CA 1
ATOM 5573 C C . GLU B 1 294 ? 6.07 9.695 -11.938 1 93.88 294 GLU B C 1
ATOM 5575 O O . GLU B 1 294 ? 5.387 8.727 -12.273 1 93.88 294 GLU B O 1
ATOM 5580 N N . ASN B 1 295 ? 6.336 10.039 -10.695 1 95.69 295 ASN B N 1
ATOM 5581 C CA . ASN B 1 295 ? 5.902 9.172 -9.602 1 95.69 295 ASN B CA 1
ATOM 5582 C C . ASN B 1 295 ? 4.383 9.047 -9.555 1 95.69 295 ASN B C 1
ATOM 5584 O O . ASN B 1 295 ? 3.848 7.945 -9.422 1 95.69 295 ASN B O 1
ATOM 5588 N N . TRP B 1 296 ? 3.648 10.219 -9.688 1 95.62 296 TRP B N 1
ATOM 5589 C CA . TRP B 1 296 ? 2.189 10.211 -9.656 1 95.62 296 TRP B CA 1
ATOM 5590 C C . TRP B 1 296 ? 1.626 9.367 -10.797 1 95.62 296 TRP B C 1
ATOM 5592 O O . TRP B 1 296 ? 0.725 8.555 -10.586 1 95.62 296 TRP B O 1
ATOM 5602 N N . PHE B 1 297 ? 2.145 9.508 -11.953 1 96.12 297 PHE B N 1
ATOM 5603 C CA . PHE B 1 297 ? 1.638 8.781 -13.109 1 96.12 297 PHE B CA 1
ATOM 5604 C C . PHE B 1 297 ? 2.012 7.305 -13.023 1 96.12 297 PHE B C 1
ATOM 5606 O O . PHE B 1 297 ? 1.209 6.434 -13.367 1 96.12 297 PHE B O 1
ATOM 5613 N N . LYS B 1 298 ? 3.189 6.988 -12.57 1 97.44 298 LYS B N 1
ATOM 5614 C CA . LYS B 1 298 ? 3.688 5.621 -12.477 1 97.44 298 LYS B CA 1
ATOM 5615 C C . LYS B 1 298 ? 2.818 4.781 -11.539 1 97.44 298 LYS B C 1
ATOM 5617 O O . LYS B 1 298 ? 2.658 3.578 -11.742 1 97.44 298 LYS B O 1
ATOM 5622 N N . GLU B 1 299 ? 2.266 5.375 -10.523 1 96.31 299 GLU B N 1
ATOM 5623 C CA . GLU B 1 299 ? 1.391 4.637 -9.625 1 96.31 299 GLU B CA 1
ATOM 5624 C C . GLU B 1 299 ? 0.16 4.109 -10.352 1 96.31 299 GLU B C 1
ATOM 5626 O O . GLU B 1 299 ? -0.308 3.002 -10.07 1 96.31 299 GLU B O 1
ATOM 5631 N N . ILE B 1 300 ? -0.361 4.879 -11.258 1 96.19 300 ILE B N 1
ATOM 5632 C CA . ILE B 1 300 ? -1.493 4.453 -12.078 1 96.19 300 ILE B CA 1
ATOM 5633 C C . ILE B 1 300 ? -1.062 3.326 -13.008 1 96.19 300 ILE B C 1
ATOM 5635 O O . ILE B 1 300 ? -1.775 2.332 -13.164 1 96.19 300 ILE B O 1
ATOM 5639 N N . ILE B 1 301 ? 0.118 3.451 -13.594 1 97.44 301 ILE B N 1
ATOM 5640 C CA . ILE B 1 301 ? 0.666 2.479 -14.539 1 97.44 301 ILE B CA 1
ATOM 5641 C C . ILE B 1 301 ? 0.892 1.146 -13.828 1 97.44 301 ILE B C 1
ATOM 5643 O O . ILE B 1 301 ? 0.524 0.089 -14.344 1 97.44 301 ILE B O 1
ATOM 5647 N N . ASP B 1 302 ? 1.49 1.229 -12.633 1 98.31 302 ASP B N 1
ATOM 5648 C CA . ASP B 1 302 ? 1.769 0.024 -11.852 1 98.31 302 ASP B CA 1
ATOM 5649 C C . ASP B 1 302 ? 0.481 -0.731 -11.531 1 98.31 302 ASP B C 1
ATOM 5651 O O . ASP B 1 302 ? 0.437 -1.96 -11.617 1 98.31 302 ASP B O 1
ATOM 5655 N N . LYS B 1 303 ? -0.548 -0.002 -11.148 1 97.38 303 LYS B N 1
ATOM 5656 C CA . LYS B 1 303 ? -1.833 -0.616 -10.828 1 97.38 303 LYS B CA 1
ATOM 5657 C C . LYS B 1 303 ? -2.424 -1.322 -12.047 1 97.38 303 LYS B C 1
ATOM 5659 O O . LYS B 1 303 ? -2.873 -2.467 -11.945 1 97.38 303 LYS B O 1
ATOM 5664 N N . LYS B 1 304 ? -2.443 -0.631 -13.133 1 97.56 304 LYS B N 1
ATOM 5665 C CA . LYS B 1 304 ? -2.986 -1.213 -14.359 1 97.56 304 LYS B CA 1
ATOM 5666 C C . LYS B 1 304 ? -2.211 -2.461 -14.766 1 97.56 304 LYS B C 1
ATOM 5668 O O . LYS B 1 304 ? -2.799 -3.447 -15.211 1 97.56 304 LYS B O 1
ATOM 5673 N N . TRP B 1 305 ? -0.904 -2.41 -14.633 1 98.56 305 TRP B N 1
ATOM 5674 C CA . TRP B 1 305 ? -0.069 -3.574 -14.914 1 98.56 305 TRP B CA 1
ATOM 5675 C C . TRP B 1 305 ? -0.508 -4.773 -14.078 1 98.56 305 TRP B C 1
ATOM 5677 O O . TRP B 1 305 ? -0.708 -5.867 -14.609 1 98.56 305 TRP B O 1
ATOM 5687 N N . GLY B 1 306 ? -0.669 -4.551 -12.758 1 98.19 306 GLY B N 1
ATOM 5688 C CA . GLY B 1 306 ? -1.103 -5.613 -11.859 1 98.19 306 GLY B CA 1
ATOM 5689 C C . GLY B 1 306 ? -2.461 -6.184 -12.227 1 98.19 306 GLY B C 1
ATOM 5690 O O . GLY B 1 306 ? -2.666 -7.398 -12.156 1 98.19 306 GLY B O 1
ATOM 5691 N N . GLU B 1 307 ? -3.396 -5.336 -12.688 1 96.88 307 GLU B N 1
ATOM 5692 C CA . GLU B 1 307 ? -4.734 -5.766 -13.086 1 96.88 307 GLU B CA 1
ATOM 5693 C C . GLU B 1 307 ? -4.684 -6.684 -14.305 1 96.88 307 GLU B C 1
ATOM 5695 O O . GLU B 1 307 ? -5.398 -7.684 -14.367 1 96.88 307 GLU B O 1
ATOM 5700 N N . LEU B 1 308 ? -3.844 -6.332 -15.25 1 96.75 308 LEU B N 1
ATOM 5701 C CA . LEU B 1 308 ? -3.732 -7.133 -16.469 1 96.75 308 LEU B CA 1
ATOM 5702 C C . LEU B 1 308 ? -3.143 -8.508 -16.156 1 96.75 308 LEU B C 1
ATOM 5704 O O . LEU B 1 308 ? -3.672 -9.523 -16.609 1 96.75 308 LEU B O 1
ATOM 5708 N N . VAL B 1 309 ? -2.105 -8.492 -15.352 1 97.88 309 VAL B N 1
ATOM 5709 C CA . VAL B 1 309 ? -1.458 -9.758 -15.023 1 97.88 309 VAL B CA 1
ATOM 5710 C C . VAL B 1 309 ? -2.406 -10.625 -14.195 1 97.88 309 VAL B C 1
ATOM 5712 O O . VAL B 1 309 ? -2.541 -11.82 -14.445 1 97.88 309 VAL B O 1
ATOM 5715 N N . TYR B 1 310 ? -3.055 -9.977 -13.242 1 97.12 310 TYR B N 1
ATOM 5716 C CA . TYR B 1 310 ? -4.027 -10.711 -12.445 1 97.12 310 TYR B CA 1
ATOM 5717 C C . TYR B 1 310 ? -5.094 -11.352 -13.328 1 97.12 310 TYR B C 1
ATOM 5719 O O . TYR B 1 310 ? -5.531 -12.469 -13.062 1 97.12 310 TYR B O 1
ATOM 5727 N N . SER B 1 311 ? -5.445 -10.727 -14.398 1 93.5 311 SER B N 1
ATOM 5728 C CA . SER B 1 311 ? -6.535 -11.156 -15.273 1 93.5 311 SER B CA 1
ATOM 5729 C C . SER B 1 311 ? -6.047 -12.156 -16.312 1 93.5 311 SER B C 1
ATOM 5731 O O . SER B 1 311 ? -6.801 -12.555 -17.203 1 93.5 311 SER B O 1
ATOM 5733 N N . GLY B 1 312 ? -4.777 -12.555 -16.25 1 93.5 312 GLY B N 1
ATOM 5734 C CA . GLY B 1 312 ? -4.238 -13.531 -17.188 1 93.5 312 GLY B CA 1
ATOM 5735 C C . GLY B 1 312 ? -3.922 -12.945 -18.547 1 93.5 312 GLY B C 1
ATOM 5736 O O . GLY B 1 312 ? -3.861 -13.672 -19.547 1 93.5 312 GLY B O 1
ATOM 5737 N N . LEU B 1 313 ? -3.709 -11.648 -18.641 1 93.94 313 LEU B N 1
ATOM 5738 C CA . LEU B 1 313 ? -3.51 -10.953 -19.906 1 93.94 313 LEU B CA 1
ATOM 5739 C C . LEU B 1 313 ? -2.033 -10.648 -20.125 1 93.94 313 LEU B C 1
ATOM 5741 O O . LEU B 1 313 ? -1.678 -9.531 -20.516 1 93.94 313 LEU B O 1
ATOM 5745 N N . TRP B 1 314 ? -1.196 -11.594 -19.906 1 95.12 314 TRP B N 1
ATOM 5746 C CA . TRP B 1 314 ? 0.251 -11.453 -20.031 1 95.12 314 TRP B CA 1
ATOM 5747 C C . TRP B 1 314 ? 0.643 -11.062 -21.453 1 95.12 314 TRP B C 1
ATOM 5749 O O . TRP B 1 314 ? 1.613 -10.328 -21.656 1 95.12 314 TRP B O 1
ATOM 5759 N N . TYR B 1 315 ? -0.159 -11.5 -22.438 1 91.88 315 TYR B N 1
ATOM 5760 C CA . TYR B 1 315 ? 0.205 -11.273 -23.828 1 91.88 315 TYR B CA 1
ATOM 5761 C C . TYR B 1 315 ? -0.624 -10.148 -24.438 1 91.88 315 TYR B C 1
ATOM 5763 O O . TYR B 1 315 ? -0.592 -9.922 -25.641 1 91.88 315 TYR B O 1
ATOM 5771 N N . ASP B 1 316 ? -1.353 -9.477 -23.625 1 91.5 316 ASP B N 1
ATOM 5772 C CA . ASP B 1 316 ? -2.07 -8.297 -24.094 1 91.5 316 ASP B CA 1
ATOM 5773 C C . ASP B 1 316 ? -1.1 -7.215 -24.562 1 91.5 316 ASP B C 1
ATOM 5775 O O . ASP B 1 316 ? -0.116 -6.922 -23.875 1 91.5 316 ASP B O 1
ATOM 5779 N N . PRO B 1 317 ? -1.375 -6.594 -25.719 1 91.81 317 PRO B N 1
ATOM 5780 C CA . PRO B 1 317 ? -0.465 -5.559 -26.219 1 91.81 317 PRO B CA 1
ATOM 5781 C C . PRO B 1 317 ? -0.297 -4.402 -25.234 1 91.81 317 PRO B C 1
ATOM 5783 O O . PRO B 1 317 ? 0.771 -3.787 -25.172 1 91.81 317 PRO B O 1
ATOM 5786 N N . LEU B 1 318 ? -1.303 -4.129 -24.516 1 94.5 318 LEU B N 1
ATOM 5787 C CA . LEU B 1 318 ? -1.198 -3.041 -23.547 1 94.5 318 LEU B CA 1
ATOM 5788 C C . LEU B 1 318 ? -0.108 -3.332 -22.516 1 94.5 318 LEU B C 1
ATOM 5790 O O . LEU B 1 318 ? 0.603 -2.42 -22.078 1 94.5 318 LEU B O 1
ATOM 5794 N N . LEU B 1 319 ? -0.017 -4.57 -22.062 1 96.5 319 LEU B N 1
ATOM 5795 C CA . LEU B 1 319 ? 1.024 -4.914 -21.094 1 96.5 319 LEU B CA 1
ATOM 5796 C C . LEU B 1 319 ? 2.408 -4.633 -21.672 1 96.5 319 LEU B C 1
ATOM 5798 O O . LEU B 1 319 ? 3.311 -4.203 -20.953 1 96.5 319 LEU B O 1
ATOM 5802 N N . THR B 1 320 ? 2.561 -4.859 -22.969 1 94.38 320 THR B N 1
ATOM 5803 C CA . THR B 1 320 ? 3.818 -4.562 -23.641 1 94.38 320 THR B CA 1
ATOM 5804 C C . THR B 1 320 ? 4.125 -3.07 -23.594 1 94.38 320 THR B C 1
ATOM 5806 O O . THR B 1 320 ? 5.254 -2.674 -23.297 1 94.38 320 THR B O 1
ATOM 5809 N N . HIS B 1 321 ? 3.105 -2.215 -23.891 1 96.44 321 HIS B N 1
ATOM 5810 C CA . HIS B 1 321 ? 3.281 -0.768 -23.828 1 96.44 321 HIS B CA 1
ATOM 5811 C C . HIS B 1 321 ? 3.617 -0.325 -22.406 1 96.44 321 HIS B C 1
ATOM 5813 O O . HIS B 1 321 ? 4.48 0.532 -22.203 1 96.44 321 HIS B O 1
ATOM 5819 N N . LEU B 1 322 ? 2.949 -0.919 -21.406 1 98.31 322 LEU B N 1
ATOM 5820 C CA . LEU B 1 322 ? 3.227 -0.59 -20.016 1 98.31 322 LEU B CA 1
ATOM 5821 C C . LEU B 1 322 ? 4.652 -0.975 -19.641 1 98.31 322 LEU B C 1
ATOM 5823 O O . LEU B 1 322 ? 5.336 -0.229 -18.938 1 98.31 322 LEU B O 1
ATOM 5827 N N . ASN B 1 323 ? 5.098 -2.104 -20.125 1 97.88 323 ASN B N 1
ATOM 5828 C CA . ASN B 1 323 ? 6.461 -2.537 -19.844 1 97.88 323 ASN B CA 1
ATOM 5829 C C . ASN B 1 323 ? 7.488 -1.565 -20.422 1 97.88 323 ASN B C 1
ATOM 5831 O O . ASN B 1 323 ? 8.523 -1.307 -19.812 1 97.88 323 ASN B O 1
ATOM 5835 N N . HIS B 1 324 ? 7.211 -1.06 -21.609 1 97.56 324 HIS B N 1
ATOM 5836 C CA . HIS B 1 324 ? 8.117 -0.07 -22.188 1 97.56 324 HIS B CA 1
ATOM 5837 C C . HIS B 1 324 ? 8.18 1.188 -21.328 1 97.56 324 HIS B C 1
ATOM 5839 O O . HIS B 1 324 ? 9.258 1.742 -21.109 1 97.56 324 HIS B O 1
ATOM 5845 N N . PHE B 1 325 ? 7.059 1.651 -20.859 1 98.19 325 PHE B N 1
ATOM 5846 C CA . PHE B 1 325 ? 7.004 2.805 -19.969 1 98.19 325 PHE B CA 1
ATOM 5847 C C . PHE B 1 325 ? 7.77 2.531 -18.688 1 98.19 325 PHE B C 1
ATOM 5849 O O . PHE B 1 325 ? 8.609 3.334 -18.266 1 98.19 325 PHE B O 1
ATOM 5856 N N . ILE B 1 326 ? 7.523 1.396 -18.078 1 98.56 326 ILE B N 1
ATOM 5857 C CA . ILE B 1 326 ? 8.109 1.009 -16.797 1 98.56 326 ILE B CA 1
ATOM 5858 C C . ILE B 1 326 ? 9.625 0.877 -16.938 1 98.56 326 ILE B C 1
ATOM 5860 O O . ILE B 1 326 ? 10.383 1.366 -16.109 1 98.56 326 ILE B O 1
ATOM 5864 N N . ASN B 1 327 ? 10.039 0.282 -18.016 1 97.94 327 ASN B N 1
ATOM 5865 C CA . ASN B 1 327 ? 11.477 0.142 -18.266 1 97.94 327 ASN B CA 1
ATOM 5866 C C . ASN B 1 327 ? 12.148 1.499 -18.453 1 97.94 327 ASN B C 1
ATOM 5868 O O . ASN B 1 327 ? 13.273 1.707 -18 1 97.94 327 ASN B O 1
ATOM 5872 N N . SER B 1 328 ? 11.492 2.348 -19.188 1 97.56 328 SER B N 1
ATOM 5873 C CA . SER B 1 328 ? 12.031 3.686 -19.406 1 97.56 328 SER B CA 1
ATOM 5874 C C . SER B 1 328 ? 12.227 4.422 -18.078 1 97.56 328 SER B C 1
ATOM 5876 O O . SER B 1 328 ? 13.273 5.035 -17.859 1 97.56 328 SER B O 1
ATOM 5878 N N . MET B 1 329 ? 11.312 4.32 -17.156 1 96.12 329 MET B N 1
ATOM 5879 C CA . MET B 1 329 ? 11.406 4.98 -15.852 1 96.12 329 MET B CA 1
ATOM 5880 C C . MET B 1 329 ? 12.484 4.332 -14.992 1 96.12 329 MET B C 1
ATOM 5882 O O . MET B 1 329 ? 13.141 5.008 -14.195 1 96.12 329 MET B O 1
ATOM 5886 N N . ASN B 1 330 ? 12.641 3.053 -15.133 1 98 330 ASN B N 1
ATOM 5887 C CA . ASN B 1 330 ? 13.562 2.307 -14.281 1 98 330 ASN B CA 1
ATOM 5888 C C . ASN B 1 330 ? 15.016 2.561 -14.664 1 98 330 ASN B C 1
ATOM 5890 O O . ASN B 1 330 ? 15.93 2.201 -13.922 1 98 330 ASN B O 1
ATOM 5894 N N . GLN B 1 331 ? 15.266 3.205 -15.781 1 96 331 GLN B N 1
ATOM 5895 C CA . GLN B 1 331 ? 16.625 3.537 -16.188 1 96 331 GLN B CA 1
ATOM 5896 C C . GLN B 1 331 ? 17.328 4.387 -15.117 1 96 331 GLN B C 1
ATOM 5898 O O . GLN B 1 331 ? 18.547 4.32 -14.961 1 96 331 GLN B O 1
ATOM 5903 N N . ASN B 1 332 ? 16.531 5.098 -14.352 1 94.19 332 ASN B N 1
ATOM 5904 C CA . ASN B 1 332 ? 17.094 5.996 -13.352 1 94.19 332 ASN B CA 1
ATOM 5905 C C . ASN B 1 332 ? 17.078 5.379 -11.961 1 94.19 332 ASN B C 1
ATOM 5907 O O . ASN B 1 332 ? 17.516 6 -10.992 1 94.19 332 ASN B O 1
ATOM 5911 N N . VAL B 1 333 ? 16.547 4.184 -11.812 1 97.5 333 VAL B N 1
ATOM 5912 C CA . VAL B 1 333 ? 16.453 3.541 -10.508 1 97.5 333 VAL B CA 1
ATOM 5913 C C . VAL B 1 333 ? 17.75 2.783 -10.211 1 97.5 333 VAL B C 1
ATOM 5915 O O . VAL B 1 333 ? 17.812 1.562 -10.367 1 97.5 333 VAL B O 1
ATOM 5918 N N . ASN B 1 334 ? 18.75 3.574 -9.852 1 97.38 334 ASN B N 1
ATOM 5919 C CA . ASN B 1 334 ? 20.094 3.094 -9.516 1 97.38 334 ASN B CA 1
ATOM 5920 C C . ASN B 1 334 ? 20.516 3.547 -8.117 1 97.38 334 ASN B C 1
ATOM 5922 O O . ASN B 1 334 ? 20.531 4.746 -7.828 1 97.38 334 ASN B O 1
ATOM 5926 N N . GLY B 1 335 ? 20.75 2.609 -7.242 1 97.75 335 GLY B N 1
ATOM 5927 C CA . GLY B 1 335 ? 21.156 2.977 -5.898 1 97.75 335 GLY B CA 1
ATOM 5928 C C . GLY B 1 335 ? 20.984 1.854 -4.891 1 97.75 335 GLY B C 1
ATOM 5929 O O . GLY B 1 335 ? 20.766 0.702 -5.273 1 97.75 335 GLY B O 1
ATOM 5930 N N . GLU B 1 336 ? 21.172 2.229 -3.629 1 98.12 336 GLU B N 1
ATOM 5931 C CA . GLU B 1 336 ? 21.156 1.265 -2.533 1 98.12 336 GLU B CA 1
ATOM 5932 C C . GLU B 1 336 ? 20.094 1.641 -1.494 1 98.12 336 GLU B C 1
ATOM 5934 O O . GLU B 1 336 ? 19.953 2.812 -1.14 1 98.12 336 GLU B O 1
ATOM 5939 N N . VAL B 1 337 ? 19.359 0.68 -1.082 1 98.5 337 VAL B N 1
ATOM 5940 C CA . VAL B 1 337 ? 18.359 0.86 -0.026 1 98.5 337 VAL B CA 1
ATOM 5941 C C . VAL B 1 337 ? 18.703 -0.052 1.153 1 98.5 337 VAL B C 1
ATOM 5943 O O . VAL B 1 337 ? 18.953 -1.243 0.971 1 98.5 337 VAL B O 1
ATOM 5946 N N . THR B 1 338 ? 18.703 0.492 2.33 1 98.31 338 THR B N 1
ATOM 5947 C CA . THR B 1 338 ? 18.859 -0.288 3.553 1 98.31 338 THR B CA 1
ATOM 5948 C C . THR B 1 338 ? 17.5 -0.528 4.219 1 98.31 338 THR B C 1
ATOM 5950 O O . THR B 1 338 ? 16.719 0.406 4.402 1 98.31 338 THR B O 1
ATOM 5953 N N . LEU B 1 339 ? 17.266 -1.794 4.582 1 98.38 339 LEU B N 1
ATOM 5954 C CA . LEU B 1 339 ? 15.992 -2.191 5.16 1 98.38 339 LEU B CA 1
ATOM 5955 C C . LEU B 1 339 ? 16.188 -2.822 6.535 1 98.38 339 LEU B C 1
ATOM 5957 O O . LEU B 1 339 ? 17.219 -3.449 6.793 1 98.38 339 LEU B O 1
ATOM 5961 N N . GLU B 1 340 ? 15.258 -2.592 7.383 1 97.25 340 GLU B N 1
ATOM 5962 C CA . GLU B 1 340 ? 15.086 -3.346 8.617 1 97.25 340 GLU B CA 1
ATOM 5963 C C . GLU B 1 340 ? 13.992 -4.398 8.477 1 97.25 340 GLU B C 1
ATOM 5965 O O . GLU B 1 340 ? 12.852 -4.074 8.156 1 97.25 340 GLU B O 1
ATOM 5970 N N . LEU B 1 341 ? 14.367 -5.668 8.633 1 96.81 341 LEU B N 1
ATOM 5971 C CA . LEU B 1 341 ? 13.414 -6.77 8.625 1 96.81 341 LEU B CA 1
ATOM 5972 C C . LEU B 1 341 ? 13.188 -7.305 10.031 1 96.81 341 LEU B C 1
ATOM 5974 O O . LEU B 1 341 ? 14.133 -7.715 10.703 1 96.81 341 LEU B O 1
ATOM 5978 N N . GLY B 1 342 ? 11.992 -7.211 10.477 1 94.25 342 GLY B N 1
ATOM 5979 C CA . GLY B 1 342 ? 11.57 -7.816 11.727 1 94.25 342 GLY B CA 1
ATOM 5980 C C . GLY B 1 342 ? 10.383 -8.75 11.57 1 94.25 342 GLY B C 1
ATOM 5981 O O . GLY B 1 342 ? 9.992 -9.086 10.453 1 94.25 342 GLY B O 1
ATOM 5982 N N . TYR B 1 343 ? 9.891 -9.242 12.711 1 93.19 343 TYR B N 1
ATOM 5983 C CA . TYR B 1 343 ? 8.758 -10.156 12.664 1 93.19 343 TYR B CA 1
ATOM 5984 C C . TYR B 1 343 ? 7.531 -9.477 12.062 1 93.19 343 TYR B C 1
ATOM 5986 O O . TYR B 1 343 ? 6.926 -8.602 12.695 1 93.19 343 TYR B O 1
ATOM 5994 N N . LYS B 1 344 ? 7.203 -9.766 10.812 1 94 344 LYS B N 1
ATOM 5995 C CA . LYS B 1 344 ? 5.988 -9.398 10.086 1 94 344 LYS B CA 1
ATOM 5996 C C . LYS B 1 344 ? 6.082 -7.973 9.547 1 94 344 LYS B C 1
ATOM 5998 O O . LYS B 1 344 ? 5.07 -7.391 9.148 1 94 344 LYS B O 1
ATOM 6003 N N . TYR B 1 345 ? 7.367 -7.352 9.555 1 94.5 345 TYR B N 1
ATOM 6004 C CA . TYR B 1 345 ? 7.426 -6.012 8.984 1 94.5 345 TYR B CA 1
ATOM 6005 C C . TYR B 1 345 ? 8.734 -5.797 8.227 1 94.5 345 TYR B C 1
ATOM 6007 O O . TYR B 1 345 ? 9.711 -6.504 8.461 1 94.5 345 TYR B O 1
ATOM 6015 N N . VAL B 1 346 ? 8.68 -4.949 7.258 1 97.31 346 VAL B N 1
ATOM 6016 C CA . VAL B 1 346 ? 9.797 -4.438 6.473 1 97.31 346 VAL B CA 1
ATOM 6017 C C . VAL B 1 346 ? 9.789 -2.91 6.504 1 97.31 346 VAL B C 1
ATOM 6019 O O . VAL B 1 346 ? 8.781 -2.279 6.172 1 97.31 346 VAL B O 1
ATOM 6022 N N . ASN B 1 347 ? 10.906 -2.271 6.945 1 96.81 347 ASN B N 1
ATOM 6023 C CA . ASN B 1 347 ? 10.992 -0.816 6.984 1 96.81 347 ASN B CA 1
ATOM 6024 C C . ASN B 1 347 ? 12.219 -0.311 6.227 1 96.81 347 ASN B C 1
ATOM 6026 O O . ASN B 1 347 ? 13.305 -0.885 6.34 1 96.81 347 ASN B O 1
ATOM 6030 N N . VAL B 1 348 ? 12.031 0.651 5.422 1 97.81 348 VAL B N 1
ATOM 6031 C CA . VAL B 1 348 ? 13.156 1.335 4.797 1 97.81 348 VAL B CA 1
ATOM 6032 C C . VAL B 1 348 ? 13.867 2.213 5.828 1 97.81 348 VAL B C 1
ATOM 6034 O O . VAL B 1 348 ? 13.211 2.906 6.613 1 97.81 348 VAL B O 1
ATOM 6037 N N . CYS B 1 349 ? 15.188 2.205 5.789 1 96.19 349 CYS B N 1
ATOM 6038 C CA . CYS B 1 349 ? 15.961 2.938 6.793 1 96.19 349 CYS B CA 1
ATOM 6039 C C . CYS B 1 349 ? 16.781 4.039 6.145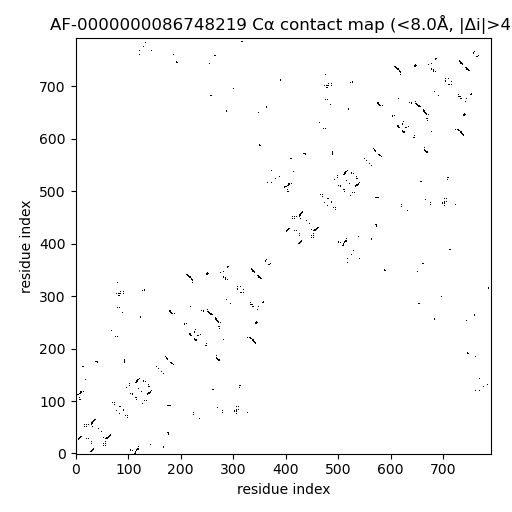 1 96.19 349 CYS B C 1
ATOM 6041 O O . CYS B 1 349 ? 17.078 5.059 6.777 1 96.19 349 CYS B O 1
ATOM 6043 N N . SER B 1 350 ? 17.266 3.785 4.957 1 95.69 350 SER B N 1
ATOM 6044 C CA . SER B 1 350 ? 18.062 4.758 4.227 1 95.69 350 SER B CA 1
ATOM 6045 C C . SER B 1 350 ? 18.156 4.406 2.746 1 95.69 350 SER B C 1
ATOM 6047 O O . SER B 1 350 ? 17.781 3.301 2.344 1 95.69 350 SER B O 1
ATOM 6049 N N . ARG B 1 351 ? 18.547 5.352 1.935 1 96 351 ARG B N 1
ATOM 6050 C CA . ARG B 1 351 ? 18.766 5.129 0.507 1 96 351 ARG B CA 1
ATOM 6051 C C . ARG B 1 351 ? 19.812 6.082 -0.045 1 96 351 ARG B C 1
ATOM 6053 O O . ARG B 1 351 ? 19.969 7.199 0.447 1 96 351 ARG B O 1
ATOM 6060 N N . THR B 1 352 ? 20.484 5.621 -0.985 1 94.62 352 THR B N 1
ATOM 6061 C CA . THR B 1 352 ? 21.453 6.41 -1.728 1 94.62 352 THR B CA 1
ATOM 6062 C C . THR B 1 352 ? 21.344 6.152 -3.227 1 94.62 352 THR B C 1
ATOM 6064 O O . THR B 1 352 ? 20.938 5.062 -3.643 1 94.62 352 THR B O 1
ATOM 6067 N N . SER B 1 353 ? 21.578 7.188 -3.969 1 94.44 353 SER B N 1
ATOM 6068 C CA . SER B 1 353 ? 21.531 7.047 -5.422 1 94.44 353 SER B CA 1
ATOM 6069 C C . SER B 1 353 ? 22.375 8.117 -6.109 1 94.44 353 SER B C 1
ATOM 6071 O O . SER B 1 353 ? 22.375 9.273 -5.691 1 94.44 353 SER B O 1
ATOM 6073 N N . LYS B 1 354 ? 23.062 7.723 -7.16 1 89.19 354 LYS B N 1
ATOM 6074 C CA . LYS B 1 354 ? 23.797 8.68 -7.988 1 89.19 354 LYS B CA 1
ATOM 6075 C C . LYS B 1 354 ? 22.891 9.32 -9.031 1 89.19 354 LYS B C 1
ATOM 6077 O O . LYS B 1 354 ? 23.266 10.305 -9.664 1 89.19 354 LYS B O 1
ATOM 6082 N N . THR B 1 355 ? 21.688 8.805 -9.078 1 89.19 355 THR B N 1
ATOM 6083 C CA . THR B 1 355 ? 20.75 9.312 -10.086 1 89.19 355 THR B CA 1
ATOM 6084 C C . THR B 1 355 ? 19.578 10.016 -9.422 1 89.19 355 THR B C 1
ATOM 6086 O O . THR B 1 355 ? 18.609 10.375 -10.094 1 89.19 355 THR B O 1
ATOM 6089 N N . SER B 1 356 ? 19.672 10.211 -8.18 1 86.56 356 SER B N 1
ATOM 6090 C CA . SER B 1 356 ? 18.578 10.898 -7.488 1 86.56 356 SER B CA 1
ATOM 6091 C C . SER B 1 356 ? 18.484 12.352 -7.93 1 86.56 356 SER B C 1
ATOM 6093 O O . SER B 1 356 ? 19.484 12.961 -8.312 1 86.56 356 SER B O 1
ATOM 6095 N N . ILE B 1 357 ? 17.281 12.852 -7.852 1 79.31 357 ILE B N 1
ATOM 6096 C CA . ILE B 1 357 ? 17.094 14.266 -8.172 1 79.31 357 ILE B CA 1
ATOM 6097 C C . ILE B 1 357 ? 17.031 15.078 -6.883 1 79.31 357 ILE B C 1
ATOM 6099 O O . ILE B 1 357 ? 16.781 16.281 -6.918 1 79.31 357 ILE B O 1
ATOM 6103 N N . HIS B 1 358 ? 17.234 14.359 -5.82 1 77.56 358 HIS B N 1
ATOM 6104 C CA . HIS B 1 358 ? 17.281 15.031 -4.523 1 77.56 358 HIS B CA 1
ATOM 6105 C C . HIS B 1 358 ? 18.562 15.844 -4.375 1 77.56 358 HIS B C 1
ATOM 6107 O O . HIS B 1 358 ? 19.656 15.328 -4.613 1 77.56 358 HIS B O 1
ATOM 6113 N N . ASP B 1 359 ? 18.375 17.062 -4.145 1 71 359 ASP B N 1
ATOM 6114 C CA . ASP B 1 359 ? 19.5 17.953 -3.891 1 71 359 ASP B CA 1
ATOM 6115 C C . ASP B 1 359 ? 19.391 18.594 -2.51 1 71 359 ASP B C 1
ATOM 6117 O O . ASP B 1 359 ? 18.469 19.375 -2.254 1 71 359 ASP B O 1
ATOM 6121 N N . HIS B 1 360 ? 20.297 18.266 -1.698 1 66.81 360 HIS B N 1
ATOM 6122 C CA . HIS B 1 360 ? 20.312 18.75 -0.323 1 66.81 360 HIS B CA 1
ATOM 6123 C C . HIS B 1 360 ? 20.297 20.281 -0.278 1 66.81 360 HIS B C 1
ATOM 6125 O O . HIS B 1 360 ? 19.766 20.875 0.663 1 66.81 360 HIS B O 1
ATOM 6131 N N . ASN B 1 361 ? 20.828 20.812 -1.321 1 64 361 ASN B N 1
ATOM 6132 C CA . ASN B 1 361 ? 20.922 22.281 -1.354 1 64 361 ASN B CA 1
ATOM 6133 C C . ASN B 1 361 ? 19.578 22.906 -1.688 1 64 361 ASN B C 1
ATOM 6135 O O . ASN B 1 361 ? 19.391 24.109 -1.48 1 64 361 ASN B O 1
ATOM 6139 N N . LEU B 1 362 ? 18.672 22.109 -2.156 1 62.38 362 LEU B N 1
ATOM 6140 C CA . LEU B 1 362 ? 17.328 22.594 -2.508 1 62.38 362 LEU B CA 1
ATOM 6141 C C . LEU B 1 362 ? 16.328 22.266 -1.402 1 62.38 362 LEU B C 1
ATOM 6143 O O . LEU B 1 362 ? 15.141 22.547 -1.541 1 62.38 362 LEU B O 1
ATOM 6147 N N . ALA B 1 363 ? 16.875 21.891 -0.354 1 57.16 363 ALA B N 1
ATOM 6148 C CA . ALA B 1 363 ? 15.969 21.469 0.715 1 57.16 363 ALA B CA 1
ATOM 6149 C C . ALA B 1 363 ? 15.211 22.656 1.298 1 57.16 363 ALA B C 1
ATOM 6151 O O . ALA B 1 363 ? 15.781 23.75 1.461 1 57.16 363 ALA B O 1
ATOM 6152 N N . ILE B 1 364 ? 13.875 22.5 1.465 1 53.53 364 ILE B N 1
ATOM 6153 C CA . ILE B 1 364 ? 12.914 23.547 1.816 1 53.53 364 ILE B CA 1
ATOM 6154 C C . ILE B 1 364 ? 13.258 24.125 3.184 1 53.53 364 ILE B C 1
ATOM 6156 O O . ILE B 1 364 ? 13.055 25.312 3.43 1 53.53 364 ILE B O 1
ATOM 6160 N N . TYR B 1 365 ? 13.672 23.156 4.301 1 50.09 365 TYR B N 1
ATOM 6161 C CA . TYR B 1 365 ? 13.82 23.609 5.676 1 50.09 365 TYR B CA 1
ATOM 6162 C C . TYR B 1 365 ? 15.289 23.891 6.004 1 50.09 365 TYR B C 1
ATOM 6164 O O . TYR B 1 365 ? 16.047 22.953 6.266 1 50.09 365 TYR B O 1
ATOM 6172 N N . ASN B 1 366 ? 15.859 24.797 5.461 1 51.16 366 ASN B N 1
ATOM 6173 C CA . ASN B 1 366 ? 17.109 25.375 5.949 1 51.16 366 ASN B CA 1
ATOM 6174 C C . ASN B 1 366 ? 17.906 26.031 4.824 1 51.16 366 ASN B C 1
ATOM 6176 O O . ASN B 1 366 ? 17.312 26.531 3.859 1 51.16 366 ASN B O 1
ATOM 6180 N N . ARG B 1 367 ? 19.125 25.391 4.648 1 46 367 ARG B N 1
ATOM 6181 C CA . ARG B 1 367 ? 20.453 25.891 4.344 1 46 367 ARG B CA 1
ATOM 6182 C C . ARG B 1 367 ? 20.656 26.031 2.838 1 46 367 ARG B C 1
ATOM 6184 O O . ARG B 1 367 ? 21.734 26.422 2.385 1 46 367 ARG B O 1
ATOM 6191 N N . GLY B 1 368 ? 19.594 25.516 2.188 1 46.03 368 GLY B N 1
ATOM 6192 C CA . GLY B 1 368 ? 20.094 25.672 0.827 1 46.03 368 GLY B CA 1
ATOM 6193 C C . GLY B 1 368 ? 19.719 26.984 0.189 1 46.03 368 GLY B C 1
ATOM 6194 O O . GLY B 1 368 ? 18.812 27.672 0.664 1 46.03 368 GLY B O 1
ATOM 6195 N N . ASN B 1 369 ? 20.625 27.609 -0.424 1 50.12 369 ASN B N 1
ATOM 6196 C CA . ASN B 1 369 ? 20.641 28.922 -1.048 1 50.12 369 ASN B CA 1
ATOM 6197 C C . ASN B 1 369 ? 19.828 28.953 -2.334 1 50.12 369 ASN B C 1
ATOM 6199 O O . ASN B 1 369 ? 19.625 30.016 -2.926 1 50.12 369 ASN B O 1
ATOM 6203 N N . LEU B 1 370 ? 19.281 27.734 -2.607 1 50.81 370 LEU B N 1
ATOM 6204 C CA . LEU B 1 370 ? 18.766 27.812 -3.971 1 50.81 370 LEU B CA 1
ATOM 6205 C C . LEU B 1 370 ? 17.25 27.969 -3.969 1 50.81 370 LEU B C 1
ATOM 6207 O O . LEU B 1 370 ? 16.672 28.375 -4.973 1 50.81 370 LEU B O 1
ATOM 6211 N N . TYR B 1 371 ? 16.547 27.688 -2.762 1 57.78 371 TYR B N 1
ATOM 6212 C CA . TYR B 1 371 ? 15.109 27.891 -2.703 1 57.78 371 TYR B CA 1
ATOM 6213 C C . TYR B 1 371 ? 14.758 28.953 -1.669 1 57.78 371 TYR B C 1
ATOM 6215 O O . TYR B 1 371 ? 14.992 28.766 -0.473 1 57.78 371 TYR B O 1
ATOM 6223 N N . SER B 1 372 ? 14.406 30.047 -2.246 1 63.81 372 SER B N 1
ATOM 6224 C CA . SER B 1 372 ? 14 31.141 -1.357 1 63.81 372 SER B CA 1
ATOM 6225 C C . SER B 1 372 ? 12.547 30.984 -0.923 1 63.81 372 SER B C 1
ATOM 6227 O O . SER B 1 372 ? 11.68 30.656 -1.738 1 63.81 372 SER B O 1
ATOM 6229 N N . GLN B 1 373 ? 12.305 31.094 0.279 1 67.31 373 GLN B N 1
ATOM 6230 C CA . GLN B 1 373 ? 10.961 31.047 0.836 1 67.31 373 GLN B CA 1
ATOM 6231 C C . GLN B 1 373 ? 10.055 32.062 0.146 1 67.31 373 GLN B C 1
ATOM 6233 O O . GLN B 1 373 ? 8.836 31.891 0.11 1 67.31 373 GLN B O 1
ATOM 6238 N N . SER B 1 374 ? 10.672 33.062 -0.4 1 68.56 374 SER B N 1
ATOM 6239 C CA . SER B 1 374 ? 9.898 34.062 -1.117 1 68.56 374 SER B CA 1
ATOM 6240 C C . SER B 1 374 ? 9.289 33.5 -2.391 1 68.56 374 SER B C 1
ATOM 6242 O O . SER B 1 374 ? 8.289 34 -2.895 1 68.56 374 SER B O 1
ATOM 6244 N N . TYR B 1 375 ? 9.914 32.469 -2.893 1 68.25 375 TYR B N 1
ATOM 6245 C CA . TYR B 1 375 ? 9.359 31.812 -4.074 1 68.25 375 TYR B CA 1
ATOM 6246 C C . TYR B 1 375 ? 8.031 31.141 -3.756 1 68.25 375 TYR B C 1
ATOM 6248 O O . TYR B 1 375 ? 7.152 31.062 -4.613 1 68.25 375 TYR B O 1
ATOM 6256 N N . ALA B 1 376 ? 7.938 30.719 -2.48 1 71.19 376 ALA B N 1
ATOM 6257 C CA . ALA B 1 376 ? 6.691 30.078 -2.055 1 71.19 376 ALA B CA 1
ATOM 6258 C C . ALA B 1 376 ? 5.512 31.047 -2.178 1 71.19 376 ALA B C 1
ATOM 6260 O O . ALA B 1 376 ? 4.41 30.641 -2.545 1 71.19 376 ALA B O 1
ATOM 6261 N N . GLU B 1 377 ? 5.816 32.25 -1.896 1 73.06 377 GLU B N 1
ATOM 6262 C CA . GLU B 1 377 ? 4.758 33.25 -1.979 1 73.06 377 GLU B CA 1
ATOM 6263 C C . GLU B 1 377 ? 4.277 33.438 -3.416 1 73.06 377 GLU B C 1
ATOM 6265 O O . GLU B 1 377 ? 3.07 33.469 -3.672 1 73.06 377 GLU B O 1
ATOM 6270 N N . VAL B 1 378 ? 5.223 33.5 -4.328 1 67.12 378 VAL B N 1
ATOM 6271 C CA . VAL B 1 378 ? 4.875 33.688 -5.734 1 67.12 378 VAL B CA 1
ATOM 6272 C C . VAL B 1 378 ? 4.18 32.438 -6.262 1 67.12 378 VAL B C 1
ATOM 6274 O O . VAL B 1 378 ? 3.199 32.531 -7.004 1 67.12 378 VAL B O 1
ATOM 6277 N N . PHE B 1 379 ? 4.707 31.406 -5.84 1 75.38 379 PHE B N 1
ATOM 6278 C CA . PHE B 1 379 ? 4.141 30.141 -6.277 1 75.38 379 PHE B CA 1
ATOM 6279 C C . PHE B 1 379 ? 2.682 30.016 -5.848 1 75.38 379 PHE B C 1
ATOM 6281 O O . PHE B 1 379 ? 1.805 29.75 -6.672 1 75.38 379 PHE B O 1
ATOM 6288 N N . GLU B 1 380 ? 2.438 30.203 -4.645 1 77.44 380 GLU B N 1
ATOM 6289 C CA . GLU B 1 380 ? 1.085 29.984 -4.141 1 77.44 380 GLU B CA 1
ATOM 6290 C C . GLU B 1 380 ? 0.103 30.984 -4.762 1 77.44 380 GLU B C 1
ATOM 6292 O O . GLU B 1 380 ? -1.053 30.641 -5.02 1 77.44 380 GLU B O 1
ATOM 6297 N N . LYS B 1 381 ? 0.534 32.219 -4.953 1 70.38 381 LYS B N 1
ATOM 6298 C CA . LYS B 1 381 ? -0.333 33.219 -5.559 1 70.38 381 LYS B CA 1
ATOM 6299 C C . LYS B 1 381 ? -0.734 32.844 -6.977 1 70.38 381 LYS B C 1
ATOM 6301 O O . LYS B 1 381 ? -1.867 33.062 -7.395 1 70.38 381 LYS B O 1
ATOM 6306 N N . THR B 1 382 ? 0.23 32.188 -7.695 1 66.62 382 THR B N 1
ATOM 6307 C CA . THR B 1 382 ? -0.047 31.766 -9.062 1 66.62 382 THR B CA 1
ATOM 6308 C C . THR B 1 382 ? -0.821 30.453 -9.07 1 66.62 382 THR B C 1
ATOM 6310 O O . THR B 1 382 ? -1.811 30.312 -9.797 1 66.62 382 THR B O 1
ATOM 6313 N N . PHE B 1 383 ? -0.37 29.625 -8.227 1 74.75 383 PHE B N 1
ATOM 6314 C CA . PHE B 1 383 ? -0.958 28.297 -8.148 1 74.75 383 PHE B CA 1
ATOM 6315 C C . PHE B 1 383 ? -2.398 28.359 -7.656 1 74.75 383 PHE B C 1
ATOM 6317 O O . PHE B 1 383 ? -3.238 27.562 -8.062 1 74.75 383 PHE B O 1
ATOM 6324 N N . ASN B 1 384 ? -2.695 29.391 -6.934 1 73.44 384 ASN B N 1
ATOM 6325 C CA . ASN B 1 384 ? -3.99 29.5 -6.27 1 73.44 384 ASN B CA 1
ATOM 6326 C C . ASN B 1 384 ? -5.004 30.25 -7.133 1 73.44 384 ASN B C 1
ATOM 6328 O O . ASN B 1 384 ? -6.184 30.328 -6.781 1 73.44 384 ASN B O 1
ATOM 6332 N N . ILE B 1 385 ? -4.609 30.828 -8.234 1 63.41 385 ILE B N 1
ATOM 6333 C CA . ILE B 1 385 ? -5.465 31.688 -9.055 1 63.41 385 ILE B CA 1
ATOM 6334 C C . ILE B 1 385 ? -6.711 30.906 -9.477 1 63.41 385 ILE B C 1
ATOM 6336 O O . ILE B 1 385 ? -7.836 31.391 -9.312 1 63.41 385 ILE B O 1
ATOM 6340 N N . TYR B 1 386 ? -6.504 29.703 -9.93 1 64.44 386 TYR B N 1
ATOM 6341 C CA . TYR B 1 386 ? -7.641 28.953 -10.445 1 64.44 386 TYR B CA 1
ATOM 6342 C C . TYR B 1 386 ? -8.531 28.469 -9.305 1 64.44 386 TYR B C 1
ATOM 6344 O O . TYR B 1 386 ? -9.758 28.484 -9.422 1 64.44 386 TYR B O 1
ATOM 6352 N N . ASN B 1 387 ? -7.891 28.109 -8.195 1 70.31 387 ASN B N 1
ATOM 6353 C CA . ASN B 1 387 ? -8.664 27.594 -7.066 1 70.31 387 ASN B CA 1
ATOM 6354 C C . ASN B 1 387 ? -9.523 28.703 -6.449 1 70.31 387 ASN B C 1
ATOM 6356 O O . ASN B 1 387 ? -10.664 28.453 -6.051 1 70.31 387 ASN B O 1
ATOM 6360 N N . LYS B 1 388 ? -8.977 29.891 -6.422 1 68.19 388 LYS B N 1
ATOM 6361 C CA . LYS B 1 388 ? -9.703 31.031 -5.883 1 68.19 388 LYS B CA 1
ATOM 6362 C C . LYS B 1 388 ? -10.891 31.406 -6.77 1 68.19 388 LYS B C 1
ATOM 6364 O O . LYS B 1 388 ? -11.977 31.703 -6.266 1 68.19 388 LYS B O 1
ATOM 6369 N N . GLN B 1 389 ? -10.711 31.312 -8.086 1 67.25 389 GLN B N 1
ATOM 6370 C CA . GLN B 1 389 ? -11.789 31.641 -9.023 1 67.25 389 GLN B CA 1
ATOM 6371 C C . GLN B 1 389 ? -12.945 30.656 -8.906 1 67.25 389 GLN B C 1
ATOM 6373 O O . GLN B 1 389 ? -14.109 31.031 -9.039 1 67.25 389 GLN B O 1
ATOM 6378 N N . ASN B 1 390 ? -12.602 29.469 -8.578 1 68.12 390 ASN B N 1
ATOM 6379 C CA . ASN B 1 390 ? -13.633 28.438 -8.477 1 68.12 390 ASN B CA 1
ATOM 6380 C C . ASN B 1 390 ? -14.359 28.5 -7.141 1 68.12 390 ASN B C 1
ATOM 6382 O O . ASN B 1 390 ? -15.492 28.031 -7.023 1 68.12 390 ASN B O 1
ATOM 6386 N N . ALA B 1 391 ? -13.609 28.891 -6.086 1 60.72 391 ALA B N 1
ATOM 6387 C CA . ALA B 1 391 ? -14.188 28.953 -4.75 1 60.72 391 ALA B CA 1
ATOM 6388 C C . ALA B 1 391 ? -15.156 30.125 -4.629 1 60.72 391 ALA B C 1
ATOM 6390 O O . ALA B 1 391 ? -16.078 30.094 -3.816 1 60.72 391 ALA B O 1
ATOM 6391 N N . LYS B 1 392 ? -14.961 31.156 -5.367 1 56.22 392 LYS B N 1
ATOM 6392 C CA . LYS B 1 392 ? -15.766 32.375 -5.316 1 56.22 392 LYS B CA 1
ATOM 6393 C C . LYS B 1 392 ? -17.234 32.094 -5.574 1 56.22 392 LYS B C 1
ATOM 6395 O O . LYS B 1 392 ? -18.109 32.531 -4.816 1 56.22 392 LYS B O 1
ATOM 6400 N N . PRO B 1 393 ? -17.594 31.25 -6.609 1 45.78 393 PRO B N 1
ATOM 6401 C CA . PRO B 1 393 ? -19.016 31.047 -6.828 1 45.78 393 PRO B CA 1
ATOM 6402 C C . PRO B 1 393 ? -19.656 30.141 -5.781 1 45.78 393 PRO B C 1
ATOM 6404 O O . PRO B 1 393 ? -20.875 30.156 -5.598 1 45.78 393 PRO B O 1
ATOM 6407 N N . LYS B 1 394 ? -18.922 29.469 -5.172 1 51.78 394 LYS B N 1
ATOM 6408 C CA . LYS B 1 394 ? -19.516 28.453 -4.312 1 51.78 394 LYS B CA 1
ATOM 6409 C C . LYS B 1 394 ? -19.641 28.938 -2.873 1 51.78 394 LYS B C 1
ATOM 6411 O O . LYS B 1 394 ? -20.281 28.297 -2.041 1 51.78 394 LYS B O 1
ATOM 6416 N N . MET B 1 395 ? -18.656 29.719 -2.398 1 39.28 395 MET B N 1
ATOM 6417 C CA . MET B 1 395 ? -18.75 30.391 -1.105 1 39.28 395 MET B CA 1
ATOM 6418 C C . MET B 1 395 ? -19.844 31.438 -1.111 1 39.28 395 MET B C 1
ATOM 6420 O O . MET B 1 395 ? -20.172 32 -0.067 1 39.28 395 MET B O 1
ATOM 6424 N N . ARG B 1 396 ? -20.375 31.594 -2.217 1 33.09 396 ARG B N 1
ATOM 6425 C CA . ARG B 1 396 ? -21.594 32.406 -2.244 1 33.09 396 ARG B CA 1
ATOM 6426 C C . ARG B 1 396 ? -22.812 31.547 -1.938 1 33.09 396 ARG B C 1
ATOM 6428 O O . ARG B 1 396 ? -22.953 30.438 -2.465 1 33.09 396 ARG B O 1
#

Organism: NCBI:txid471575